Protein AF-0000000083133734 (afdb_homodimer)

Secondary structure (DSSP, 8-state):
--GGGHHHHHHHHHHHHHHHHHHHHHHHHHHHHHHTT--HHHHHHHHHHHHHHHHHHHHHHHHHHHHH-HHHHHHHHHHHHHHHHHHHHH---HHHHHHHHHHHHHHHHHHHHHHHHHHHHH--GGGHHHHHHHHHHHHHHHHHHHHHGGGSS-TTSSHHHHHHHHHHHHTHHHHHT--PPPP-PPPP-PPPHHHHHHH-HHHHHHHHHHHHHHHHHHHHHHHHHHHTT--HHHHHHHHHHHHHHHHHHHHHHHHHHHHS-HHHHHHHHHHHHHHHHHHIIIIITT-HHHHHHHHHHHHHHHTTHHHHHHHHHHTTS-GGGHHHHHHHHHHHHHHHHHHHHHHGGGGGGS-SS-HHHHHHHHHHHHHHHHHHHHHHHSPPPPGGGPPPP----SS-HHHHTT-THHHHT-/--GGGHHHHHHHHHHHHHHHHHHHHHHHHHHHHHHTT--HHHHHHHHHHHHHHHHHHHHHHHHHHHHH-HHHHHHHHHHHHHHHHHHHHH---HHHHHHHHHHHHHHHHHHHHHHHHHHHHH--GGGHHHHHHHHHHHHHHHHHHHHHGGGSS-TTSSHHHHHHHHHHHHTHHHHHT--PPPP-PPPP-PPPHHHHHHH-HHHHHHHHHHHHHHHHHHHHHHHHHHHTT--HHHHHHHHHHHHHHHHHHHHHHHHHHHHS-HHHHHHHHHHHHHHHHHHIIIIITT-HHHHHHHHHHHHHHHTTHHHHHHHHHHTTS-GGGHHHHHHHHHHHHHHHHHHHHHHGGGGGSSSSS-HHHHHHHHHHHHHHHHHHHHHHHSPPPPGGGPPPP----SS-HHHHTT-THHHHT-

Sequence (820 aa):
MLKNYKHLITPLLSLIILTLGSALLTTFLSLKLDSLNTSEFLIGGLTTAYYAGMVLGAFKLEGLILRVGHIRAYSAFASMLAVFSILHGFYVDVYFWLLLRFLGGIATAGLYIVIESWILSATDNKNRGGSLALYMIALYVAQAGGQWLLNIGDQDTLILYCIAAVFASLSVIPLALTRTTAPIFSEPETLSIGQMIKLSPSGVSTCFVSGMILGSIYGLYPIFIQNSGYPTAEISIIMGLTIFGGMIFQYPFGRLSDLISRRYVIAFLALMSSVLCVAIIEIGKDNVYIISILSFLLGGTTFCLYPIGISHTCDRVNNNQIVSASQTLLLSYGLGATFGPIIAPLFNIVMVDGEILVFIMVMSLPLCLFMLWRKQISASVPMEEKHSFVPATEITPVTNEMDPRADEGQMLKNYKHLITPLLSLIILTLGSALLTTFLSLKLDSLNTSEFLIGGLTTAYYAGMVLGAFKLEGLILRVGHIRAYSAFASMLAVFSILHGFYVDVYFWLLLRFLGGIATAGLYIVIESWILSATDNKNRGGSLALYMIALYVAQAGGQWLLNIGDQDTLILYCIAAVFASLSVIPLALTRTTAPIFSEPETLSIGQMIKLSPSGVSTCFVSGMILGSIYGLYPIFIQNSGYPTAEISIIMGLTIFGGMIFQYPFGRLSDLISRRYVIAFLALMSSVLCVAIIEIGKDNVYIISILSFLLGGTTFCLYPIGISHTCDRVNNNQIVSASQTLLLSYGLGATFGPIIAPLFNIVMVDGEILVFIMVMSLPLCLFMLWRKQISASVPMEEKHSFVPATEITPVTNEMDPRADEGQ

InterPro domains:
  IPR011701 Major facilitator superfamily [PF07690] (207-375)
  IPR036259 MFS transporter superfamily [G3DSA:1.20.1250.20] (3-187)
  IPR036259 MFS transporter superfamily [G3DSA:1.20.1250.20] (201-382)
  IPR036259 MFS transporter superfamily [SSF103473] (6-376)
  IPR047200 MSF-type transporter YcaD-like [cd17477] (11-371)

Solvent-accessible surface area (backbone atoms only — not comparable to full-atom values): 39124 Å² total; per-residue (Å²): 116,67,74,73,40,56,78,45,47,42,50,48,50,24,49,29,38,30,33,24,17,52,35,27,48,53,49,46,54,38,46,51,41,48,76,68,68,47,58,57,49,61,42,10,37,36,38,14,28,20,32,46,17,22,49,52,19,40,74,56,37,58,66,53,31,67,71,51,30,49,66,32,40,37,39,30,30,28,22,48,44,20,36,46,32,40,48,49,59,75,49,86,41,72,71,59,44,31,51,46,28,22,53,40,15,24,29,48,24,44,42,49,40,42,41,38,42,45,49,51,58,63,41,51,81,90,43,22,59,62,52,50,51,52,51,48,51,42,50,37,51,18,38,20,55,8,27,56,57,61,68,75,38,57,87,90,49,56,50,55,30,46,49,26,18,36,23,23,25,55,22,35,38,53,55,27,70,45,91,75,82,78,60,90,79,80,78,88,56,65,53,56,64,69,58,42,44,71,71,30,46,67,23,43,51,34,13,20,46,27,14,20,42,50,29,23,46,61,31,45,44,62,45,48,44,44,73,57,66,47,53,69,67,53,46,23,50,30,52,19,33,15,42,42,22,19,58,61,35,34,54,61,54,35,55,48,35,59,75,42,61,45,52,56,47,49,20,49,31,22,43,50,35,29,52,42,34,53,46,38,66,73,57,19,67,84,33,73,67,53,31,29,52,46,33,17,49,37,21,21,30,50,56,31,34,36,29,50,18,50,46,54,36,48,45,74,46,55,41,90,41,36,46,21,51,46,36,33,38,42,50,32,17,37,50,18,18,24,46,20,16,47,51,26,46,69,45,44,76,55,80,51,91,46,23,59,43,53,39,42,30,62,52,20,45,57,48,18,53,47,31,55,52,45,58,73,75,42,85,73,79,56,75,86,63,48,62,79,64,57,91,59,71,87,71,39,57,53,56,42,68,40,44,52,65,48,56,67,75,109,115,65,74,73,39,57,79,44,46,42,50,48,50,23,47,29,38,32,33,23,17,52,36,27,48,53,48,47,53,37,46,54,40,48,76,68,69,46,57,59,48,60,42,11,37,34,38,15,27,21,32,47,17,22,48,53,19,40,73,57,38,58,64,54,32,67,71,52,29,50,66,33,39,36,40,28,30,28,21,48,45,19,38,47,32,40,48,48,58,76,50,87,40,73,71,61,43,31,52,46,28,21,54,39,14,25,30,48,23,42,41,50,39,40,42,38,42,44,47,52,57,64,40,52,79,89,42,21,58,59,52,51,50,51,49,50,50,42,49,39,52,19,38,21,53,9,27,57,57,61,68,75,39,57,88,89,51,57,52,54,30,46,49,24,18,36,23,24,25,54,22,34,38,53,54,28,70,44,92,75,84,76,59,90,79,80,79,87,58,66,51,57,64,67,61,42,43,72,73,29,47,67,24,42,52,34,14,21,47,29,15,22,42,50,29,24,46,62,34,43,44,61,47,49,44,43,74,57,67,48,51,69,67,53,45,23,49,31,53,19,32,16,43,42,22,19,56,61,34,33,55,60,54,34,54,47,34,59,74,42,63,45,50,56,46,49,22,49,30,22,44,50,35,29,52,42,33,52,46,38,65,74,59,19,68,84,32,70,67,52,31,29,53,46,32,18,50,36,21,22,28,50,55,32,34,37,29,51,17,49,45,54,35,49,46,74,47,54,40,90,41,35,46,22,49,46,35,34,37,41,51,34,18,36,52,18,18,24,48,20,15,45,51,27,47,65,41,46,80,60,84,60,94,46,24,58,43,52,38,41,28,64,53,21,45,57,49,19,52,47,30,55,52,45,59,74,74,44,85,74,80,55,74,88,63,48,61,78,66,58,90,61,74,86,72,40,57,51,56,43,69,40,43,52,64,46,55,67,74,110

Foldseek 3Di:
DVVLCPLLPLLLVLLLLLLLLVLLLLLLLLVLCVVVVHALLLLLLLLLLLLLLLLCLQQPCLVVCVVQDLLVLLQVLLQLQLVLLLVCLVDVDSVSSSVSSNSNSNSVNSNVLSSLQSLLVSDDLVCLQVSLLSSLVSNLLSSLNSLQLLPVDDSNHSVSSNSSSVSSNVSSVSVVPDPDHGDDDDRQAADDLVVLCVQAVLLLLLLLLLLLLVLQCSRCVLVLLVVLPDDSNLSSLLSSLLSVLLSPLLVVLLQVCLVDPLLQSLLVLLVLLLVLLVVCLPPVSPDSVSSSVSSNVNSNSSSNSNLSSLQQSCLRDDLQCSLNSNQSSLSSSSNSSSVNSSCQSVQVVVPGSCSSSVSSNVSSNVSSVVSVVCPVVDPTRPSVSGDRGGDDDSRHSSSSVSPSSSPVVD/DVVLCPLLPLLLVLLLLLLLLVLLLLLLLLVLCVVVVHALLLLLLLLLLLLLLLLVLQQPCLVVCVVQDLLVLLQVLLQLQLVLLLVCLVDVDSVSSSVSSNSNSNSVNSNVLSSLQSLLVSDDLVCLQVSLLSSLVSNLLSSLNSLQLLPVDDSNHSVSSNSSSVSSNVSSVSVVPDPDHGDDDDRQAADDLVVLCVQAVLLLLLLLLLLLLVLQCSRCVLVLLVVLPDDSNLSSLLSSLLSVLLSPLLVVLLQVCLVDPLLQSLLVLLVLLLVLLVVCQPPVSPDSVSSSVSSNVNSNSSSNSNLSSLQQSCLRDDLQCSLNSNQSSLSSSSVSSSVNSSVQSVQVVPDGSRSSSVSSNVSSNVSSVVSVVCPVVDPTRPSVSGDRGGDDDSRHSSSSVSPSSSPVVD

Radius of gyration: 31.43 Å; Cα contacts (8 Å, |Δi|>4): 1513; chains: 2; bounding box: 58×102×60 Å

Structure (mmCIF, N/CA/C/O backbone):
data_AF-0000000083133734-model_v1
#
loop_
_entity.id
_entity.type
_entity.pdbx_description
1 polymer 'MFS-type transporter YcaD'
#
loop_
_atom_site.group_PDB
_atom_site.id
_atom_site.type_symbol
_atom_site.label_atom_id
_atom_site.label_alt_id
_atom_site.label_comp_id
_atom_site.label_asym_id
_atom_site.label_entity_id
_atom_site.label_seq_id
_atom_site.pdbx_PDB_ins_code
_atom_site.Cartn_x
_atom_site.Cartn_y
_atom_site.Cartn_z
_atom_site.occupancy
_atom_site.B_iso_or_equiv
_atom_site.auth_seq_id
_atom_site.auth_comp_id
_atom_site.auth_asym_id
_atom_site.auth_atom_id
_atom_site.pdbx_PDB_model_num
ATOM 1 N N . MET A 1 1 ? -16.922 5.07 29.953 1 39.06 1 MET A N 1
ATOM 2 C CA . MET A 1 1 ? -16.516 6.105 29 1 39.06 1 MET A CA 1
ATOM 3 C C . MET A 1 1 ? -15.758 5.496 27.812 1 39.06 1 MET A C 1
ATOM 5 O O . MET A 1 1 ? -15.969 5.891 26.672 1 39.06 1 MET A O 1
ATOM 9 N N . LEU A 1 2 ? -14.945 4.492 28.25 1 48.5 2 LEU A N 1
ATOM 10 C CA . LEU A 1 2 ? -14.117 3.844 27.25 1 48.5 2 LEU A CA 1
ATOM 11 C C . LEU A 1 2 ? -14.945 2.898 26.391 1 48.5 2 LEU A C 1
ATOM 13 O O . LEU A 1 2 ? -14.578 2.604 25.25 1 48.5 2 LEU A O 1
ATOM 17 N N . LYS A 1 3 ? -15.953 2.449 27.016 1 53.12 3 LYS A N 1
ATOM 18 C CA . LYS A 1 3 ? -16.797 1.505 26.281 1 53.12 3 LYS A CA 1
ATOM 19 C C . LYS A 1 3 ? -17.453 2.172 25.078 1 53.12 3 LYS A C 1
ATOM 21 O O . LYS A 1 3 ? -17.625 1.544 24.031 1 53.12 3 LYS A O 1
ATOM 26 N N . ASN A 1 4 ? -17.75 3.42 25.344 1 61.47 4 ASN A N 1
ATOM 27 C CA . ASN A 1 4 ? -18.438 4.199 24.312 1 61.47 4 ASN A CA 1
ATOM 28 C C . ASN A 1 4 ? -17.484 4.59 23.188 1 61.47 4 ASN A C 1
ATOM 30 O O . ASN A 1 4 ? -17.938 5.047 22.125 1 61.47 4 ASN A O 1
ATOM 34 N N . TYR A 1 5 ? -16.188 4.262 23.469 1 74.12 5 TYR A N 1
ATOM 35 C CA . TYR A 1 5 ? -15.242 4.711 22.453 1 74.12 5 TYR A CA 1
ATOM 36 C C . TYR A 1 5 ? -14.641 3.527 21.703 1 74.12 5 TYR A C 1
ATOM 38 O O . TYR A 1 5 ? -13.688 3.689 20.938 1 74.12 5 TYR A O 1
ATOM 46 N N . LYS A 1 6 ? -15.234 2.408 21.922 1 77.25 6 LYS A N 1
ATOM 47 C CA . LYS A 1 6 ? -14.695 1.222 21.25 1 77.25 6 LYS A CA 1
ATOM 48 C C . LYS A 1 6 ? -14.805 1.346 19.734 1 77.25 6 LYS A C 1
ATOM 50 O O . LYS A 1 6 ? -13.914 0.888 19.016 1 77.25 6 LYS A O 1
ATOM 55 N N . HIS A 1 7 ? -15.812 2.066 19.375 1 81.25 7 HIS A N 1
ATOM 56 C CA . HIS A 1 7 ? -16.062 2.215 17.953 1 81.25 7 HIS A CA 1
ATOM 57 C C . HIS A 1 7 ? -15.102 3.217 17.328 1 81.25 7 HIS A C 1
ATOM 59 O O . HIS A 1 7 ? -14.992 3.291 16.094 1 81.25 7 HIS A O 1
ATOM 65 N N . LEU A 1 8 ? -14.367 3.9 18.234 1 88.69 8 LEU A N 1
ATOM 66 C CA . LEU A 1 8 ? -13.453 4.926 17.734 1 88.69 8 LEU A CA 1
ATOM 67 C C . LEU A 1 8 ? -12.039 4.367 17.594 1 88.69 8 LEU A C 1
ATOM 69 O O . LEU A 1 8 ? -11.18 4.996 16.969 1 88.69 8 LEU A O 1
ATOM 73 N N . ILE A 1 9 ? -11.867 3.225 18.047 1 89.56 9 ILE A N 1
ATOM 74 C CA . ILE A 1 9 ? -10.523 2.68 18.125 1 89.56 9 ILE A CA 1
ATOM 75 C C . ILE A 1 9 ? -9.984 2.416 16.719 1 89.56 9 ILE A C 1
ATOM 77 O O . ILE A 1 9 ? -8.844 2.76 16.406 1 89.56 9 ILE A O 1
ATOM 81 N N . THR A 1 10 ? -10.758 1.887 15.859 1 90.75 10 THR A N 1
ATOM 82 C CA . THR A 1 10 ? -10.32 1.475 14.523 1 90.75 10 THR A CA 1
ATOM 83 C C . THR A 1 10 ? -9.93 2.688 13.688 1 90.75 10 THR A C 1
ATOM 85 O O . THR A 1 10 ? -8.812 2.752 13.164 1 90.75 10 THR A O 1
ATOM 88 N N . PRO A 1 11 ? -10.805 3.668 13.664 1 91.31 11 PRO A N 1
ATOM 89 C CA . PRO A 1 11 ? -10.414 4.836 12.875 1 91.31 11 PRO A CA 1
ATOM 90 C C . PRO A 1 11 ? -9.242 5.598 13.492 1 91.31 11 PRO A C 1
ATOM 92 O O . PRO A 1 11 ? -8.406 6.152 12.766 1 91.31 11 PRO A O 1
ATOM 95 N N . LEU A 1 12 ? -9.172 5.625 14.773 1 94.44 12 LEU A N 1
ATOM 96 C CA . LEU A 1 12 ? -8.078 6.336 15.43 1 94.44 12 LEU A CA 1
ATOM 97 C C . LEU A 1 12 ? -6.754 5.621 15.203 1 94.44 12 LEU A C 1
ATOM 99 O O . LEU A 1 12 ? -5.719 6.27 15.023 1 94.44 12 LEU A O 1
ATOM 103 N N . LEU A 1 13 ? -6.809 4.348 15.211 1 95.44 13 LEU A N 1
ATOM 104 C CA . LEU A 1 13 ? -5.598 3.58 14.945 1 95.44 13 LEU A CA 1
ATOM 105 C C . LEU A 1 13 ? -5.102 3.826 13.523 1 95.44 13 LEU A C 1
ATOM 107 O O . LEU A 1 13 ? -3.902 4 13.297 1 95.44 13 LEU A O 1
ATOM 111 N N . SER A 1 14 ? -5.98 3.812 12.578 1 96 14 SER A N 1
ATOM 112 C CA . SER A 1 14 ? -5.613 4.109 11.195 1 96 14 SER A CA 1
ATOM 113 C C . SER A 1 14 ? -5.059 5.52 11.062 1 96 14 SER A C 1
ATOM 115 O O . SER A 1 14 ? -4.102 5.75 10.32 1 96 14 SER A O 1
ATOM 117 N N . LEU A 1 15 ? -5.668 6.418 11.812 1 95.81 15 LEU A N 1
ATOM 118 C CA . LEU A 1 15 ? -5.199 7.801 11.805 1 95.81 15 LEU A CA 1
ATOM 119 C C . LEU A 1 15 ? -3.76 7.891 12.297 1 95.81 15 LEU A C 1
ATOM 121 O O . LEU A 1 15 ? -2.928 8.555 11.68 1 95.81 15 LEU A O 1
ATOM 125 N N . ILE A 1 16 ? -3.533 7.227 13.359 1 97.5 16 ILE A N 1
ATOM 126 C CA . ILE A 1 16 ? -2.209 7.277 13.969 1 97.5 16 ILE A CA 1
ATOM 127 C C . ILE A 1 16 ? -1.177 6.684 13.016 1 97.5 16 ILE A C 1
ATOM 129 O O . ILE A 1 16 ? -0.144 7.301 12.742 1 97.5 16 ILE A O 1
ATOM 133 N N . ILE A 1 17 ? -1.444 5.559 12.469 1 97.88 17 ILE A N 1
ATOM 134 C CA . ILE A 1 17 ? -0.515 4.863 11.586 1 97.88 17 ILE A CA 1
ATOM 135 C C . ILE A 1 17 ? -0.256 5.707 10.344 1 97.88 17 ILE A C 1
ATOM 137 O O . ILE A 1 17 ? 0.896 5.906 9.945 1 97.88 17 ILE A O 1
ATOM 141 N N . LEU A 1 18 ? -1.292 6.207 9.805 1 97.31 18 LEU A N 1
ATOM 142 C CA . LEU A 1 18 ? -1.19 7.02 8.594 1 97.31 18 LEU A CA 1
ATOM 143 C C . LEU A 1 18 ? -0.371 8.281 8.859 1 97.31 18 LEU A C 1
ATOM 145 O O . LEU A 1 18 ? 0.514 8.625 8.07 1 97.31 18 LEU A O 1
ATOM 149 N N . THR A 1 19 ? -0.656 8.945 9.945 1 97.12 19 THR A N 1
ATOM 150 C CA . THR A 1 19 ? -0.055 10.242 10.242 1 97.12 19 THR A CA 1
ATOM 151 C C . THR A 1 19 ? 1.422 10.078 10.594 1 97.12 19 THR A C 1
ATOM 153 O O . THR A 1 19 ? 2.238 10.945 10.266 1 97.12 19 THR A O 1
ATOM 156 N N . LEU A 1 20 ? 1.781 8.969 11.188 1 97.56 20 LEU A N 1
ATOM 157 C CA . LEU A 1 20 ? 3.188 8.695 11.469 1 97.56 20 LEU A CA 1
ATOM 158 C C . LEU A 1 20 ? 4.016 8.742 10.188 1 97.56 20 LEU A C 1
ATOM 160 O O . LEU A 1 20 ? 5.043 9.422 10.133 1 97.56 20 LEU A O 1
ATOM 164 N N . GLY A 1 21 ? 3.514 8.062 9.234 1 97.12 21 GLY A N 1
ATOM 165 C CA . GLY A 1 21 ? 4.227 8.016 7.965 1 97.12 21 GLY A CA 1
ATOM 166 C C . GLY A 1 21 ? 4.211 9.336 7.219 1 97.12 21 GLY A C 1
ATOM 167 O O . GLY A 1 21 ? 5.223 9.742 6.645 1 97.12 21 GLY A O 1
ATOM 168 N N . SER A 1 22 ? 3.096 10 7.258 1 96.06 22 SER A N 1
ATOM 169 C CA . SER A 1 22 ? 2.949 11.258 6.523 1 96.06 22 SER A CA 1
ATOM 170 C C . SER A 1 22 ? 3.799 12.359 7.145 1 96.06 22 SER A C 1
ATOM 172 O O . SER A 1 22 ? 4.367 13.188 6.426 1 96.06 22 SER A O 1
ATOM 174 N N . ALA A 1 23 ? 3.797 12.359 8.453 1 96 23 ALA A N 1
ATOM 175 C CA . ALA A 1 23 ? 4.613 13.352 9.141 1 96 23 ALA A CA 1
ATOM 176 C C . ALA A 1 23 ? 6.098 13.141 8.859 1 96 23 ALA A C 1
ATOM 178 O O . ALA A 1 23 ? 6.836 14.102 8.625 1 96 23 ALA A O 1
ATOM 179 N N . LEU A 1 24 ? 6.547 11.945 8.883 1 96.94 24 LEU A N 1
ATOM 180 C CA . LEU A 1 24 ? 7.922 11.617 8.523 1 96.94 24 LEU A CA 1
ATOM 181 C C . LEU A 1 24 ? 8.258 12.133 7.129 1 96.94 24 LEU A C 1
ATOM 183 O O . LEU A 1 24 ? 9.281 12.797 6.938 1 96.94 24 LEU A O 1
ATOM 187 N N . LEU A 1 25 ? 7.383 11.82 6.191 1 96.56 25 LEU A N 1
ATOM 188 C CA . LEU A 1 25 ? 7.66 12.117 4.793 1 96.56 25 LEU A CA 1
ATOM 189 C C . LEU A 1 25 ? 7.777 13.617 4.566 1 96.56 25 LEU A C 1
ATOM 191 O O . LEU A 1 25 ? 8.656 14.078 3.834 1 96.56 25 LEU A O 1
ATOM 195 N N . THR A 1 26 ? 6.922 14.367 5.191 1 95.12 26 THR A N 1
ATOM 196 C CA . THR A 1 26 ? 6.898 15.812 5.016 1 95.12 26 THR A CA 1
ATOM 197 C C . THR A 1 26 ? 8.211 16.438 5.488 1 95.12 26 THR A C 1
ATOM 199 O O . THR A 1 26 ? 8.836 17.203 4.754 1 95.12 26 THR A O 1
ATOM 202 N N . THR A 1 27 ? 8.633 16.109 6.625 1 96.19 27 THR A N 1
ATOM 203 C CA . THR A 1 27 ? 9.867 16.656 7.172 1 96.19 27 THR A CA 1
ATOM 204 C C . THR A 1 27 ? 11.078 16.125 6.41 1 96.19 27 THR A C 1
ATOM 206 O O . THR A 1 27 ? 11.992 16.891 6.078 1 96.19 27 THR A O 1
ATOM 209 N N . PHE A 1 28 ? 11.102 14.93 6.082 1 97.12 28 PHE A N 1
ATOM 210 C CA . PHE A 1 28 ? 12.227 14.281 5.406 1 97.12 28 PHE A CA 1
ATOM 211 C C . PHE A 1 28 ? 12.461 14.906 4.035 1 97.12 28 PHE A C 1
ATOM 213 O O . PHE A 1 28 ? 13.602 15.18 3.66 1 97.12 28 PHE A O 1
ATOM 220 N N . LEU A 1 29 ? 11.398 15.094 3.299 1 96.94 29 LEU A N 1
ATOM 221 C CA . LEU A 1 29 ? 11.531 15.609 1.941 1 96.94 29 LEU A CA 1
ATOM 222 C C . LEU A 1 29 ? 12.164 17 1.95 1 96.94 29 LEU A C 1
ATOM 224 O O . LEU A 1 29 ? 12.992 17.312 1.091 1 96.94 29 LEU A O 1
ATOM 228 N N . SER A 1 30 ? 11.75 17.781 2.924 1 95.31 30 SER A N 1
ATOM 229 C CA . SER A 1 30 ? 12.344 19.094 3.049 1 95.31 30 SER A CA 1
ATOM 230 C C . SER A 1 30 ? 13.836 19 3.365 1 95.31 30 SER A C 1
ATOM 232 O O . SER A 1 30 ? 14.648 19.703 2.752 1 95.31 30 SER A O 1
ATOM 234 N N . LEU A 1 31 ? 14.188 18.203 4.25 1 95.38 31 LEU A N 1
ATOM 235 C CA . LEU A 1 31 ? 15.578 18.031 4.656 1 95.38 31 LEU A CA 1
ATOM 236 C C . LEU A 1 31 ? 16.422 17.484 3.504 1 95.38 31 LEU A C 1
ATOM 238 O O . LEU A 1 31 ? 17.547 17.922 3.301 1 95.38 31 LEU A O 1
ATOM 242 N N . LYS A 1 32 ? 15.836 16.547 2.816 1 96.12 32 LYS A N 1
ATOM 243 C CA . LYS A 1 32 ? 16.547 15.938 1.706 1 96.12 32 LYS A CA 1
ATOM 244 C C . LYS A 1 32 ? 16.859 16.953 0.613 1 96.12 32 LYS A C 1
ATOM 246 O O . LYS A 1 32 ? 17.984 17.016 0.103 1 96.12 32 LYS A O 1
ATOM 251 N N . LEU A 1 33 ? 15.945 17.766 0.279 1 94.81 33 LEU A N 1
ATOM 252 C CA . LEU A 1 33 ? 16.156 18.781 -0.752 1 94.81 33 LEU A CA 1
ATOM 253 C C . LEU A 1 33 ? 17.188 19.812 -0.292 1 94.81 33 LEU A C 1
ATOM 255 O O . LEU A 1 33 ? 17.984 20.312 -1.097 1 94.81 33 LEU A O 1
ATOM 259 N N . ASP A 1 34 ? 17.141 20.109 0.954 1 93.69 34 ASP A N 1
ATOM 260 C CA . ASP A 1 34 ? 18.125 21.031 1.499 1 93.69 34 ASP A CA 1
ATOM 261 C C . ASP A 1 34 ? 19.531 20.469 1.406 1 93.69 34 ASP A C 1
ATOM 263 O O . ASP A 1 34 ? 20.484 21.188 1.102 1 93.69 34 ASP A O 1
ATOM 267 N N . SER A 1 35 ? 19.641 19.203 1.676 1 92.94 35 SER A N 1
ATOM 268 C CA . SER A 1 35 ? 20.938 18.531 1.604 1 92.94 35 SER A CA 1
ATOM 269 C C . SER A 1 35 ? 21.484 18.531 0.177 1 92.94 35 SER A C 1
ATOM 271 O O . SER A 1 35 ? 22.688 18.391 -0.036 1 92.94 35 SER A O 1
ATOM 273 N N . LEU A 1 36 ? 20.578 18.703 -0.722 1 93.75 36 LEU A N 1
ATOM 274 C CA . LEU A 1 36 ? 20.969 18.734 -2.127 1 93.75 36 LEU A CA 1
ATOM 275 C C . LEU A 1 36 ? 21.188 20.188 -2.584 1 93.75 36 LEU A C 1
ATOM 277 O O . LEU A 1 36 ? 21.297 20.438 -3.785 1 93.75 36 LEU A O 1
ATOM 281 N N . ASN A 1 37 ? 21.109 21.109 -1.694 1 93.06 37 ASN A N 1
ATOM 282 C CA . ASN A 1 37 ? 21.328 22.531 -1.934 1 93.06 37 ASN A CA 1
ATOM 283 C C . ASN A 1 37 ? 20.25 23.125 -2.838 1 93.06 37 ASN A C 1
ATOM 285 O O . ASN A 1 37 ? 20.547 23.953 -3.703 1 93.06 37 ASN A O 1
ATOM 289 N N . THR A 1 38 ? 19.156 22.562 -2.715 1 92.56 38 THR A N 1
ATOM 290 C CA . THR A 1 38 ? 18.016 23.125 -3.43 1 92.56 38 THR A CA 1
ATOM 291 C C . THR A 1 38 ? 17.594 24.469 -2.812 1 92.56 38 THR A C 1
ATOM 293 O O . THR A 1 38 ? 17.688 24.641 -1.596 1 92.56 38 THR A O 1
ATOM 296 N N . SER A 1 39 ? 17.109 25.344 -3.648 1 91.62 39 SER A N 1
ATOM 297 C CA . SER A 1 39 ? 16.688 26.656 -3.154 1 91.62 39 SER A CA 1
ATOM 298 C C . SER A 1 39 ? 15.531 26.531 -2.166 1 91.62 39 SER A C 1
ATOM 300 O O . SER A 1 39 ? 14.664 25.672 -2.324 1 91.62 39 SER A O 1
ATOM 302 N N . GLU A 1 40 ? 15.523 27.391 -1.188 1 90.88 40 GLU A N 1
ATOM 303 C CA . GLU A 1 40 ? 14.461 27.406 -0.184 1 90.88 40 GLU A CA 1
ATOM 304 C C . GLU A 1 40 ? 13.102 27.719 -0.815 1 90.88 40 GLU A C 1
ATOM 306 O O . GLU A 1 40 ? 12.07 27.281 -0.313 1 90.88 40 GLU A O 1
ATOM 311 N N . PHE A 1 41 ? 13.156 28.406 -1.887 1 91 41 PHE A N 1
ATOM 312 C CA . PHE A 1 41 ? 11.938 28.719 -2.617 1 91 41 PHE A CA 1
ATOM 313 C C . PHE A 1 41 ? 11.273 27.438 -3.129 1 91 41 PHE A C 1
ATOM 315 O O . PHE A 1 41 ? 10.062 27.25 -2.965 1 91 41 PHE A O 1
ATOM 322 N N . LEU A 1 42 ? 12.062 26.594 -3.676 1 93.19 42 LEU A N 1
ATOM 323 C CA . LEU A 1 42 ? 11.539 25.344 -4.211 1 93.19 42 LEU A CA 1
ATOM 324 C C . LEU A 1 42 ? 11.117 24.406 -3.084 1 93.19 42 LEU A C 1
ATOM 326 O O . LEU A 1 42 ? 10.141 23.672 -3.221 1 93.19 42 LEU A O 1
ATOM 330 N N . ILE A 1 43 ? 11.812 24.484 -2.002 1 93.88 43 ILE A N 1
ATOM 331 C CA . ILE A 1 43 ? 11.445 23.672 -0.854 1 93.88 43 ILE A CA 1
ATOM 332 C C . ILE A 1 43 ? 10.109 24.156 -0.29 1 93.88 43 ILE A C 1
ATOM 334 O O . ILE A 1 43 ? 9.234 23.344 0.028 1 93.88 43 ILE A O 1
ATOM 338 N N . GLY A 1 44 ? 10 25.469 -0.157 1 94.06 44 GLY A N 1
ATOM 339 C CA . GLY A 1 44 ? 8.711 26 0.24 1 94.06 44 GLY A CA 1
ATOM 340 C C . GLY A 1 44 ? 7.59 25.641 -0.719 1 94.06 44 GLY A C 1
ATOM 341 O O . GLY A 1 44 ? 6.453 25.422 -0.3 1 94.06 44 GLY A O 1
ATOM 342 N N . GLY A 1 45 ? 7.938 25.547 -1.987 1 95.62 45 GLY A N 1
ATOM 343 C CA . GLY A 1 45 ? 6.977 25.125 -2.996 1 95.62 45 GLY A CA 1
ATOM 344 C C . GLY A 1 45 ? 6.43 23.734 -2.766 1 95.62 45 GLY A C 1
ATOM 345 O O . GLY A 1 45 ? 5.27 23.453 -3.082 1 95.62 45 GLY A O 1
ATOM 346 N N . LEU A 1 46 ? 7.266 22.922 -2.232 1 96.12 46 LEU A N 1
ATOM 347 C CA . LEU A 1 46 ? 6.84 21.562 -1.936 1 96.12 46 LEU A CA 1
ATOM 348 C C . LEU A 1 46 ? 5.688 21.562 -0.938 1 96.12 46 LEU A C 1
ATOM 350 O O . LEU A 1 46 ? 4.691 20.859 -1.133 1 96.12 46 LEU A O 1
ATOM 354 N N . THR A 1 47 ? 5.844 22.328 0.11 1 94.81 47 THR A N 1
ATOM 355 C CA . THR A 1 47 ? 4.805 22.406 1.13 1 94.81 47 THR A CA 1
ATOM 356 C C . THR A 1 47 ? 3.572 23.125 0.586 1 94.81 47 THR A C 1
ATOM 358 O O . THR A 1 47 ? 2.439 22.766 0.906 1 94.81 47 THR A O 1
ATOM 361 N N . THR A 1 48 ? 3.836 24.062 -0.206 1 96.56 48 THR A N 1
ATOM 362 C CA . THR A 1 48 ? 2.746 24.766 -0.861 1 96.56 48 THR A CA 1
ATOM 363 C C . THR A 1 48 ? 1.924 23.828 -1.731 1 96.56 48 THR A C 1
ATOM 365 O O . THR A 1 48 ? 0.691 23.844 -1.686 1 96.56 48 THR A O 1
ATOM 368 N N . ALA A 1 49 ? 2.609 23.047 -2.504 1 97.69 49 ALA A N 1
ATOM 369 C CA . ALA A 1 49 ? 1.925 22.078 -3.367 1 97.69 49 ALA A CA 1
ATOM 370 C C . ALA A 1 49 ? 1.095 21.094 -2.545 1 97.69 49 ALA A C 1
ATOM 372 O O . ALA A 1 49 ? -0.043 20.781 -2.902 1 97.69 49 ALA A O 1
ATOM 373 N N . TYR A 1 50 ? 1.626 20.703 -1.509 1 97 50 TYR A N 1
ATOM 374 C CA . TYR A 1 50 ? 0.941 19.75 -0.636 1 97 50 TYR A CA 1
ATOM 375 C C . TYR A 1 50 ? -0.342 20.359 -0.077 1 97 50 TYR A C 1
ATOM 377 O O . TYR A 1 50 ? -1.405 19.734 -0.138 1 97 50 TYR A O 1
ATOM 385 N N . TYR A 1 51 ? -0.261 21.562 0.408 1 96.25 51 TYR A N 1
ATOM 386 C CA . TYR A 1 51 ? -1.428 22.188 1.016 1 96.25 51 TYR A CA 1
ATOM 387 C C . TYR A 1 51 ? -2.438 22.609 -0.047 1 96.25 51 TYR A C 1
ATOM 389 O O . TYR A 1 51 ? -3.648 22.578 0.19 1 96.25 51 TYR A O 1
ATOM 397 N N . ALA A 1 52 ? -1.942 22.984 -1.144 1 96.62 52 ALA A N 1
ATOM 398 C CA . ALA A 1 52 ? -2.863 23.25 -2.244 1 96.62 52 ALA A CA 1
ATOM 399 C C . ALA A 1 52 ? -3.689 22.016 -2.588 1 96.62 52 ALA A C 1
ATOM 401 O O . ALA A 1 52 ? -4.898 22.109 -2.814 1 96.62 52 ALA A O 1
ATOM 402 N N . GLY A 1 53 ? -3.027 20.922 -2.646 1 97.06 53 GLY A N 1
ATOM 403 C CA . GLY A 1 53 ? -3.734 19.672 -2.865 1 97.06 53 GLY A CA 1
ATOM 404 C C . GLY A 1 53 ? -4.711 19.344 -1.754 1 97.06 53 GLY A C 1
ATOM 405 O O . GLY A 1 53 ? -5.832 18.891 -2.016 1 97.06 53 GLY A O 1
ATOM 406 N N . MET A 1 54 ? -4.277 19.578 -0.592 1 95.25 54 MET A N 1
ATOM 407 C CA . MET A 1 54 ? -5.113 19.266 0.567 1 95.25 54 MET A CA 1
ATOM 408 C C . MET A 1 54 ? -6.395 20.109 0.548 1 95.25 54 MET A C 1
ATOM 410 O O . MET A 1 54 ? -7.477 19.594 0.834 1 95.25 54 MET A O 1
ATOM 414 N N . VAL A 1 55 ? -6.27 21.344 0.267 1 93.5 55 VAL A N 1
ATOM 415 C CA . VAL A 1 55 ? -7.426 22.234 0.221 1 93.5 55 VAL A CA 1
ATOM 416 C C . VAL A 1 55 ? -8.375 21.797 -0.892 1 93.5 55 VAL A C 1
ATOM 418 O O . VAL A 1 55 ? -9.578 21.688 -0.678 1 93.5 55 VAL A O 1
ATOM 421 N N . LEU A 1 56 ? -7.777 21.516 -2.008 1 94 56 LEU A N 1
ATOM 422 C CA . LEU A 1 56 ? -8.586 21.062 -3.129 1 94 56 LEU A CA 1
ATOM 423 C C . LEU A 1 56 ? -9.305 19.766 -2.781 1 94 56 LEU A C 1
ATOM 425 O O . LEU A 1 56 ? -10.5 19.609 -3.053 1 94 56 LEU A O 1
ATOM 429 N N . GLY A 1 57 ? -8.625 18.859 -2.215 1 93.31 57 GLY A N 1
ATOM 430 C CA . GLY A 1 57 ? -9.211 17.578 -1.838 1 93.31 57 GLY A CA 1
ATOM 431 C C . GLY A 1 57 ? -10.281 17.719 -0.768 1 93.31 57 GLY A C 1
ATOM 432 O O . GLY A 1 57 ? -11.328 17.078 -0.852 1 93.31 57 GLY A O 1
ATOM 433 N N . ALA A 1 58 ? -10.016 18.547 0.174 1 89.5 58 ALA A N 1
ATOM 434 C CA . ALA A 1 58 ? -10.922 18.703 1.308 1 89.5 58 ALA A CA 1
ATOM 435 C C . ALA A 1 58 ? -12.281 19.219 0.85 1 89.5 58 ALA A C 1
ATOM 437 O O . ALA A 1 58 ? -13.312 18.859 1.431 1 89.5 58 ALA A O 1
ATOM 438 N N . PHE A 1 59 ? -12.328 19.891 -0.254 1 87.5 59 PHE A N 1
ATOM 439 C CA . PHE A 1 59 ? -13.586 20.516 -0.65 1 87.5 59 PHE A CA 1
ATOM 440 C C . PHE A 1 59 ? -14.188 19.812 -1.86 1 87.5 59 PHE A C 1
ATOM 442 O O . PHE A 1 59 ? -15.375 19.969 -2.152 1 87.5 59 PHE A O 1
ATOM 449 N N . LYS A 1 60 ? -13.383 18.906 -2.441 1 89.5 60 LYS A N 1
ATOM 450 C CA . LYS A 1 60 ? -13.898 18.359 -3.688 1 89.5 60 LYS A CA 1
ATOM 451 C C . LYS A 1 60 ? -14.094 16.844 -3.58 1 89.5 60 LYS A C 1
ATOM 453 O O . LYS A 1 60 ? -14.805 16.25 -4.391 1 89.5 60 LYS A O 1
ATOM 458 N N . LEU A 1 61 ? -13.555 16.219 -2.617 1 90.81 61 LEU A N 1
ATOM 459 C CA . LEU A 1 61 ? -13.484 14.758 -2.635 1 90.81 61 LEU A CA 1
ATOM 460 C C . LEU A 1 61 ? -14.695 14.148 -1.934 1 90.81 61 LEU A C 1
ATOM 462 O O . LEU A 1 61 ? -14.906 12.938 -1.986 1 90.81 61 LEU A O 1
ATOM 466 N N . GLU A 1 62 ? -15.477 14.945 -1.363 1 86 62 GLU A N 1
ATOM 467 C CA . GLU A 1 62 ? -16.609 14.414 -0.609 1 86 62 GLU A CA 1
ATOM 468 C C . GLU A 1 62 ? -17.562 13.641 -1.517 1 86 62 GLU A C 1
ATOM 470 O O . GLU A 1 62 ? -17.984 12.531 -1.18 1 86 62 GLU A O 1
ATOM 475 N N . GLY A 1 63 ? -17.922 14.227 -2.635 1 84.5 63 GLY A N 1
ATOM 476 C CA . GLY A 1 63 ? -18.812 13.555 -3.58 1 84.5 63 GLY A CA 1
ATOM 477 C C . GLY A 1 63 ? -18.266 12.219 -4.062 1 84.5 63 GLY A C 1
ATOM 478 O O . GLY A 1 63 ? -19 11.242 -4.156 1 84.5 63 GLY A O 1
ATOM 479 N N . LEU A 1 64 ? -17.016 12.188 -4.266 1 87.62 64 LEU A N 1
ATOM 480 C CA . LEU A 1 64 ? -16.375 10.961 -4.723 1 87.62 64 LEU A CA 1
ATOM 481 C C . LEU A 1 64 ? -16.422 9.883 -3.643 1 87.62 64 LEU A C 1
ATOM 483 O O . LEU A 1 64 ? -16.703 8.719 -3.93 1 87.62 64 LEU A O 1
ATOM 487 N N . ILE A 1 65 ? -16.172 10.273 -2.471 1 90.62 65 ILE A N 1
ATOM 488 C CA . ILE A 1 65 ? -16.141 9.336 -1.35 1 90.62 65 ILE A CA 1
ATOM 489 C C . ILE A 1 65 ? -17.531 8.758 -1.122 1 90.62 65 ILE A C 1
ATOM 491 O O . ILE A 1 65 ? -17.672 7.559 -0.863 1 90.62 65 ILE A O 1
ATOM 495 N N . LEU A 1 66 ? -18.516 9.586 -1.346 1 86.06 66 LEU A N 1
ATOM 496 C CA . LEU A 1 66 ? -19.891 9.125 -1.173 1 86.06 66 LEU A CA 1
ATOM 497 C C . LEU A 1 66 ? -20.281 8.164 -2.289 1 86.06 66 LEU A C 1
ATOM 499 O O . LEU A 1 66 ? -21 7.195 -2.051 1 86.06 66 LEU A O 1
ATOM 503 N N . ARG A 1 67 ? -19.797 8.453 -3.381 1 85.19 67 ARG A N 1
ATOM 504 C CA . ARG A 1 67 ? -20.156 7.637 -4.539 1 85.19 67 ARG A CA 1
ATOM 505 C C . ARG A 1 67 ? -19.469 6.273 -4.477 1 85.19 67 ARG A C 1
ATOM 507 O O . ARG A 1 67 ? -20.078 5.254 -4.805 1 85.19 67 ARG A O 1
ATOM 514 N N . VAL A 1 68 ? -18.281 6.199 -4.055 1 86.69 68 VAL A N 1
ATOM 515 C CA . VAL A 1 68 ? -17.469 4.984 -4.09 1 86.69 68 VAL A CA 1
ATOM 516 C C . VAL A 1 68 ? -17.641 4.219 -2.779 1 86.69 68 VAL A C 1
ATOM 518 O O . VAL A 1 68 ? -17.641 2.984 -2.771 1 86.69 68 VAL A O 1
ATOM 521 N N . GLY A 1 69 ? -17.812 4.898 -1.718 1 87.69 69 GLY A N 1
ATOM 522 C CA . GLY A 1 69 ? -17.797 4.32 -0.384 1 87.69 69 GLY A CA 1
ATOM 523 C C . GLY A 1 69 ? -16.562 4.703 0.42 1 87.69 69 GLY A C 1
ATOM 524 O O . GLY A 1 69 ? -15.469 4.816 -0.129 1 87.69 69 GLY A O 1
ATOM 525 N N . HIS A 1 70 ? -16.688 4.828 1.644 1 88.5 70 HIS A N 1
ATOM 526 C CA . HIS A 1 70 ? -15.656 5.375 2.531 1 88.5 70 HIS A CA 1
ATOM 527 C C . HIS A 1 70 ? -14.438 4.473 2.586 1 88.5 70 HIS A C 1
ATOM 529 O O . HIS A 1 70 ? -13.312 4.926 2.357 1 88.5 70 HIS A O 1
ATOM 535 N N . ILE A 1 71 ? -14.672 3.207 2.74 1 89.25 71 ILE A N 1
ATOM 536 C CA . ILE A 1 71 ? -13.539 2.309 2.955 1 89.25 71 ILE A CA 1
ATOM 537 C C . ILE A 1 71 ? -12.805 2.084 1.638 1 89.25 71 ILE A C 1
ATOM 539 O O . ILE A 1 71 ? -11.57 2.012 1.613 1 89.25 71 ILE A O 1
ATOM 543 N N . ARG A 1 72 ? -13.539 2.004 0.565 1 91.12 72 ARG A N 1
ATOM 544 C CA . ARG A 1 72 ? -12.93 1.86 -0.753 1 91.12 72 ARG A CA 1
ATOM 545 C C . ARG A 1 72 ? -12.086 3.082 -1.103 1 91.12 72 ARG A C 1
ATOM 547 O O . ARG A 1 72 ? -10.961 2.947 -1.582 1 91.12 72 ARG A O 1
ATOM 554 N N . ALA A 1 73 ? -12.695 4.168 -0.814 1 93.38 73 ALA A N 1
ATOM 555 C CA . ALA A 1 73 ? -11.977 5.41 -1.081 1 93.38 73 ALA A CA 1
ATOM 556 C C . ALA A 1 73 ? -10.711 5.512 -0.229 1 93.38 73 ALA A C 1
ATOM 558 O O . ALA A 1 73 ? -9.648 5.887 -0.726 1 93.38 73 ALA A O 1
ATOM 559 N N . TYR A 1 74 ? -10.859 5.168 1.048 1 95.19 74 TYR A N 1
ATOM 560 C CA . TYR A 1 74 ? -9.711 5.199 1.945 1 95.19 74 TYR A CA 1
ATOM 561 C C . TYR A 1 74 ? -8.578 4.328 1.413 1 95.19 74 TYR A C 1
ATOM 563 O O . TYR A 1 74 ? -7.422 4.758 1.377 1 95.19 74 TYR A O 1
ATOM 571 N N . SER A 1 75 ? -8.914 3.154 1.014 1 95.31 75 SER A N 1
ATOM 572 C CA . SER A 1 75 ? -7.906 2.207 0.537 1 95.31 75 SER A CA 1
ATOM 573 C C . SER A 1 75 ? -7.223 2.717 -0.728 1 95.31 75 SER A C 1
ATOM 575 O O . SER A 1 75 ? -6.012 2.553 -0.895 1 95.31 75 SER A O 1
ATOM 577 N N . ALA A 1 76 ? -7.969 3.289 -1.599 1 95.62 76 ALA A N 1
ATOM 578 C CA . ALA A 1 76 ? -7.406 3.838 -2.83 1 95.62 76 ALA A CA 1
ATOM 579 C C . ALA A 1 76 ? -6.422 4.965 -2.531 1 95.62 76 ALA A C 1
ATOM 581 O O . ALA A 1 76 ? -5.305 4.977 -3.049 1 95.62 76 ALA A O 1
ATOM 582 N N . PHE A 1 77 ? -6.852 5.863 -1.688 1 97.5 77 PHE A N 1
ATOM 583 C CA . PHE A 1 77 ? -6.012 7.012 -1.372 1 97.5 77 PHE A CA 1
ATOM 584 C C . PHE A 1 77 ? -4.77 6.578 -0.603 1 97.5 77 PHE A C 1
ATOM 586 O O . PHE A 1 77 ? -3.682 7.113 -0.819 1 97.5 77 PHE A O 1
ATOM 593 N N . ALA A 1 78 ? -4.965 5.664 0.321 1 97.69 78 ALA A N 1
ATOM 594 C CA . ALA A 1 78 ? -3.824 5.168 1.085 1 97.69 78 ALA A CA 1
ATOM 595 C C . ALA A 1 78 ? -2.824 4.461 0.178 1 97.69 78 ALA A C 1
ATOM 597 O O . ALA A 1 78 ? -1.61 4.602 0.35 1 97.69 78 ALA A O 1
ATOM 598 N N . SER A 1 79 ? -3.32 3.711 -0.744 1 97.25 79 SER A N 1
ATOM 599 C CA . SER A 1 79 ? -2.459 3.033 -1.707 1 97.25 79 SER A CA 1
ATOM 600 C C . SER A 1 79 ? -1.721 4.035 -2.588 1 97.25 79 SER A C 1
ATOM 602 O O . SER A 1 79 ? -0.546 3.844 -2.908 1 97.25 79 SER A O 1
ATOM 604 N N . MET A 1 80 ? -2.389 5.055 -2.984 1 97.5 80 MET A N 1
ATOM 605 C CA . MET A 1 80 ? -1.743 6.113 -3.756 1 97.5 80 MET A CA 1
ATOM 606 C C . MET A 1 80 ? -0.603 6.746 -2.965 1 97.5 80 MET A C 1
ATOM 608 O O . MET A 1 80 ? 0.486 6.961 -3.502 1 97.5 80 MET A O 1
ATOM 612 N N . LEU A 1 81 ? -0.923 7.016 -1.747 1 98 81 LEU A N 1
ATOM 613 C CA . LEU A 1 81 ? 0.096 7.637 -0.907 1 98 81 LEU A CA 1
ATOM 614 C C . LEU A 1 81 ? 1.312 6.727 -0.766 1 98 81 LEU A C 1
ATOM 616 O O . LEU A 1 81 ? 2.449 7.199 -0.748 1 98 81 LEU A O 1
ATOM 620 N N . ALA A 1 82 ? 1.043 5.434 -0.62 1 98.12 82 ALA A N 1
ATOM 621 C CA . ALA A 1 82 ? 2.143 4.477 -0.55 1 98.12 82 ALA A CA 1
ATOM 622 C C . ALA A 1 82 ? 2.988 4.516 -1.819 1 98.12 82 ALA A C 1
ATOM 624 O O . ALA A 1 82 ? 4.219 4.57 -1.753 1 98.12 82 ALA A O 1
ATOM 625 N N . VAL A 1 83 ? 2.371 4.551 -2.945 1 98.12 83 VAL A N 1
ATOM 626 C CA . VAL A 1 83 ? 3.053 4.582 -4.234 1 98.12 83 VAL A CA 1
ATOM 627 C C . VAL A 1 83 ? 3.836 5.883 -4.375 1 98.12 83 VAL A C 1
ATOM 629 O O . VAL A 1 83 ? 5.004 5.875 -4.777 1 98.12 83 VAL A O 1
ATOM 632 N N . PHE A 1 84 ? 3.211 7.008 -4.016 1 98.44 84 PHE A N 1
ATOM 633 C CA . PHE A 1 84 ? 3.861 8.305 -4.137 1 98.44 84 PHE A CA 1
ATOM 634 C C . PHE A 1 84 ? 5.09 8.383 -3.238 1 98.44 84 PHE A C 1
ATOM 636 O 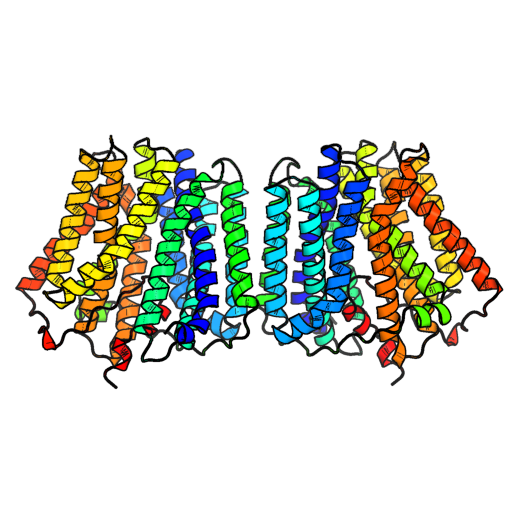O . PHE A 1 84 ? 6.098 8.984 -3.609 1 98.44 84 PHE A O 1
ATOM 643 N N . SER A 1 85 ? 4.965 7.809 -2.051 1 98.12 85 SER A N 1
ATOM 644 C CA . SER A 1 85 ? 6.102 7.809 -1.135 1 98.12 85 SER A CA 1
ATOM 645 C C . SER A 1 85 ? 7.316 7.125 -1.758 1 98.12 85 SER A C 1
ATOM 647 O O . SER A 1 85 ? 8.43 7.656 -1.704 1 98.12 85 SER A O 1
ATOM 649 N N . ILE A 1 86 ? 7.109 6.047 -2.434 1 97.75 86 ILE A N 1
ATOM 650 C CA . ILE A 1 86 ? 8.203 5.293 -3.039 1 97.75 86 ILE A CA 1
ATOM 651 C C . ILE A 1 86 ? 8.695 6.02 -4.289 1 97.75 86 ILE A C 1
ATOM 653 O O . ILE A 1 86 ? 9.906 6.07 -4.547 1 97.75 86 ILE A O 1
ATOM 657 N N . LEU A 1 87 ? 7.801 6.598 -5.043 1 97.62 87 LEU A N 1
ATOM 658 C CA . LEU A 1 87 ? 8.172 7.297 -6.27 1 97.62 87 LEU A CA 1
ATOM 659 C C . LEU A 1 87 ? 9.094 8.477 -5.965 1 97.62 87 LEU A C 1
ATOM 661 O O . LEU A 1 87 ? 9.961 8.812 -6.77 1 97.62 87 LEU A O 1
ATOM 665 N N . HIS A 1 88 ? 8.945 9.094 -4.805 1 97.44 88 HIS A N 1
ATOM 666 C CA . HIS A 1 88 ? 9.867 10.148 -4.398 1 97.44 88 HIS A CA 1
ATOM 667 C C . HIS A 1 88 ? 11.305 9.648 -4.363 1 97.44 88 HIS A C 1
ATOM 669 O O . HIS A 1 88 ? 12.234 10.383 -4.699 1 97.44 88 HIS A O 1
ATOM 675 N N . GLY A 1 89 ? 11.461 8.453 -3.904 1 95.5 89 GLY A N 1
ATOM 676 C CA . GLY A 1 89 ? 12.789 7.867 -3.791 1 95.5 89 GLY A CA 1
ATOM 677 C C . GLY A 1 89 ? 13.344 7.379 -5.117 1 95.5 89 GLY A C 1
ATOM 678 O O . GLY A 1 89 ? 14.562 7.379 -5.324 1 95.5 89 GLY A O 1
ATOM 679 N N . PHE A 1 90 ? 12.469 6.957 -6.012 1 94.44 90 PHE A N 1
ATOM 680 C CA . PHE A 1 90 ? 12.891 6.43 -7.305 1 94.44 90 PHE A CA 1
ATOM 681 C C . PHE A 1 90 ? 13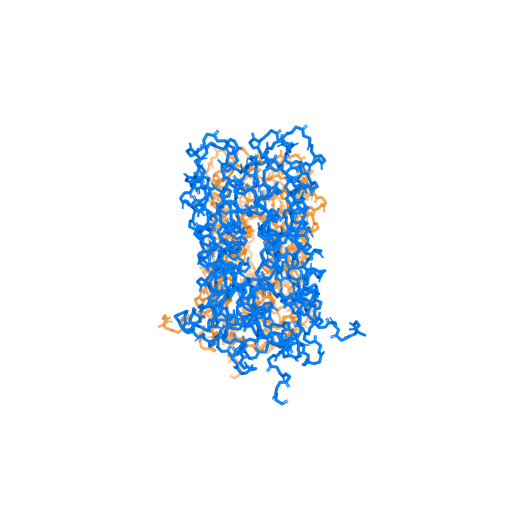.477 7.539 -8.172 1 94.44 90 PHE A C 1
ATOM 683 O O . PHE A 1 90 ? 14.43 7.309 -8.922 1 94.44 90 PHE A O 1
ATOM 690 N N . TYR A 1 91 ? 12.906 8.703 -8.102 1 94.56 91 TYR A N 1
ATOM 691 C CA . TYR A 1 91 ? 13.344 9.828 -8.922 1 94.56 91 TYR A CA 1
ATOM 692 C C . TYR A 1 91 ? 13.414 11.109 -8.094 1 94.56 91 TYR A C 1
ATOM 694 O O . TYR A 1 91 ? 12.406 11.789 -7.898 1 94.56 91 TYR A O 1
ATOM 702 N N . VAL A 1 92 ? 14.656 11.477 -7.828 1 94.31 92 VAL A N 1
ATOM 703 C CA . VAL A 1 92 ? 14.891 12.641 -6.98 1 94.31 92 VAL A CA 1
ATOM 704 C C . VAL A 1 92 ? 14.992 13.891 -7.844 1 94.31 92 VAL A C 1
ATOM 706 O O . VAL A 1 92 ? 16.078 14.25 -8.305 1 94.31 92 VAL A O 1
ATOM 709 N N . ASP A 1 93 ? 13.773 14.477 -8.039 1 95.06 93 ASP A N 1
ATOM 710 C CA . ASP A 1 93 ? 13.641 15.711 -8.82 1 95.06 93 ASP A CA 1
ATOM 711 C C . ASP A 1 93 ? 12.578 16.625 -8.219 1 95.06 93 ASP A C 1
ATOM 713 O O . ASP A 1 93 ? 11.445 16.203 -7.977 1 95.06 93 ASP A O 1
ATOM 717 N N . VAL A 1 94 ? 12.969 17.844 -8.023 1 95.19 94 VAL A N 1
ATOM 718 C CA . VAL A 1 94 ? 12.125 18.781 -7.285 1 95.19 94 VAL A CA 1
ATOM 719 C C . VAL A 1 94 ? 10.805 18.969 -8.031 1 95.19 94 VAL A C 1
ATOM 721 O O . VAL A 1 94 ? 9.742 19.062 -7.41 1 95.19 94 VAL A O 1
ATOM 724 N N . TYR A 1 95 ? 10.75 19.062 -9.297 1 95.88 95 TYR A N 1
ATOM 725 C CA . TYR A 1 95 ? 9.523 19.297 -10.055 1 95.88 95 TYR A CA 1
ATOM 726 C C . TYR A 1 95 ? 8.617 18.062 -10 1 95.88 95 TYR A C 1
ATOM 728 O O . TYR A 1 95 ? 7.391 18.203 -9.906 1 95.88 95 TYR A O 1
ATOM 736 N N . PHE A 1 96 ? 9.289 16.953 -10.109 1 97.5 96 PHE A N 1
ATOM 737 C CA . PHE A 1 96 ? 8.531 15.719 -9.953 1 97.5 96 PHE A CA 1
ATOM 738 C C . PHE A 1 96 ? 7.934 15.617 -8.555 1 97.5 96 PHE A C 1
ATOM 740 O O . PHE A 1 96 ? 6.785 15.203 -8.391 1 97.5 96 PHE A O 1
ATOM 747 N N . TRP A 1 97 ? 8.695 16.031 -7.602 1 97.94 97 TRP A N 1
ATOM 748 C CA . TRP A 1 97 ? 8.242 15.992 -6.215 1 97.94 97 TRP A CA 1
ATOM 749 C C . TRP A 1 97 ? 7.078 16.953 -5.992 1 97.94 97 TRP A C 1
ATOM 751 O O . TRP A 1 97 ? 6.176 16.672 -5.199 1 97.94 97 TRP A O 1
ATOM 761 N N . LEU A 1 98 ? 7.102 18.094 -6.688 1 97.81 98 LEU A N 1
ATOM 762 C CA . LEU A 1 98 ? 6 19.047 -6.578 1 97.81 98 LEU A CA 1
ATOM 763 C C . LEU A 1 98 ? 4.684 18.406 -7.004 1 97.81 98 LEU A C 1
ATOM 765 O O . LEU A 1 98 ? 3.664 18.562 -6.328 1 97.81 98 LEU A O 1
ATOM 769 N N . LEU A 1 99 ? 4.766 17.672 -8.016 1 98.06 99 LEU A N 1
ATOM 770 C CA . LEU A 1 99 ? 3.57 16.984 -8.508 1 98.06 99 LEU A CA 1
ATOM 771 C C . LEU A 1 99 ? 3.104 15.922 -7.527 1 98.06 99 LEU A C 1
ATOM 773 O O . LEU A 1 99 ? 1.912 15.836 -7.215 1 98.06 99 LEU A O 1
ATOM 777 N N . LEU A 1 100 ? 4.031 15.156 -7.078 1 98.44 100 LEU A N 1
ATOM 778 C CA . LEU A 1 100 ? 3.693 14.078 -6.148 1 98.44 100 LEU A CA 1
ATOM 779 C C . LEU A 1 100 ? 3.119 14.641 -4.852 1 98.44 100 LEU A C 1
ATOM 781 O O . LEU A 1 100 ? 2.189 14.07 -4.277 1 98.44 100 LEU A O 1
ATOM 785 N N . ARG A 1 101 ? 3.66 15.742 -4.418 1 98 101 ARG A N 1
ATOM 786 C CA . ARG A 1 101 ? 3.172 16.359 -3.191 1 98 101 ARG A CA 1
ATOM 787 C C . ARG A 1 101 ? 1.767 16.922 -3.385 1 98 101 ARG A C 1
ATOM 789 O O . ARG A 1 101 ? 0.929 16.844 -2.486 1 98 101 ARG A O 1
ATOM 796 N N . PHE A 1 102 ? 1.548 17.516 -4.527 1 98.06 102 PHE A N 1
ATOM 797 C CA . PHE A 1 102 ? 0.214 18.016 -4.828 1 98.06 102 PHE A CA 1
ATOM 798 C C . PHE A 1 102 ? -0.811 16.891 -4.816 1 98.06 102 PHE A C 1
ATOM 800 O O . PHE A 1 102 ? -1.841 16.984 -4.145 1 98.06 102 PHE A O 1
ATOM 807 N N . LEU A 1 103 ? -0.485 15.805 -5.445 1 98.19 103 LEU A N 1
ATOM 808 C CA . LEU A 1 103 ? -1.369 14.641 -5.484 1 98.19 103 LEU A CA 1
ATOM 809 C C . LEU A 1 103 ? -1.473 13.992 -4.109 1 98.19 103 LEU A C 1
ATOM 811 O O . LEU A 1 103 ? -2.537 13.508 -3.727 1 98.19 103 LEU A O 1
ATOM 815 N N . GLY A 1 104 ? -0.342 14.047 -3.445 1 97.75 104 GLY A N 1
ATOM 816 C CA . GLY A 1 104 ? -0.335 13.523 -2.088 1 97.75 104 GLY A CA 1
ATOM 817 C C . GLY A 1 104 ? -1.228 14.305 -1.143 1 97.75 104 GLY A C 1
ATOM 818 O O . GLY A 1 104 ? -1.864 13.727 -0.26 1 97.75 104 GLY A O 1
ATOM 819 N N . GLY A 1 105 ? -1.254 15.617 -1.347 1 97.06 105 GLY A N 1
ATOM 820 C CA . GLY A 1 105 ? -2.158 16.438 -0.559 1 97.06 105 GLY A CA 1
ATOM 821 C C . GLY A 1 105 ? -3.621 16.109 -0.801 1 97.06 105 GLY A C 1
ATOM 822 O O . GLY A 1 105 ? -4.406 16.016 0.144 1 97.06 105 GLY A O 1
ATOM 823 N N . ILE A 1 106 ? -3.943 15.875 -1.976 1 96.88 106 ILE A N 1
ATOM 824 C CA . ILE A 1 106 ? -5.312 15.508 -2.324 1 96.88 106 ILE A CA 1
ATOM 825 C C . ILE A 1 106 ? -5.676 14.188 -1.649 1 96.88 106 ILE A C 1
ATOM 827 O O . ILE A 1 106 ? -6.727 14.078 -1.012 1 96.88 106 ILE A O 1
ATOM 831 N N . ALA A 1 107 ? -4.785 13.25 -1.79 1 97.25 107 ALA A N 1
ATOM 832 C CA . ALA A 1 107 ? -5.031 11.93 -1.213 1 97.25 107 ALA A CA 1
ATOM 833 C C . ALA A 1 107 ? -5.152 12.008 0.307 1 97.25 107 ALA A C 1
ATOM 835 O O . ALA A 1 107 ? -6.016 11.359 0.901 1 97.25 107 ALA A O 1
ATOM 836 N N . THR A 1 108 ? -4.344 12.82 0.884 1 96.75 108 THR A N 1
ATOM 837 C CA . THR A 1 108 ? -4.363 12.945 2.336 1 96.75 108 THR A CA 1
ATOM 838 C C . THR A 1 108 ? -5.672 13.57 2.811 1 96.75 108 THR A C 1
ATOM 840 O O . THR A 1 108 ? -6.223 13.164 3.834 1 96.75 108 THR A O 1
ATOM 843 N N . ALA A 1 109 ? -6.121 14.531 2.078 1 95.31 109 ALA A N 1
ATOM 844 C CA . ALA A 1 109 ? -7.414 15.133 2.404 1 95.31 109 ALA A CA 1
ATOM 845 C C . ALA A 1 109 ? -8.523 14.086 2.4 1 95.31 109 ALA A C 1
ATOM 847 O O . ALA A 1 109 ? -9.359 14.055 3.305 1 95.31 109 ALA A O 1
ATOM 848 N N . GLY A 1 110 ? -8.484 13.281 1.421 1 94.31 110 GLY A N 1
ATOM 849 C CA . GLY A 1 110 ? -9.477 12.219 1.354 1 94.31 110 GLY A CA 1
ATOM 850 C C . GLY A 1 110 ? -9.398 11.258 2.525 1 94.31 110 GLY A C 1
ATOM 851 O O . GLY A 1 110 ? -10.43 10.828 3.053 1 94.31 110 GLY A O 1
ATOM 852 N N . LEU A 1 111 ? -8.242 10.945 2.912 1 96.19 111 LEU A N 1
ATOM 853 C CA . LEU A 1 111 ? -8.039 10.039 4.039 1 96.19 111 LEU A CA 1
ATOM 854 C C . LEU A 1 111 ? -8.594 10.641 5.324 1 96.19 111 LEU A C 1
ATOM 856 O O . LEU A 1 111 ? -9.273 9.961 6.094 1 96.19 111 LEU A O 1
ATOM 860 N N . TYR A 1 112 ? -8.359 11.883 5.496 1 93.62 112 TYR A N 1
ATOM 861 C CA . TYR A 1 112 ? -8.836 12.555 6.699 1 93.62 112 TYR A CA 1
ATOM 862 C C . TYR A 1 112 ? -10.359 12.68 6.68 1 93.62 112 TYR A C 1
ATOM 864 O O . TYR A 1 112 ? -11.016 12.5 7.707 1 93.62 112 TYR A O 1
ATOM 872 N N . ILE A 1 113 ? -10.883 12.969 5.547 1 91.69 113 ILE A N 1
ATOM 873 C CA . ILE A 1 113 ? -12.328 13.078 5.426 1 91.69 113 ILE A CA 1
ATOM 874 C C . ILE A 1 113 ? -12.984 11.758 5.852 1 91.69 113 ILE A C 1
ATOM 876 O O . ILE A 1 113 ? -13.945 11.758 6.617 1 91.69 113 ILE A O 1
ATOM 880 N N . VAL A 1 114 ? -12.438 10.68 5.383 1 91.81 114 VAL A N 1
ATOM 881 C CA . VAL A 1 114 ? -13.023 9.367 5.676 1 91.81 114 VAL A CA 1
ATOM 882 C C . VAL A 1 114 ? -12.922 9.078 7.172 1 91.81 114 VAL A C 1
ATOM 884 O O . VAL A 1 114 ? -13.891 8.664 7.797 1 91.81 114 VAL A O 1
ATOM 887 N N . ILE A 1 115 ? -11.805 9.352 7.727 1 92.31 115 ILE A N 1
ATOM 888 C CA . ILE A 1 115 ? -11.594 9.078 9.148 1 92.31 115 ILE A CA 1
ATOM 889 C C . ILE A 1 115 ? -12.531 9.945 9.984 1 92.31 115 ILE A C 1
ATOM 891 O O . ILE A 1 115 ? -13.18 9.461 10.906 1 92.31 115 ILE A O 1
ATOM 895 N N . GLU A 1 116 ? -12.586 11.18 9.68 1 89.25 116 GLU A N 1
ATOM 896 C CA . GLU A 1 116 ? -13.422 12.117 10.422 1 89.25 116 GLU A CA 1
ATOM 897 C C . GLU A 1 116 ? -14.906 11.773 10.281 1 89.25 116 GLU A C 1
ATOM 899 O O . GLU A 1 116 ? -15.672 11.891 11.242 1 89.25 116 GLU A O 1
ATOM 904 N N . SER A 1 117 ? -15.219 11.414 9.07 1 85.31 117 SER A N 1
ATOM 905 C CA . SER A 1 117 ? -16.609 11.016 8.844 1 85.31 117 SER A CA 1
ATOM 906 C C . SER A 1 117 ? -16.969 9.789 9.68 1 85.31 117 SER A C 1
ATOM 908 O O . SER A 1 117 ? -18.078 9.688 10.188 1 85.31 117 SER A O 1
ATOM 910 N N . TRP A 1 118 ? -16.094 8.93 9.75 1 84.56 118 TRP A N 1
ATOM 911 C CA . TRP A 1 118 ? -16.312 7.73 10.547 1 84.56 118 TRP A CA 1
ATOM 912 C C . TRP A 1 118 ? -16.453 8.078 12.031 1 84.56 118 TRP A C 1
ATOM 914 O O . TRP A 1 118 ? -17.328 7.543 12.719 1 84.56 118 TRP A O 1
ATOM 924 N N . ILE A 1 119 ? -15.656 8.898 12.508 1 85.69 119 ILE A N 1
ATOM 925 C CA . ILE A 1 119 ? -15.695 9.305 13.906 1 85.69 119 ILE A CA 1
ATOM 926 C C . ILE A 1 119 ? -17 10.055 14.188 1 85.69 119 ILE A C 1
ATOM 928 O O . ILE A 1 119 ? -17.625 9.844 15.219 1 85.69 119 ILE A O 1
ATOM 932 N N . LEU A 1 120 ? -17.391 10.852 13.305 1 83.31 120 LEU A N 1
ATOM 933 C CA . LEU A 1 120 ? -18.641 11.609 13.43 1 83.31 120 LEU A CA 1
ATOM 934 C C . LEU A 1 120 ? -19.844 10.68 13.508 1 83.31 120 LEU A C 1
ATOM 936 O O . LEU A 1 120 ? -20.75 10.898 14.312 1 83.31 120 LEU A O 1
AT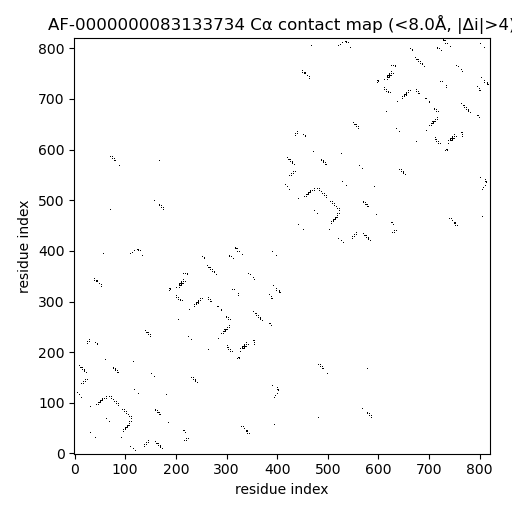OM 940 N N . SER A 1 121 ? -19.766 9.688 12.719 1 80.56 121 SER A N 1
ATOM 941 C CA . SER A 1 121 ? -20.875 8.75 12.664 1 80.56 121 SER A CA 1
ATOM 942 C C . SER A 1 121 ? -20.938 7.891 13.914 1 80.56 121 SER A C 1
ATOM 944 O O . SER A 1 121 ? -22.016 7.453 14.328 1 80.56 121 SER A O 1
ATOM 946 N N . ALA A 1 122 ? -19.859 7.723 14.453 1 80.56 122 ALA A N 1
ATOM 947 C CA . ALA A 1 122 ? -19.781 6.836 15.617 1 80.56 122 ALA A CA 1
ATOM 948 C C . ALA A 1 122 ? -20.047 7.598 16.906 1 80.56 122 ALA A C 1
ATOM 950 O O . ALA A 1 122 ? -20.094 7.004 17.984 1 80.56 122 ALA A O 1
ATOM 951 N N . THR A 1 123 ? -20.203 8.867 16.844 1 81.88 123 THR A N 1
ATOM 952 C CA . THR A 1 123 ? -20.297 9.688 18.047 1 81.88 123 THR A CA 1
ATOM 953 C C . THR A 1 123 ? -21.719 10.25 18.203 1 81.88 123 THR A C 1
ATOM 955 O O . THR A 1 123 ? -22.344 10.641 17.219 1 81.88 123 THR A O 1
ATOM 958 N N . ASP A 1 124 ? -22.219 10.172 19.422 1 78.19 124 ASP A N 1
ATOM 959 C CA . ASP A 1 124 ? -23.469 10.82 19.766 1 78.19 124 ASP A CA 1
ATOM 960 C C . ASP A 1 124 ? -23.266 12.297 20.094 1 78.19 124 ASP A C 1
ATOM 962 O O . ASP A 1 124 ? -22.141 12.711 20.422 1 78.19 124 ASP A O 1
ATOM 966 N N . ASN A 1 125 ? -24.312 13.062 20.016 1 76.12 125 ASN A N 1
ATOM 967 C CA . ASN A 1 125 ? -24.234 14.492 20.281 1 76.12 125 ASN A CA 1
ATOM 968 C C . ASN A 1 125 ? -23.641 14.781 21.656 1 76.12 125 ASN A C 1
ATOM 970 O O . ASN A 1 125 ? -22.891 15.75 21.828 1 76.12 125 ASN A O 1
ATOM 974 N N . LYS A 1 126 ? -23.859 13.938 22.531 1 75.06 126 LYS A N 1
ATOM 975 C CA . LYS A 1 126 ? -23.406 14.156 23.906 1 75.06 126 LYS A CA 1
ATOM 976 C C . LYS A 1 126 ? -21.906 13.906 24.016 1 75.06 126 LYS A C 1
ATOM 978 O O . LYS A 1 126 ? -21.234 14.469 24.891 1 75.06 126 LYS A O 1
ATOM 983 N N . ASN A 1 127 ? -21.344 13.133 23.094 1 80.75 127 ASN A N 1
ATOM 984 C CA . ASN A 1 127 ? -19.953 12.727 23.219 1 80.75 127 ASN A CA 1
ATOM 985 C C . ASN A 1 127 ? -19.094 13.32 22.094 1 80.75 127 ASN A C 1
ATOM 987 O O . ASN A 1 127 ? -17.969 12.898 21.875 1 80.75 127 ASN A O 1
ATOM 991 N N . ARG A 1 128 ? -19.594 14.273 21.391 1 80.69 128 ARG A N 1
ATOM 992 C CA . ARG A 1 128 ? -18.906 14.852 20.234 1 80.69 128 ARG A CA 1
ATOM 993 C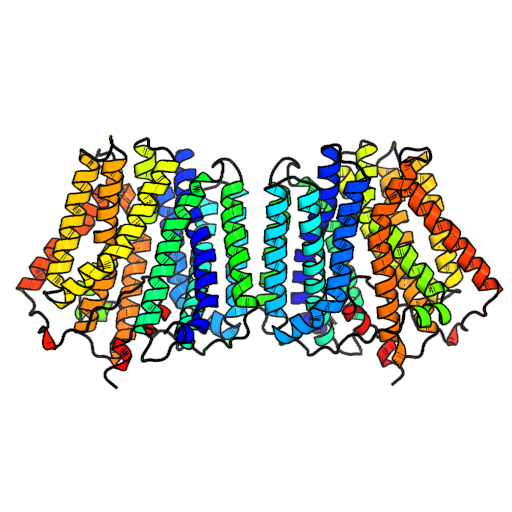 C . ARG A 1 128 ? -17.625 15.562 20.672 1 80.69 128 ARG A C 1
ATOM 995 O O . ARG A 1 128 ? -16.594 15.422 20.016 1 80.69 128 ARG A O 1
ATOM 1002 N N . GLY A 1 129 ? -17.75 16.312 21.797 1 77.69 129 GLY A N 1
ATOM 1003 C CA . GLY A 1 129 ? -16.578 17.016 22.297 1 77.69 129 GLY A CA 1
ATOM 1004 C C . GLY A 1 129 ? -15.453 16.078 22.688 1 77.69 129 GLY A C 1
ATOM 1005 O O . GLY A 1 129 ? -14.297 16.328 22.375 1 77.69 129 GLY A O 1
ATOM 1006 N N . GLY A 1 130 ? -15.789 15.016 23.297 1 82.69 130 GLY A N 1
ATOM 1007 C CA . GLY A 1 130 ? -14.797 14.031 23.703 1 82.69 130 GLY A CA 1
ATOM 1008 C C . GLY A 1 130 ? -14.148 13.328 22.516 1 82.69 130 GLY A C 1
ATOM 1009 O O . GLY A 1 130 ? -12.945 13.078 22.531 1 82.69 130 GLY A O 1
ATOM 1010 N N . SER A 1 131 ? -14.93 13.008 21.516 1 86.81 131 SER A N 1
ATOM 1011 C CA . SER A 1 131 ? -14.406 12.336 20.328 1 86.81 131 SER A CA 1
ATOM 1012 C C . SER A 1 131 ? -13.461 13.25 19.562 1 86.81 131 SER A C 1
ATOM 1014 O O . SER A 1 131 ? -12.438 12.797 19.047 1 86.81 131 SER A O 1
ATOM 1016 N N . LEU A 1 132 ? -13.836 14.492 19.531 1 85.06 132 LEU A N 1
ATOM 1017 C CA . LEU A 1 132 ? -12.977 15.461 18.859 1 85.06 132 LEU A CA 1
ATOM 1018 C C . LEU A 1 132 ? -11.641 15.609 19.578 1 85.06 132 LEU A C 1
ATOM 1020 O O . LEU A 1 132 ? -10.594 15.703 18.953 1 85.06 132 LEU A O 1
ATOM 1024 N N . ALA A 1 133 ? -11.711 15.656 20.844 1 84.94 133 ALA A N 1
ATOM 1025 C CA . ALA A 1 133 ? -10.492 15.758 21.641 1 84.94 133 ALA A CA 1
ATOM 1026 C C . ALA A 1 133 ? -9.57 14.562 21.391 1 84.94 133 ALA A C 1
ATOM 1028 O O . ALA A 1 133 ? -8.359 14.727 21.234 1 84.94 133 ALA A O 1
ATOM 1029 N N . LEU A 1 134 ? -10.109 13.422 21.359 1 88.56 134 LEU A N 1
ATOM 1030 C CA . LEU A 1 134 ? -9.336 12.211 21.125 1 88.56 134 LEU A CA 1
ATOM 1031 C C . LEU A 1 134 ? -8.711 12.219 19.734 1 88.56 134 LEU A C 1
ATOM 1033 O O . LEU A 1 134 ? -7.57 11.789 19.547 1 88.56 134 LEU A O 1
ATOM 1037 N N . TYR A 1 135 ? -9.508 12.648 18.844 1 91 135 TYR A N 1
ATOM 1038 C CA . TYR A 1 135 ? -9.008 12.781 17.469 1 91 135 TYR A CA 1
ATOM 1039 C C . TYR A 1 135 ? -7.789 13.695 17.438 1 91 135 TYR A C 1
ATOM 1041 O O . TYR A 1 135 ? -6.777 13.367 16.812 1 91 135 TYR A O 1
ATOM 1049 N N . MET A 1 136 ? -7.84 14.758 18.078 1 89.25 136 MET A N 1
ATOM 1050 C CA . MET A 1 136 ? -6.762 15.742 18.062 1 89.25 136 MET A CA 1
ATOM 1051 C C . MET A 1 136 ? -5.516 15.195 18.75 1 89.25 136 MET A C 1
ATOM 1053 O O . MET A 1 136 ? -4.402 15.367 18.266 1 89.25 136 MET A O 1
ATOM 1057 N N . ILE A 1 137 ? -5.738 14.617 19.812 1 91 137 ILE A N 1
ATOM 1058 C CA . ILE A 1 137 ? -4.621 14.031 20.531 1 91 137 ILE A CA 1
ATOM 1059 C C . ILE A 1 137 ? -3.926 12.984 19.672 1 91 137 ILE A C 1
ATOM 1061 O O . ILE A 1 137 ? -2.699 12.992 19.531 1 91 137 ILE A O 1
ATOM 1065 N N . ALA A 1 138 ? -4.738 12.133 19.078 1 94.31 138 ALA A N 1
ATOM 1066 C CA . ALA A 1 138 ? -4.188 11.094 18.219 1 94.31 138 ALA A CA 1
ATOM 1067 C C . ALA A 1 138 ? -3.408 11.703 17.047 1 94.31 138 ALA A C 1
ATOM 1069 O O . ALA A 1 138 ? -2.312 11.242 16.719 1 94.31 138 ALA A O 1
ATOM 1070 N N . LEU A 1 139 ? -3.957 12.711 16.531 1 94.38 139 LEU A N 1
ATOM 1071 C CA . LEU A 1 139 ? -3.359 13.367 15.383 1 94.38 139 LEU A CA 1
ATOM 1072 C C . LEU A 1 139 ? -2.021 14 15.742 1 94.38 139 LEU A C 1
ATOM 1074 O O . LEU A 1 139 ? -1.011 13.75 15.078 1 94.38 139 LEU A O 1
ATOM 1078 N N . TYR A 1 140 ? -1.937 14.711 16.797 1 94.12 140 TYR A N 1
ATOM 1079 C CA . TYR A 1 140 ? -0.74 15.469 17.141 1 94.12 140 TYR A CA 1
ATOM 1080 C C . TYR A 1 140 ? 0.335 14.555 17.719 1 94.12 140 TYR A C 1
ATOM 1082 O O . TYR A 1 140 ? 1.527 14.758 17.469 1 94.12 140 TYR A O 1
ATOM 1090 N N . VAL A 1 141 ? -0.103 13.602 18.438 1 94.88 141 VAL A N 1
ATOM 1091 C CA . VAL A 1 141 ? 0.863 12.633 18.953 1 94.88 141 VAL A CA 1
ATOM 1092 C C . VAL A 1 141 ? 1.511 11.883 17.797 1 94.88 141 VAL A C 1
ATOM 1094 O O . VAL A 1 141 ? 2.719 11.633 17.812 1 94.88 141 VAL A O 1
ATOM 1097 N N . ALA A 1 142 ? 0.692 11.531 16.891 1 97.06 142 ALA A N 1
ATOM 1098 C CA . ALA A 1 142 ? 1.215 10.828 15.719 1 97.06 142 ALA A CA 1
ATOM 1099 C C . ALA A 1 142 ? 2.146 11.734 14.914 1 97.06 142 ALA A C 1
ATOM 1101 O O . ALA A 1 142 ? 3.189 11.281 14.438 1 97.06 142 ALA A O 1
ATOM 1102 N N . GLN A 1 143 ? 1.791 12.961 14.781 1 95.94 143 GLN A N 1
ATOM 1103 C CA . GLN A 1 143 ? 2.629 13.898 14.047 1 95.94 143 GLN A CA 1
ATOM 1104 C C . GLN A 1 143 ? 3.969 14.109 14.75 1 95.94 143 GLN A C 1
ATOM 1106 O O . GLN A 1 143 ? 5.02 14.109 14.102 1 95.94 143 GLN A O 1
ATOM 1111 N N . ALA A 1 144 ? 3.887 14.266 16.016 1 96.44 144 ALA A N 1
ATOM 1112 C CA . ALA A 1 144 ? 5.109 14.43 16.797 1 96.44 144 ALA A CA 1
ATOM 1113 C C . ALA A 1 144 ? 5.949 13.148 16.766 1 96.44 144 ALA A C 1
ATOM 1115 O O . ALA A 1 144 ? 7.168 13.203 16.594 1 96.44 144 ALA A O 1
ATOM 1116 N N . GLY A 1 145 ? 5.324 12.055 16.922 1 96.06 145 GLY A N 1
ATOM 1117 C CA . GLY A 1 145 ? 6.012 10.766 16.922 1 96.06 145 GLY A CA 1
ATOM 1118 C C . GLY A 1 145 ? 6.633 10.438 15.578 1 96.06 145 GLY A C 1
ATOM 1119 O O . GLY A 1 145 ? 7.66 9.75 15.516 1 96.06 145 GLY A O 1
ATOM 1120 N N . GLY A 1 146 ? 5.996 10.883 14.547 1 96.44 146 GLY A N 1
ATOM 1121 C CA . GLY A 1 146 ? 6.508 10.641 13.203 1 96.44 146 GLY A CA 1
ATOM 1122 C C . GLY A 1 146 ? 7.871 11.258 12.961 1 96.44 146 GLY A C 1
ATOM 1123 O O . GLY A 1 146 ? 8.625 10.789 12.102 1 96.44 146 GLY A O 1
ATOM 1124 N N . GLN A 1 147 ? 8.203 12.258 13.758 1 96.38 147 GLN A N 1
ATOM 1125 C CA . GLN A 1 147 ? 9.492 12.906 13.609 1 96.38 147 GLN A CA 1
ATOM 1126 C C . GLN A 1 147 ? 10.633 11.977 14.023 1 96.38 147 GLN A C 1
ATOM 1128 O O . GLN A 1 147 ? 11.734 12.039 13.469 1 96.38 147 GLN A O 1
ATOM 1133 N N . TRP A 1 148 ? 10.328 11.141 14.938 1 95.19 148 TRP A N 1
ATOM 1134 C CA . TRP A 1 148 ? 11.352 10.219 15.43 1 95.19 148 TRP A CA 1
ATOM 1135 C C . TRP A 1 148 ? 11.766 9.242 14.336 1 95.19 148 TRP A C 1
ATOM 1137 O O . TRP A 1 148 ? 12.891 8.727 14.344 1 95.19 148 TRP A O 1
ATOM 1147 N N . LEU A 1 149 ? 10.961 8.984 13.43 1 96.12 149 LEU A N 1
ATOM 1148 C CA . LEU A 1 149 ? 11.219 8.023 12.359 1 96.12 149 LEU A CA 1
ATOM 1149 C C . LEU A 1 149 ? 12.32 8.523 11.43 1 96.12 149 LEU A C 1
ATOM 1151 O O . LEU A 1 149 ? 12.883 7.75 10.656 1 96.12 149 LEU A O 1
ATOM 1155 N N . LEU A 1 150 ? 12.68 9.781 11.578 1 95.19 150 LEU A N 1
ATOM 1156 C CA . LEU A 1 150 ? 13.75 10.367 10.773 1 95.19 150 LEU A CA 1
ATOM 1157 C C . LEU A 1 150 ? 15.086 9.703 11.086 1 95.19 150 LEU A C 1
ATOM 1159 O O . LEU A 1 150 ? 16.016 9.734 10.266 1 95.19 150 LEU A O 1
ATOM 1163 N N . ASN A 1 151 ? 15.125 9.078 12.242 1 94.69 151 ASN A N 1
ATOM 1164 C CA . ASN A 1 151 ? 16.406 8.555 12.727 1 94.69 151 ASN A CA 1
ATOM 1165 C C . ASN A 1 151 ? 16.578 7.09 12.336 1 94.69 151 ASN A C 1
ATOM 1167 O O . ASN A 1 151 ? 17.625 6.5 12.602 1 94.69 151 ASN A O 1
ATOM 1171 N N . ILE A 1 152 ? 15.664 6.457 11.719 1 90.56 152 ILE A N 1
ATOM 1172 C CA . ILE A 1 152 ? 15.688 5.023 11.453 1 90.56 152 ILE A CA 1
ATOM 1173 C C . ILE A 1 152 ? 16.469 4.742 10.172 1 90.56 152 ILE A C 1
ATOM 1175 O O . ILE A 1 152 ? 17.016 3.652 10 1 90.56 152 ILE A O 1
ATOM 1179 N N . GLY A 1 153 ? 16.719 5.625 9.406 1 83.5 153 GLY A N 1
ATOM 1180 C CA . GLY A 1 153 ? 17.359 5.305 8.141 1 83.5 153 GLY A CA 1
ATOM 1181 C C . GLY A 1 153 ? 18.25 6.426 7.625 1 83.5 153 GLY A C 1
ATOM 1182 O O . GLY A 1 153 ? 18.125 7.57 8.062 1 83.5 153 GLY A O 1
ATOM 1183 N N . ASP A 1 154 ? 19.094 5.891 6.695 1 87.56 154 ASP A N 1
ATOM 1184 C CA . ASP A 1 154 ? 19.969 6.828 6 1 87.56 154 ASP A CA 1
ATOM 1185 C C . ASP A 1 154 ? 19.188 7.652 4.977 1 87.56 154 ASP A C 1
ATOM 1187 O O . ASP A 1 154 ? 18.422 7.102 4.191 1 87.56 154 ASP A O 1
ATOM 1191 N N . GLN A 1 155 ? 19.422 8.938 4.961 1 86.81 155 GLN A N 1
ATOM 1192 C CA . GLN A 1 155 ? 18.688 9.875 4.113 1 86.81 155 GLN A CA 1
ATOM 1193 C C . GLN A 1 155 ? 19.031 9.664 2.641 1 86.81 155 GLN A C 1
ATOM 1195 O O . GLN A 1 155 ? 18.297 10.109 1.756 1 86.81 155 GLN A O 1
ATOM 1200 N N . ASP A 1 156 ? 20.094 8.953 2.385 1 88.44 156 ASP A N 1
ATOM 1201 C CA . ASP A 1 156 ? 20.531 8.773 1.004 1 88.44 156 ASP A CA 1
ATOM 1202 C C . ASP A 1 156 ? 20.031 7.441 0.443 1 88.44 156 ASP A C 1
ATOM 1204 O O . ASP A 1 156 ? 20.359 7.07 -0.684 1 88.44 156 ASP A O 1
ATOM 1208 N N . THR A 1 157 ? 19.25 6.773 1.221 1 91.56 157 THR A N 1
ATOM 1209 C CA . THR A 1 157 ? 18.703 5.488 0.782 1 91.56 157 THR A CA 1
ATOM 1210 C C . THR A 1 157 ? 17.188 5.551 0.656 1 91.56 157 THR A C 1
ATOM 1212 O O . THR A 1 157 ? 16.578 6.582 0.938 1 91.56 157 THR A O 1
ATOM 1215 N N . LEU A 1 158 ? 16.594 4.441 0.199 1 94.88 158 LEU A N 1
ATOM 1216 C CA . LEU A 1 158 ? 15.156 4.371 -0.009 1 94.88 158 LEU A CA 1
ATOM 1217 C C . LEU A 1 158 ? 14.438 4.051 1.294 1 94.88 158 LEU A C 1
ATOM 1219 O O . LEU A 1 158 ? 13.203 4 1.33 1 94.88 158 LEU A O 1
ATOM 1223 N N . ILE A 1 159 ? 15.094 3.941 2.354 1 95.38 159 ILE A N 1
ATOM 1224 C CA . ILE A 1 159 ? 14.57 3.379 3.594 1 95.38 159 ILE A CA 1
ATOM 1225 C C . ILE A 1 159 ? 13.445 4.262 4.125 1 95.38 159 ILE A C 1
ATOM 1227 O O . ILE A 1 159 ? 12.352 3.773 4.422 1 95.38 159 ILE A O 1
ATOM 1231 N N . LEU A 1 160 ? 13.719 5.543 4.203 1 96.44 160 LEU A N 1
ATOM 1232 C CA . LEU A 1 160 ? 12.734 6.434 4.812 1 96.44 160 LEU A CA 1
ATOM 1233 C C . LEU A 1 160 ? 11.492 6.551 3.938 1 96.44 160 LEU A C 1
ATOM 1235 O O . LEU A 1 160 ? 10.375 6.656 4.449 1 96.44 160 LEU A O 1
ATOM 1239 N N . TYR A 1 161 ? 11.664 6.535 2.572 1 97.56 161 TYR A N 1
ATOM 1240 C CA . TYR A 1 161 ? 10.523 6.512 1.66 1 97.56 161 TYR A CA 1
ATOM 1241 C C . TYR A 1 161 ? 9.68 5.258 1.867 1 97.56 161 TYR A C 1
ATOM 1243 O O . TYR A 1 161 ? 8.453 5.324 1.88 1 97.56 161 TYR A O 1
ATOM 1251 N N . CYS A 1 162 ? 10.352 4.152 2.102 1 97.25 162 CYS A N 1
ATOM 1252 C CA . CYS A 1 162 ? 9.695 2.863 2.301 1 97.25 162 CYS A CA 1
ATOM 1253 C C . CYS A 1 162 ? 8.93 2.84 3.615 1 97.25 162 CYS A C 1
ATOM 1255 O O . CYS A 1 162 ? 7.844 2.262 3.693 1 97.25 162 CYS A O 1
ATOM 1257 N N . ILE A 1 163 ? 9.469 3.43 4.621 1 97.38 163 ILE A N 1
ATOM 1258 C CA . ILE A 1 163 ? 8.797 3.475 5.918 1 97.38 163 ILE A CA 1
ATOM 1259 C C . ILE A 1 163 ? 7.469 4.219 5.785 1 97.38 163 ILE A C 1
ATOM 1261 O O . ILE A 1 163 ? 6.438 3.762 6.285 1 97.38 163 ILE A O 1
ATOM 1265 N N . ALA A 1 164 ? 7.547 5.332 5.102 1 97.81 164 ALA A N 1
ATOM 1266 C CA . ALA A 1 164 ? 6.316 6.082 4.863 1 97.81 164 ALA A CA 1
ATOM 1267 C C . ALA A 1 164 ? 5.297 5.242 4.102 1 97.81 164 ALA A C 1
ATOM 1269 O O . ALA A 1 164 ? 4.109 5.246 4.434 1 97.81 164 ALA A O 1
ATOM 1270 N N . ALA A 1 165 ? 5.773 4.527 3.121 1 98.25 165 ALA A N 1
ATOM 1271 C CA . ALA A 1 165 ? 4.898 3.678 2.32 1 98.25 165 ALA A CA 1
ATOM 1272 C C . ALA A 1 165 ? 4.297 2.557 3.162 1 98.25 165 ALA A C 1
ATOM 1274 O O . ALA A 1 165 ? 3.123 2.217 3.012 1 98.25 165 ALA A O 1
ATOM 1275 N N . VAL A 1 166 ? 5.062 1.982 4.031 1 98.06 166 VAL A N 1
ATOM 1276 C CA . VAL A 1 166 ? 4.617 0.897 4.902 1 98.06 166 VAL A CA 1
ATOM 1277 C C . VAL A 1 166 ? 3.506 1.394 5.82 1 98.06 166 VAL A C 1
ATOM 1279 O O . VAL A 1 166 ? 2.48 0.728 5.98 1 98.06 166 VAL A O 1
ATOM 1282 N N . PHE A 1 167 ? 3.672 2.564 6.348 1 98.38 167 PHE A N 1
ATOM 1283 C CA . PHE A 1 167 ? 2.66 3.107 7.246 1 98.38 167 PHE A CA 1
ATOM 1284 C C . PHE A 1 167 ? 1.374 3.42 6.488 1 98.38 167 PHE A C 1
ATOM 1286 O O . PHE A 1 167 ? 0.276 3.205 7.008 1 98.38 167 PHE A O 1
ATOM 1293 N N . ALA A 1 168 ? 1.54 3.928 5.293 1 98 168 ALA A N 1
ATOM 1294 C CA . ALA A 1 168 ? 0.357 4.188 4.477 1 98 168 ALA A CA 1
ATOM 1295 C C . ALA A 1 168 ? -0.41 2.896 4.199 1 98 168 ALA A C 1
ATOM 1297 O O . ALA A 1 168 ? -1.635 2.854 4.336 1 98 168 ALA A O 1
ATOM 1298 N N . SER A 1 169 ? 0.309 1.861 3.91 1 97.81 169 SER A N 1
ATOM 1299 C CA . SER A 1 169 ? -0.313 0.575 3.611 1 97.81 169 SER A CA 1
ATOM 1300 C C . SER A 1 169 ? -0.894 -0.064 4.867 1 97.81 169 SER A C 1
ATOM 1302 O O . SER A 1 169 ? -1.997 -0.613 4.84 1 97.81 169 SER A O 1
ATOM 1304 N N . LEU A 1 170 ? -0.199 0.026 5.957 1 97.38 170 LEU A N 1
ATOM 1305 C CA . LEU A 1 170 ? -0.647 -0.567 7.211 1 97.38 170 LEU A CA 1
ATOM 1306 C C . LEU A 1 170 ? -1.925 0.104 7.703 1 97.38 170 LEU A C 1
ATOM 1308 O O . LEU A 1 170 ? -2.742 -0.526 8.375 1 97.38 170 LEU A O 1
ATOM 1312 N N . SER A 1 171 ? -2.072 1.362 7.375 1 97.38 171 SER A N 1
ATOM 1313 C CA . SER A 1 171 ? -3.219 2.115 7.867 1 97.38 171 SER A CA 1
ATOM 1314 C C . SER A 1 171 ? -4.523 1.578 7.289 1 97.38 171 SER A C 1
ATOM 1316 O O . SER A 1 171 ? -5.598 1.815 7.844 1 97.38 171 SER A O 1
ATOM 1318 N N . VAL A 1 172 ? -4.418 0.836 6.188 1 96 172 VAL A N 1
ATOM 1319 C CA . VAL A 1 172 ? -5.598 0.316 5.508 1 96 172 VAL A CA 1
ATOM 1320 C C . VAL A 1 172 ? -6.16 -0.875 6.281 1 96 172 VAL A C 1
ATOM 1322 O O . VAL A 1 172 ? -7.375 -1.085 6.309 1 96 172 VAL A O 1
ATOM 1325 N N . ILE A 1 173 ? -5.355 -1.625 6.953 1 93.44 173 ILE A N 1
ATOM 1326 C CA . ILE A 1 173 ? -5.672 -2.949 7.473 1 93.44 173 ILE A CA 1
ATOM 1327 C C . ILE A 1 173 ? -6.727 -2.834 8.57 1 93.44 173 ILE A C 1
ATOM 1329 O O . ILE A 1 173 ? -7.758 -3.508 8.523 1 93.44 173 ILE A O 1
ATOM 1333 N N . PRO A 1 174 ? -6.543 -1.94 9.539 1 90.44 174 PRO A N 1
ATOM 1334 C CA . PRO A 1 174 ? -7.559 -1.873 10.594 1 90.44 174 PRO A CA 1
ATOM 1335 C C . PRO A 1 174 ? -8.922 -1.435 10.07 1 90.44 174 PRO A C 1
ATOM 1337 O O . PRO A 1 174 ? -9.953 -1.942 10.523 1 90.44 174 PRO A O 1
ATOM 1340 N N . LEU A 1 175 ? -8.961 -0.564 9.172 1 87.5 175 LEU A N 1
ATOM 1341 C CA . LEU A 1 175 ? -10.227 -0.029 8.672 1 87.5 175 LEU A CA 1
ATOM 1342 C C . LEU A 1 175 ? -10.898 -1.025 7.734 1 87.5 175 LEU A C 1
ATOM 1344 O O . LEU A 1 175 ? -12.125 -1.153 7.738 1 87.5 175 LEU A O 1
ATOM 1348 N N . ALA A 1 176 ? -10.109 -1.688 6.957 1 87.38 176 ALA A N 1
ATOM 1349 C CA . ALA A 1 176 ? -10.656 -2.602 5.961 1 87.38 176 ALA A CA 1
ATOM 1350 C C . ALA A 1 176 ? -11.227 -3.855 6.617 1 87.38 176 ALA A C 1
ATOM 1352 O O . ALA A 1 176 ? -12.164 -4.469 6.098 1 87.38 176 ALA A O 1
ATOM 1353 N N . LEU A 1 177 ? -10.758 -4.203 7.762 1 84.81 177 LEU A N 1
ATOM 1354 C CA . LEU A 1 177 ? -11.188 -5.453 8.383 1 84.81 177 LEU A CA 1
ATOM 1355 C C . LEU A 1 177 ? -12.25 -5.199 9.445 1 84.81 177 LEU A C 1
ATOM 1357 O O . LEU A 1 177 ? -12.711 -6.129 10.109 1 84.81 177 LEU A O 1
ATOM 1361 N N . THR A 1 178 ? -12.711 -3.945 9.562 1 76.56 178 THR A N 1
ATOM 1362 C CA . THR A 1 178 ? -13.719 -3.621 10.562 1 76.56 178 THR A CA 1
ATOM 1363 C C . THR A 1 178 ? -15.125 -3.822 9.992 1 76.56 178 THR A C 1
ATOM 1365 O O . THR A 1 178 ? -15.328 -3.74 8.781 1 76.56 178 THR A O 1
ATOM 1368 N N . ARG A 1 179 ? -16.172 -4.078 10.844 1 67.56 179 ARG A N 1
ATOM 1369 C CA . ARG A 1 179 ? -17.547 -4.41 10.5 1 67.56 179 ARG A CA 1
ATOM 1370 C C . ARG A 1 179 ? -18.438 -3.17 10.555 1 67.56 179 ARG A C 1
ATOM 1372 O O . ARG A 1 179 ? -19.656 -3.268 10.391 1 67.56 179 ARG A O 1
ATOM 1379 N N . THR A 1 180 ? -17.859 -2.039 10.664 1 60.72 180 THR A N 1
ATOM 1380 C CA . THR A 1 180 ? -18.766 -0.936 10.961 1 60.72 180 THR A CA 1
ATOM 1381 C C . THR A 1 180 ? -19.172 -0.21 9.68 1 60.72 180 THR A C 1
ATOM 1383 O O . THR A 1 180 ? -18.375 -0.108 8.742 1 60.72 180 THR A O 1
ATOM 1386 N N . THR A 1 181 ? -20.516 0.07 9.477 1 60.53 181 THR A N 1
ATOM 1387 C CA . THR A 1 181 ? -21.094 0.747 8.32 1 60.53 181 THR A CA 1
ATOM 1388 C C . THR A 1 181 ? -20.766 2.238 8.352 1 60.53 181 THR A C 1
ATOM 1390 O O . THR A 1 181 ? -20.75 2.854 9.414 1 60.53 181 THR A O 1
ATOM 1393 N N . ALA A 1 182 ? -20.359 2.783 7.219 1 58.59 182 ALA A N 1
ATOM 1394 C CA . ALA A 1 182 ? -20 4.191 7.047 1 58.59 182 ALA A CA 1
ATOM 1395 C C . ALA A 1 182 ? -21.25 5.07 7.066 1 58.59 182 ALA A C 1
ATOM 1397 O O . ALA A 1 182 ? -22.281 4.707 6.508 1 58.59 182 ALA A O 1
ATOM 1398 N N . PRO A 1 183 ? -21.203 6.281 7.785 1 58.75 183 PRO A N 1
ATOM 1399 C CA . PRO A 1 183 ? -22.359 7.18 7.82 1 58.75 183 PRO A CA 1
ATOM 1400 C C . PRO A 1 183 ? -22.516 7.988 6.535 1 58.75 183 PRO A C 1
ATOM 1402 O O . PRO A 1 183 ? -21.562 8.109 5.754 1 58.75 183 PRO A O 1
ATOM 1405 N N . ILE A 1 184 ? -23.734 8.477 6.23 1 56.31 184 ILE A N 1
ATOM 1406 C CA . ILE A 1 184 ? -24.047 9.406 5.152 1 56.31 184 ILE A CA 1
ATOM 1407 C C . ILE A 1 184 ? -23.766 10.836 5.605 1 56.31 184 ILE A C 1
ATOM 1409 O O . ILE A 1 184 ? -24.219 11.258 6.672 1 56.31 184 ILE A O 1
ATOM 1413 N N . PHE A 1 185 ? -22.766 11.477 5.066 1 58.41 185 PHE A N 1
ATOM 1414 C CA . PHE A 1 185 ? -22.516 12.859 5.449 1 58.41 185 PHE A CA 1
ATOM 1415 C C . PHE A 1 185 ? -23.031 13.82 4.383 1 58.41 185 PHE A C 1
ATOM 1417 O O . PHE A 1 185 ? -23.188 13.438 3.223 1 58.41 185 PHE A O 1
ATOM 1424 N N . SER A 1 186 ? -23.375 15.078 4.965 1 59.44 186 SER A N 1
ATOM 1425 C CA . SER A 1 186 ? -23.906 16.141 4.113 1 59.44 186 SER A CA 1
ATOM 1426 C C . SER A 1 186 ? -22.766 16.953 3.49 1 59.44 186 SER A C 1
ATOM 1428 O O . SER A 1 186 ? -21.672 17.047 4.055 1 59.44 186 SER A O 1
ATOM 1430 N N . GLU A 1 187 ? -23.016 17.5 2.391 1 63.47 187 GLU A N 1
ATOM 1431 C CA . GLU A 1 187 ? -22.078 18.359 1.665 1 63.47 187 GLU A CA 1
ATOM 1432 C C . GLU A 1 187 ? -21.781 19.625 2.457 1 63.47 187 GLU A C 1
ATOM 1434 O O . GLU A 1 187 ? -22.672 20.203 3.074 1 63.47 187 GLU A O 1
ATOM 1439 N N . PRO A 1 188 ? -20.531 19.922 2.48 1 61.22 188 PRO A N 1
ATOM 1440 C CA . PRO A 1 188 ? -20.156 21.156 3.188 1 61.22 188 PRO A CA 1
ATOM 1441 C C . PRO A 1 188 ? -20.828 22.391 2.613 1 61.22 188 PRO A C 1
ATOM 1443 O O . PRO A 1 188 ? -20.969 22.531 1.394 1 61.22 188 PRO A O 1
ATOM 1446 N N . GLU A 1 189 ? -21.516 23.125 3.371 1 68.88 189 GLU A N 1
ATOM 1447 C CA . GLU A 1 189 ? -22.078 24.422 3.002 1 68.88 189 GLU A CA 1
ATOM 1448 C C . GLU A 1 189 ? -21.188 25.562 3.49 1 68.88 189 GLU A C 1
ATOM 1450 O O . GLU A 1 189 ? -20.875 25.656 4.68 1 68.88 189 GLU A O 1
ATOM 1455 N N . THR A 1 190 ? -20.562 26.297 2.498 1 69.06 190 THR A N 1
ATOM 1456 C CA . THR A 1 190 ? -19.656 27.391 2.861 1 69.06 190 THR A CA 1
ATOM 1457 C C . THR A 1 190 ? -20.359 28.734 2.691 1 69.06 190 THR A C 1
ATOM 1459 O O . THR A 1 190 ? -21.188 28.906 1.806 1 69.06 190 THR A O 1
ATOM 1462 N N . LEU A 1 191 ? -20.094 29.547 3.691 1 72.38 191 LEU A N 1
ATOM 1463 C CA . LEU A 1 191 ? -20.375 30.953 3.457 1 72.38 191 LEU A CA 1
ATOM 1464 C C . LEU A 1 191 ? -19.312 31.594 2.57 1 72.38 191 LEU A C 1
ATOM 1466 O O . LEU A 1 191 ? -18.234 31.031 2.404 1 72.38 191 LEU A O 1
ATOM 1470 N N . SER A 1 192 ? -19.672 32.625 1.873 1 75.25 192 SER A N 1
ATOM 1471 C CA . SER A 1 192 ? -18.641 33.281 1.075 1 75.25 192 SER A CA 1
ATOM 1472 C C . SER A 1 192 ? -17.594 33.938 1.962 1 75.25 192 SER A C 1
ATOM 1474 O O . SER A 1 192 ? -17.906 34.406 3.064 1 75.25 192 SER A O 1
ATOM 1476 N N . ILE A 1 193 ? -16.406 33.875 1.587 1 78 193 ILE A N 1
ATOM 1477 C CA . ILE A 1 193 ? -15.297 34.5 2.309 1 78 193 ILE A CA 1
ATOM 1478 C C . ILE A 1 193 ? -15.578 36 2.521 1 78 193 ILE A C 1
ATOM 1480 O O . ILE A 1 193 ? -15.273 36.531 3.582 1 78 193 ILE A O 1
ATOM 1484 N N . GLY A 1 194 ? -16.188 36.562 1.521 1 79.38 194 GLY A N 1
ATOM 1485 C CA . GLY A 1 194 ? -16.547 37.969 1.633 1 79.38 194 GLY A CA 1
ATOM 1486 C C . GLY A 1 194 ? -17.531 38.25 2.756 1 79.38 194 GLY A C 1
ATOM 1487 O O . GLY A 1 194 ? -17.359 39.219 3.504 1 79.38 194 GLY A O 1
ATOM 1488 N N . GLN A 1 195 ? -18.438 37.438 2.875 1 78.94 195 GLN A N 1
ATOM 1489 C CA . GLN A 1 195 ? -19.422 37.562 3.949 1 78.94 195 GLN A CA 1
ATOM 1490 C C . GLN A 1 195 ? -18.766 37.375 5.312 1 78.94 195 GLN A C 1
ATOM 1492 O O . GLN A 1 195 ? -19.094 38.062 6.273 1 78.94 195 GLN A O 1
ATOM 1497 N N . MET A 1 196 ? -17.797 36.562 5.277 1 82 196 MET A N 1
ATOM 1498 C CA . MET A 1 196 ? -17.141 36.219 6.543 1 82 196 MET A CA 1
ATOM 1499 C C . MET A 1 196 ? -16.219 37.375 6.984 1 82 196 MET A C 1
ATOM 1501 O O . MET A 1 196 ? -16.078 37.625 8.18 1 82 196 MET A O 1
ATOM 1505 N N . ILE A 1 197 ? -15.641 37.969 6.012 1 85.75 197 ILE A N 1
ATOM 1506 C CA . ILE A 1 197 ? -14.75 39.094 6.328 1 85.75 197 ILE A CA 1
ATOM 1507 C C . ILE A 1 197 ? -15.555 40.25 6.949 1 85.75 197 ILE A C 1
ATOM 1509 O O . ILE A 1 197 ? -15.078 40.906 7.859 1 85.75 197 ILE A O 1
ATOM 1513 N N . LYS A 1 198 ? -16.719 40.344 6.512 1 81.5 198 LYS A N 1
ATOM 1514 C CA . LYS A 1 198 ? -17.594 41.375 7.059 1 81.5 198 LYS A CA 1
ATOM 1515 C C . LYS A 1 198 ? -18.094 41 8.453 1 81.5 198 LYS A C 1
ATOM 1517 O O . LYS A 1 198 ? -18.188 41.875 9.328 1 81.5 198 LYS A O 1
ATOM 1522 N N . LEU A 1 199 ? -18.281 39.812 8.625 1 80.31 199 LEU A N 1
ATOM 1523 C CA . LEU A 1 199 ? -18.875 39.344 9.875 1 80.31 199 LEU A CA 1
ATOM 1524 C C . LEU A 1 199 ? -17.812 39.219 10.969 1 80.31 199 LEU A C 1
ATOM 1526 O O . LEU A 1 199 ? -18.078 39.531 12.133 1 80.31 199 LEU A O 1
ATOM 1530 N N . SER A 1 200 ? -16.656 38.781 10.648 1 88.38 200 SER A N 1
ATOM 1531 C CA . SER A 1 200 ? -15.602 38.562 11.625 1 88.38 200 SER A CA 1
ATOM 1532 C C . SER A 1 200 ? -14.219 38.719 10.992 1 88.38 200 SER A C 1
ATOM 1534 O O . SER A 1 200 ? -13.461 37.75 10.875 1 88.38 200 SER A O 1
ATOM 1536 N N . PRO A 1 201 ? -13.875 39.906 10.688 1 90.19 201 PRO A N 1
ATOM 1537 C CA . PRO A 1 201 ? -12.562 40.156 10.102 1 90.19 201 PRO A CA 1
ATOM 1538 C C . PRO A 1 201 ? -11.422 39.625 10.969 1 90.19 201 PRO A C 1
ATOM 1540 O O . PRO A 1 201 ? -10.406 39.156 10.445 1 90.19 201 PRO A O 1
ATOM 1543 N N . SER A 1 202 ? -11.625 39.656 12.305 1 91.69 202 SER A N 1
ATOM 1544 C CA . SER A 1 202 ? -10.602 39.188 13.227 1 91.69 202 SER A CA 1
ATOM 1545 C C . SER A 1 202 ? -10.398 37.656 13.102 1 91.69 202 SER A C 1
ATOM 1547 O O . SER A 1 202 ? -9.266 37.188 13.125 1 91.69 202 SER A O 1
ATOM 1549 N N . GLY A 1 203 ? -11.523 36.969 12.93 1 92.81 203 GLY A N 1
ATOM 1550 C CA . GLY A 1 203 ? -11.445 35.531 12.766 1 92.81 203 GLY A CA 1
ATOM 1551 C C . GLY A 1 203 ? -10.781 35.125 11.469 1 92.81 203 GLY A C 1
ATOM 1552 O O . GLY A 1 203 ? -9.906 34.25 11.461 1 92.81 203 GLY A O 1
ATOM 1553 N N . VAL A 1 204 ? -11.141 35.719 10.414 1 93.88 204 VAL A N 1
ATOM 1554 C CA . VAL A 1 204 ? -10.617 35.406 9.094 1 93.88 204 VAL A CA 1
ATOM 1555 C C . VAL A 1 204 ? -9.125 35.688 9.039 1 93.88 204 VAL A C 1
ATOM 1557 O O . VAL A 1 204 ? -8.336 34.875 8.547 1 93.88 204 VAL A O 1
ATOM 1560 N N . SER A 1 205 ? -8.75 36.844 9.562 1 95.25 205 SER A N 1
ATOM 1561 C CA . SER A 1 205 ? -7.344 37.25 9.555 1 95.25 205 SER A CA 1
ATOM 1562 C C . SER A 1 205 ? -6.504 36.312 10.414 1 95.25 205 SER A C 1
ATOM 1564 O O . SER A 1 205 ? -5.391 35.938 10.039 1 95.25 205 SER A O 1
ATOM 1566 N N . THR A 1 206 ? -7.035 35.938 11.562 1 96.06 206 THR A N 1
ATOM 1567 C CA . THR A 1 206 ? -6.312 35.062 12.461 1 96.06 206 THR A CA 1
ATOM 1568 C C . THR A 1 206 ? -6.094 33.688 11.812 1 96.06 206 THR A C 1
ATOM 1570 O O . THR A 1 206 ? -4.988 33.156 11.859 1 96.06 206 THR A O 1
ATOM 1573 N N . CYS A 1 207 ? -7.117 33.156 11.18 1 95.5 207 CYS A N 1
ATOM 1574 C CA . CYS A 1 207 ? -7.02 31.844 10.547 1 95.5 207 CYS A CA 1
ATOM 1575 C C . CYS A 1 207 ? -6.082 31.891 9.352 1 95.5 207 CYS A C 1
ATOM 1577 O O . CYS A 1 207 ? -5.293 30.969 9.141 1 95.5 207 CYS A O 1
ATOM 1579 N N . PHE A 1 208 ? -6.152 32.906 8.625 1 96.25 208 PHE A N 1
ATOM 1580 C CA . PHE A 1 208 ? -5.277 33.062 7.469 1 96.25 208 PHE A CA 1
ATOM 1581 C C . PHE A 1 208 ? -3.818 33.156 7.902 1 96.25 208 PHE A C 1
ATOM 1583 O O . PHE A 1 208 ? -2.959 32.469 7.359 1 96.25 208 PHE A O 1
ATOM 1590 N N . VAL A 1 209 ? -3.518 33.969 8.859 1 97 209 VAL A N 1
ATOM 1591 C CA . VAL A 1 209 ? -2.16 34.156 9.367 1 97 209 VAL A CA 1
ATOM 1592 C C . VAL A 1 209 ? -1.667 32.875 10.023 1 97 209 VAL A C 1
ATOM 1594 O O . VAL A 1 209 ? -0.497 32.5 9.883 1 97 209 VAL A O 1
ATOM 1597 N N . SER A 1 210 ? -2.547 32.25 10.742 1 96.81 210 SER A N 1
ATOM 1598 C CA . SER A 1 210 ? -2.191 30.953 11.328 1 96.81 210 SER A CA 1
ATOM 1599 C C . SER A 1 210 ? -1.754 29.969 10.266 1 96.81 210 SER A C 1
ATOM 1601 O O . SER A 1 210 ? -0.766 29.25 10.445 1 96.81 210 SER A O 1
ATOM 1603 N N . GLY A 1 211 ? -2.469 29.938 9.18 1 96.31 211 GLY A N 1
ATOM 1604 C CA . GLY A 1 211 ? -2.096 29.078 8.07 1 96.31 211 GLY A CA 1
ATOM 1605 C C . GLY A 1 211 ? -0.744 29.422 7.477 1 96.31 211 GLY A C 1
ATOM 1606 O O . GLY A 1 211 ? 0.07 28.531 7.215 1 96.31 211 GLY A O 1
ATOM 1607 N N . MET A 1 212 ? -0.523 30.656 7.316 1 96.5 212 MET A N 1
ATOM 1608 C CA . MET A 1 212 ? 0.757 31.109 6.781 1 96.5 212 MET A CA 1
ATOM 1609 C C . MET A 1 212 ? 1.908 30.672 7.676 1 96.5 212 MET A C 1
ATOM 1611 O O . MET A 1 212 ? 2.932 30.188 7.188 1 96.5 212 MET A O 1
ATOM 1615 N N . ILE A 1 213 ? 1.684 30.828 8.891 1 96.62 213 ILE A N 1
ATOM 1616 C CA . ILE A 1 213 ? 2.725 30.531 9.867 1 96.62 213 ILE A CA 1
ATOM 1617 C C . ILE A 1 213 ? 2.93 29.016 9.961 1 96.62 213 ILE A C 1
ATOM 1619 O O . ILE A 1 213 ? 4.055 28.531 9.836 1 96.62 213 ILE A O 1
ATOM 1623 N N . LEU A 1 214 ? 1.859 28.281 10.125 1 95.69 214 LEU A N 1
ATOM 1624 C CA . LEU A 1 214 ? 1.969 26.844 10.336 1 95.69 214 LEU A CA 1
ATOM 1625 C C . LEU A 1 214 ? 2.463 26.156 9.07 1 95.69 214 LEU A C 1
ATOM 1627 O O . LEU A 1 214 ? 3.277 25.234 9.148 1 95.69 214 LEU A O 1
ATOM 1631 N N . GLY A 1 215 ? 1.951 26.578 7.957 1 94.62 215 GLY A N 1
ATOM 1632 C CA . GLY A 1 215 ? 2.484 26.031 6.719 1 94.62 215 GLY A CA 1
ATOM 1633 C C . GLY A 1 215 ? 3.984 26.219 6.586 1 94.62 215 GLY A C 1
ATOM 1634 O O . GLY A 1 215 ? 4.684 25.297 6.137 1 94.62 215 GLY A O 1
ATOM 1635 N N . SER A 1 216 ? 4.434 27.281 6.98 1 94.94 216 SER A N 1
ATOM 1636 C CA . SER A 1 216 ? 5.855 27.594 6.883 1 94.94 216 SER A CA 1
ATOM 1637 C C . SER A 1 216 ? 6.66 26.828 7.926 1 94.94 216 SER A C 1
ATOM 1639 O O . SER A 1 216 ? 7.805 26.438 7.676 1 94.94 216 SER A O 1
ATOM 1641 N N . ILE A 1 217 ? 6.059 26.688 9.094 1 95.19 217 ILE A N 1
ATOM 1642 C CA . ILE A 1 217 ? 6.742 25.922 10.141 1 95.19 217 ILE A CA 1
ATOM 1643 C C . ILE A 1 217 ? 6.949 24.484 9.68 1 95.19 217 ILE A C 1
ATOM 1645 O O . ILE A 1 217 ? 8.062 23.953 9.758 1 95.19 217 ILE A O 1
ATOM 1649 N N . TYR A 1 218 ? 5.988 23.922 9.109 1 93.25 218 TYR A N 1
ATOM 1650 C CA . TYR A 1 218 ? 6.078 22.531 8.68 1 93.25 218 TYR A CA 1
ATOM 1651 C C . TYR A 1 218 ? 7.039 22.375 7.508 1 93.25 218 TYR A C 1
ATOM 1653 O O . TYR A 1 218 ? 7.762 21.391 7.41 1 93.25 218 TYR A O 1
ATOM 1661 N N . GLY A 1 219 ? 7.145 23.312 6.746 1 92.31 219 GLY A N 1
ATOM 1662 C CA . GLY A 1 219 ? 7.91 23.172 5.52 1 92.31 219 GLY A CA 1
ATOM 1663 C C . GLY A 1 219 ? 9.352 23.641 5.656 1 92.31 219 GLY A C 1
ATOM 1664 O O . GLY A 1 219 ? 10.25 23.062 5.047 1 92.31 219 GLY A O 1
ATOM 1665 N N . LEU A 1 220 ? 9.57 24.672 6.469 1 94.12 220 LEU A N 1
ATOM 1666 C CA . LEU A 1 220 ? 10.859 25.359 6.375 1 94.12 220 LEU A CA 1
ATOM 1667 C C . LEU A 1 220 ? 11.57 25.359 7.727 1 94.12 220 LEU A C 1
ATOM 1669 O O . LEU A 1 220 ? 12.781 25.562 7.793 1 94.12 220 LEU A O 1
ATOM 1673 N N . TYR A 1 221 ? 10.828 25.141 8.781 1 94.44 221 TYR A N 1
ATOM 1674 C CA . TYR A 1 221 ? 11.445 25.203 10.094 1 94.44 221 TYR A CA 1
ATOM 1675 C C . TYR A 1 221 ? 12.5 24.109 10.25 1 94.44 221 TYR A C 1
ATOM 1677 O O . TYR A 1 221 ? 13.578 24.359 10.805 1 94.44 221 TYR A O 1
ATOM 1685 N N . PRO A 1 222 ? 12.289 22.906 9.742 1 94.62 222 PRO A N 1
ATOM 1686 C CA . PRO A 1 222 ? 13.328 21.875 9.828 1 94.62 222 PRO A CA 1
ATOM 1687 C C . PRO A 1 222 ? 14.602 22.266 9.086 1 94.62 222 PRO A C 1
ATOM 1689 O O . PRO A 1 222 ? 15.703 21.906 9.508 1 94.62 222 PRO A O 1
ATOM 1692 N N . ILE A 1 223 ? 14.492 22.969 8.078 1 92.88 223 ILE A N 1
ATOM 1693 C CA . ILE A 1 223 ? 15.641 23.406 7.289 1 92.88 223 ILE A CA 1
ATOM 1694 C C . ILE A 1 223 ? 16.453 24.438 8.07 1 92.88 223 ILE A C 1
ATOM 1696 O O . ILE A 1 223 ? 17.672 24.453 8.008 1 92.88 223 ILE A O 1
ATOM 1700 N N . PHE A 1 224 ? 15.758 25.312 8.711 1 91.75 224 PHE A N 1
ATOM 1701 C CA . PHE A 1 224 ? 16.438 26.281 9.555 1 91.75 224 PHE A CA 1
ATOM 1702 C C . PHE A 1 224 ? 17.281 25.578 10.609 1 91.75 224 PHE A C 1
ATOM 1704 O O . PHE A 1 224 ? 18.438 25.953 10.828 1 91.75 224 PHE A O 1
ATOM 1711 N N . ILE A 1 225 ? 16.656 24.594 11.242 1 92.75 225 ILE A N 1
ATOM 1712 C CA . ILE A 1 225 ? 17.375 23.859 12.273 1 92.75 225 ILE A CA 1
ATOM 1713 C C . ILE A 1 225 ? 18.562 23.125 11.648 1 92.75 225 ILE A C 1
ATOM 1715 O O . ILE A 1 225 ? 19.656 23.141 12.203 1 92.75 225 ILE A O 1
ATOM 1719 N N . GLN A 1 226 ? 18.344 22.547 10.516 1 92.5 226 GLN A N 1
ATOM 1720 C CA . GLN A 1 226 ? 19.406 21.844 9.812 1 92.5 226 GLN A CA 1
ATOM 1721 C C . GLN A 1 226 ? 20.547 22.797 9.453 1 92.5 226 GLN A C 1
ATOM 1723 O O . GLN A 1 226 ? 21.719 22.484 9.656 1 92.5 226 GLN A O 1
ATOM 1728 N N . ASN A 1 227 ? 20.219 23.922 8.961 1 89.81 227 ASN A N 1
ATOM 1729 C CA . ASN A 1 227 ? 21.203 24.906 8.531 1 89.81 227 ASN A CA 1
ATOM 1730 C C . ASN A 1 227 ? 21.938 25.531 9.719 1 89.81 227 ASN A C 1
ATOM 1732 O O . ASN A 1 227 ? 23 26.125 9.555 1 89.81 227 ASN A O 1
ATOM 1736 N N . SER A 1 228 ? 21.359 25.406 10.844 1 89.56 228 SER A N 1
ATOM 1737 C CA . SER A 1 228 ? 22 25.891 12.062 1 89.56 228 SER A CA 1
ATOM 1738 C C . SER A 1 228 ? 23.031 24.891 12.57 1 89.56 228 SER A C 1
ATOM 1740 O O . SER A 1 228 ? 23.672 25.109 13.594 1 89.56 228 SER A O 1
ATOM 1742 N N . GLY A 1 229 ? 23.094 23.703 11.906 1 89.81 229 GLY A N 1
ATOM 1743 C CA . GLY A 1 229 ? 24.172 22.766 12.195 1 89.81 229 GLY A CA 1
ATOM 1744 C C . GLY A 1 229 ? 23.734 21.594 13.047 1 89.81 229 GLY A C 1
ATOM 1745 O O . GLY A 1 229 ? 24.547 20.766 13.461 1 89.81 229 GLY A O 1
ATOM 1746 N N . TYR A 1 230 ? 22.5 21.516 13.352 1 92.88 230 TYR A N 1
ATOM 1747 C CA . TYR A 1 230 ? 22.016 20.438 14.195 1 92.88 230 TYR A CA 1
ATOM 1748 C C . TYR A 1 230 ? 21.844 19.156 13.398 1 92.88 230 TYR A C 1
ATOM 1750 O O . TYR A 1 230 ? 21.375 19.172 12.258 1 92.88 230 TYR A O 1
ATOM 1758 N N . PRO A 1 231 ? 22.25 18.062 14.031 1 94.06 231 PRO A N 1
ATOM 1759 C CA . PRO A 1 231 ? 22.078 16.781 13.344 1 94.06 231 PRO A CA 1
ATOM 1760 C C . PRO A 1 231 ? 20.609 16.328 13.305 1 94.06 231 PRO A C 1
ATOM 1762 O O . PRO A 1 231 ? 19.766 16.922 13.984 1 94.06 231 PRO A O 1
ATOM 1765 N N . THR A 1 232 ? 20.359 15.312 12.547 1 94.38 232 THR A N 1
ATOM 1766 C CA . THR A 1 232 ? 19 14.836 12.281 1 94.38 232 THR A CA 1
ATOM 1767 C C . THR A 1 232 ? 18.312 14.438 13.578 1 94.38 232 THR A C 1
ATOM 1769 O O . THR A 1 232 ? 17.125 14.688 13.758 1 94.38 232 THR A O 1
ATOM 1772 N N . ALA A 1 233 ? 19.016 13.859 14.469 1 95.31 233 ALA A N 1
ATOM 1773 C CA . ALA A 1 233 ? 18.453 13.43 15.742 1 95.31 233 ALA A CA 1
ATOM 1774 C C . ALA A 1 233 ? 17.891 14.617 16.516 1 95.31 233 ALA A C 1
ATOM 1776 O O . ALA A 1 233 ? 16.812 14.523 17.109 1 95.31 233 ALA A O 1
ATOM 1777 N N . GLU A 1 234 ? 18.594 15.688 16.484 1 95.88 234 GLU A N 1
ATOM 1778 C CA . GLU A 1 234 ? 18.156 16.891 17.188 1 95.88 234 GLU A CA 1
ATOM 1779 C C . GLU A 1 234 ? 17.031 17.578 16.453 1 95.88 234 GLU A C 1
ATOM 1781 O O . GLU A 1 234 ? 16.109 18.141 17.062 1 95.88 234 GLU A O 1
ATOM 1786 N N . ILE A 1 235 ? 17.094 17.562 15.156 1 95.94 235 ILE A N 1
ATOM 1787 C CA . ILE A 1 235 ? 16.016 18.125 14.352 1 95.94 235 ILE A CA 1
ATOM 1788 C C . ILE A 1 235 ? 14.695 17.422 14.703 1 95.94 235 ILE A C 1
ATOM 1790 O O . ILE A 1 235 ? 13.672 18.078 14.883 1 95.94 235 ILE A O 1
ATOM 1794 N N . SER A 1 236 ? 14.797 16.078 14.773 1 96.75 236 SER A N 1
ATOM 1795 C CA . SER A 1 236 ? 13.617 15.281 15.086 1 96.75 236 SER A CA 1
ATOM 1796 C C . SER A 1 236 ? 13.039 15.656 16.453 1 96.75 236 SER A C 1
ATOM 1798 O O . SER A 1 236 ? 11.82 15.773 16.594 1 96.75 236 SER A O 1
ATOM 1800 N N . ILE A 1 237 ? 13.844 15.93 17.391 1 96.62 237 ILE A N 1
ATOM 1801 C CA . ILE A 1 237 ? 13.414 16.281 18.734 1 96.62 237 ILE A CA 1
ATOM 1802 C C . ILE A 1 237 ? 12.781 17.672 18.719 1 96.62 237 ILE A C 1
ATOM 1804 O O . ILE A 1 237 ? 11.711 17.875 19.297 1 96.62 237 ILE A O 1
ATOM 1808 N N . ILE A 1 238 ? 13.43 18.578 18.094 1 97.12 238 ILE A N 1
ATOM 1809 C CA . ILE A 1 238 ? 12.977 19.953 18.062 1 97.12 238 ILE A CA 1
ATOM 1810 C C . ILE A 1 238 ? 11.625 20.047 17.359 1 97.12 238 ILE A C 1
ATOM 1812 O O . ILE A 1 238 ? 10.688 20.672 17.875 1 97.12 238 ILE A O 1
ATOM 1816 N N . MET A 1 239 ? 11.516 19.391 16.25 1 97.31 239 MET A N 1
ATOM 1817 C CA . MET A 1 239 ? 10.242 19.406 15.523 1 97.31 239 MET A CA 1
ATOM 1818 C C . MET A 1 239 ? 9.156 18.703 16.328 1 97.31 239 MET A C 1
ATOM 1820 O O . MET A 1 239 ? 8.016 19.172 16.375 1 97.31 239 MET A O 1
ATOM 1824 N N . GLY A 1 240 ? 9.539 17.562 16.906 1 97.5 240 GLY A N 1
ATOM 1825 C CA . GLY A 1 240 ? 8.586 16.844 17.75 1 97.5 240 GLY A CA 1
ATOM 1826 C C . GLY A 1 240 ? 8.07 17.688 18.906 1 97.5 240 GLY A C 1
ATOM 1827 O O . GLY A 1 240 ? 6.863 17.703 19.172 1 97.5 240 GLY A O 1
ATOM 1828 N N . LEU A 1 241 ? 8.906 18.375 19.469 1 97.19 241 LEU A N 1
ATOM 1829 C CA . LEU A 1 241 ? 8.547 19.219 20.609 1 97.19 241 LEU A CA 1
ATOM 1830 C C . LEU A 1 241 ? 7.711 20.406 20.156 1 97.19 241 LEU A C 1
ATOM 1832 O O . LEU A 1 241 ? 6.824 20.859 20.891 1 97.19 241 LEU A O 1
ATOM 1836 N N . THR A 1 242 ? 8.031 20.922 19.031 1 97.25 242 THR A N 1
ATOM 1837 C CA . THR A 1 242 ? 7.238 22.016 18.484 1 97.25 242 THR A CA 1
ATOM 1838 C C . THR A 1 242 ? 5.781 21.609 18.312 1 97.25 242 THR A C 1
ATOM 1840 O O . THR A 1 242 ? 4.871 22.328 18.734 1 97.25 242 THR A O 1
ATOM 1843 N N . ILE A 1 243 ? 5.582 20.438 17.75 1 96.12 243 ILE A N 1
ATOM 1844 C CA . ILE A 1 243 ? 4.238 19.938 17.5 1 96.12 243 ILE A CA 1
ATOM 1845 C C . ILE A 1 243 ? 3.572 19.562 18.828 1 96.12 243 ILE A C 1
ATOM 1847 O O . ILE A 1 243 ? 2.402 19.891 19.047 1 96.12 243 ILE A O 1
ATOM 1851 N N . PHE A 1 244 ? 4.328 19.016 19.656 1 95.88 244 PHE A N 1
ATOM 1852 C CA . PHE A 1 244 ? 3.818 18.609 20.953 1 95.88 244 PHE A CA 1
ATOM 1853 C C . PHE A 1 244 ? 3.4 19.812 21.781 1 95.88 244 PHE A C 1
ATOM 1855 O O . PHE A 1 244 ? 2.4 19.766 22.5 1 95.88 244 PHE A O 1
ATOM 1862 N N . GLY A 1 245 ? 4.184 20.797 21.734 1 95.62 245 GLY A N 1
ATOM 1863 C CA . GLY A 1 245 ? 3.805 22.047 22.391 1 95.62 245 GLY A CA 1
ATOM 1864 C C . GLY A 1 245 ? 2.484 22.609 21.891 1 95.62 245 GLY A C 1
ATOM 1865 O O . GLY A 1 245 ? 1.664 23.078 22.688 1 95.62 245 GLY A O 1
ATOM 1866 N N . GLY A 1 246 ? 2.309 22.578 20.562 1 93.25 246 GLY A N 1
ATOM 1867 C CA . GLY A 1 246 ? 1.037 23 19.984 1 93.25 246 GLY A CA 1
ATOM 1868 C C . GLY A 1 246 ? -0.146 22.219 20.531 1 93.25 246 GLY A C 1
ATOM 1869 O O . GLY A 1 246 ? -1.208 22.797 20.781 1 93.25 246 GLY A O 1
ATOM 1870 N N . MET A 1 247 ? 0.047 20.984 20.75 1 91.56 247 MET A N 1
ATOM 1871 C CA . MET A 1 247 ? -1.019 20.125 21.281 1 91.56 247 MET A CA 1
ATOM 1872 C C . MET A 1 247 ? -1.318 20.453 22.734 1 91.56 247 MET A C 1
ATOM 1874 O O . MET A 1 247 ? -2.479 20.641 23.109 1 91.56 247 MET A O 1
ATOM 1878 N N . ILE A 1 248 ? -0.328 20.625 23.531 1 93.56 248 ILE A N 1
ATOM 1879 C CA . ILE A 1 248 ? -0.463 20.766 24.984 1 93.56 248 ILE A CA 1
ATOM 1880 C C . ILE A 1 248 ? -1.055 22.141 25.312 1 93.56 248 ILE A C 1
ATOM 1882 O O . ILE A 1 248 ? -1.918 22.25 26.188 1 93.56 248 ILE A O 1
ATOM 1886 N N . PHE A 1 249 ? -0.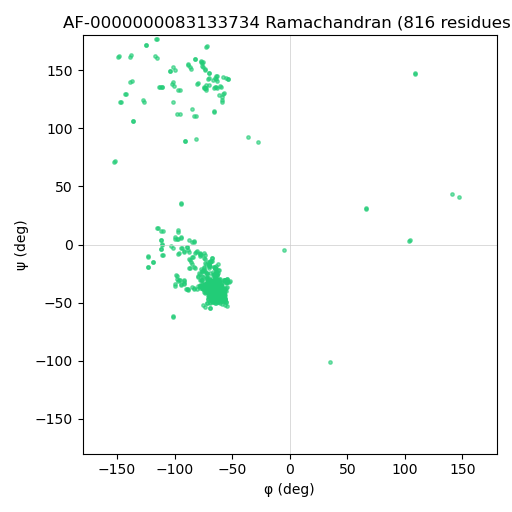657 23.141 24.672 1 94.31 249 PHE A N 1
ATOM 1887 C CA . PHE A 1 249 ? -1.012 24.5 25.047 1 94.31 249 PHE A CA 1
ATOM 1888 C C . PHE A 1 249 ? -2.363 24.891 24.469 1 94.31 249 PHE A C 1
ATOM 1890 O O . PHE A 1 249 ? -2.926 25.938 24.828 1 94.31 249 PHE A O 1
ATOM 1897 N N . GLN A 1 250 ? -2.807 24.109 23.641 1 88.31 250 GLN A N 1
ATOM 1898 C CA . GLN A 1 250 ? -4.109 24.406 23.062 1 88.31 250 GLN A CA 1
ATOM 1899 C C . GLN A 1 250 ? -5.195 24.453 24.125 1 88.31 250 GLN A C 1
ATOM 1901 O O . GLN A 1 250 ? -6.082 25.312 24.078 1 88.31 250 GLN A O 1
ATOM 1906 N N . TYR A 1 251 ? -5.113 23.609 25.094 1 87.06 251 TYR A N 1
ATOM 1907 C CA . TYR A 1 251 ? -6.148 23.547 26.109 1 87.06 251 TYR A CA 1
ATOM 1908 C C . TYR A 1 251 ? -6.051 24.719 27.078 1 87.06 251 TYR A C 1
ATOM 1910 O O . TYR A 1 251 ? -7.031 25.438 27.266 1 87.06 251 TYR A O 1
ATOM 1918 N N . PRO A 1 252 ? -4.949 24.938 27.625 1 91.69 252 PRO A N 1
ATOM 1919 C CA . PRO A 1 252 ? -4.84 26.062 28.547 1 91.69 252 PRO A CA 1
ATOM 1920 C C . PRO A 1 252 ? -5.164 27.406 27.891 1 91.69 252 PRO A C 1
ATOM 1922 O O . PRO A 1 252 ? -5.879 28.219 28.469 1 91.69 252 PRO A O 1
ATOM 1925 N N . PHE A 1 253 ? -4.668 27.656 26.734 1 91.75 253 PHE A N 1
ATOM 1926 C CA . PHE A 1 253 ? -4.938 28.922 26.078 1 91.75 253 PHE A CA 1
ATOM 1927 C C . PHE A 1 253 ? -6.383 28.984 25.594 1 91.75 253 PHE A C 1
ATOM 1929 O O . PHE A 1 253 ? -6.973 30.062 25.531 1 91.75 253 PHE A O 1
ATOM 1936 N N . GLY A 1 254 ? -6.934 27.875 25.266 1 88.38 254 GLY A N 1
ATOM 1937 C CA . GLY A 1 254 ? -8.352 27.828 24.953 1 88.38 254 GLY A CA 1
ATOM 1938 C C . GLY A 1 254 ? -9.242 28.219 26.125 1 88.38 254 GLY A C 1
ATOM 1939 O O . GLY A 1 254 ? -10.164 29.016 25.969 1 88.38 254 GLY A O 1
ATOM 1940 N N . ARG A 1 255 ? -8.914 27.688 27.219 1 89.19 255 ARG A N 1
ATOM 1941 C CA . ARG A 1 255 ? -9.664 28.016 28.422 1 89.19 255 ARG A CA 1
ATOM 1942 C C . ARG A 1 255 ? -9.477 29.484 28.797 1 89.19 255 ARG A C 1
ATOM 1944 O O . ARG A 1 255 ? -10.406 30.125 29.281 1 89.19 255 ARG A O 1
ATOM 1951 N N . LEU A 1 256 ? -8.305 29.906 28.609 1 90.94 256 LEU A N 1
ATOM 1952 C CA . LEU A 1 256 ? -8.016 31.312 28.891 1 90.94 256 LEU A CA 1
ATOM 1953 C C . LEU A 1 256 ? -8.859 32.219 28 1 90.94 256 LEU A C 1
ATOM 1955 O O . LEU A 1 256 ? -9.289 33.281 28.438 1 90.94 256 LEU A O 1
ATOM 1959 N N . SER A 1 257 ? -9.055 31.797 26.797 1 89.38 257 SER A N 1
ATOM 1960 C CA . SER A 1 257 ? -9.82 32.594 25.844 1 89.38 257 SER A CA 1
ATOM 1961 C C . SER A 1 257 ? -11.297 32.625 26.219 1 89.38 257 SER A C 1
ATOM 1963 O O . SER A 1 257 ? -12.039 33.5 25.75 1 89.38 257 SER A O 1
ATOM 1965 N N . ASP A 1 258 ? -11.711 31.688 27.078 1 88 258 ASP A N 1
ATOM 1966 C CA . ASP A 1 258 ? -13.078 31.688 27.578 1 88 258 ASP A CA 1
ATOM 1967 C C . ASP A 1 258 ? -13.242 32.719 28.688 1 88 258 ASP A C 1
ATOM 1969 O O . ASP A 1 258 ? -14.352 33.219 28.922 1 88 258 ASP A O 1
ATOM 1973 N N . LEU A 1 259 ? -12.133 33.031 29.328 1 88.62 259 LEU A N 1
ATOM 1974 C CA . LEU A 1 259 ? -12.203 33.875 30.516 1 88.62 259 LEU A CA 1
ATOM 1975 C C . LEU A 1 259 ? -11.938 35.344 30.156 1 88.62 259 LEU A C 1
ATOM 1977 O O . LEU A 1 259 ? -12.367 36.25 30.875 1 88.62 259 LEU A O 1
ATOM 1981 N N . ILE A 1 260 ? -11.188 35.562 29.203 1 89.31 260 ILE A N 1
ATOM 1982 C CA . ILE A 1 260 ? -10.891 36.906 28.797 1 89.31 260 ILE A CA 1
ATOM 1983 C C . ILE A 1 260 ? -11.234 37.094 27.312 1 89.31 260 ILE A C 1
ATOM 1985 O O . ILE A 1 260 ? -11.641 36.156 26.641 1 89.31 260 ILE A O 1
ATOM 1989 N N . SER A 1 261 ? -11.141 38.375 26.922 1 89.44 261 SER A N 1
ATOM 1990 C CA . SER A 1 261 ? -11.453 38.656 25.531 1 89.44 261 SER A CA 1
ATOM 1991 C C . SER A 1 261 ? -10.555 37.844 24.594 1 89.44 261 SER A C 1
ATOM 1993 O O . SER A 1 261 ? -9.336 37.812 24.766 1 89.44 261 SER A O 1
ATOM 1995 N N . ARG A 1 262 ? -11.164 37.156 23.641 1 92 262 ARG A N 1
ATOM 1996 C CA . ARG A 1 262 ? -10.438 36.312 22.703 1 92 262 ARG A CA 1
ATOM 1997 C C . ARG A 1 262 ? -9.453 37.125 21.859 1 92 262 ARG A C 1
ATOM 1999 O O . ARG A 1 262 ? -8.383 36.656 21.5 1 92 262 ARG A O 1
ATOM 2006 N N . ARG A 1 263 ? -9.805 38.375 21.594 1 93.38 263 ARG A N 1
ATOM 2007 C CA . ARG A 1 263 ? -8.922 39.219 20.812 1 93.38 263 ARG A CA 1
ATOM 2008 C C . ARG A 1 263 ? -7.621 39.5 21.578 1 93.38 263 ARG A C 1
ATOM 2010 O O . ARG A 1 263 ? -6.547 39.531 20.969 1 93.38 263 ARG A O 1
ATOM 2017 N N . TYR A 1 264 ? -7.746 39.562 22.844 1 93.88 264 TYR A N 1
ATOM 2018 C CA . 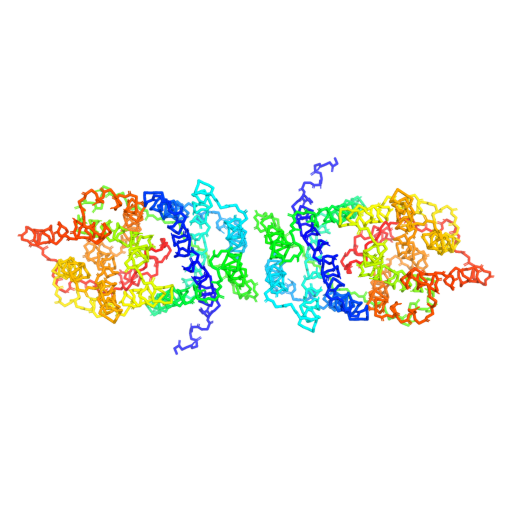TYR A 1 264 ? -6.555 39.781 23.672 1 93.88 264 TYR A CA 1
ATOM 2019 C C . TYR A 1 264 ? -5.68 38.531 23.688 1 93.88 264 TYR A C 1
ATOM 2021 O O . TYR A 1 264 ? -4.449 38.625 23.688 1 93.88 264 TYR A O 1
ATOM 2029 N N . VAL A 1 265 ? -6.312 37.438 23.766 1 95.19 265 VAL A N 1
ATOM 2030 C CA . VAL A 1 265 ? -5.566 36.188 23.781 1 95.19 265 VAL A CA 1
ATOM 2031 C C . VAL A 1 265 ? -4.828 36.031 22.453 1 95.19 265 VAL A C 1
ATOM 2033 O O . VAL A 1 265 ? -3.656 35.625 22.438 1 95.19 265 VAL A O 1
ATOM 2036 N N . ILE A 1 266 ? -5.516 36.312 21.359 1 96.44 266 ILE A N 1
ATOM 2037 C CA . ILE A 1 266 ? -4.902 36.219 20.047 1 96.44 266 ILE A CA 1
ATOM 2038 C C . ILE A 1 266 ? -3.729 37.188 19.938 1 96.44 266 ILE A C 1
ATOM 2040 O O . ILE A 1 266 ? -2.656 36.812 19.453 1 96.44 266 ILE A O 1
ATOM 2044 N N . ALA A 1 267 ? -3.959 38.375 20.406 1 96.69 267 ALA A N 1
ATOM 2045 C CA . ALA A 1 267 ? -2.898 39.375 20.375 1 96.69 267 ALA A CA 1
ATOM 2046 C C . ALA A 1 267 ? -1.697 38.938 21.203 1 96.69 267 ALA A C 1
ATOM 2048 O O . ALA A 1 267 ? -0.55 39.094 20.781 1 96.69 267 ALA A O 1
ATOM 2049 N N . PHE A 1 268 ? -1.979 38.406 22.328 1 96.81 268 PHE A N 1
ATOM 2050 C CA . PHE A 1 268 ? -0.924 37.906 23.203 1 96.81 268 PHE A CA 1
ATOM 2051 C C . PHE A 1 268 ? -0.132 36.812 22.531 1 96.81 268 PHE A C 1
ATOM 2053 O O . PHE A 1 268 ? 1.1 36.812 22.562 1 96.81 268 PHE A O 1
ATOM 2060 N N . LEU A 1 269 ? -0.819 35.812 21.984 1 97.56 269 LEU A N 1
ATOM 2061 C CA . LEU A 1 269 ? -0.178 34.688 21.328 1 97.56 269 LEU A CA 1
ATOM 2062 C C . LEU A 1 269 ? 0.671 35.156 20.156 1 97.56 269 LEU A C 1
ATOM 2064 O O . LEU A 1 269 ? 1.778 34.656 19.938 1 97.56 269 LEU A O 1
ATOM 2068 N N . ALA A 1 270 ? 0.142 36.062 19.375 1 97.69 270 ALA A N 1
ATOM 2069 C CA . ALA A 1 270 ? 0.877 36.625 18.234 1 97.69 270 ALA A CA 1
ATOM 2070 C C . ALA A 1 270 ? 2.143 37.344 18.703 1 97.69 270 ALA A C 1
ATOM 2072 O O . ALA A 1 270 ? 3.213 37.156 18.109 1 97.69 270 ALA A O 1
ATOM 2073 N N . LEU A 1 271 ? 2.002 38.125 19.734 1 97.44 271 LEU A N 1
ATOM 2074 C CA . LEU A 1 271 ? 3.15 38.844 20.281 1 97.44 271 LEU A CA 1
ATOM 2075 C C . LEU A 1 271 ? 4.195 37.875 20.828 1 97.44 271 LEU A C 1
ATOM 2077 O O . LEU A 1 271 ? 5.387 38.031 20.562 1 97.44 271 LEU A O 1
ATOM 2081 N N . MET A 1 272 ? 3.74 36.938 21.578 1 97.81 272 MET A N 1
ATOM 2082 C CA . MET A 1 272 ? 4.652 35.938 22.156 1 97.81 272 MET A CA 1
ATOM 2083 C C . MET A 1 272 ? 5.379 35.156 21.062 1 97.81 272 MET A C 1
ATOM 2085 O O . MET A 1 272 ? 6.555 34.844 21.219 1 97.81 272 MET A O 1
ATOM 2089 N N . SER A 1 273 ? 4.668 34.812 20.016 1 97.69 273 SER A N 1
ATOM 2090 C CA . SER A 1 273 ? 5.301 34.125 18.891 1 97.69 273 SER A CA 1
ATOM 2091 C C . SER A 1 273 ? 6.434 34.938 18.312 1 97.69 273 SER A C 1
ATOM 2093 O O . SER A 1 273 ? 7.492 34.406 17.969 1 97.69 273 SER A O 1
ATOM 2095 N N . SER A 1 274 ? 6.227 36.25 18.172 1 96.25 274 SER A N 1
ATOM 2096 C CA . SER A 1 274 ? 7.254 37.125 17.656 1 96.25 274 SER A CA 1
ATOM 2097 C C . SER A 1 274 ? 8.461 37.188 18.578 1 96.25 274 SER A C 1
ATOM 2099 O O . SER A 1 274 ? 9.602 37.125 18.125 1 96.25 274 SER A O 1
ATOM 2101 N N . VAL A 1 275 ? 8.203 37.312 19.844 1 96.5 275 VAL A N 1
ATOM 2102 C CA . VAL A 1 275 ? 9.266 37.406 20.844 1 96.5 275 VAL A CA 1
ATOM 2103 C C . VAL A 1 275 ? 10.078 36.094 20.844 1 96.5 275 VAL A C 1
ATOM 2105 O O . VAL A 1 275 ? 11.305 36.125 20.938 1 96.5 275 VAL A O 1
ATOM 2108 N N . LEU A 1 276 ? 9.422 35 20.766 1 96.81 276 LEU A N 1
ATOM 2109 C CA . LEU A 1 276 ? 10.086 33.719 20.766 1 96.81 276 LEU A CA 1
ATOM 2110 C C . LEU A 1 276 ? 10.961 33.562 19.531 1 96.81 276 LEU A C 1
ATOM 2112 O O . LEU A 1 276 ? 12.031 32.938 19.594 1 96.81 276 LEU A O 1
ATOM 2116 N N . CYS A 1 277 ? 10.492 34.062 18.391 1 95 277 CYS A N 1
ATOM 2117 C CA . CYS A 1 277 ? 11.305 34.031 17.188 1 95 277 CYS A CA 1
ATOM 2118 C C . CYS A 1 277 ? 12.602 34.812 17.359 1 95 277 CYS A C 1
ATOM 2120 O O . CYS A 1 277 ? 13.672 34.344 16.953 1 95 277 CYS A O 1
ATOM 2122 N N . VAL A 1 278 ? 12.523 35.938 17.984 1 92.88 278 VAL A N 1
ATOM 2123 C CA . VAL A 1 278 ? 13.719 36.719 18.266 1 92.88 278 VAL A CA 1
ATOM 2124 C C . VAL A 1 278 ? 14.648 35.969 19.203 1 92.88 278 VAL A C 1
ATOM 2126 O O . VAL A 1 278 ? 15.859 35.938 19 1 92.88 278 VAL A O 1
ATOM 2129 N N . ALA A 1 279 ? 14.023 35.344 20.172 1 94.44 279 ALA A N 1
ATOM 2130 C CA . ALA A 1 279 ? 14.812 34.594 21.141 1 94.44 279 ALA A CA 1
ATOM 2131 C C . ALA A 1 279 ? 15.523 33.406 20.453 1 94.44 279 ALA A C 1
ATOM 2133 O O . ALA A 1 279 ? 16.672 33.094 20.797 1 94.44 279 ALA A O 1
ATOM 2134 N N . ILE A 1 280 ? 14.891 32.75 19.562 1 94.12 280 ILE A N 1
ATOM 2135 C CA . ILE A 1 280 ? 15.484 31.609 18.875 1 94.12 280 ILE A CA 1
ATOM 2136 C C . ILE A 1 280 ? 16.656 32.094 18.016 1 94.12 280 ILE A C 1
ATOM 2138 O O . ILE A 1 280 ? 17.719 31.453 18 1 94.12 280 ILE A O 1
ATOM 2142 N N . ILE A 1 281 ? 16.484 33.219 17.344 1 89 281 ILE A N 1
ATOM 2143 C CA . ILE A 1 281 ? 17.531 33.75 16.484 1 89 281 ILE A CA 1
ATOM 2144 C C . ILE A 1 281 ? 18.75 34.125 17.312 1 89 281 ILE A C 1
ATOM 2146 O O . ILE A 1 281 ? 19.891 33.875 16.938 1 89 281 ILE A O 1
ATOM 2150 N N . GLU A 1 282 ? 18.547 34.656 18.484 1 88.12 282 GLU A N 1
ATOM 2151 C CA . GLU A 1 282 ? 19.609 35.25 19.281 1 88.12 282 GLU A CA 1
ATOM 2152 C C . GLU A 1 282 ? 20.281 34.188 20.172 1 88.12 282 GLU A C 1
ATOM 2154 O O . GLU A 1 282 ? 21.5 34.219 20.344 1 88.12 282 GLU A O 1
ATOM 2159 N N . ILE A 1 283 ? 19.453 33.281 20.719 1 87.31 283 ILE A N 1
ATOM 2160 C CA . ILE A 1 283 ? 20.031 32.438 21.75 1 87.31 283 ILE A CA 1
ATOM 2161 C C . ILE A 1 283 ? 19.875 30.969 21.359 1 87.31 283 ILE A C 1
ATOM 2163 O O . ILE A 1 283 ? 20.406 30.078 22.031 1 87.31 283 ILE A O 1
ATOM 2167 N N . GLY A 1 284 ? 19.172 30.688 20.406 1 80.5 284 GLY A N 1
ATOM 2168 C CA . GLY A 1 284 ? 18.797 29.312 20.078 1 80.5 284 GLY A CA 1
ATOM 2169 C C . GLY A 1 284 ? 19.859 28.578 19.266 1 80.5 284 GLY A C 1
ATOM 2170 O O . GLY A 1 284 ? 19.922 27.359 19.281 1 80.5 284 GLY A O 1
ATOM 2171 N N . LYS A 1 285 ? 20.75 29.172 18.625 1 75.12 285 LYS A N 1
ATOM 2172 C CA . LYS A 1 285 ? 21.625 28.562 17.625 1 75.12 285 LYS A CA 1
ATOM 2173 C C . LYS A 1 285 ? 22.703 27.719 18.297 1 75.12 285 LYS A C 1
ATOM 2175 O O . LYS A 1 285 ? 23.141 26.703 17.734 1 75.12 285 LYS A O 1
ATOM 2180 N N . ASP A 1 286 ? 23 28 19.531 1 80.69 286 ASP A N 1
ATOM 2181 C CA . ASP A 1 286 ? 24.219 27.375 20.031 1 80.69 286 ASP A CA 1
ATOM 2182 C C . ASP A 1 286 ? 23.891 26.328 21.109 1 80.69 286 ASP A C 1
ATOM 2184 O O . ASP A 1 286 ? 24.781 25.688 21.641 1 80.69 286 ASP A O 1
ATOM 2188 N N . ASN A 1 287 ? 22.641 26.125 21.328 1 92.19 287 ASN A N 1
ATOM 2189 C CA . ASN A 1 287 ? 22.266 25.203 22.391 1 92.19 287 ASN A CA 1
ATOM 2190 C C . ASN A 1 287 ? 20.984 24.438 22.062 1 92.19 287 ASN A C 1
ATOM 2192 O O . ASN A 1 287 ? 19.922 25.031 21.984 1 92.19 287 ASN A O 1
ATOM 2196 N N . VAL A 1 288 ? 21.094 23.125 22.062 1 93.88 288 VAL A N 1
ATOM 2197 C CA . VAL A 1 288 ? 20 22.266 21.625 1 93.88 288 VAL A CA 1
ATOM 2198 C C . VAL A 1 288 ? 18.859 22.328 22.641 1 93.88 288 VAL A C 1
ATOM 2200 O O . VAL A 1 288 ? 17.688 22.297 22.266 1 93.88 288 VAL A O 1
ATOM 2203 N N . TYR A 1 289 ? 19.156 22.422 23.906 1 95.69 289 TYR A N 1
ATOM 2204 C CA . TYR A 1 289 ? 18.125 22.469 24.922 1 95.69 289 TYR A CA 1
ATOM 2205 C C . TYR A 1 289 ? 17.328 23.766 24.844 1 95.69 289 TYR A C 1
ATOM 2207 O O . TYR A 1 289 ? 16.094 23.75 24.969 1 95.69 289 TYR A O 1
ATOM 2215 N N . ILE A 1 290 ? 18.047 24.812 24.609 1 96.12 290 ILE A N 1
ATOM 2216 C CA . ILE A 1 290 ? 17.406 26.125 24.562 1 96.12 290 ILE A CA 1
ATOM 2217 C C . ILE A 1 290 ? 16.5 26.203 23.344 1 96.12 290 ILE A C 1
ATOM 2219 O O . ILE A 1 290 ? 15.328 26.594 23.453 1 96.12 290 ILE A O 1
ATOM 2223 N N . ILE A 1 291 ? 17.016 25.797 22.219 1 95.75 291 ILE A N 1
ATOM 2224 C CA . ILE A 1 291 ? 16.203 25.891 21.016 1 95.75 291 ILE A CA 1
ATOM 2225 C C . ILE A 1 291 ? 15.023 24.938 21.109 1 95.75 291 ILE A C 1
ATOM 2227 O O . ILE A 1 291 ? 13.938 25.234 20.609 1 95.75 291 ILE A O 1
ATOM 2231 N N . SER A 1 292 ? 15.203 23.797 21.781 1 97.38 292 SER A N 1
ATOM 2232 C CA . SER A 1 292 ? 14.117 22.844 21.969 1 97.38 292 SER A CA 1
ATOM 2233 C C . SER A 1 292 ? 12.992 23.422 22.812 1 97.38 292 SER A C 1
ATOM 2235 O O . SER A 1 292 ? 11.82 23.312 22.469 1 97.38 292 SER A O 1
ATOM 2237 N N . ILE A 1 293 ? 13.375 24.078 23.828 1 97.25 293 ILE A N 1
ATOM 2238 C CA . ILE A 1 293 ? 12.383 24.656 24.719 1 97.25 293 ILE A CA 1
ATOM 2239 C C . ILE A 1 293 ? 11.672 25.812 24.031 1 97.25 293 ILE A C 1
ATOM 2241 O O . ILE A 1 293 ? 10.453 25.953 24.125 1 97.25 293 ILE A O 1
ATOM 2245 N N . LEU A 1 294 ? 12.461 26.609 23.391 1 97.38 294 LEU A N 1
ATOM 2246 C CA . LEU A 1 294 ? 11.883 27.75 22.688 1 97.38 294 LEU A CA 1
ATOM 2247 C C . LEU A 1 294 ? 10.961 27.297 21.562 1 97.38 294 LEU A C 1
ATOM 2249 O O . LEU A 1 294 ? 9.922 27.906 21.312 1 97.38 294 LEU A O 1
ATOM 2253 N N . SER A 1 295 ? 11.391 26.25 20.891 1 97.5 295 SER A N 1
ATOM 2254 C CA . SER A 1 295 ? 10.555 25.703 19.812 1 97.5 295 SER A CA 1
ATOM 2255 C C . SER A 1 295 ? 9.273 25.094 20.375 1 97.5 295 SER A C 1
ATOM 2257 O O . SER A 1 295 ? 8.211 25.188 19.734 1 97.5 295 SER A O 1
ATOM 2259 N N . PHE A 1 296 ? 9.391 24.469 21.484 1 98.06 296 PHE A N 1
ATOM 2260 C CA . PHE A 1 296 ? 8.227 23.938 22.188 1 98.06 296 PHE A CA 1
ATOM 2261 C C . PHE A 1 296 ? 7.223 25.047 22.5 1 98.06 296 PHE A C 1
ATOM 2263 O O . PHE A 1 296 ? 6.023 24.891 22.25 1 98.06 296 PHE A O 1
ATOM 2270 N N . LEU A 1 297 ? 7.719 26.141 22.906 1 97.75 297 LEU A N 1
ATOM 2271 C CA . LEU A 1 297 ? 6.879 27.281 23.219 1 97.75 297 LEU A CA 1
ATOM 2272 C C . LEU A 1 297 ? 6.34 27.938 21.953 1 97.75 297 LEU A C 1
ATOM 2274 O O . LEU A 1 297 ? 5.199 28.406 21.922 1 97.75 297 LEU A O 1
ATOM 2278 N N . LEU A 1 298 ? 7.18 28.016 20.984 1 97.31 298 LEU A N 1
ATOM 2279 C CA . LEU A 1 298 ? 6.75 28.562 19.719 1 97.31 298 LEU A CA 1
ATOM 2280 C C . LEU A 1 298 ? 5.574 27.781 19.141 1 97.31 298 LEU A C 1
ATOM 2282 O O . LEU A 1 298 ? 4.594 28.359 18.688 1 97.31 298 LEU A O 1
ATOM 2286 N N . GLY A 1 299 ? 5.699 26.469 19.188 1 96.81 299 GLY A N 1
ATOM 2287 C CA . GLY A 1 299 ? 4.578 25.641 18.781 1 96.81 299 GLY A CA 1
ATOM 2288 C C . GLY A 1 299 ? 3.324 25.891 19.594 1 96.81 299 GLY A C 1
ATOM 2289 O O . GLY A 1 299 ? 2.227 25.984 19.047 1 96.81 299 GLY A O 1
ATOM 2290 N N . GLY A 1 300 ? 3.514 26.016 20.844 1 95.88 300 GLY A N 1
ATOM 2291 C CA . GLY A 1 300 ? 2.398 26.25 21.734 1 95.88 300 GLY A CA 1
ATOM 2292 C C . GLY A 1 300 ? 1.648 27.547 21.438 1 95.88 300 GLY A C 1
ATOM 2293 O O . GLY A 1 300 ? 0.43 27.609 21.609 1 95.88 300 GLY A O 1
ATOM 2294 N N . THR A 1 301 ? 2.316 28.516 20.969 1 96.5 301 THR A N 1
ATOM 2295 C CA . THR A 1 301 ? 1.681 29.797 20.719 1 96.5 301 THR A CA 1
ATOM 2296 C C . THR A 1 301 ? 1.106 29.859 19.297 1 96.5 301 THR A C 1
ATOM 2298 O O . THR A 1 301 ? -0.016 30.328 19.094 1 96.5 301 THR A O 1
ATOM 2301 N N . THR A 1 302 ? 1.775 29.312 18.375 1 96.31 302 THR A N 1
ATOM 2302 C CA . THR A 1 302 ? 1.384 29.453 16.984 1 96.31 302 THR A CA 1
ATOM 2303 C C . THR A 1 302 ? 0.236 28.5 16.641 1 96.31 302 THR A C 1
ATOM 2305 O O . THR A 1 302 ? -0.671 28.859 15.891 1 96.31 302 THR A O 1
ATOM 2308 N N . PHE A 1 303 ? 0.22 27.297 17.219 1 94.56 303 PHE A N 1
ATOM 2309 C CA . PHE A 1 303 ? -0.801 26.297 16.906 1 94.56 303 PHE A CA 1
ATOM 2310 C C . PHE A 1 303 ? -2.143 26.688 17.516 1 94.56 303 PHE A C 1
ATOM 2312 O O . PHE A 1 303 ? -3.188 26.188 17.109 1 94.56 303 PHE A O 1
ATOM 2319 N N . CYS A 1 304 ? -2.129 27.578 18.438 1 94.56 304 CYS A N 1
ATOM 2320 C CA . CYS A 1 304 ? -3.346 27.953 19.156 1 94.56 304 CYS A CA 1
ATOM 2321 C C . CYS A 1 304 ? -4.102 29.047 18.422 1 94.56 304 CYS A C 1
ATOM 2323 O O . CYS A 1 304 ? -5.277 29.297 18.703 1 94.56 304 CYS A O 1
ATOM 2325 N N . LEU A 1 305 ? -3.48 29.641 17.484 1 94.88 305 LEU A N 1
ATOM 2326 C CA . LEU A 1 305 ? -4.09 30.781 16.797 1 94.88 305 LEU A CA 1
ATOM 2327 C C . LEU A 1 305 ? -5.332 30.328 16.016 1 94.88 305 LEU A C 1
ATOM 2329 O O . LEU A 1 305 ? -6.395 30.953 16.141 1 94.88 305 LEU A O 1
ATOM 2333 N N . TYR A 1 306 ? -5.285 29.266 15.406 1 92.69 306 TYR A N 1
ATOM 2334 C CA . TYR A 1 306 ? -6.375 28.812 14.547 1 92.69 306 TYR A CA 1
ATOM 2335 C C . TYR A 1 306 ? -7.598 28.438 15.375 1 92.69 306 TYR A C 1
ATOM 2337 O O . TYR A 1 306 ? -8.688 28.984 15.156 1 92.69 306 TYR A O 1
ATOM 2345 N N . PRO A 1 307 ? -7.445 27.562 16.344 1 91.12 307 PRO A N 1
ATOM 2346 C CA . PRO A 1 307 ? -8.633 27.188 17.109 1 91.12 307 PRO A CA 1
ATOM 2347 C C . PRO A 1 307 ? -9.281 28.375 17.812 1 91.12 307 PRO A C 1
ATOM 2349 O O . PRO A 1 307 ? -10.508 28.453 17.906 1 91.12 307 PRO A O 1
ATOM 2352 N N . ILE A 1 308 ? -8.523 29.297 18.266 1 92.31 308 ILE A N 1
ATOM 2353 C CA . ILE A 1 308 ? -9.07 30.453 18.969 1 92.31 308 ILE A CA 1
ATOM 2354 C C . ILE A 1 308 ? -9.727 31.391 17.969 1 92.31 308 ILE A C 1
ATOM 2356 O O . ILE A 1 308 ? -10.75 32 18.266 1 92.31 308 ILE A O 1
ATOM 2360 N N . GLY A 1 309 ? -9.125 31.484 16.812 1 91.81 309 GLY A N 1
ATOM 2361 C CA . GLY A 1 309 ? -9.766 32.25 15.758 1 91.81 309 GLY A CA 1
ATOM 2362 C C . GLY A 1 309 ? -11.141 31.734 15.383 1 91.81 309 GLY A C 1
ATOM 2363 O O . GLY A 1 309 ? -12.07 32.5 15.172 1 91.81 309 GLY A O 1
ATOM 2364 N N . ILE A 1 310 ? -11.211 30.469 15.32 1 89.44 310 ILE A N 1
ATOM 2365 C CA . ILE A 1 310 ? -12.5 29.844 15.023 1 89.44 310 ILE A CA 1
ATOM 2366 C C . ILE A 1 310 ? -13.492 30.156 16.141 1 89.44 310 ILE A C 1
ATOM 2368 O O . ILE A 1 310 ? -14.641 30.516 15.875 1 89.44 310 ILE A O 1
ATOM 2372 N N . SER A 1 311 ? -13.07 29.969 17.328 1 88.19 311 SER A N 1
ATOM 2373 C CA . SER A 1 311 ? -13.945 30.219 18.469 1 88.19 311 SER A CA 1
ATOM 2374 C C . SER A 1 311 ? -14.414 31.672 18.516 1 88.19 311 SER A C 1
ATOM 2376 O O . SER A 1 311 ? -15.562 31.953 18.859 1 88.19 311 SER A O 1
ATOM 2378 N N . HIS A 1 312 ? -13.562 32.531 18.219 1 89.94 312 HIS A N 1
ATOM 2379 C CA . HIS A 1 312 ? -13.914 33.969 18.172 1 89.94 312 HIS A CA 1
ATOM 2380 C C . HIS A 1 312 ? -15.055 34.219 17.203 1 89.94 312 HIS A C 1
ATOM 2382 O O . HIS A 1 312 ? -15.977 34.969 17.5 1 89.94 312 HIS A O 1
ATOM 2388 N N . THR A 1 313 ? -14.977 33.594 16.094 1 88.19 313 THR A N 1
ATOM 2389 C CA . THR A 1 313 ? -16 33.781 15.07 1 88.19 313 THR A CA 1
ATOM 2390 C C . THR A 1 313 ? -17.297 33.094 15.469 1 88.19 313 THR A C 1
ATOM 2392 O O . THR A 1 313 ? -18.391 33.594 15.227 1 88.19 313 THR A O 1
ATOM 2395 N N . CYS A 1 314 ? -17.141 31.953 16.078 1 85.56 314 CYS A N 1
ATOM 2396 C CA . CYS A 1 314 ? -18.312 31.188 16.484 1 85.56 314 CYS A CA 1
ATOM 2397 C C . CYS A 1 314 ? -19.125 31.938 17.531 1 85.56 314 CYS A C 1
ATOM 2399 O O . CYS A 1 314 ? -20.328 31.734 17.656 1 85.56 314 CYS A O 1
ATOM 2401 N N . ASP A 1 315 ? -18.516 32.812 18.25 1 86.75 315 ASP A N 1
ATOM 2402 C CA . ASP A 1 315 ? -19.203 33.625 19.234 1 86.75 315 ASP A CA 1
ATOM 2403 C C . ASP A 1 315 ? -20.109 34.688 18.562 1 86.75 315 ASP A C 1
ATOM 2405 O O . ASP A 1 315 ? -21.016 35.219 19.188 1 86.75 315 ASP A O 1
ATOM 2409 N N . ARG A 1 316 ? -19.859 34.844 17.328 1 85.38 316 ARG A N 1
ATOM 2410 C CA . ARG A 1 316 ? -20.516 35.969 16.656 1 85.38 316 ARG A CA 1
ATOM 2411 C C . ARG A 1 316 ? -21.547 35.469 15.648 1 85.38 316 ARG A C 1
ATOM 2413 O O . ARG A 1 316 ? -22.203 36.281 14.992 1 85.38 316 ARG A O 1
ATOM 2420 N N . VAL A 1 317 ? -21.609 34.25 15.508 1 84.44 317 VAL A N 1
ATOM 2421 C CA . VAL A 1 317 ? -22.547 33.688 14.539 1 84.44 317 VAL A CA 1
ATOM 2422 C C . VAL A 1 317 ? -23.609 32.875 15.273 1 84.44 317 VAL A C 1
ATOM 2424 O O . VAL A 1 317 ? -23.391 32.438 16.406 1 84.44 317 VAL A O 1
ATOM 2427 N N . ASN A 1 318 ? -24.75 32.656 14.539 1 82.19 318 ASN A N 1
ATOM 2428 C CA . ASN A 1 318 ? -25.812 31.797 15.102 1 82.19 318 ASN A CA 1
ATOM 2429 C C . ASN A 1 318 ? -25.438 30.312 15.031 1 82.19 318 ASN A C 1
ATOM 2431 O O . ASN A 1 318 ? -24.609 29.922 14.211 1 82.19 318 ASN A O 1
ATOM 2435 N N . ASN A 1 319 ? -26.016 29.547 15.836 1 81.12 319 ASN A N 1
ATOM 2436 C CA . ASN A 1 319 ? -25.734 28.125 15.93 1 81.12 319 ASN A CA 1
ATOM 2437 C C . ASN A 1 319 ? -25.875 27.422 14.578 1 81.12 319 ASN A C 1
ATOM 2439 O O . ASN A 1 319 ? -25.094 26.531 14.25 1 81.12 319 ASN A O 1
ATOM 2443 N N . ASN A 1 320 ? -26.797 27.922 13.766 1 79.19 320 ASN A N 1
ATOM 2444 C CA . ASN A 1 320 ? -27.062 27.281 12.477 1 79.19 320 ASN A CA 1
ATOM 2445 C C . ASN A 1 320 ? -26 27.641 11.445 1 79.19 320 ASN A C 1
ATOM 2447 O O . ASN A 1 320 ? -25.922 27.016 10.391 1 79.19 320 ASN A O 1
ATOM 2451 N N . GLN A 1 321 ? -25.141 28.594 11.844 1 83.38 321 GLN A N 1
ATOM 2452 C CA . GLN A 1 321 ? -24.141 29.062 10.898 1 83.38 321 GLN A CA 1
ATOM 2453 C C . GLN A 1 321 ? -22.75 28.625 11.312 1 83.38 321 GLN A C 1
ATOM 2455 O O . GLN A 1 321 ? -21.766 28.875 10.609 1 83.38 321 GLN A O 1
ATOM 2460 N N . ILE A 1 322 ? -22.641 27.922 12.422 1 83 322 ILE A N 1
ATOM 2461 C CA . ILE A 1 322 ? -21.359 27.562 13.008 1 83 322 ILE A CA 1
ATOM 2462 C C . ILE A 1 322 ? -20.594 26.672 12.047 1 83 322 ILE A C 1
ATOM 2464 O O . ILE A 1 322 ? -19.406 26.891 11.797 1 83 322 ILE A O 1
ATOM 2468 N N . VAL A 1 323 ? -21.297 25.766 11.438 1 81.31 323 VAL A N 1
ATOM 2469 C CA . VAL A 1 323 ? -20.641 24.797 10.555 1 81.31 323 VAL A CA 1
ATOM 2470 C C . VAL A 1 323 ? -20.156 25.5 9.297 1 81.31 323 VAL A C 1
ATOM 2472 O O . VAL A 1 323 ? -18.984 25.359 8.914 1 81.31 323 VAL A O 1
ATOM 2475 N N . SER A 1 324 ? -20.969 26.297 8.742 1 83.44 324 SER A N 1
ATOM 2476 C CA . SER A 1 324 ? -20.609 27.016 7.527 1 83.44 324 SER A CA 1
ATOM 2477 C C . SER A 1 324 ? -19.5 28.031 7.789 1 83.44 324 SER A C 1
ATOM 2479 O O . SER A 1 324 ? -18.609 28.219 6.961 1 83.44 324 SER A O 1
ATOM 2481 N N . ALA A 1 325 ? -19.562 28.688 8.906 1 85.69 325 ALA A N 1
ATOM 2482 C CA . ALA A 1 325 ? -18.516 29.641 9.289 1 85.69 325 ALA A CA 1
ATOM 2483 C C . ALA A 1 325 ? -17.172 28.938 9.492 1 85.69 325 ALA A C 1
ATOM 2485 O O . ALA A 1 325 ? -16.141 29.406 9.031 1 85.69 325 ALA A O 1
ATOM 2486 N N . SER A 1 326 ? -17.219 27.812 10.172 1 86.5 326 SER A N 1
ATOM 2487 C CA . SER A 1 326 ? -16 27.047 10.422 1 86.5 326 SER A CA 1
ATOM 2488 C C . SER A 1 326 ? -15.375 26.562 9.125 1 86.5 326 SER A C 1
ATOM 2490 O O . SER A 1 326 ? -14.148 26.5 9.008 1 86.5 326 SER A O 1
ATOM 2492 N N . GLN A 1 327 ? -16.172 26.234 8.18 1 85.94 327 GLN A N 1
ATOM 2493 C CA . GLN A 1 327 ? -15.664 25.766 6.895 1 85.94 327 GLN A CA 1
ATOM 2494 C C . GLN A 1 327 ? -14.961 26.906 6.145 1 85.94 327 GLN A C 1
ATOM 2496 O O . GLN A 1 327 ? -13.93 26.688 5.508 1 85.94 327 GLN A O 1
ATOM 2501 N N . THR A 1 328 ? -15.562 28.016 6.246 1 88.06 328 THR A N 1
ATOM 2502 C CA . THR A 1 328 ? -14.961 29.172 5.59 1 88.06 328 THR A CA 1
ATOM 2503 C C . THR A 1 328 ? -13.633 29.531 6.242 1 88.06 328 THR A C 1
ATOM 2505 O O . THR A 1 328 ? -12.68 29.906 5.551 1 88.06 328 THR A O 1
ATOM 2508 N N . LEU A 1 329 ? -13.586 29.453 7.52 1 90.38 329 LEU A N 1
ATOM 2509 C CA . LEU A 1 329 ? -12.352 29.75 8.234 1 90.38 329 LEU A CA 1
ATOM 2510 C C . LEU A 1 329 ? -11.281 28.703 7.941 1 90.38 329 LEU A C 1
ATOM 2512 O O . LEU A 1 329 ? -10.094 29.031 7.895 1 90.38 329 LEU A O 1
ATOM 2516 N N . LEU A 1 330 ? -11.711 27.516 7.734 1 89.19 330 LEU A N 1
ATOM 2517 C CA . LEU A 1 330 ? -10.789 26.469 7.32 1 89.19 330 LEU A CA 1
ATOM 2518 C C . LEU A 1 330 ? -10.188 26.781 5.953 1 89.19 330 LEU A C 1
ATOM 2520 O O . LEU A 1 330 ? -8.992 26.547 5.73 1 89.19 330 LEU A O 1
ATOM 2524 N N . LEU A 1 331 ? -11.062 27.219 5.121 1 90.31 331 LEU A N 1
ATOM 2525 C CA . LEU A 1 331 ? -10.578 27.625 3.807 1 90.31 331 LEU A CA 1
ATOM 2526 C C . LEU A 1 331 ? -9.562 28.766 3.918 1 90.31 331 LEU A C 1
ATOM 2528 O O . LEU A 1 331 ? -8.562 28.781 3.203 1 90.31 331 LEU A O 1
ATOM 2532 N N . SER A 1 332 ? -9.859 29.688 4.797 1 92.81 332 SER A N 1
ATOM 2533 C CA . SER A 1 332 ? -8.938 30.781 5.035 1 92.81 332 SER A CA 1
ATOM 2534 C C . SER A 1 332 ? -7.59 30.281 5.547 1 92.81 332 SER A C 1
ATOM 2536 O O . SER A 1 332 ? -6.539 30.719 5.078 1 92.81 332 SER A O 1
ATOM 2538 N N . TYR A 1 333 ? -7.648 29.391 6.441 1 93.94 333 TYR A N 1
ATOM 2539 C CA . TYR A 1 333 ? -6.438 28.75 6.945 1 93.94 333 TYR A CA 1
ATOM 2540 C C . TYR A 1 333 ? -5.684 28.047 5.82 1 93.94 333 TYR A C 1
ATOM 2542 O O . TYR A 1 333 ? -4.465 28.188 5.703 1 93.94 333 TYR A O 1
ATOM 2550 N N . GLY A 1 334 ? -6.406 27.281 5.047 1 94.06 334 GLY A N 1
ATOM 2551 C CA . GLY A 1 334 ? -5.809 26.531 3.951 1 94.06 334 GLY A CA 1
ATOM 2552 C C . GLY A 1 334 ? -5.094 27.406 2.943 1 94.06 334 GLY A C 1
ATOM 2553 O O . GLY A 1 334 ? -4.012 27.062 2.469 1 94.06 334 GLY A O 1
ATOM 2554 N N . LEU A 1 335 ? -5.688 28.453 2.66 1 94.12 335 LEU A N 1
ATOM 2555 C CA . LEU A 1 335 ? -5.066 29.406 1.746 1 94.12 335 LEU A CA 1
ATOM 2556 C C . LEU A 1 335 ? -3.791 29.984 2.35 1 94.12 335 LEU A C 1
ATOM 2558 O O . LEU A 1 335 ? -2.783 30.125 1.654 1 94.12 335 LEU A O 1
ATOM 2562 N N . GLY A 1 336 ? -3.895 30.328 3.545 1 95.94 336 GLY A N 1
ATOM 2563 C CA . GLY A 1 336 ? -2.689 30.766 4.223 1 95.94 336 GLY A CA 1
ATOM 2564 C C . GLY A 1 336 ? -1.572 29.75 4.195 1 95.94 336 GLY A C 1
ATOM 2565 O O . GLY A 1 336 ? -0.43 30.078 3.863 1 95.94 336 GLY A O 1
ATOM 2566 N N . ALA A 1 337 ? -1.947 28.547 4.508 1 95.19 337 ALA A N 1
ATOM 2567 C CA . ALA A 1 337 ? -0.97 27.469 4.559 1 95.19 337 ALA A CA 1
ATOM 2568 C C . ALA A 1 337 ? -0.369 27.203 3.18 1 95.19 337 ALA A C 1
ATOM 2570 O O . ALA A 1 337 ? 0.78 26.766 3.068 1 95.19 337 ALA A O 1
ATOM 2571 N N . THR A 1 338 ? -1.121 27.438 2.133 1 95.62 338 THR A N 1
ATOM 2572 C CA . THR A 1 338 ? -0.654 27.25 0.762 1 95.62 338 THR A CA 1
ATOM 2573 C C . THR A 1 338 ? 0.342 28.344 0.383 1 95.62 338 THR A C 1
ATOM 2575 O O . THR A 1 338 ? 1.39 28.062 -0.202 1 95.62 338 THR A O 1
ATOM 2578 N N . PHE A 1 339 ? 0.164 29.484 0.872 1 95.25 339 PHE A N 1
ATOM 2579 C CA . PHE A 1 339 ? 0.967 30.609 0.396 1 95.25 339 PHE A CA 1
ATOM 2580 C C . PHE A 1 339 ? 2.129 30.891 1.343 1 95.25 339 PHE A C 1
ATOM 2582 O O . PHE A 1 339 ? 3.18 31.375 0.921 1 95.25 339 PHE A O 1
ATOM 2589 N N . GLY A 1 340 ? 2.016 30.578 2.498 1 94.38 340 GLY A N 1
ATOM 2590 C CA . GLY A 1 340 ? 3.031 30.875 3.498 1 94.38 340 GLY A CA 1
ATOM 2591 C C . GLY A 1 340 ? 4.398 30.328 3.135 1 94.38 340 GLY A C 1
ATOM 2592 O O . GLY A 1 340 ? 5.363 31.078 3.014 1 94.38 340 GLY A O 1
ATOM 2593 N N . PRO A 1 341 ? 4.445 29.094 2.836 1 93.94 341 PRO A N 1
ATOM 2594 C CA . PRO A 1 341 ? 5.746 28.453 2.621 1 93.94 341 PRO A CA 1
ATOM 2595 C C . PRO A 1 341 ? 6.469 28.984 1.389 1 93.94 341 PRO A C 1
ATOM 2597 O O . PRO A 1 341 ? 7.703 28.953 1.33 1 93.94 341 PRO A O 1
ATOM 2600 N N . ILE A 1 342 ? 5.75 29.469 0.444 1 92.81 342 ILE A N 1
ATOM 2601 C CA . ILE A 1 342 ? 6.402 29.953 -0.763 1 92.81 342 ILE A CA 1
ATOM 2602 C C . ILE A 1 342 ? 6.809 31.422 -0.568 1 92.81 342 ILE A C 1
ATOM 2604 O O . ILE A 1 342 ? 7.75 31.891 -1.202 1 92.81 342 ILE A O 1
ATOM 2608 N N . ILE A 1 343 ? 6.23 32.125 0.354 1 93 343 ILE A N 1
ATOM 2609 C CA . ILE A 1 343 ? 6.504 33.531 0.597 1 93 343 ILE A CA 1
ATOM 2610 C C . ILE A 1 343 ? 7.605 33.688 1.646 1 93 343 ILE A C 1
ATOM 2612 O O . ILE A 1 343 ? 8.438 34.594 1.565 1 93 343 ILE A O 1
ATOM 2616 N N . ALA A 1 344 ? 7.672 32.781 2.516 1 91.88 344 ALA A N 1
ATOM 2617 C CA . ALA A 1 344 ? 8.578 32.875 3.66 1 91.88 344 ALA A CA 1
ATOM 2618 C C . ALA A 1 344 ? 10.031 33 3.203 1 91.88 344 ALA A C 1
ATOM 2620 O O . ALA A 1 344 ? 10.781 33.812 3.705 1 91.88 344 ALA A O 1
ATOM 2621 N N . PRO A 1 345 ? 10.422 32.25 2.184 1 88.44 345 PRO A N 1
ATOM 2622 C CA . PRO A 1 345 ? 11.828 32.312 1.78 1 88.44 345 PRO A CA 1
ATOM 2623 C C . PRO A 1 345 ? 12.195 33.656 1.129 1 88.44 345 PRO A C 1
ATOM 2625 O O . PRO A 1 345 ? 13.375 33.969 0.989 1 88.44 345 PRO A O 1
ATOM 2628 N N . LEU A 1 346 ? 11.211 34.344 0.716 1 83.81 346 LEU A N 1
ATOM 2629 C CA . LEU A 1 346 ? 11.469 35.625 0.073 1 83.81 346 LEU A CA 1
ATOM 2630 C C . LEU A 1 346 ? 12.023 36.625 1.072 1 83.81 346 LEU A C 1
ATOM 2632 O O . LEU A 1 346 ? 12.586 37.656 0.679 1 83.81 346 LEU A O 1
ATOM 2636 N N . PHE A 1 347 ? 11.93 36.344 2.283 1 79.56 347 PHE A N 1
ATOM 2637 C CA . PHE A 1 347 ? 12.43 37.25 3.316 1 79.56 347 PHE A CA 1
ATOM 2638 C C . PHE A 1 347 ? 13.906 36.969 3.588 1 79.56 347 PHE A C 1
ATOM 2640 O O . PHE A 1 347 ? 14.469 37.5 4.547 1 79.56 347 PHE A O 1
ATOM 2647 N N . ASN A 1 348 ? 14.562 36.062 2.869 1 66.06 348 ASN A N 1
ATOM 2648 C CA . ASN A 1 348 ? 15.992 35.812 2.973 1 66.06 348 ASN A CA 1
ATOM 2649 C C . ASN A 1 348 ? 16.797 37.094 2.727 1 66.06 348 ASN A C 1
ATOM 2651 O O . ASN A 1 348 ? 17.938 37.219 3.193 1 66.06 348 ASN A O 1
ATOM 2655 N N . ILE A 1 349 ? 16.25 37.906 1.941 1 53.28 349 ILE A N 1
ATOM 2656 C CA . ILE A 1 349 ? 17.031 39.094 1.627 1 53.28 349 ILE A CA 1
ATOM 2657 C C . ILE A 1 349 ? 17.438 39.812 2.918 1 53.28 349 ILE A C 1
ATOM 2659 O O . ILE A 1 349 ? 18.438 40.531 2.953 1 53.28 349 ILE A O 1
ATOM 2663 N N . VAL A 1 350 ? 16.594 39.688 3.828 1 47.78 350 VAL A N 1
ATOM 2664 C CA . VAL A 1 350 ? 17.031 40.406 5.023 1 47.78 350 VAL A CA 1
ATOM 2665 C C . VAL A 1 350 ? 18.031 39.531 5.805 1 47.78 350 VAL A C 1
ATOM 2667 O O . VAL A 1 350 ? 17.781 38.375 6.078 1 47.78 350 VAL A O 1
ATOM 2670 N N . MET A 1 351 ? 19.25 39.625 5.559 1 45.62 351 MET A N 1
ATOM 2671 C CA . MET A 1 351 ? 20.578 39.094 5.895 1 45.62 351 MET A CA 1
ATOM 2672 C C . MET A 1 351 ? 20.5 38.094 7.039 1 45.62 351 MET A C 1
ATOM 2674 O O . MET A 1 351 ? 21.516 37.75 7.629 1 45.62 351 MET A O 1
ATOM 2678 N N . VAL A 1 352 ? 19.406 37.781 7.75 1 49.41 352 VAL A N 1
ATOM 2679 C CA . VAL A 1 352 ? 19.656 37.062 9.008 1 49.41 352 VAL A CA 1
ATOM 2680 C C . VAL A 1 352 ? 19.375 35.594 8.828 1 49.41 352 VAL A C 1
ATOM 2682 O O . VAL A 1 352 ? 18.484 35.188 8.07 1 49.41 352 VAL A O 1
ATOM 2685 N N . ASP A 1 353 ? 20.297 34.75 9.07 1 60.44 353 ASP A N 1
ATOM 2686 C CA . ASP A 1 353 ? 20.125 33.312 9.266 1 60.44 353 ASP A CA 1
ATOM 2687 C C . ASP A 1 353 ? 18.828 33 10.016 1 60.44 353 ASP A C 1
ATOM 2689 O O . ASP A 1 353 ? 18.641 33.469 11.141 1 60.44 353 ASP A O 1
ATOM 2693 N N . GLY A 1 354 ? 17.609 32.719 9.234 1 74.56 354 GLY A N 1
ATOM 2694 C CA . GLY A 1 354 ? 16.344 32.406 9.891 1 74.56 354 GLY A CA 1
ATOM 2695 C C . GLY A 1 354 ? 15.156 33.031 9.188 1 74.56 354 GLY A C 1
ATOM 2696 O O . GLY A 1 354 ? 14.312 33.656 9.82 1 74.56 354 GLY A O 1
ATOM 2697 N N . GLU A 1 355 ? 15.133 32.969 7.973 1 79.56 355 GLU A N 1
ATOM 2698 C CA . GLU A 1 355 ? 14.117 33.594 7.129 1 79.56 355 GLU A CA 1
ATOM 2699 C C . GLU A 1 355 ? 12.711 33.188 7.574 1 79.56 355 GLU A C 1
ATOM 2701 O O . GLU A 1 355 ? 11.805 34.031 7.617 1 79.56 355 GLU A O 1
ATOM 2706 N N . ILE A 1 356 ? 12.641 32.062 8.047 1 90.06 356 ILE A N 1
ATOM 2707 C CA . ILE A 1 356 ? 11.32 31.594 8.445 1 90.06 356 ILE A CA 1
ATOM 2708 C C . ILE A 1 356 ? 10.883 32.281 9.734 1 90.06 356 ILE A C 1
ATOM 2710 O O . ILE A 1 356 ? 9.719 32.625 9.891 1 90.06 356 ILE A O 1
ATOM 2714 N N . LEU A 1 357 ? 11.836 32.531 10.641 1 92.56 357 LEU A N 1
ATOM 2715 C CA . LEU A 1 357 ? 11.516 33.188 11.906 1 92.56 357 LEU A CA 1
ATOM 2716 C C . LEU A 1 357 ? 11.148 34.656 11.695 1 92.56 357 LEU A C 1
ATOM 2718 O O . LEU A 1 357 ? 10.219 35.156 12.328 1 92.56 357 LEU A O 1
ATOM 2722 N N . VAL A 1 358 ? 11.812 35.219 10.797 1 91.19 358 VAL A N 1
ATOM 2723 C CA . VAL A 1 358 ? 11.492 36.625 10.453 1 91.19 358 VAL A CA 1
ATOM 2724 C C . VAL A 1 358 ? 10.102 36.688 9.828 1 91.19 358 VAL A C 1
ATOM 2726 O O . VAL A 1 358 ? 9.328 37.594 10.109 1 91.19 358 VAL A O 1
ATOM 2729 N N . PHE A 1 359 ? 9.852 35.781 9.023 1 93.75 359 PHE A N 1
ATOM 2730 C CA . PHE A 1 359 ? 8.539 35.719 8.391 1 93.75 359 PHE A CA 1
ATOM 2731 C C . PHE A 1 359 ? 7.438 35.562 9.438 1 93.75 359 PHE A C 1
ATOM 2733 O O . PHE A 1 359 ? 6.41 36.25 9.359 1 93.75 359 PHE A O 1
ATOM 2740 N N . ILE A 1 360 ? 7.664 34.719 10.391 1 94.75 360 ILE A N 1
ATOM 2741 C CA . ILE A 1 360 ? 6.684 34.5 11.445 1 94.75 360 ILE A CA 1
ATOM 2742 C C . ILE A 1 360 ? 6.477 35.812 12.211 1 94.75 360 ILE A C 1
ATOM 2744 O O . ILE A 1 360 ? 5.344 36.188 12.547 1 94.75 360 ILE A O 1
ATOM 2748 N N . MET A 1 361 ? 7.52 36.562 12.391 1 94.38 361 MET A N 1
ATOM 2749 C CA . MET A 1 361 ? 7.438 37.844 13.078 1 94.38 361 MET A CA 1
ATOM 2750 C C . MET A 1 361 ? 6.621 38.844 12.273 1 94.38 361 MET A C 1
ATOM 2752 O O . MET A 1 361 ? 5.766 39.531 12.82 1 94.38 361 MET A O 1
ATOM 2756 N N . VAL A 1 362 ? 6.859 38.844 11.023 1 93 362 VAL A N 1
ATOM 2757 C CA . VAL A 1 362 ? 6.223 39.781 10.133 1 93 362 VAL A CA 1
ATOM 2758 C C . VAL A 1 362 ? 4.73 39.5 10.023 1 93 362 VAL A C 1
ATOM 2760 O O . VAL A 1 362 ? 3.918 40.406 9.836 1 93 362 VAL A O 1
ATOM 2763 N N . MET A 1 363 ? 4.391 38.281 10.172 1 95.38 363 MET A N 1
ATOM 2764 C CA . MET A 1 363 ? 2.982 37.906 10.102 1 95.38 363 MET A CA 1
ATOM 2765 C C . MET A 1 363 ? 2.297 38.094 11.445 1 95.38 363 MET A C 1
ATOM 2767 O O . MET A 1 363 ? 1.14 38.5 11.508 1 95.38 363 MET A O 1
ATOM 2771 N N . SER A 1 364 ? 3.031 37.812 12.5 1 96.56 364 SER A N 1
ATOM 2772 C CA . SER A 1 364 ? 2.441 37.812 13.836 1 96.56 364 SER A CA 1
ATOM 2773 C C . SER A 1 364 ? 2.271 39.219 14.375 1 96.56 364 SER A C 1
ATOM 2775 O O . SER A 1 364 ? 1.276 39.531 15.039 1 96.56 364 SER A O 1
ATOM 2777 N N . LEU A 1 365 ? 3.146 40.094 14.102 1 95.69 365 LEU A N 1
ATOM 2778 C CA . LEU A 1 365 ? 3.115 41.438 14.695 1 95.69 365 LEU A CA 1
ATOM 2779 C C . LEU A 1 365 ? 1.935 42.25 14.156 1 95.69 365 LEU A C 1
ATOM 2781 O O . LEU A 1 365 ? 1.196 42.844 14.93 1 95.69 365 LEU A O 1
ATOM 2785 N N . PRO A 1 366 ? 1.763 42.281 12.844 1 95.81 366 PRO A N 1
ATOM 2786 C CA . PRO A 1 366 ? 0.579 42.969 12.344 1 95.81 366 PRO A CA 1
ATOM 2787 C C . PRO A 1 366 ? -0.726 42.375 12.875 1 95.81 366 PRO A C 1
ATOM 2789 O O . PRO A 1 366 ? -1.696 43.125 13.094 1 95.81 366 PRO A O 1
ATOM 2792 N N . LEU A 1 367 ? -0.737 41.094 13.023 1 96.62 367 LEU A N 1
ATOM 2793 C CA . LEU A 1 367 ? -1.93 40.469 13.594 1 96.62 367 LEU A CA 1
ATOM 2794 C C . LEU A 1 367 ? -2.17 40.969 15.016 1 96.62 367 LEU A C 1
ATOM 2796 O O . LEU A 1 367 ? -3.309 41.25 15.398 1 96.62 367 LEU A O 1
ATOM 2800 N N . CYS A 1 368 ? -1.11 41.031 15.789 1 96.19 368 CYS A N 1
ATOM 2801 C CA . CYS A 1 368 ? -1.198 41.531 17.156 1 96.19 368 CYS A CA 1
ATOM 2802 C C . CYS A 1 368 ? -1.761 42.938 17.156 1 96.19 368 CYS A C 1
ATOM 2804 O O . CYS A 1 368 ? -2.713 43.25 17.891 1 96.19 368 CYS A O 1
ATOM 2806 N N . LEU A 1 369 ? -1.259 43.812 16.344 1 95.5 369 LEU A N 1
ATOM 2807 C CA . LEU A 1 369 ? -1.685 45.188 16.266 1 95.5 369 LEU A CA 1
ATOM 2808 C C . LEU A 1 369 ? -3.123 45.312 15.781 1 95.5 369 LEU A C 1
ATOM 2810 O O . LEU A 1 369 ? -3.895 46.125 16.281 1 95.5 369 LEU A O 1
ATOM 2814 N N . PHE A 1 370 ? -3.391 44.5 14.844 1 94.12 370 PHE A N 1
ATOM 2815 C CA . PHE A 1 370 ? -4.742 44.5 14.297 1 94.12 370 PHE A CA 1
ATOM 2816 C C . PHE A 1 370 ? -5.758 44.094 15.359 1 94.12 370 PHE A C 1
ATOM 2818 O O . PHE A 1 370 ? -6.832 44.688 15.453 1 94.12 370 PHE A O 1
ATOM 2825 N N . MET A 1 371 ? -5.422 43.125 16.109 1 93.75 371 MET A N 1
ATOM 2826 C CA . MET A 1 371 ? -6.332 42.656 17.156 1 93.75 371 MET A CA 1
ATOM 2827 C C . MET A 1 371 ? -6.504 43.719 18.25 1 93.75 371 MET A C 1
ATOM 2829 O O . MET A 1 371 ? -7.605 43.906 18.766 1 93.75 371 MET A O 1
ATOM 2833 N N . LEU A 1 372 ? -5.449 44.406 18.578 1 92.38 372 LEU A N 1
ATOM 2834 C CA . LEU A 1 372 ? -5.523 45.438 19.578 1 92.38 372 LEU A CA 1
ATOM 2835 C C . LEU A 1 372 ? -6.328 46.625 19.062 1 92.38 372 LEU A C 1
ATOM 2837 O O . LEU A 1 372 ? -7.086 47.25 19.812 1 92.38 372 LEU A O 1
ATOM 2841 N N . TRP A 1 373 ? -6.125 46.906 17.844 1 91.38 373 TRP A N 1
ATOM 2842 C CA . TRP A 1 373 ? -6.875 47.969 17.219 1 91.38 373 TRP A CA 1
ATOM 2843 C C . TRP A 1 373 ? -8.359 47.656 17.156 1 91.38 373 TRP A C 1
ATOM 2845 O O . TRP A 1 373 ? -9.211 48.5 17.453 1 91.38 373 TRP A O 1
ATOM 2855 N N . ARG A 1 374 ? -8.688 46.469 16.781 1 88.62 374 ARG A N 1
ATOM 2856 C CA . ARG A 1 374 ? -10.07 46.031 16.656 1 88.62 374 ARG A CA 1
ATOM 2857 C C . ARG A 1 374 ? -10.766 46.031 18.016 1 88.62 374 ARG A C 1
ATOM 2859 O O . ARG A 1 374 ? -11.984 46.188 18.094 1 88.62 374 ARG A O 1
ATOM 2866 N N . LYS A 1 375 ? -10 45.656 19.016 1 86 375 LYS A N 1
ATOM 2867 C CA . LYS A 1 375 ? -10.562 45.625 20.359 1 86 375 LYS A CA 1
ATOM 2868 C C . LYS A 1 375 ? -11.039 47.031 20.781 1 86 375 LYS A C 1
ATOM 2870 O O . LYS A 1 375 ? -12.016 47.156 21.516 1 86 375 LYS A O 1
ATOM 2875 N N . GLN A 1 376 ? -10.414 48.031 20.281 1 83.81 376 GLN A N 1
ATOM 2876 C CA . GLN A 1 376 ? -10.758 49.375 20.625 1 83.81 376 GLN A CA 1
ATOM 2877 C C . GLN A 1 376 ? -11.984 49.875 19.859 1 83.81 376 GLN A C 1
ATOM 2879 O O . GLN A 1 376 ? -12.75 50.719 20.344 1 83.81 376 GLN A O 1
ATOM 2884 N N . ILE A 1 377 ? -12.188 49.344 18.719 1 82.12 377 ILE A N 1
ATOM 2885 C CA . ILE A 1 377 ? -13.219 49.906 17.859 1 82.12 377 ILE A CA 1
ATOM 2886 C C . ILE A 1 377 ? -14.5 49.062 17.969 1 82.12 377 ILE A C 1
ATOM 2888 O O . ILE A 1 377 ? -15.602 49.594 17.797 1 82.12 377 ILE A O 1
ATOM 2892 N N . SER A 1 378 ? -14.344 47.812 18.141 1 76.5 378 SER A N 1
ATOM 2893 C CA . SER A 1 378 ? -15.523 46.938 18.141 1 76.5 378 SER A CA 1
ATOM 2894 C C . SER A 1 378 ? -15.773 46.344 19.516 1 76.5 378 SER A C 1
ATOM 2896 O O . SER A 1 378 ? -14.828 45.938 20.203 1 76.5 378 SER A O 1
ATOM 2898 N N . ALA A 1 379 ? -17.078 46.375 19.891 1 75.31 379 ALA A N 1
ATOM 2899 C CA . ALA A 1 379 ? -17.484 45.875 21.188 1 75.31 379 ALA A CA 1
ATOM 2900 C C . ALA A 1 379 ? -17.25 44.375 21.281 1 75.31 379 ALA A C 1
ATOM 2902 O O . ALA A 1 379 ? -17.406 43.656 20.281 1 75.31 379 ALA A O 1
ATOM 2903 N N . SER A 1 380 ? -16.703 43.906 22.344 1 75.12 380 SER A N 1
ATOM 2904 C CA . SER A 1 380 ? -16.516 42.469 22.609 1 75.12 380 SER A CA 1
ATOM 2905 C C . SER A 1 380 ? -17.859 41.781 22.891 1 75.12 380 SER A C 1
ATOM 2907 O O . SER A 1 380 ? -18.797 42.406 23.375 1 75.12 380 SER A O 1
ATOM 2909 N N . VAL A 1 381 ? -17.969 40.562 22.422 1 76.69 381 VAL A N 1
ATOM 2910 C CA . VAL A 1 381 ? -19.125 39.781 22.797 1 76.69 381 VAL A CA 1
ATOM 2911 C C . VAL A 1 381 ? -19.141 39.594 24.312 1 76.69 381 VAL A C 1
ATOM 2913 O O . VAL A 1 381 ? -18.109 39.281 24.906 1 76.69 381 VAL A O 1
ATOM 2916 N N . PRO A 1 382 ? -20.281 39.906 24.906 1 73.81 382 PRO A N 1
ATOM 2917 C CA . PRO A 1 382 ? -20.375 39.688 26.359 1 73.81 382 PRO A CA 1
ATOM 2918 C C . PRO A 1 382 ? -20.016 38.281 26.781 1 73.81 382 PRO A C 1
ATOM 2920 O O . PRO A 1 382 ? -20.297 37.312 26.031 1 73.81 382 PRO A O 1
ATOM 2923 N N . MET A 1 383 ? -19.359 38.094 27.891 1 74.62 383 MET A N 1
ATOM 2924 C CA . MET A 1 383 ? -18.844 36.812 28.391 1 74.62 383 MET A CA 1
ATOM 2925 C C . MET A 1 383 ? -19.953 35.781 28.469 1 74.62 383 MET A C 1
ATOM 2927 O O . MET A 1 383 ? -19.719 34.594 28.234 1 74.62 383 MET A O 1
ATOM 2931 N N . GLU A 1 384 ? -21.156 36.219 28.688 1 72.19 384 GLU A N 1
ATOM 2932 C CA . GLU A 1 384 ? -22.297 35.312 28.859 1 72.19 384 GLU A CA 1
ATOM 2933 C C . GLU A 1 384 ? -22.734 34.719 27.531 1 72.19 384 GLU A C 1
ATOM 2935 O O . GLU A 1 384 ? -23.359 33.656 27.5 1 72.19 384 GLU A O 1
ATOM 2940 N N . GLU A 1 385 ? -22.344 35.375 26.531 1 72.31 385 GLU A N 1
ATOM 2941 C CA . GLU A 1 385 ? -22.812 34.938 25.219 1 72.31 385 GLU A CA 1
ATOM 2942 C C . GLU A 1 385 ? -21.734 34.156 24.484 1 72.31 385 GLU A C 1
ATOM 2944 O O . GLU A 1 385 ? -21.984 33.594 23.406 1 72.31 385 GLU A O 1
ATOM 2949 N N . LYS A 1 386 ? -20.609 34.062 25.094 1 78.88 386 LYS A N 1
ATOM 2950 C CA . LYS A 1 386 ? -19.5 33.344 24.469 1 78.88 386 LYS A CA 1
ATOM 2951 C C . LYS A 1 386 ? -19.734 31.828 24.516 1 78.88 386 LYS A C 1
ATOM 2953 O O . LYS A 1 386 ? -20.219 31.312 25.531 1 78.88 386 LYS A O 1
ATOM 2958 N N . HIS A 1 387 ? -19.5 31.203 23.453 1 77.56 387 HIS A N 1
ATOM 2959 C CA . HIS A 1 387 ? -19.469 29.75 23.453 1 77.56 387 HIS A CA 1
ATOM 2960 C C . HIS A 1 387 ? -18.203 29.234 24.125 1 77.56 387 HIS A C 1
ATOM 2962 O O . HIS A 1 387 ? -17.172 29.922 24.156 1 77.56 387 HIS A O 1
ATOM 2968 N N . SER A 1 388 ? -18.297 28.062 24.734 1 77.38 388 SER A N 1
ATOM 2969 C CA . SER A 1 388 ? -17.109 27.406 25.281 1 77.38 388 SER A CA 1
ATOM 2970 C C . SER A 1 388 ? -16.125 27.047 24.203 1 77.38 388 SER A C 1
ATOM 2972 O O . SER A 1 388 ? -16.516 26.641 23.094 1 77.38 388 SER A O 1
ATOM 2974 N N . PHE A 1 389 ? -14.906 27.172 24.453 1 81.25 389 PHE A N 1
ATOM 2975 C CA . PHE A 1 389 ? -13.836 26.828 23.531 1 81.25 389 PHE A CA 1
ATOM 2976 C C . PHE A 1 389 ? -13.891 25.344 23.156 1 81.25 389 PHE A C 1
ATOM 2978 O O . PHE A 1 389 ? -14.117 24.5 24.031 1 81.25 389 PHE A O 1
ATOM 2985 N N . VAL A 1 390 ? -13.727 25.062 21.891 1 72.25 390 VAL A N 1
ATOM 2986 C CA . VAL A 1 390 ? -13.609 23.719 21.359 1 72.25 390 VAL A CA 1
ATOM 2987 C C . VAL A 1 390 ? -12.344 23.609 20.5 1 72.25 390 VAL A C 1
ATOM 2989 O O . VAL A 1 390 ? -12.117 24.422 19.609 1 72.25 390 VAL A O 1
ATOM 2992 N N . PRO A 1 391 ? -11.523 22.641 20.891 1 73.69 391 PRO A N 1
ATOM 2993 C CA . PRO A 1 391 ? -10.352 22.453 20.031 1 73.69 391 PRO A CA 1
ATOM 2994 C C . PRO A 1 391 ? -10.727 22.156 18.578 1 73.69 391 PRO A C 1
ATOM 2996 O O . PRO A 1 391 ? -11.789 21.594 18.312 1 73.69 391 PRO A O 1
ATOM 2999 N N . ALA A 1 392 ? -9.938 22.672 17.625 1 72.88 392 ALA A N 1
ATOM 3000 C CA . ALA A 1 392 ? -10.242 22.5 16.203 1 72.88 392 ALA A CA 1
ATOM 3001 C C . ALA A 1 392 ? -8.977 22.172 15.414 1 72.88 392 ALA A C 1
ATOM 3003 O O . ALA A 1 392 ? -7.879 22.609 15.781 1 72.88 392 ALA A O 1
ATOM 3004 N N . THR A 1 393 ? -9.25 21.25 14.477 1 73.56 393 THR A N 1
ATOM 3005 C CA . THR A 1 393 ? -8.141 20.938 13.57 1 73.56 393 THR A CA 1
ATOM 3006 C C . THR A 1 393 ? -8.359 21.594 12.211 1 73.56 393 THR A C 1
ATOM 3008 O O . THR A 1 393 ? -9.5 21.797 11.789 1 73.56 393 THR A O 1
ATOM 3011 N N . GLU A 1 394 ? -7.301 21.891 11.648 1 76.12 394 GLU A N 1
ATOM 3012 C CA . GLU A 1 394 ? -7.301 22.625 10.383 1 76.12 394 GLU A CA 1
ATOM 3013 C C . GLU A 1 394 ? -7.227 21.672 9.195 1 76.12 394 GLU A C 1
ATOM 3015 O O . GLU A 1 394 ? -6.688 22.031 8.141 1 76.12 394 GLU A O 1
ATOM 3020 N N . ILE A 1 395 ? -7.859 20.5 9.336 1 74.25 395 ILE A N 1
ATOM 3021 C CA . ILE A 1 395 ? -7.551 19.484 8.328 1 74.25 395 ILE A CA 1
ATOM 3022 C C . ILE A 1 395 ? -8.68 19.422 7.301 1 74.25 395 ILE A C 1
ATOM 3024 O O . ILE A 1 395 ? -8.469 19.734 6.125 1 74.25 395 ILE A O 1
ATOM 3028 N N . THR A 1 396 ? -9.969 19.078 7.73 1 76.94 396 THR A N 1
ATOM 3029 C CA . THR A 1 396 ? -11.039 18.953 6.742 1 76.94 396 THR A CA 1
ATOM 3030 C C . THR A 1 396 ? -12.328 19.562 7.273 1 76.94 396 THR A C 1
ATOM 3032 O O . THR A 1 396 ? -12.484 19.75 8.484 1 76.94 396 THR A O 1
ATOM 3035 N N . PRO A 1 397 ? -13.258 19.859 6.371 1 72.06 397 PRO A N 1
ATOM 3036 C CA . PRO A 1 397 ? -14.555 20.422 6.785 1 72.06 397 PRO A CA 1
ATOM 3037 C C . PRO A 1 397 ? -15.359 19.453 7.652 1 72.06 397 PRO A C 1
ATOM 3039 O O . PRO A 1 397 ? -16.203 19.875 8.438 1 72.06 397 PRO A O 1
ATOM 3042 N N . VAL A 1 398 ? -15.086 18.25 7.531 1 73.38 398 VAL A N 1
ATOM 3043 C CA . VAL A 1 398 ? -15.859 17.234 8.258 1 73.38 398 VAL A CA 1
ATOM 3044 C C . VAL A 1 398 ? -15.602 17.375 9.758 1 73.38 398 VAL A C 1
ATOM 3046 O O . VAL A 1 398 ? -16.5 17.141 10.562 1 73.38 398 VAL A O 1
ATOM 3049 N N . THR A 1 399 ? -14.492 17.781 10.086 1 74.94 399 THR A N 1
ATOM 3050 C CA . THR A 1 399 ? -14.148 17.953 11.492 1 74.94 399 THR A CA 1
ATOM 3051 C C . THR A 1 399 ? -15.008 19.047 12.125 1 74.94 399 THR A C 1
ATOM 3053 O O . THR A 1 399 ? -15.344 18.969 13.312 1 74.94 399 THR A O 1
ATOM 3056 N N . ASN A 1 400 ? -15.406 19.938 11.336 1 74.88 400 ASN A N 1
ATOM 3057 C CA . ASN A 1 400 ? -16.203 21.062 11.828 1 74.88 400 ASN A CA 1
ATOM 3058 C C . ASN A 1 400 ? -17.641 20.625 12.148 1 74.88 400 ASN A C 1
ATOM 3060 O O . ASN A 1 400 ? -18.328 21.281 12.945 1 74.88 400 ASN A O 1
ATOM 3064 N N . GLU A 1 401 ? -17.984 19.578 11.539 1 75 401 GLU A N 1
ATOM 3065 C CA . GLU A 1 401 ? -19.312 19.047 11.828 1 75 401 GLU A CA 1
ATOM 3066 C C . GLU A 1 401 ? -19.359 18.359 13.195 1 75 401 GLU A C 1
ATOM 3068 O O . GLU A 1 401 ? -20.422 18.109 13.742 1 75 401 GLU A O 1
ATOM 3073 N N . MET A 1 402 ? -18.25 18.172 13.711 1 72.5 402 MET A N 1
ATOM 3074 C CA . MET A 1 402 ? -18.156 17.531 15.016 1 72.5 402 MET A CA 1
ATOM 3075 C C . MET A 1 402 ? -18.219 18.562 16.141 1 72.5 402 MET A C 1
ATOM 3077 O O . MET A 1 402 ? -18.188 18.203 17.312 1 72.5 402 MET A O 1
ATOM 3081 N N . ASP A 1 403 ? -18.297 19.781 15.727 1 73.94 403 ASP A N 1
ATOM 3082 C CA . ASP A 1 403 ? -18.344 20.859 16.719 1 73.94 403 ASP A CA 1
ATOM 3083 C C . ASP A 1 403 ? -19.625 20.797 17.547 1 73.94 403 ASP A C 1
ATOM 3085 O O . ASP A 1 403 ? -20.734 20.953 17 1 73.94 403 ASP A O 1
ATOM 3089 N N . PRO A 1 404 ? -19.594 20.547 18.828 1 74.88 404 PRO A N 1
ATOM 3090 C CA . PRO A 1 404 ? -20.797 20.391 19.672 1 74.88 404 PRO A CA 1
ATOM 3091 C C . PRO A 1 404 ? -21.625 21.672 19.75 1 74.88 404 PRO A C 1
ATOM 3093 O O . PRO A 1 404 ? -22.797 21.641 20.141 1 74.88 404 PRO A O 1
ATOM 3096 N N . ARG A 1 405 ? -21.078 22.766 19.438 1 74.12 405 ARG A N 1
ATOM 3097 C CA . ARG A 1 405 ? -21.797 24.047 19.547 1 74.12 405 ARG A CA 1
ATOM 3098 C C . ARG A 1 405 ? -22.906 24.141 18.516 1 74.12 405 ARG A C 1
ATOM 3100 O O . ARG A 1 405 ? -23.844 24.922 18.688 1 74.12 405 ARG A O 1
ATOM 3107 N N . ALA A 1 406 ? -22.781 23.422 17.453 1 70.69 406 ALA A N 1
ATOM 3108 C CA . ALA A 1 406 ? -23.75 23.453 16.375 1 70.69 406 ALA A CA 1
ATOM 3109 C C . ALA A 1 406 ? -25.094 22.875 16.812 1 70.69 406 ALA A C 1
ATOM 3111 O O . ALA A 1 406 ? -26.141 23.25 16.281 1 70.69 406 ALA A O 1
ATOM 3112 N N . ASP A 1 407 ? -25.156 22.031 17.812 1 65.81 407 ASP A N 1
ATOM 3113 C CA . ASP A 1 407 ? -26.359 21.344 18.25 1 65.81 407 ASP A CA 1
ATOM 3114 C C . ASP A 1 407 ? -27 22.062 19.438 1 65.81 407 ASP A C 1
ATOM 3116 O O . ASP A 1 407 ? -28.188 21.859 19.734 1 65.81 407 ASP A O 1
ATOM 3120 N N . GLU A 1 408 ? -26.328 22.703 20.25 1 58.91 408 GLU A N 1
ATOM 3121 C CA . GLU A 1 408 ? -26.859 23.297 21.469 1 58.91 408 GLU A CA 1
ATOM 3122 C C . GLU A 1 408 ? -28 24.266 21.172 1 58.91 408 GLU A C 1
ATOM 3124 O O . GLU A 1 408 ? -28.875 24.484 22 1 58.91 408 GLU A O 1
ATOM 3129 N N . GLY A 1 409 ? -28.141 24.969 20.141 1 43.97 409 GLY A N 1
ATOM 3130 C CA . GLY A 1 409 ? -29.281 25.859 19.984 1 43.97 409 GLY A CA 1
ATOM 3131 C C . GLY A 1 409 ? -30.531 25.156 19.484 1 43.97 409 GLY A C 1
ATOM 3132 O O . GLY A 1 409 ? -31.547 25.797 19.203 1 43.97 409 GLY A O 1
ATOM 3133 N N . GLN A 1 410 ? -30.531 23.891 19.094 1 38.91 410 GLN A N 1
ATOM 3134 C CA . GLN A 1 410 ? -31.844 23.328 18.766 1 38.91 410 GLN A CA 1
ATOM 3135 C C . GLN A 1 410 ? -32.531 22.781 20.016 1 38.91 410 GLN A C 1
ATOM 3137 O O . GLN A 1 410 ? -31.859 22.234 20.906 1 38.91 410 GLN A O 1
ATOM 3142 N N . MET B 1 1 ? -18.703 -8.508 -28.5 1 39.53 1 MET B N 1
ATOM 3143 C CA . MET B 1 1 ? -18.016 -9.438 -27.609 1 39.53 1 MET B CA 1
ATOM 3144 C C . MET B 1 1 ? -17.25 -8.688 -26.531 1 39.53 1 MET B C 1
ATOM 3146 O O . MET B 1 1 ? -17.266 -9.086 -25.359 1 39.53 1 MET B O 1
ATOM 3150 N N . LEU B 1 2 ? -16.688 -7.562 -27.031 1 49.03 2 LEU B N 1
ATOM 3151 C CA . LEU B 1 2 ? -15.883 -6.77 -26.109 1 49.03 2 LEU B CA 1
ATOM 3152 C C . LEU B 1 2 ? -16.766 -5.977 -25.156 1 49.03 2 LEU B C 1
ATOM 3154 O O . LEU B 1 2 ? -16.359 -5.688 -24.031 1 49.03 2 LEU B O 1
ATOM 3158 N N . LYS B 1 3 ? -17.891 -5.723 -25.672 1 53.47 3 LYS B N 1
ATOM 3159 C CA . LYS B 1 3 ? -18.812 -4.938 -24.844 1 53.47 3 LYS B CA 1
ATOM 3160 C C . LYS B 1 3 ? -19.219 -5.711 -23.594 1 53.47 3 LYS B C 1
ATOM 3162 O O . LYS B 1 3 ? -19.391 -5.121 -22.531 1 53.47 3 LYS B O 1
ATOM 3167 N N . ASN B 1 4 ? -19.312 -6.988 -23.844 1 61.62 4 ASN B N 1
ATOM 3168 C CA . ASN B 1 4 ? -19.734 -7.875 -22.766 1 61.62 4 ASN B CA 1
ATOM 3169 C C . ASN B 1 4 ? -18.641 -8.078 -21.734 1 61.62 4 ASN B C 1
ATOM 3171 O O . ASN B 1 4 ? -18.891 -8.602 -20.641 1 61.62 4 ASN B O 1
ATOM 3175 N N . TYR B 1 5 ? -17.453 -7.551 -22.156 1 74.44 5 TYR B N 1
ATOM 3176 C CA . TYR B 1 5 ? -16.344 -7.812 -21.25 1 74.44 5 TYR B CA 1
ATOM 3177 C C . TYR B 1 5 ? -15.883 -6.531 -20.547 1 74.44 5 TYR B C 1
ATOM 3179 O O . TYR B 1 5 ? -14.844 -6.512 -19.891 1 74.44 5 TYR B O 1
ATOM 3187 N N . LYS B 1 6 ? -16.688 -5.539 -20.688 1 77.25 6 LYS B N 1
ATOM 3188 C CA . LYS B 1 6 ? -16.312 -4.27 -20.062 1 77.25 6 LYS B CA 1
ATOM 3189 C C . LYS B 1 6 ? -16.25 -4.395 -18.547 1 77.25 6 LYS B C 1
ATOM 3191 O O . LYS B 1 6 ? -15.391 -3.777 -17.906 1 77.25 6 LYS B O 1
ATOM 3196 N N . HIS B 1 7 ? -17.062 -5.281 -18.094 1 81.19 7 HIS B N 1
ATOM 3197 C CA . HIS B 1 7 ? -17.156 -5.461 -16.656 1 81.19 7 HIS B CA 1
ATOM 3198 C C . HIS B 1 7 ? -15.969 -6.266 -16.125 1 81.19 7 HIS B C 1
ATOM 3200 O O . HIS B 1 7 ? -15.719 -6.305 -14.922 1 81.19 7 HIS B O 1
ATOM 3206 N N . LEU B 1 8 ? -15.203 -6.812 -17.125 1 88.75 8 LEU B N 1
ATOM 3207 C CA . LEU B 1 8 ? -14.086 -7.652 -16.719 1 88.75 8 LEU B CA 1
ATOM 3208 C C . LEU B 1 8 ? -12.781 -6.852 -16.703 1 88.75 8 LEU B C 1
ATOM 3210 O O . LEU B 1 8 ? -11.773 -7.316 -16.172 1 88.75 8 LEU B O 1
ATOM 3214 N N . ILE B 1 9 ? -12.867 -5.703 -17.172 1 89.62 9 ILE B N 1
ATOM 3215 C CA . ILE B 1 9 ? -11.648 -4.93 -17.375 1 89.62 9 ILE B CA 1
ATOM 3216 C C . ILE B 1 9 ? -11.023 -4.566 -16.031 1 89.62 9 ILE B C 1
ATOM 3218 O O . ILE B 1 9 ? -9.812 -4.699 -15.844 1 89.62 9 ILE B O 1
ATOM 3222 N N . THR B 1 10 ? -11.789 -4.176 -15.094 1 90.69 10 THR B N 1
ATOM 3223 C CA . THR B 1 10 ? -11.297 -3.682 -13.812 1 90.69 10 THR B CA 1
ATOM 3224 C C . THR B 1 10 ? -10.617 -4.797 -13.023 1 90.69 10 THR B C 1
ATOM 3226 O O . THR B 1 10 ? -9.453 -4.66 -12.625 1 90.69 10 THR B O 1
ATOM 3229 N N . PRO B 1 11 ? -11.297 -5.918 -12.922 1 91.31 11 PRO B N 1
ATOM 3230 C CA . PRO B 1 11 ? -10.625 -6.992 -12.188 1 91.31 11 PRO B CA 1
ATOM 3231 C C . PRO B 1 11 ? -9.406 -7.539 -12.922 1 91.31 11 PRO B C 1
ATOM 3233 O O . PRO B 1 11 ? -8.422 -7.93 -12.289 1 91.31 11 PRO B O 1
ATOM 3236 N N . LEU B 1 12 ? -9.469 -7.57 -14.203 1 94.44 12 LEU B N 1
ATOM 3237 C CA . LEU B 1 12 ? -8.336 -8.078 -14.977 1 94.44 12 LEU B CA 1
ATOM 3238 C C . LEU B 1 12 ? -7.141 -7.141 -14.875 1 94.44 12 LEU B C 1
ATOM 3240 O O . LEU B 1 12 ? -5.996 -7.59 -14.812 1 94.44 12 LEU B O 1
ATOM 3244 N N . LEU B 1 13 ? -7.426 -5.898 -14.867 1 95.38 13 LEU B N 1
ATOM 3245 C CA . LEU B 1 13 ? -6.352 -4.926 -14.719 1 95.38 13 LEU B CA 1
ATOM 3246 C C . LEU B 1 13 ? -5.676 -5.066 -13.359 1 95.38 13 LEU B C 1
ATOM 3248 O O . LEU B 1 13 ? -4.445 -5.023 -13.266 1 95.38 13 LEU B O 1
ATOM 3252 N N . SER B 1 14 ? -6.438 -5.199 -12.336 1 96 14 SER B N 1
ATOM 3253 C CA . SER B 1 14 ? -5.887 -5.41 -11 1 96 14 SER B CA 1
ATOM 3254 C C . SER B 1 14 ? -5.078 -6.703 -10.938 1 96 14 SER B C 1
ATOM 3256 O O . SER B 1 14 ? -4.027 -6.754 -10.297 1 96 14 SER B O 1
ATOM 3258 N N . LEU B 1 15 ? -5.586 -7.695 -11.625 1 95.81 15 LEU B N 1
ATOM 3259 C CA . LEU B 1 15 ? -4.883 -8.969 -11.68 1 95.81 15 LEU B CA 1
ATOM 3260 C C . LEU B 1 15 ? -3.508 -8.812 -12.312 1 95.81 15 LEU B C 1
ATOM 3262 O O . LEU B 1 15 ? -2.512 -9.312 -11.789 1 95.81 15 LEU B O 1
ATOM 3266 N N . ILE B 1 16 ? -3.516 -8.125 -13.383 1 97.44 16 ILE B N 1
ATOM 3267 C CA . ILE B 1 16 ? -2.273 -7.941 -14.133 1 97.44 16 ILE B CA 1
ATOM 3268 C C . ILE B 1 16 ? -1.271 -7.168 -13.281 1 97.44 16 ILE B C 1
ATOM 3270 O O . ILE B 1 16 ? -0.123 -7.586 -13.117 1 97.44 16 ILE B O 1
ATOM 3274 N N . ILE B 1 17 ? -1.68 -6.105 -12.703 1 97.81 17 ILE B N 1
ATOM 3275 C CA . ILE B 1 17 ? -0.805 -5.246 -11.914 1 97.81 17 ILE B CA 1
ATOM 3276 C C . ILE B 1 17 ? -0.273 -6.02 -10.711 1 97.81 17 ILE B C 1
ATOM 3278 O O . ILE B 1 17 ? 0.931 -6.008 -10.438 1 97.81 17 ILE B O 1
ATOM 3282 N N . LEU B 1 18 ? -1.146 -6.691 -10.07 1 97.31 18 LEU B N 1
ATOM 3283 C CA . LEU B 1 18 ? -0.775 -7.465 -8.891 1 97.31 18 LEU B CA 1
ATOM 3284 C C . LEU B 1 18 ? 0.224 -8.562 -9.242 1 97.31 18 LEU B C 1
ATOM 3286 O O . LEU B 1 18 ? 1.232 -8.734 -8.555 1 97.31 18 LEU B O 1
ATOM 3290 N N . THR B 1 19 ? -0.044 -9.266 -10.297 1 97.06 19 THR B N 1
ATOM 3291 C CA . THR B 1 19 ? 0.746 -10.438 -10.664 1 97.06 19 THR B CA 1
ATOM 3292 C C . THR B 1 19 ? 2.127 -10.023 -11.164 1 97.06 19 THR B C 1
ATOM 3294 O O . THR B 1 19 ? 3.115 -10.719 -10.922 1 97.06 19 THR B O 1
ATOM 3297 N N . LEU B 1 20 ? 2.221 -8.867 -11.789 1 97.56 20 LEU B N 1
ATOM 3298 C CA . LEU B 1 20 ? 3.52 -8.359 -12.211 1 97.56 20 LEU B CA 1
ATOM 3299 C C . LEU B 1 20 ? 4.469 -8.242 -11.023 1 97.56 20 LEU B C 1
ATOM 3301 O O . LEU B 1 20 ? 5.602 -8.727 -11.078 1 97.56 20 LEU B O 1
ATOM 3305 N N . GLY B 1 21 ? 3.959 -7.656 -10.008 1 97.06 21 GLY B N 1
ATOM 3306 C CA . GLY B 1 21 ? 4.773 -7.473 -8.82 1 97.06 21 GLY B CA 1
ATOM 3307 C C . GLY B 1 21 ? 5.07 -8.766 -8.086 1 97.06 21 GLY B C 1
ATOM 3308 O O . GLY B 1 21 ? 6.191 -8.984 -7.625 1 97.06 21 GLY B O 1
ATOM 3309 N N . SER B 1 22 ? 4.09 -9.625 -8.016 1 96.06 22 SER B N 1
ATOM 3310 C CA . SER B 1 22 ? 4.246 -10.883 -7.285 1 96.06 22 SER B CA 1
ATOM 3311 C C . SER B 1 22 ? 5.211 -11.82 -8 1 96.06 22 SER B C 1
ATOM 3313 O O . SER B 1 22 ? 5.988 -12.523 -7.355 1 96.06 22 SER B O 1
ATOM 3315 N N . ALA B 1 23 ? 5.074 -11.82 -9.297 1 95.94 23 ALA B N 1
ATOM 3316 C CA . ALA B 1 23 ? 5.98 -12.656 -10.078 1 95.94 23 ALA B CA 1
ATOM 3317 C C . ALA B 1 23 ? 7.426 -12.188 -9.945 1 95.94 23 ALA B C 1
ATOM 3319 O O . ALA B 1 23 ? 8.336 -13 -9.797 1 95.94 23 ALA B O 1
ATOM 3320 N N . LEU B 1 24 ? 7.652 -10.93 -10.008 1 96.88 24 LEU B N 1
ATOM 3321 C CA . LEU B 1 24 ? 8.977 -10.359 -9.789 1 96.88 24 LEU B CA 1
ATOM 3322 C C . LEU B 1 24 ? 9.539 -10.797 -8.438 1 96.88 24 LEU B C 1
ATOM 3324 O O . LEU B 1 24 ? 10.672 -11.273 -8.359 1 96.88 24 LEU B O 1
ATOM 3328 N N . LEU B 1 25 ? 8.719 -10.648 -7.414 1 96.44 25 LEU B N 1
ATOM 3329 C CA . LEU B 1 25 ? 9.188 -10.875 -6.055 1 96.44 25 LEU B CA 1
ATOM 3330 C C . LEU B 1 25 ? 9.586 -12.336 -5.855 1 96.44 25 LEU B C 1
ATOM 3332 O O . LEU B 1 25 ? 10.602 -12.625 -5.219 1 96.44 25 LEU B O 1
ATOM 3336 N N . THR B 1 26 ? 8.82 -13.227 -6.391 1 95.12 26 THR B N 1
ATOM 3337 C CA . THR B 1 26 ? 9.07 -14.656 -6.23 1 95.12 26 THR B CA 1
ATOM 3338 C C . THR B 1 26 ? 10.414 -15.039 -6.836 1 95.12 26 THR B C 1
ATOM 3340 O O . THR B 1 26 ? 11.242 -15.672 -6.176 1 95.12 26 THR B O 1
ATOM 3343 N N . THR B 1 27 ? 10.664 -14.641 -8.016 1 96.12 27 THR B N 1
ATOM 3344 C CA . THR B 1 27 ? 11.914 -14.969 -8.68 1 96.12 27 THR B CA 1
ATOM 3345 C C . THR B 1 27 ? 13.086 -14.234 -8.039 1 96.12 27 THR B C 1
ATOM 3347 O O . THR B 1 27 ? 14.141 -14.82 -7.805 1 96.12 27 THR B O 1
ATOM 3350 N N . PHE B 1 28 ? 12.93 -13.031 -7.707 1 97.12 28 PHE B N 1
ATOM 3351 C CA . PHE B 1 28 ? 13.977 -12.195 -7.145 1 97.12 28 PHE B CA 1
ATOM 3352 C C . PHE B 1 28 ? 14.461 -12.758 -5.809 1 97.12 28 PHE B C 1
ATOM 3354 O O . PHE B 1 28 ? 15.664 -12.82 -5.551 1 97.12 28 PHE B O 1
ATOM 3361 N N . LEU B 1 29 ? 13.523 -13.125 -4.969 1 96.94 29 LEU B N 1
ATOM 3362 C CA . LEU B 1 29 ? 13.891 -13.594 -3.637 1 96.94 29 LEU B CA 1
ATOM 3363 C C . LEU B 1 29 ? 14.75 -14.844 -3.723 1 96.94 29 LEU B C 1
ATOM 3365 O O . LEU B 1 29 ? 15.703 -15 -2.955 1 96.94 29 LEU B O 1
ATOM 3369 N N . SER B 1 30 ? 14.375 -15.703 -4.645 1 95.25 30 SER B N 1
ATOM 3370 C CA . SER B 1 30 ? 15.188 -16.891 -4.844 1 95.25 30 SER B CA 1
ATOM 3371 C C . SER B 1 30 ? 16.594 -16.547 -5.309 1 95.25 30 SER B C 1
ATOM 3373 O O . SER B 1 30 ? 17.578 -17.062 -4.789 1 95.25 30 SER B O 1
ATOM 3375 N N . LEU B 1 31 ? 16.703 -15.695 -6.227 1 95.31 31 LEU B N 1
ATOM 3376 C CA . LEU B 1 31 ? 17.984 -15.281 -6.77 1 95.31 31 LEU B CA 1
ATOM 3377 C C . LEU B 1 31 ? 18.828 -14.594 -5.707 1 95.31 31 LEU B C 1
ATOM 3379 O O . LEU B 1 31 ? 20.047 -14.812 -5.625 1 95.31 31 LEU B O 1
ATOM 3383 N N . LYS B 1 32 ? 18.172 -13.766 -4.953 1 96.06 32 LYS B N 1
ATOM 3384 C CA . LYS B 1 32 ? 18.875 -13.016 -3.916 1 96.06 32 LYS B CA 1
ATOM 3385 C C . LYS B 1 32 ? 19.469 -13.961 -2.869 1 96.06 32 LYS B C 1
ATOM 3387 O O . LYS B 1 32 ? 20.625 -13.812 -2.482 1 96.06 32 LYS B O 1
ATOM 3392 N N . LEU B 1 33 ? 18.766 -14.914 -2.447 1 94.75 33 LEU B N 1
ATOM 3393 C CA . LEU B 1 33 ? 19.25 -15.859 -1.454 1 94.75 33 LEU B CA 1
ATOM 3394 C C . LEU B 1 33 ? 20.391 -16.703 -2.025 1 94.75 33 LEU B C 1
ATOM 3396 O O . LEU B 1 33 ? 21.344 -17.031 -1.312 1 94.75 33 LEU B O 1
ATOM 3400 N N . ASP B 1 34 ? 20.266 -17.016 -3.266 1 93.62 34 ASP B N 1
ATOM 3401 C CA . ASP B 1 34 ? 21.344 -17.766 -3.916 1 93.62 34 ASP B CA 1
ATOM 3402 C C . ASP B 1 34 ? 22.641 -16.938 -3.965 1 93.62 34 ASP B C 1
ATOM 3404 O O . ASP B 1 34 ? 23.719 -17.484 -3.766 1 93.62 34 ASP B O 1
ATOM 3408 N N . SER B 1 35 ? 22.484 -15.688 -4.234 1 92.81 35 SER B N 1
ATOM 3409 C CA . SER B 1 35 ? 23.656 -14.805 -4.289 1 92.81 35 SER B CA 1
ATOM 3410 C C . SER B 1 35 ? 24.312 -14.688 -2.924 1 92.81 35 SER B C 1
ATOM 3412 O O . SER B 1 35 ? 25.5 -14.344 -2.834 1 92.81 35 SER B O 1
ATOM 3414 N N . LEU B 1 36 ? 23.562 -15 -1.941 1 93.69 36 LEU B N 1
ATOM 3415 C CA . LEU B 1 36 ? 24.094 -14.961 -0.584 1 93.69 36 LEU B CA 1
ATOM 3416 C C . LEU B 1 36 ? 24.594 -16.344 -0.161 1 93.69 36 LEU B C 1
ATOM 3418 O O . LEU B 1 36 ? 24.875 -16.562 1.019 1 93.69 36 LEU B O 1
ATOM 3422 N N . ASN B 1 37 ? 24.594 -17.266 -1.05 1 92.94 37 ASN B N 1
ATOM 3423 C CA . ASN B 1 37 ? 25.094 -18.625 -0.847 1 92.94 37 ASN B CA 1
ATOM 3424 C C . ASN B 1 37 ? 24.25 -19.391 0.158 1 92.94 37 ASN B C 1
ATOM 3426 O O . ASN B 1 37 ? 24.766 -20.156 0.978 1 92.94 37 ASN B O 1
ATOM 3430 N N . THR B 1 38 ? 23.062 -19.047 0.154 1 92.44 38 THR B N 1
ATOM 3431 C CA . THR B 1 38 ? 22.109 -19.797 0.976 1 92.44 38 THR B CA 1
ATOM 3432 C C . THR B 1 38 ? 21.875 -21.188 0.39 1 92.44 38 THR B C 1
ATOM 3434 O O . THR B 1 38 ? 21.859 -21.359 -0.831 1 92.44 38 THR B O 1
ATOM 3437 N N . SER B 1 39 ? 21.625 -22.125 1.269 1 91.5 39 SER B N 1
ATOM 3438 C CA . SER B 1 39 ? 21.406 -23.5 0.805 1 91.5 39 SER B CA 1
ATOM 3439 C C . SER B 1 39 ? 20.156 -23.594 -0.062 1 91.5 39 SER B C 1
ATOM 3441 O O . SER B 1 39 ? 19.172 -22.891 0.19 1 91.5 39 SER B O 1
ATOM 3443 N N . GLU B 1 40 ? 20.203 -24.453 -1.048 1 90.81 40 GLU B N 1
ATOM 3444 C CA . GLU B 1 40 ? 19.062 -24.656 -1.94 1 90.81 40 GLU B CA 1
ATOM 3445 C C . GLU B 1 40 ? 17.859 -25.203 -1.183 1 90.81 40 GLU B C 1
ATOM 3447 O O . GLU B 1 40 ? 16.719 -24.953 -1.575 1 90.81 40 GLU B O 1
ATOM 3452 N N . PHE B 1 41 ? 18.141 -25.859 -0.122 1 91.06 41 PHE B N 1
ATOM 3453 C CA . PHE B 1 41 ? 17.078 -26.391 0.724 1 91.06 41 PHE B CA 1
ATOM 3454 C C . PHE B 1 41 ? 16.25 -25.25 1.313 1 91.06 41 PHE B C 1
ATOM 3456 O O . PHE B 1 41 ? 15.016 -25.281 1.271 1 91.06 41 PHE B O 1
ATOM 3463 N N . LEU B 1 42 ? 16.938 -24.281 1.787 1 93.12 42 LEU B N 1
ATOM 3464 C CA . LEU B 1 42 ? 16.25 -23.141 2.387 1 93.12 42 LEU B CA 1
ATOM 3465 C C . LEU B 1 42 ? 15.562 -22.297 1.321 1 93.12 42 LEU B C 1
ATOM 3467 O O . LEU B 1 42 ? 14.484 -21.734 1.565 1 93.12 42 LEU B O 1
ATOM 3471 N N . ILE B 1 43 ? 16.141 -22.25 0.171 1 93.81 43 ILE B N 1
ATOM 3472 C CA . ILE B 1 43 ? 15.516 -21.516 -0.926 1 93.81 43 ILE B CA 1
ATOM 3473 C C . ILE B 1 43 ? 14.234 -22.234 -1.356 1 93.81 43 ILE B C 1
ATOM 3475 O O . ILE B 1 43 ? 13.203 -21.594 -1.574 1 93.81 43 ILE B O 1
ATOM 3479 N N . GLY B 1 44 ? 14.352 -23.547 -1.489 1 94 44 GLY B N 1
ATOM 3480 C CA . GLY B 1 44 ? 13.141 -24.297 -1.758 1 94 44 GLY B CA 1
ATOM 3481 C C . GLY B 1 44 ? 12.078 -24.141 -0.688 1 94 44 GLY B C 1
ATOM 3482 O O . GLY B 1 44 ? 10.883 -24.125 -0.988 1 94 44 GLY B O 1
ATOM 3483 N N . GLY B 1 45 ? 12.531 -23.969 0.53 1 95.62 45 GLY B N 1
ATOM 3484 C CA . GLY B 1 45 ? 11.617 -23.734 1.637 1 95.62 45 GLY B CA 1
ATOM 3485 C C . GLY B 1 45 ? 10.812 -22.453 1.473 1 95.62 45 GLY B C 1
ATOM 3486 O O . GLY B 1 45 ? 9.664 -22.391 1.909 1 95.62 45 GLY B O 1
ATOM 3487 N N . LEU B 1 46 ? 11.43 -21.516 0.865 1 96.12 46 LEU B N 1
ATOM 3488 C CA . LEU B 1 46 ? 10.734 -20.25 0.628 1 96.12 46 LEU B CA 1
ATOM 3489 C C . LEU B 1 46 ? 9.508 -20.469 -0.248 1 96.12 46 LEU B C 1
ATOM 3491 O O . LEU B 1 46 ? 8.43 -19.953 0.056 1 96.12 46 LEU B O 1
ATOM 3495 N N . THR B 1 47 ? 9.688 -21.188 -1.318 1 94.69 47 THR B N 1
ATOM 3496 C CA . THR B 1 47 ? 8.586 -21.469 -2.227 1 94.69 47 THR B CA 1
ATOM 3497 C C . THR B 1 47 ? 7.566 -22.391 -1.569 1 94.69 47 THR B C 1
ATOM 3499 O O . THR B 1 47 ? 6.359 -22.234 -1.77 1 94.69 47 THR B O 1
ATOM 3502 N N . THR B 1 48 ? 8.07 -23.25 -0.814 1 96.5 48 THR B N 1
ATOM 3503 C CA . THR B 1 48 ? 7.199 -24.141 -0.06 1 96.5 48 THR B CA 1
ATOM 3504 C C . THR B 1 48 ? 6.312 -23.359 0.897 1 96.5 48 THR B C 1
ATOM 3506 O O . THR B 1 48 ? 5.105 -23.594 0.975 1 96.5 48 THR B O 1
ATOM 3509 N N . ALA B 1 49 ? 6.918 -22.453 1.605 1 97.69 49 ALA B N 1
ATOM 3510 C CA . ALA B 1 49 ? 6.164 -21.625 2.543 1 97.69 49 ALA B CA 1
ATOM 3511 C C . ALA B 1 49 ? 5.094 -20.812 1.817 1 97.69 49 ALA B C 1
ATOM 3513 O O . ALA B 1 49 ? 3.959 -20.719 2.291 1 97.69 49 ALA B O 1
ATOM 3514 N N . TYR B 1 50 ? 5.434 -20.344 0.738 1 96.94 50 TYR B N 1
ATOM 3515 C CA . TYR B 1 50 ? 4.508 -19.531 -0.053 1 96.94 50 TYR B CA 1
ATOM 3516 C C . TYR B 1 50 ? 3.305 -20.359 -0.487 1 96.94 50 TYR B C 1
ATOM 3518 O O . TYR B 1 50 ? 2.158 -19.938 -0.315 1 96.94 50 TYR B O 1
ATOM 3526 N N . TYR B 1 51 ? 3.547 -21.531 -0.99 1 96.06 51 TYR B N 1
ATOM 3527 C CA . TYR B 1 51 ? 2.455 -22.359 -1.484 1 96.06 51 TYR B CA 1
ATOM 3528 C C . TYR B 1 51 ? 1.648 -22.938 -0.331 1 96.06 51 TYR B C 1
ATOM 3530 O O . TYR B 1 51 ? 0.434 -23.125 -0.445 1 96.06 51 TYR B O 1
ATOM 3538 N N . ALA B 1 52 ? 2.311 -23.219 0.708 1 96.56 52 ALA B N 1
ATOM 3539 C CA . ALA B 1 52 ? 1.569 -23.641 1.893 1 96.56 52 ALA B CA 1
ATOM 3540 C C . ALA B 1 52 ? 0.575 -22.578 2.332 1 96.56 52 ALA B C 1
ATOM 3542 O O . ALA B 1 52 ? -0.568 -22.875 2.674 1 96.56 52 ALA B O 1
ATOM 3543 N N . GLY B 1 53 ? 1.031 -21.375 2.336 1 97 53 GLY B N 1
ATOM 3544 C CA . GLY B 1 53 ? 0.138 -20.281 2.641 1 97 53 GLY B CA 1
ATOM 3545 C C . GLY B 1 53 ? -0.989 -20.125 1.637 1 97 53 GLY B C 1
ATOM 3546 O O . GLY B 1 53 ? -2.137 -19.891 2.016 1 97 53 GLY B O 1
ATOM 3547 N N . MET B 1 54 ? -0.638 -20.297 0.439 1 95.12 54 MET B N 1
ATOM 3548 C CA . MET B 1 54 ? -1.627 -20.156 -0.625 1 95.12 54 MET B CA 1
ATOM 3549 C C . MET B 1 54 ? -2.73 -21.203 -0.484 1 95.12 54 MET B C 1
ATOM 3551 O O . MET B 1 54 ? -3.91 -20.891 -0.649 1 95.12 54 MET B O 1
ATOM 3555 N N . VAL B 1 55 ? -2.352 -22.391 -0.233 1 93.44 55 VAL B N 1
ATOM 3556 C CA . VAL B 1 55 ? -3.318 -23.469 -0.078 1 93.44 55 VAL B CA 1
ATOM 3557 C C . VAL B 1 55 ? -4.211 -23.203 1.129 1 93.44 55 VAL B C 1
ATOM 3559 O O . VAL B 1 55 ? -5.438 -23.312 1.04 1 93.44 55 VAL B O 1
ATOM 3562 N N . LEU B 1 56 ? -3.566 -22.828 2.178 1 94.06 56 LEU B N 1
ATOM 3563 C CA . LEU B 1 56 ? -4.328 -22.5 3.381 1 94.06 56 LEU B CA 1
ATOM 3564 C C . LEU B 1 56 ? -5.297 -21.359 3.121 1 94.06 56 LEU B C 1
ATOM 3566 O O . LEU B 1 56 ? -6.465 -21.422 3.508 1 94.06 56 LEU B O 1
ATOM 3570 N N . GLY B 1 57 ? -4.848 -20.344 2.498 1 93.31 57 GLY B N 1
ATOM 3571 C CA . GLY B 1 57 ? -5.691 -19.203 2.195 1 93.31 57 GLY B CA 1
ATOM 3572 C C . GLY B 1 57 ? -6.82 -19.531 1.239 1 93.31 57 GLY B C 1
ATOM 3573 O O . GLY B 1 57 ? -7.953 -19.078 1.434 1 93.31 57 GLY B O 1
ATOM 3574 N N . ALA B 1 58 ? -6.512 -20.312 0.269 1 89.38 58 ALA B N 1
ATOM 3575 C CA . ALA B 1 58 ? -7.484 -20.641 -0.767 1 89.38 58 ALA B CA 1
ATOM 3576 C C . ALA B 1 58 ? -8.68 -21.391 -0.176 1 89.38 58 ALA B C 1
ATOM 3578 O O . ALA B 1 58 ? -9.812 -21.219 -0.646 1 89.38 58 ALA B O 1
ATOM 3579 N N . PHE B 1 59 ? -8.492 -22.031 0.917 1 87.44 59 PHE B N 1
ATOM 3580 C CA . PHE B 1 59 ? -9.57 -22.875 1.434 1 87.44 59 PHE B CA 1
ATOM 3581 C C . PHE B 1 59 ? -10.156 -22.281 2.707 1 87.44 59 PHE B C 1
ATOM 3583 O O . PHE B 1 59 ? -11.258 -22.641 3.117 1 87.44 59 PHE B O 1
ATOM 3590 N N . LYS B 1 60 ? -9.484 -21.25 3.207 1 89.5 60 LYS B N 1
ATOM 3591 C CA . LYS B 1 60 ? -9.961 -20.781 4.504 1 89.5 60 LYS B CA 1
ATOM 3592 C C . LYS B 1 60 ? -10.43 -19.328 4.43 1 89.5 60 LYS B C 1
ATOM 3594 O O . LYS B 1 60 ? -11.148 -18.859 5.312 1 89.5 60 LYS B O 1
ATOM 3599 N N . LEU B 1 61 ? -10.109 -18.625 3.424 1 90.75 61 LEU B N 1
ATOM 3600 C CA . LEU B 1 61 ? -10.305 -17.172 3.449 1 90.75 61 LEU B CA 1
ATOM 3601 C C . LEU B 1 61 ? -11.664 -16.797 2.879 1 90.75 61 LEU B C 1
ATOM 3603 O O . LEU B 1 61 ? -12.078 -15.641 2.953 1 90.75 61 LEU B O 1
ATOM 3607 N N . GLU B 1 62 ? -12.352 -17.719 2.393 1 85.81 62 GLU B N 1
ATOM 3608 C CA . GLU B 1 62 ? -13.633 -17.406 1.759 1 85.81 62 GLU B CA 1
ATOM 3609 C C . GLU B 1 62 ? -14.609 -16.812 2.762 1 85.81 62 GLU B C 1
ATOM 3611 O O . GLU B 1 62 ? -15.25 -15.789 2.479 1 85.81 62 GLU B O 1
ATOM 3616 N N . GLY B 1 63 ? -14.758 -17.438 3.904 1 84.44 63 GLY B N 1
ATOM 3617 C CA . GLY B 1 63 ? -15.648 -16.922 4.938 1 84.44 63 GLY B CA 1
ATOM 3618 C C . GLY B 1 63 ? -15.305 -15.516 5.375 1 84.44 63 GLY B C 1
ATOM 3619 O O . GLY B 1 63 ? -16.188 -14.68 5.551 1 84.44 63 GLY B O 1
ATOM 3620 N N . LEU B 1 64 ? -14.055 -15.266 5.449 1 87.62 64 LEU B N 1
ATOM 3621 C CA . LEU B 1 64 ? -13.602 -13.938 5.855 1 87.62 64 LEU B CA 1
ATOM 3622 C C . LEU B 1 64 ? -13.945 -12.898 4.793 1 87.62 64 LEU B C 1
ATOM 3624 O O . LEU B 1 64 ? -14.406 -11.805 5.121 1 87.62 64 LEU B O 1
ATOM 3628 N N . ILE B 1 65 ? -13.742 -13.25 3.602 1 90.62 65 ILE B N 1
ATOM 3629 C CA . ILE B 1 65 ? -13.984 -12.336 2.49 1 90.62 65 ILE B CA 1
ATOM 3630 C C . ILE B 1 65 ? -15.477 -12.008 2.406 1 90.62 65 ILE B C 1
ATOM 3632 O O . ILE B 1 65 ? -15.852 -10.859 2.176 1 90.62 65 ILE B O 1
ATOM 3636 N N . LEU B 1 66 ? -16.266 -12.992 2.715 1 86.06 66 LEU B N 1
ATOM 3637 C CA . LEU B 1 66 ? -17.719 -12.781 2.682 1 86.06 66 LEU B CA 1
ATOM 3638 C C . LEU B 1 66 ? -18.156 -11.898 3.84 1 86.06 66 LEU B C 1
ATOM 3640 O O . LEU B 1 66 ? -19.062 -11.062 3.682 1 86.06 66 LEU B O 1
ATOM 3644 N N . ARG B 1 67 ? -17.531 -12.078 4.879 1 85.25 67 ARG B N 1
ATOM 3645 C CA . ARG B 1 67 ? -17.906 -11.32 6.07 1 85.25 67 ARG B CA 1
ATOM 3646 C C . ARG B 1 67 ? -17.484 -9.859 5.953 1 85.25 67 ARG B C 1
ATOM 3648 O O . ARG B 1 67 ? -18.219 -8.961 6.348 1 85.25 67 ARG B O 1
ATOM 3655 N N . VAL B 1 68 ? -16.375 -9.594 5.422 1 86.81 68 VAL B N 1
ATOM 3656 C CA . VAL B 1 68 ? -15.797 -8.258 5.387 1 86.81 68 VAL B CA 1
ATOM 3657 C C . VAL B 1 68 ? -16.219 -7.543 4.105 1 86.81 68 VAL B C 1
ATOM 3659 O O . VAL B 1 68 ? -16.453 -6.332 4.113 1 86.81 68 VAL B O 1
ATOM 3662 N N . GLY B 1 69 ? -16.375 -8.258 3.062 1 87.69 69 GLY B N 1
ATOM 3663 C CA . GLY B 1 69 ? -16.609 -7.695 1.74 1 87.69 69 GLY B CA 1
ATOM 3664 C C . GLY B 1 69 ? -15.414 -7.855 0.814 1 87.69 69 GLY B C 1
ATOM 3665 O O . GLY B 1 69 ? -14.266 -7.766 1.25 1 87.69 69 GLY B O 1
ATOM 3666 N N . HIS B 1 70 ? -15.625 -8.016 -0.392 1 88.44 70 HIS B N 1
ATOM 3667 C CA . HIS B 1 70 ? -14.617 -8.375 -1.382 1 88.44 70 HIS B CA 1
ATOM 3668 C C . HIS B 1 70 ? -13.586 -7.266 -1.551 1 88.44 70 HIS B C 1
ATOM 3670 O O . HIS B 1 70 ? -12.383 -7.512 -1.438 1 88.44 70 HIS B O 1
ATOM 3676 N N . ILE B 1 71 ? -14.062 -6.066 -1.667 1 89.31 71 ILE B N 1
ATOM 3677 C CA . ILE B 1 71 ? -13.141 -4.984 -1.986 1 89.31 71 ILE B CA 1
ATOM 3678 C C . ILE B 1 71 ? -12.32 -4.617 -0.748 1 89.31 71 ILE B C 1
ATOM 3680 O O . ILE B 1 71 ? -11.125 -4.328 -0.846 1 89.31 71 ILE B O 1
ATOM 3684 N N . ARG B 1 72 ? -12.953 -4.66 0.39 1 91.12 72 ARG B N 1
ATOM 3685 C CA . ARG B 1 72 ? -12.25 -4.398 1.642 1 91.12 72 ARG B CA 1
ATOM 3686 C C . ARG B 1 72 ? -11.172 -5.445 1.896 1 91.12 72 ARG B C 1
ATOM 3688 O O . ARG B 1 72 ? -10.047 -5.109 2.262 1 91.12 72 ARG B O 1
ATOM 3695 N N . ALA B 1 73 ? -11.602 -6.625 1.658 1 93.44 73 ALA B N 1
ATOM 3696 C CA . ALA B 1 73 ? -10.656 -7.719 1.842 1 93.44 73 ALA B CA 1
ATOM 3697 C C . ALA B 1 73 ? -9.484 -7.598 0.868 1 93.44 73 ALA B C 1
ATOM 3699 O O . ALA B 1 73 ? -8.328 -7.773 1.254 1 93.44 73 ALA B O 1
ATOM 3700 N N . TYR B 1 74 ? -9.812 -7.305 -0.381 1 95.12 74 TYR B N 1
ATOM 3701 C CA . TYR B 1 74 ? -8.773 -7.145 -1.389 1 95.12 74 TYR B CA 1
ATOM 3702 C C . TYR B 1 74 ? -7.766 -6.082 -0.965 1 95.12 74 TYR B C 1
ATOM 3704 O O . TYR B 1 74 ? -6.551 -6.297 -1.047 1 95.12 74 TYR B O 1
ATOM 3712 N N . SER B 1 75 ? -8.258 -4.973 -0.531 1 95.31 75 SER B N 1
ATOM 3713 C CA . SER B 1 75 ? -7.398 -3.859 -0.149 1 95.31 75 SER B CA 1
ATOM 3714 C C . SER B 1 75 ? -6.512 -4.227 1.037 1 95.31 75 SER B C 1
ATOM 3716 O O . SER B 1 75 ? -5.34 -3.846 1.085 1 95.31 75 SER B O 1
ATOM 3718 N N . ALA B 1 76 ? -7.051 -4.918 1.97 1 95.69 76 ALA B N 1
ATOM 3719 C CA . ALA B 1 76 ? -6.277 -5.348 3.135 1 95.69 76 ALA B CA 1
ATOM 3720 C C . ALA B 1 76 ? -5.148 -6.285 2.729 1 95.69 76 ALA B C 1
ATOM 3722 O O . ALA B 1 76 ? -3.996 -6.09 3.131 1 95.69 76 ALA B O 1
ATOM 3723 N N . PHE B 1 77 ? -5.492 -7.246 1.933 1 97.5 77 PHE B N 1
ATOM 3724 C CA . PHE B 1 77 ? -4.496 -8.234 1.524 1 97.5 77 PHE B CA 1
ATOM 3725 C C . PHE B 1 77 ? -3.434 -7.59 0.638 1 97.5 77 PHE B C 1
ATOM 3727 O O . PHE B 1 77 ? -2.252 -7.922 0.742 1 97.5 77 PHE B O 1
ATOM 3734 N N . ALA B 1 78 ? -3.881 -6.742 -0.258 1 97.69 78 ALA B N 1
ATOM 3735 C CA . ALA B 1 78 ? -2.928 -6.055 -1.128 1 97.69 78 ALA B CA 1
ATOM 3736 C C . ALA B 1 78 ? -1.984 -5.172 -0.32 1 97.69 78 ALA B C 1
ATOM 3738 O O . ALA B 1 78 ? -0.789 -5.098 -0.613 1 97.69 78 ALA B O 1
ATOM 3739 N N . SER B 1 79 ? -2.512 -4.512 0.658 1 97.25 79 SER B N 1
ATOM 3740 C CA . SER B 1 79 ? -1.692 -3.682 1.536 1 97.25 79 SER B CA 1
ATOM 3741 C C . SER B 1 79 ? -0.702 -4.527 2.328 1 97.25 79 SER B C 1
ATOM 3743 O O . SER B 1 79 ? 0.445 -4.125 2.531 1 97.25 79 SER B O 1
ATOM 3745 N N . MET B 1 80 ? -1.131 -5.652 2.771 1 97.5 80 MET B N 1
ATOM 3746 C CA . MET B 1 80 ? -0.23 -6.566 3.465 1 97.5 80 MET B CA 1
ATOM 3747 C C . MET B 1 80 ? 0.919 -6.992 2.559 1 97.5 80 MET B C 1
ATOM 3749 O O . MET B 1 80 ? 2.076 -7.008 2.98 1 97.5 80 MET B O 1
ATOM 3753 N N . LEU B 1 81 ? 0.528 -7.328 1.381 1 98 81 LEU B N 1
ATOM 3754 C CA . LEU B 1 81 ? 1.552 -7.766 0.437 1 98 81 LEU B CA 1
ATOM 3755 C C . LEU B 1 81 ? 2.564 -6.652 0.182 1 98 81 LEU B C 1
ATOM 3757 O O . LEU B 1 81 ? 3.76 -6.918 0.04 1 98 81 LEU B O 1
ATOM 3761 N N . ALA B 1 82 ? 2.057 -5.43 0.073 1 98.19 82 ALA B N 1
ATOM 3762 C CA . ALA B 1 82 ? 2.955 -4.293 -0.099 1 98.19 82 ALA B CA 1
ATOM 3763 C C . ALA B 1 82 ? 3.918 -4.172 1.078 1 98.19 82 ALA B C 1
ATOM 3765 O O . ALA B 1 82 ? 5.125 -4.004 0.885 1 98.19 82 ALA B O 1
ATOM 3766 N N . VAL B 1 83 ? 3.436 -4.305 2.262 1 98.12 83 VAL B N 1
ATOM 3767 C CA . VAL B 1 83 ? 4.238 -4.199 3.477 1 98.12 83 VAL B CA 1
ATOM 3768 C C . VAL B 1 83 ? 5.254 -5.34 3.525 1 98.12 83 VAL B C 1
ATOM 3770 O O . VAL B 1 83 ? 6.434 -5.117 3.805 1 98.12 83 VAL B O 1
ATOM 3773 N N . PHE B 1 84 ? 4.805 -6.555 3.217 1 98.44 84 PHE B N 1
ATOM 3774 C CA . PHE B 1 84 ? 5.684 -7.715 3.26 1 98.44 84 PHE B CA 1
ATOM 3775 C C . PHE B 1 84 ? 6.812 -7.578 2.244 1 98.44 84 PHE B C 1
ATOM 3777 O O . PHE B 1 84 ? 7.945 -7.988 2.506 1 98.44 84 PHE B O 1
ATOM 3784 N N . SER B 1 85 ? 6.465 -7.055 1.076 1 98.12 85 SER B N 1
ATOM 3785 C CA . SER B 1 85 ? 7.484 -6.863 0.051 1 98.12 85 SER B CA 1
ATOM 3786 C C . SER B 1 85 ? 8.609 -5.965 0.556 1 98.12 85 SER B C 1
ATOM 3788 O O . SER B 1 85 ? 9.789 -6.285 0.383 1 98.12 85 SER B O 1
ATOM 3790 N N . ILE B 1 86 ? 8.289 -4.93 1.26 1 97.75 86 ILE B N 1
ATOM 3791 C CA . ILE B 1 86 ? 9.281 -3.986 1.761 1 97.75 86 ILE B CA 1
ATOM 3792 C C . ILE B 1 86 ? 10.031 -4.602 2.943 1 97.75 86 ILE B C 1
ATOM 3794 O O . ILE B 1 86 ? 11.242 -4.434 3.074 1 97.75 86 ILE B O 1
ATOM 3798 N N . LEU B 1 87 ? 9.328 -5.324 3.775 1 97.62 87 LEU B N 1
ATOM 3799 C CA . LEU B 1 87 ? 9.945 -5.934 4.949 1 97.62 87 LEU B CA 1
ATOM 3800 C C . LEU B 1 87 ? 11.016 -6.938 4.543 1 97.62 87 LEU B C 1
ATOM 3802 O O . LEU B 1 87 ? 12.016 -7.105 5.25 1 97.62 87 LEU B O 1
ATOM 3806 N N . HIS B 1 88 ? 10.867 -7.582 3.398 1 97.5 88 HIS B N 1
ATOM 3807 C CA . HIS B 1 88 ? 11.914 -8.469 2.891 1 97.5 88 HIS B CA 1
ATOM 3808 C C . HIS B 1 88 ? 13.227 -7.715 2.715 1 97.5 88 HIS B C 1
ATOM 3810 O O . HIS B 1 88 ? 14.305 -8.273 2.955 1 97.5 88 HIS B O 1
ATOM 3816 N N . GLY B 1 89 ? 13.133 -6.508 2.256 1 95.5 89 GLY B N 1
ATOM 3817 C CA . GLY B 1 89 ? 14.312 -5.699 2.012 1 95.5 89 GLY B CA 1
ATOM 3818 C C . GLY B 1 89 ? 14.906 -5.109 3.279 1 95.5 89 GLY B C 1
ATOM 3819 O O . GLY B 1 89 ? 16.109 -4.895 3.361 1 95.5 89 GLY B O 1
ATOM 3820 N N . PHE B 1 90 ? 14.062 -4.844 4.254 1 94.44 90 PHE B N 1
ATOM 3821 C CA . PHE B 1 90 ? 14.516 -4.242 5.504 1 94.44 90 PHE B CA 1
ATOM 3822 C C . PHE B 1 90 ? 15.375 -5.223 6.301 1 94.44 90 PHE B C 1
ATOM 3824 O O . PHE B 1 90 ? 16.344 -4.824 6.949 1 94.44 90 PHE B O 1
ATOM 3831 N N . TYR B 1 91 ? 15.008 -6.473 6.273 1 94.56 91 TYR B N 1
ATOM 3832 C CA . TYR B 1 91 ? 15.719 -7.492 7.039 1 94.56 91 TYR B CA 1
ATOM 3833 C C . TYR B 1 91 ? 15.938 -8.75 6.199 1 94.56 91 TYR B C 1
ATOM 3835 O O . TYR B 1 91 ? 15.055 -9.602 6.102 1 94.56 91 TYR B O 1
ATOM 3843 N N . VAL B 1 92 ? 17.188 -8.891 5.809 1 94.19 92 VAL B N 1
ATOM 3844 C CA . VAL B 1 92 ? 17.547 -10 4.93 1 94.19 92 VAL B CA 1
ATOM 3845 C C . VAL B 1 92 ? 17.953 -11.211 5.766 1 94.19 92 VAL B C 1
ATOM 3847 O O . VAL B 1 92 ? 19.125 -11.375 6.105 1 94.19 92 VAL B O 1
ATOM 3850 N N . ASP B 1 93 ? 16.891 -12 6.082 1 95 93 ASP B N 1
ATOM 3851 C CA . ASP B 1 93 ? 17.047 -13.227 6.855 1 95 93 ASP B CA 1
ATOM 3852 C C . ASP B 1 93 ? 16.109 -14.32 6.352 1 95 93 ASP B C 1
ATOM 3854 O O . ASP B 1 93 ? 14.906 -14.102 6.227 1 95 93 ASP B O 1
ATOM 3858 N N . VAL B 1 94 ? 16.688 -15.461 6.109 1 95.25 94 VAL B N 1
ATOM 3859 C CA . VAL B 1 94 ? 15.953 -16.531 5.453 1 95.25 94 VAL B CA 1
ATOM 3860 C C . VAL B 1 94 ? 14.773 -16.953 6.324 1 95.25 94 VAL B C 1
ATOM 3862 O O . VAL B 1 94 ? 13.688 -17.234 5.812 1 95.25 94 VAL B O 1
ATOM 3865 N N . TYR B 1 95 ? 14.867 -17.047 7.582 1 95.88 95 TYR B N 1
ATOM 3866 C CA . TYR B 1 95 ? 13.789 -17.484 8.461 1 95.88 95 TYR B CA 1
ATOM 3867 C C . TYR B 1 95 ? 12.672 -16.438 8.516 1 95.88 95 TYR B C 1
ATOM 3869 O O . TYR B 1 95 ? 11.492 -16.781 8.531 1 95.88 95 TYR B O 1
ATOM 3877 N N . PHE B 1 96 ? 13.141 -15.219 8.555 1 97.44 96 PHE B N 1
ATOM 3878 C CA . PHE B 1 96 ? 12.164 -14.141 8.492 1 97.44 96 PHE B CA 1
ATOM 3879 C C . PHE B 1 96 ? 11.422 -14.156 7.16 1 97.44 96 PHE B C 1
ATOM 3881 O O . PHE B 1 96 ? 10.211 -13.953 7.117 1 97.44 96 PHE B O 1
ATOM 3888 N N . TRP B 1 97 ? 12.141 -14.438 6.137 1 97.88 97 TRP B N 1
ATOM 3889 C CA . TRP B 1 97 ? 11.555 -14.492 4.801 1 97.88 97 TRP B CA 1
ATOM 3890 C C . TRP B 1 97 ? 10.555 -15.641 4.688 1 97.88 97 TRP B C 1
ATOM 3892 O O . TRP B 1 97 ? 9.539 -15.531 3.996 1 97.88 97 TRP B O 1
ATOM 3902 N N . LEU B 1 98 ? 10.852 -16.75 5.367 1 97.81 98 LEU B N 1
ATOM 3903 C CA . LEU B 1 98 ? 9.93 -17.891 5.359 1 97.81 98 LEU B CA 1
ATOM 3904 C C . LEU B 1 98 ? 8.57 -17.484 5.918 1 97.81 98 LEU B C 1
ATOM 3906 O O . LEU B 1 98 ? 7.535 -17.828 5.348 1 97.81 98 LEU B O 1
ATOM 3910 N N . LEU B 1 99 ? 8.625 -16.75 6.934 1 98 99 LEU B N 1
ATOM 3911 C CA . LEU B 1 99 ? 7.387 -16.281 7.551 1 98 99 LEU B CA 1
ATOM 3912 C C . LEU B 1 99 ? 6.641 -15.328 6.633 1 98 99 LEU B C 1
ATOM 3914 O O . LEU B 1 99 ? 5.426 -15.453 6.445 1 98 99 LEU B O 1
ATOM 3918 N N . LEU B 1 100 ? 7.367 -14.406 6.09 1 98.38 100 LEU B N 1
ATOM 3919 C CA . LEU B 1 100 ? 6.75 -13.422 5.215 1 98.38 100 LEU B CA 1
ATOM 3920 C C . LEU B 1 100 ? 6.156 -14.086 3.975 1 98.38 100 LEU B C 1
ATOM 3922 O O . LEU B 1 100 ? 5.086 -13.688 3.504 1 98.38 100 LEU B O 1
ATOM 3926 N N . ARG B 1 101 ? 6.84 -15.07 3.479 1 97.94 101 ARG B N 1
ATOM 3927 C CA . ARG B 1 101 ? 6.348 -15.781 2.301 1 97.94 101 ARG B CA 1
ATOM 3928 C C . ARG B 1 101 ? 5.094 -16.578 2.629 1 97.94 101 ARG B C 1
ATOM 3930 O O . ARG B 1 101 ? 4.168 -16.656 1.819 1 97.94 101 ARG B O 1
ATOM 3937 N N . PHE B 1 102 ? 5.102 -17.188 3.779 1 98.06 102 PHE B N 1
ATOM 3938 C CA . PHE B 1 102 ? 3.916 -17.922 4.207 1 98.06 102 PHE B CA 1
ATOM 3939 C C . PHE B 1 102 ? 2.711 -17 4.312 1 98.06 102 PHE B C 1
ATOM 3941 O O . PHE B 1 102 ? 1.651 -17.281 3.748 1 98.06 102 PHE B O 1
ATOM 3948 N N . LEU B 1 103 ? 2.895 -15.867 4.926 1 98.19 103 LEU B N 1
ATOM 3949 C CA . LEU B 1 103 ? 1.825 -14.883 5.066 1 98.19 103 LEU B CA 1
ATOM 3950 C C . LEU B 1 103 ? 1.468 -14.273 3.715 1 98.19 103 LEU B C 1
ATOM 3952 O O . LEU B 1 103 ? 0.3 -13.984 3.451 1 98.19 103 LEU B O 1
ATOM 3956 N N . GLY B 1 104 ? 2.518 -14.133 2.939 1 97.69 104 GLY B N 1
ATOM 3957 C CA . GLY B 1 104 ? 2.295 -13.625 1.594 1 97.69 104 GLY B CA 1
ATOM 3958 C C . GLY B 1 104 ? 1.464 -14.562 0.734 1 97.69 104 GLY B C 1
ATOM 3959 O O . GLY B 1 104 ? 0.65 -14.109 -0.074 1 97.69 104 GLY B O 1
ATOM 3960 N N . GLY B 1 105 ? 1.69 -15.844 0.925 1 97.06 105 GLY B N 1
ATOM 3961 C CA . GLY B 1 105 ? 0.872 -16.828 0.222 1 97.06 105 GLY B CA 1
ATOM 3962 C C . GLY B 1 105 ? -0.592 -16.766 0.616 1 97.06 105 GLY B C 1
ATOM 3963 O O . GLY B 1 105 ? -1.474 -16.812 -0.244 1 97.06 105 GLY B O 1
ATOM 3964 N N . ILE B 1 106 ? -0.829 -16.578 1.814 1 96.88 106 ILE B N 1
ATOM 3965 C CA . ILE B 1 106 ? -2.197 -16.453 2.305 1 96.88 106 ILE B CA 1
ATOM 3966 C C . ILE B 1 106 ? -2.859 -15.227 1.687 1 96.88 106 ILE B C 1
ATOM 3968 O O . ILE B 1 106 ? -3.971 -15.312 1.16 1 96.88 106 ILE B O 1
ATOM 3972 N N . ALA B 1 107 ? -2.141 -14.148 1.754 1 97.19 107 ALA B N 1
ATOM 3973 C CA . ALA B 1 107 ? -2.672 -12.898 1.219 1 97.19 107 ALA B CA 1
ATOM 3974 C C . ALA B 1 107 ? -2.93 -13.008 -0.281 1 97.19 107 ALA B C 1
ATOM 3976 O O . ALA B 1 107 ? -3.949 -12.523 -0.779 1 97.19 107 ALA B O 1
ATOM 3977 N N . THR B 1 108 ? -2.059 -13.664 -0.949 1 96.69 108 THR B N 1
ATOM 3978 C CA . THR B 1 108 ? -2.197 -13.797 -2.395 1 96.69 108 THR B CA 1
ATOM 3979 C C . THR B 1 108 ? -3.418 -14.648 -2.74 1 96.69 108 THR B C 1
ATOM 3981 O O . THR B 1 108 ? -4.133 -14.359 -3.701 1 96.69 108 THR B O 1
ATOM 3984 N N . ALA B 1 109 ? -3.613 -15.672 -1.979 1 95.25 109 ALA B N 1
ATOM 3985 C CA . ALA B 1 109 ? -4.805 -16.5 -2.18 1 95.25 109 ALA B CA 1
ATOM 3986 C C . ALA B 1 109 ? -6.074 -15.664 -2.053 1 95.25 109 ALA B C 1
ATOM 3988 O O . ALA B 1 109 ? -6.992 -15.789 -2.865 1 95.25 109 ALA B O 1
ATOM 3989 N N . GLY B 1 110 ? -6.078 -14.867 -1.074 1 94.25 110 GLY B N 1
ATOM 3990 C CA . GLY B 1 110 ? -7.227 -13.992 -0.896 1 94.25 110 GLY B CA 1
ATOM 3991 C C . GLY B 1 110 ? -7.445 -13.047 -2.059 1 94.25 110 GLY B C 1
ATOM 3992 O O . GLY B 1 110 ? -8.578 -12.812 -2.473 1 94.25 110 GLY B O 1
ATOM 3993 N N . LEU B 1 111 ? -6.41 -12.531 -2.557 1 96.19 111 LEU B N 1
ATOM 3994 C CA . LEU B 1 111 ? -6.492 -11.609 -3.688 1 96.19 111 LEU B CA 1
ATOM 3995 C C . LEU B 1 111 ? -7.051 -12.312 -4.922 1 96.19 111 LEU B C 1
ATOM 3997 O O . LEU B 1 111 ? -7.922 -11.773 -5.605 1 96.19 111 LEU B O 1
ATOM 4001 N N . TYR B 1 112 ? -6.621 -13.5 -5.121 1 93.56 112 TYR B N 1
ATOM 4002 C CA . TYR B 1 112 ? -7.094 -14.25 -6.273 1 93.56 112 TYR B CA 1
ATOM 4003 C C . TYR B 1 112 ? -8.555 -14.648 -6.105 1 93.56 112 TYR B C 1
ATOM 4005 O O . TYR B 1 112 ? -9.336 -14.586 -7.059 1 93.56 112 TYR B O 1
ATOM 4013 N N . ILE B 1 113 ? -8.891 -15.016 -4.93 1 91.62 113 ILE B N 1
ATOM 4014 C CA . ILE B 1 113 ? -10.281 -15.383 -4.668 1 91.62 113 ILE B CA 1
ATOM 4015 C C . ILE B 1 113 ? -11.195 -14.203 -5.012 1 91.62 113 ILE B C 1
ATOM 4017 O O . ILE B 1 113 ? -12.219 -14.383 -5.672 1 91.62 113 ILE B O 1
ATOM 4021 N N . VAL B 1 114 ? -10.812 -13.039 -4.586 1 91.75 114 VAL B N 1
ATOM 4022 C CA . VAL B 1 114 ? -11.648 -11.867 -4.805 1 91.75 114 VAL B CA 1
ATOM 4023 C C . VAL B 1 114 ? -11.75 -11.57 -6.297 1 91.75 114 VAL B C 1
ATOM 4025 O O . VAL B 1 114 ? -12.844 -11.336 -6.816 1 91.75 114 VAL B O 1
ATOM 4028 N N . ILE B 1 115 ? -10.672 -11.641 -6.973 1 92.25 115 ILE B N 1
ATOM 4029 C CA . ILE B 1 115 ? -10.656 -11.344 -8.398 1 92.25 115 ILE B CA 1
ATOM 4030 C C . ILE B 1 115 ? -11.5 -12.375 -9.148 1 92.25 115 ILE B C 1
ATOM 4032 O O . ILE B 1 115 ? -12.32 -12.016 -10 1 92.25 115 ILE B O 1
ATOM 4036 N N . GLU B 1 116 ? -11.305 -13.594 -8.852 1 89.12 116 GLU B N 1
ATOM 4037 C CA . GLU B 1 116 ? -12.031 -14.672 -9.516 1 89.12 116 GLU B CA 1
ATOM 4038 C C . GLU B 1 116 ? -13.523 -14.594 -9.219 1 89.12 116 GLU B C 1
ATOM 4040 O O . GLU B 1 116 ? -14.352 -14.844 -10.102 1 89.12 116 GLU B O 1
ATOM 4045 N N . SER B 1 117 ? -13.773 -14.297 -7.977 1 85.19 117 SER B N 1
ATOM 4046 C CA . SER B 1 117 ? -15.18 -14.141 -7.609 1 85.19 117 SER B CA 1
ATOM 4047 C C . SER B 1 117 ? -15.836 -13.008 -8.391 1 85.19 117 SER B C 1
ATOM 4049 O O . SER B 1 117 ? -17 -13.109 -8.781 1 85.19 117 SER B O 1
ATOM 4051 N N . TRP B 1 118 ? -15.148 -12.008 -8.539 1 84.56 118 TRP B N 1
ATOM 4052 C CA . TRP B 1 118 ? -15.656 -10.867 -9.297 1 84.56 118 TRP B CA 1
ATOM 4053 C C . TRP B 1 118 ? -15.883 -11.242 -10.758 1 84.56 118 TRP B C 1
ATOM 4055 O O . TRP B 1 118 ? -16.906 -10.891 -11.352 1 84.56 118 TRP B O 1
ATOM 4065 N N . ILE B 1 119 ? -15.008 -11.914 -11.328 1 85.56 119 ILE B N 1
ATOM 4066 C CA . ILE B 1 119 ? -15.117 -12.336 -12.719 1 85.56 119 ILE B CA 1
ATOM 4067 C C . ILE B 1 119 ? -16.281 -13.312 -12.867 1 85.56 119 ILE B C 1
ATOM 4069 O O . ILE B 1 119 ? -17.047 -13.219 -13.836 1 85.56 119 ILE B O 1
ATOM 4073 N N . LEU B 1 120 ? -16.438 -14.156 -11.961 1 83.44 120 LEU B N 1
ATOM 4074 C CA . LEU B 1 120 ? -17.531 -15.125 -11.969 1 83.44 120 LEU B CA 1
ATOM 4075 C C . LEU B 1 120 ? -18.875 -14.422 -11.914 1 83.44 120 LEU B C 1
ATOM 4077 O O . LEU B 1 120 ? -19.812 -14.797 -12.633 1 83.44 120 LEU B O 1
ATOM 4081 N N . SER B 1 121 ? -18.906 -13.438 -11.125 1 80.62 121 SER B N 1
ATOM 4082 C CA . SER B 1 121 ? -20.156 -12.711 -10.945 1 80.62 121 SER B CA 1
ATOM 4083 C C . SER B 1 121 ? -20.5 -11.883 -12.18 1 80.62 121 SER B C 1
ATOM 4085 O O . SER B 1 121 ? -21.672 -11.648 -12.477 1 80.62 121 SER B O 1
ATOM 4087 N N . ALA B 1 122 ? -19.531 -11.516 -12.82 1 80.62 122 ALA B N 1
ATOM 4088 C CA . ALA B 1 122 ? -19.719 -10.633 -13.969 1 80.62 122 ALA B CA 1
ATOM 4089 C C . ALA B 1 122 ? -19.984 -11.438 -15.242 1 80.62 122 ALA B C 1
ATOM 4091 O O . ALA B 1 122 ? -20.25 -10.867 -16.297 1 80.62 122 ALA B O 1
ATOM 4092 N N . THR B 1 123 ? -19.891 -12.719 -15.188 1 82 123 THR B N 1
ATOM 4093 C CA . THR B 1 123 ? -19.969 -13.547 -16.391 1 82 123 THR B CA 1
ATOM 4094 C C . THR B 1 123 ? -21.266 -14.359 -16.391 1 82 123 THR B C 1
ATOM 4096 O O . THR B 1 123 ? -21.703 -14.852 -15.352 1 82 123 THR B O 1
ATOM 4099 N N . ASP B 1 124 ? -21.891 -14.367 -17.547 1 78.5 124 ASP B N 1
ATOM 4100 C CA . ASP B 1 124 ? -23.047 -15.234 -17.766 1 78.5 124 ASP B CA 1
ATOM 4101 C C . ASP B 1 124 ? -22.609 -16.656 -18.125 1 78.5 124 ASP B C 1
ATOM 4103 O O . ASP B 1 124 ? -21.469 -16.875 -18.562 1 78.5 124 ASP B O 1
ATOM 4107 N N . ASN B 1 125 ? -23.484 -17.594 -17.953 1 76.31 125 ASN B N 1
ATOM 4108 C CA . ASN B 1 125 ? -23.188 -19 -18.219 1 76.31 125 ASN B CA 1
ATOM 4109 C C . ASN B 1 125 ? -22.703 -19.203 -19.641 1 76.31 125 ASN B C 1
ATOM 4111 O O . ASN B 1 125 ? -21.797 -20.031 -19.891 1 76.31 125 ASN B O 1
ATOM 4115 N N . LYS B 1 126 ? -23.156 -18.422 -20.484 1 75.38 126 LYS B N 1
ATOM 4116 C CA . LYS B 1 126 ? -22.797 -18.578 -21.891 1 75.38 126 LYS B CA 1
ATOM 4117 C C . LYS B 1 126 ? -21.391 -18.062 -22.172 1 75.38 126 LYS B C 1
ATOM 4119 O O . LYS B 1 126 ? -20.734 -18.516 -23.109 1 75.38 126 LYS B O 1
ATOM 4124 N N . ASN B 1 127 ? -20.891 -17.203 -21.312 1 80.88 127 ASN B N 1
ATOM 4125 C CA . ASN B 1 127 ? -19.594 -16.547 -21.578 1 80.88 127 ASN B CA 1
ATOM 4126 C C . ASN B 1 127 ? -18.547 -16.969 -20.547 1 80.88 127 ASN B C 1
ATOM 4128 O O . ASN B 1 127 ? -17.5 -16.344 -20.453 1 80.88 127 ASN B O 1
ATOM 4132 N N . ARG B 1 128 ? -18.797 -17.984 -19.797 1 80.75 128 ARG B N 1
ATOM 4133 C CA . ARG B 1 128 ? -17.906 -18.422 -18.734 1 80.75 128 ARG B CA 1
ATOM 4134 C C . ARG B 1 128 ? -16.578 -18.891 -19.297 1 80.75 128 ARG B C 1
ATOM 4136 O O . ARG B 1 128 ? -15.508 -18.562 -18.766 1 80.75 128 ARG B O 1
ATOM 4143 N N . GLY B 1 129 ? -16.672 -19.672 -20.422 1 77.75 129 GLY B N 1
ATOM 4144 C CA . GLY B 1 129 ? -15.453 -20.156 -21.047 1 77.75 129 GLY B CA 1
ATOM 4145 C C . GLY B 1 129 ? -14.555 -19.031 -21.547 1 77.75 129 GLY B C 1
ATOM 4146 O O . GLY B 1 129 ? -13.336 -19.062 -21.344 1 77.75 129 GLY B O 1
ATOM 4147 N N . GLY B 1 130 ? -15.125 -18.062 -22.109 1 82.62 130 GLY B N 1
ATOM 4148 C CA . GLY B 1 130 ? -14.375 -16.906 -22.594 1 82.62 130 GLY B CA 1
ATOM 4149 C C . GLY B 1 130 ? -13.742 -16.094 -21.484 1 82.62 130 GLY B C 1
ATOM 4150 O O . GLY B 1 130 ? -12.602 -15.641 -21.609 1 82.62 130 GLY B O 1
ATOM 4151 N N . SER B 1 131 ? -14.469 -15.906 -20.406 1 86.75 131 SER B N 1
ATOM 4152 C CA . SER B 1 131 ? -13.953 -15.148 -19.266 1 86.75 131 SER B CA 1
ATOM 4153 C C . SER B 1 131 ? -12.781 -15.867 -18.609 1 86.75 131 SER B C 1
ATOM 4155 O O . SER B 1 131 ? -11.812 -15.234 -18.188 1 86.75 131 SER B O 1
ATOM 4157 N N . LEU B 1 132 ? -12.93 -17.156 -18.547 1 85 132 LEU B N 1
ATOM 4158 C CA . LEU B 1 132 ? -11.852 -17.969 -17.984 1 85 132 LEU B CA 1
ATOM 4159 C C . LEU B 1 132 ? -10.594 -17.875 -18.844 1 85 132 LEU B C 1
ATOM 4161 O O . LEU B 1 132 ? -9.484 -17.766 -18.312 1 85 132 LEU B O 1
ATOM 4165 N N . ALA B 1 133 ? -10.773 -17.938 -20.094 1 84.94 133 ALA B N 1
ATOM 4166 C CA . ALA B 1 133 ? -9.648 -17.828 -21.016 1 84.94 133 ALA B CA 1
ATOM 4167 C C . ALA B 1 133 ? -8.93 -16.484 -20.844 1 84.94 133 ALA B C 1
ATOM 4169 O O . ALA B 1 133 ? -7.699 -16.438 -20.812 1 84.94 133 ALA B O 1
ATOM 4170 N N . LEU B 1 134 ? -9.664 -15.461 -20.75 1 88.44 134 LEU B N 1
ATOM 4171 C CA . LEU B 1 134 ? -9.094 -14.125 -20.578 1 88.44 134 LEU B CA 1
ATOM 4172 C C . LEU B 1 134 ? -8.336 -14.016 -19.266 1 88.44 134 LEU B C 1
ATOM 4174 O O . LEU B 1 134 ? -7.277 -13.391 -19.188 1 88.44 134 LEU B O 1
ATOM 4178 N N . TYR B 1 135 ? -8.953 -14.578 -18.281 1 90.88 135 TYR B N 1
ATOM 4179 C CA . TYR B 1 135 ? -8.297 -14.609 -16.984 1 90.88 135 TYR B CA 1
ATOM 4180 C C . TYR B 1 135 ? -6.938 -15.289 -17.078 1 90.88 135 TYR B C 1
ATOM 4182 O O . TYR B 1 135 ? -5.941 -14.773 -16.547 1 90.88 135 TYR B O 1
ATOM 4190 N N . MET B 1 136 ? -6.863 -16.344 -17.719 1 89.19 136 MET B N 1
ATOM 4191 C CA . MET B 1 136 ? -5.633 -17.125 -17.828 1 89.19 136 MET B CA 1
ATOM 4192 C C . MET B 1 136 ? -4.582 -16.359 -18.641 1 89.19 136 MET B C 1
ATOM 4194 O O . MET B 1 136 ? -3.41 -16.328 -18.25 1 89.19 136 MET B O 1
ATOM 4198 N N . ILE B 1 137 ? -5.008 -15.844 -19.656 1 90.94 137 ILE B N 1
ATOM 4199 C CA . ILE B 1 137 ? -4.09 -15.078 -20.484 1 90.94 137 ILE B CA 1
ATOM 4200 C C . ILE B 1 137 ? -3.506 -13.922 -19.672 1 90.94 137 ILE B C 1
ATOM 4202 O O . ILE B 1 137 ? -2.291 -13.703 -19.672 1 90.94 137 ILE B O 1
ATOM 4206 N N . ALA B 1 138 ? -4.398 -13.219 -19 1 94.19 138 ALA B N 1
ATOM 4207 C CA . ALA B 1 138 ? -3.959 -12.086 -18.188 1 94.19 138 ALA B CA 1
ATOM 4208 C C . ALA B 1 138 ? -2.967 -12.531 -17.109 1 94.19 138 ALA B C 1
ATOM 4210 O O . ALA B 1 138 ? -1.94 -11.883 -16.906 1 94.19 138 ALA B O 1
ATOM 4211 N N . LEU B 1 139 ? -3.27 -13.625 -16.562 1 94.25 139 LEU B N 1
ATOM 4212 C CA . LEU B 1 139 ? -2.449 -14.148 -15.477 1 94.25 139 LEU B CA 1
ATOM 4213 C C . LEU B 1 139 ? -1.063 -14.531 -15.977 1 94.25 139 LEU B C 1
ATOM 4215 O O . LEU B 1 139 ? -0.052 -14.102 -15.422 1 94.25 139 LEU B O 1
ATOM 4219 N N . TYR B 1 140 ? -0.962 -15.234 -17.031 1 94.06 140 TYR B N 1
ATOM 4220 C CA . TYR B 1 140 ? 0.309 -15.766 -17.516 1 94.06 140 TYR B CA 1
ATOM 4221 C C . TYR B 1 140 ? 1.14 -14.68 -18.188 1 94.06 140 TYR B C 1
ATOM 4223 O O . TYR B 1 140 ? 2.365 -14.664 -18.062 1 94.06 140 TYR B O 1
ATOM 4231 N N . VAL B 1 141 ? 0.472 -13.828 -18.859 1 94.81 141 VAL B N 1
ATOM 4232 C CA . VAL B 1 141 ? 1.192 -12.711 -19.453 1 94.81 141 VAL B CA 1
ATOM 4233 C C . VAL B 1 141 ? 1.811 -11.844 -18.359 1 94.81 141 VAL B C 1
ATOM 4235 O O . VAL B 1 141 ? 2.949 -11.391 -18.5 1 94.81 141 VAL B O 1
ATOM 4238 N N . ALA B 1 142 ? 1.034 -11.641 -17.375 1 97 142 ALA B N 1
ATOM 4239 C CA . ALA B 1 142 ? 1.541 -10.844 -16.266 1 97 142 ALA B CA 1
ATOM 4240 C C . ALA B 1 142 ? 2.695 -11.562 -15.562 1 97 142 ALA B C 1
ATOM 4242 O O . ALA B 1 142 ? 3.688 -10.93 -15.188 1 97 142 ALA B O 1
ATOM 4243 N N . GLN B 1 143 ? 2.584 -12.828 -15.398 1 95.88 143 GLN B N 1
ATOM 4244 C CA . GLN B 1 143 ? 3.646 -13.594 -14.758 1 95.88 143 GLN B CA 1
ATOM 4245 C C . GLN B 1 143 ? 4.922 -13.57 -15.594 1 95.88 143 GLN B C 1
ATOM 4247 O O . GLN B 1 143 ? 6.02 -13.383 -15.062 1 95.88 143 GLN B O 1
ATOM 4252 N N . ALA B 1 144 ? 4.742 -13.75 -16.844 1 96.38 144 ALA B N 1
ATOM 4253 C CA . ALA B 1 144 ? 5.891 -13.695 -17.75 1 96.38 144 ALA B CA 1
ATOM 4254 C C . ALA B 1 144 ? 6.484 -12.297 -17.797 1 96.38 144 ALA B C 1
ATOM 4256 O O . ALA B 1 144 ? 7.707 -12.133 -17.75 1 96.38 144 ALA B O 1
ATOM 4257 N N . GLY B 1 145 ? 5.66 -11.32 -17.875 1 95.94 145 GLY B N 1
ATOM 4258 C CA . GLY B 1 145 ? 6.105 -9.938 -17.922 1 95.94 145 GLY B CA 1
ATOM 4259 C C . GLY B 1 145 ? 6.793 -9.492 -16.641 1 95.94 145 GLY B C 1
ATOM 4260 O O . GLY B 1 145 ? 7.68 -8.633 -16.688 1 95.94 145 GLY B O 1
ATOM 4261 N N . GLY B 1 146 ? 6.352 -10.047 -15.57 1 96.31 146 GLY B N 1
ATOM 4262 C CA . GLY B 1 146 ? 6.945 -9.703 -14.281 1 96.31 146 GLY B CA 1
ATOM 4263 C C . GLY B 1 146 ? 8.414 -10.062 -14.188 1 96.31 146 GLY B C 1
ATOM 4264 O O . GLY B 1 146 ? 9.156 -9.469 -13.414 1 96.31 146 GLY B O 1
ATOM 4265 N N . GLN B 1 147 ? 8.828 -10.992 -15.023 1 96.38 147 GLN B N 1
ATOM 4266 C CA . GLN B 1 147 ? 10.234 -11.398 -15.008 1 96.38 147 GLN B CA 1
ATOM 4267 C C . GLN B 1 147 ? 11.133 -10.281 -15.531 1 96.38 147 GLN B C 1
ATOM 4269 O O . GLN B 1 147 ? 12.281 -10.148 -15.094 1 96.38 147 GLN B O 1
ATOM 4274 N N . TRP B 1 148 ? 10.602 -9.523 -16.406 1 95.06 148 TRP B N 1
ATOM 4275 C CA . TRP B 1 148 ? 11.383 -8.43 -16.984 1 95.06 148 TRP B CA 1
ATOM 4276 C C . TRP B 1 148 ? 11.727 -7.387 -15.93 1 95.06 148 TRP B C 1
ATOM 4278 O O . TRP B 1 148 ? 12.734 -6.684 -16.047 1 95.06 148 TRP B O 1
ATOM 4288 N N . LEU B 1 149 ? 10.977 -7.277 -14.945 1 96 149 LEU B N 1
ATOM 4289 C CA . LEU B 1 149 ? 11.164 -6.281 -13.891 1 96 149 LEU B CA 1
ATOM 4290 C C . LEU B 1 149 ? 12.43 -6.57 -13.086 1 96 149 LEU B C 1
ATOM 4292 O O . LEU B 1 149 ? 12.922 -5.699 -12.367 1 96 149 LEU B O 1
ATOM 4296 N N . LEU B 1 150 ? 12.992 -7.738 -13.281 1 95.12 150 LEU B N 1
ATOM 4297 C CA . LEU B 1 150 ? 14.227 -8.117 -12.602 1 95.12 150 LEU B CA 1
ATOM 4298 C C . LEU B 1 150 ? 15.383 -7.227 -13.039 1 95.12 150 LEU B C 1
ATOM 4300 O O . LEU B 1 150 ? 16.375 -7.09 -12.32 1 95.12 150 LEU B O 1
ATOM 4304 N N . ASN B 1 151 ? 15.195 -6.613 -14.188 1 94.62 151 ASN B N 1
ATOM 4305 C CA . ASN B 1 151 ? 16.297 -5.875 -14.789 1 94.62 151 ASN B CA 1
ATOM 4306 C C . ASN B 1 151 ? 16.25 -4.398 -14.398 1 94.62 151 ASN B C 1
ATOM 4308 O O . ASN B 1 151 ? 17.156 -3.633 -14.766 1 94.62 151 ASN B O 1
ATOM 4312 N N . ILE B 1 152 ? 15.312 -3.934 -13.688 1 90.5 152 ILE B N 1
ATOM 4313 C CA . ILE B 1 152 ? 15.109 -2.514 -13.414 1 90.5 152 ILE B CA 1
ATOM 4314 C C . ILE B 1 152 ? 15.961 -2.09 -12.219 1 90.5 152 ILE B C 1
ATOM 4316 O O . ILE B 1 152 ? 16.312 -0.915 -12.094 1 90.5 152 ILE B O 1
ATOM 4320 N N . GLY B 1 153 ? 16.422 -2.914 -11.484 1 83.56 153 GLY B N 1
ATOM 4321 C CA . GLY B 1 153 ? 17.125 -2.469 -10.297 1 83.56 153 GLY B CA 1
ATOM 4322 C C . GLY B 1 153 ? 18.25 -3.408 -9.891 1 83.56 153 GLY B C 1
ATOM 4323 O O . GLY B 1 153 ? 18.297 -4.559 -10.32 1 83.56 153 GLY B O 1
ATOM 4324 N N . ASP B 1 154 ? 19.078 -2.727 -9.039 1 87.56 154 ASP B N 1
ATOM 4325 C CA . ASP B 1 154 ? 20.172 -3.488 -8.445 1 87.56 154 ASP B CA 1
ATOM 4326 C C . ASP B 1 154 ? 19.656 -4.43 -7.355 1 87.56 154 ASP B C 1
ATOM 4328 O O . ASP B 1 154 ? 18.891 -4.023 -6.488 1 87.56 154 ASP B O 1
ATOM 4332 N N . GLN B 1 155 ? 20.125 -5.668 -7.371 1 86.81 155 GLN B N 1
ATOM 4333 C CA . GLN B 1 155 ? 19.656 -6.707 -6.465 1 86.81 155 GLN B CA 1
ATOM 4334 C C . GLN B 1 155 ? 20.094 -6.426 -5.031 1 86.81 155 GLN B C 1
ATOM 4336 O O . GLN B 1 155 ? 19.547 -6.992 -4.082 1 86.81 155 GLN B O 1
ATOM 4341 N N . ASP B 1 156 ? 21.031 -5.523 -4.883 1 88.44 156 ASP B N 1
ATOM 4342 C CA . ASP B 1 156 ? 21.562 -5.254 -3.551 1 88.44 156 ASP B CA 1
ATOM 4343 C C . ASP B 1 156 ? 20.891 -4.031 -2.93 1 88.44 156 ASP B C 1
ATOM 4345 O O . ASP B 1 156 ? 21.266 -3.604 -1.834 1 88.44 156 ASP B O 1
ATOM 4349 N N . THR B 1 157 ? 19.938 -3.52 -3.625 1 91.56 157 THR B N 1
ATOM 4350 C CA . THR B 1 157 ? 19.219 -2.348 -3.123 1 91.56 157 THR B CA 1
ATOM 4351 C C . THR B 1 157 ? 17.766 -2.678 -2.846 1 91.56 157 THR B C 1
ATOM 4353 O O . THR B 1 157 ? 17.312 -3.803 -3.078 1 91.56 157 THR B O 1
ATOM 4356 N N . LEU B 1 158 ? 17.031 -1.69 -2.316 1 94.81 158 LEU B N 1
ATOM 4357 C CA . LEU B 1 158 ? 15.633 -1.878 -1.961 1 94.81 158 LEU B CA 1
ATOM 4358 C C . LEU B 1 158 ? 14.734 -1.699 -3.18 1 94.81 158 LEU B C 1
ATOM 4360 O O . LEU B 1 158 ? 13.516 -1.875 -3.09 1 94.81 158 LEU B O 1
ATOM 4364 N N . ILE B 1 159 ? 15.258 -1.475 -4.297 1 95.31 159 ILE B N 1
ATOM 4365 C CA . ILE B 1 159 ? 14.516 -1.026 -5.473 1 95.31 159 ILE B CA 1
ATOM 4366 C C . ILE B 1 159 ? 13.516 -2.102 -5.895 1 95.31 159 ILE B C 1
ATOM 4368 O O . ILE B 1 159 ? 12.328 -1.821 -6.074 1 95.31 159 ILE B O 1
ATOM 4372 N N . LEU B 1 160 ? 14.008 -3.312 -6.012 1 96.38 160 LEU B N 1
ATOM 4373 C CA . LEU B 1 160 ? 13.141 -4.371 -6.523 1 96.38 160 LEU B CA 1
ATOM 4374 C C . LEU B 1 160 ? 12.039 -4.703 -5.531 1 96.38 160 LEU B C 1
ATOM 4376 O O . LEU B 1 160 ? 10.914 -5.012 -5.926 1 96.38 160 LEU B O 1
ATOM 4380 N N . TYR B 1 161 ? 12.328 -4.652 -4.184 1 97.56 161 TYR B N 1
ATOM 4381 C CA . TYR B 1 161 ? 11.305 -4.824 -3.162 1 97.56 161 TYR B CA 1
ATOM 4382 C C . TYR B 1 161 ? 10.234 -3.744 -3.27 1 97.56 161 TYR B C 1
ATOM 4384 O O . TYR B 1 161 ? 9.039 -4.027 -3.156 1 97.56 161 TYR B O 1
ATOM 4392 N N . CYS B 1 162 ? 10.672 -2.535 -3.564 1 97.19 162 CYS B N 1
ATOM 4393 C CA . CYS B 1 162 ? 9.789 -1.384 -3.682 1 97.19 162 CYS B CA 1
ATOM 4394 C C . CYS B 1 162 ? 8.891 -1.508 -4.91 1 97.19 162 CYS B C 1
ATOM 4396 O O . CYS B 1 162 ? 7.723 -1.133 -4.871 1 97.19 162 CYS B O 1
ATOM 4398 N N . ILE B 1 163 ? 9.422 -2.006 -5.977 1 97.38 163 ILE B N 1
ATOM 4399 C CA . ILE B 1 163 ? 8.641 -2.18 -7.195 1 97.38 163 ILE B CA 1
ATOM 4400 C C . ILE B 1 163 ? 7.484 -3.146 -6.934 1 97.38 163 ILE B C 1
ATOM 4402 O O . ILE B 1 163 ? 6.344 -2.881 -7.324 1 97.38 163 ILE B O 1
ATOM 4406 N N . ALA B 1 164 ? 7.828 -4.223 -6.27 1 97.81 164 ALA B N 1
ATOM 4407 C CA . ALA B 1 164 ? 6.785 -5.18 -5.918 1 97.81 164 ALA B CA 1
ATOM 4408 C C . ALA B 1 164 ? 5.715 -4.527 -5.047 1 97.81 164 ALA B C 1
ATOM 4410 O O . ALA B 1 164 ? 4.52 -4.746 -5.254 1 97.81 164 ALA B O 1
ATOM 4411 N N . ALA B 1 165 ? 6.152 -3.727 -4.117 1 98.19 165 ALA B N 1
ATOM 4412 C CA . ALA B 1 165 ? 5.223 -3.041 -3.221 1 98.19 165 ALA B CA 1
ATOM 4413 C C . ALA B 1 165 ? 4.352 -2.053 -3.988 1 98.19 165 ALA B C 1
ATOM 4415 O O . ALA B 1 165 ? 3.154 -1.929 -3.717 1 98.19 165 ALA B O 1
ATOM 4416 N N . VAL B 1 166 ? 4.906 -1.356 -4.93 1 98 166 VAL B N 1
ATOM 4417 C CA . VAL B 1 166 ? 4.191 -0.375 -5.738 1 98 166 VAL B CA 1
ATOM 4418 C C . VAL B 1 166 ? 3.098 -1.071 -6.547 1 98 166 VAL B C 1
ATOM 4420 O O . VAL B 1 166 ? 1.959 -0.602 -6.594 1 98 166 VAL B O 1
ATOM 4423 N N . PHE B 1 167 ? 3.41 -2.203 -7.09 1 98.38 167 PHE B N 1
ATOM 4424 C CA . PHE B 1 167 ? 2.428 -2.926 -7.887 1 98.38 167 PHE B CA 1
ATOM 4425 C C . PHE B 1 167 ? 1.303 -3.459 -7.008 1 98.38 167 PHE B C 1
ATOM 4427 O O . PHE B 1 167 ? 0.138 -3.451 -7.41 1 98.38 167 PHE B O 1
ATOM 4434 N N . ALA B 1 168 ? 1.683 -3.914 -5.84 1 98 168 ALA B N 1
ATOM 4435 C CA . ALA B 1 168 ? 0.653 -4.371 -4.91 1 98 168 ALA B CA 1
ATOM 4436 C C . ALA B 1 168 ? -0.301 -3.238 -4.547 1 98 168 ALA B C 1
ATOM 4438 O O . ALA B 1 168 ? -1.521 -3.416 -4.562 1 98 168 ALA B O 1
ATOM 4439 N N . SER B 1 169 ? 0.243 -2.09 -4.32 1 97.81 169 SER B N 1
ATOM 4440 C CA . SER B 1 169 ? -0.563 -0.932 -3.949 1 97.81 169 SER B CA 1
ATOM 4441 C C . SER B 1 169 ? -1.372 -0.418 -5.137 1 97.81 169 SER B C 1
ATOM 4443 O O . SER B 1 169 ? -2.547 -0.075 -4.988 1 97.81 169 SER B O 1
ATOM 4445 N N . LEU B 1 170 ? -0.787 -0.396 -6.293 1 97.38 170 LEU B N 1
ATOM 4446 C CA . LEU B 1 170 ? -1.458 0.097 -7.492 1 97.38 170 LEU B CA 1
ATOM 4447 C C . LEU B 1 170 ? -2.639 -0.796 -7.859 1 97.38 170 LEU B C 1
ATOM 4449 O O . LEU B 1 170 ? -3.619 -0.328 -8.438 1 97.38 170 LEU B O 1
ATOM 4453 N N . SER B 1 171 ? -2.521 -2.055 -7.527 1 97.38 171 SER B N 1
ATOM 4454 C CA . SER B 1 171 ? -3.561 -3.006 -7.91 1 97.38 171 SER B CA 1
ATOM 4455 C C . SER B 1 171 ? -4.875 -2.701 -7.199 1 97.38 171 SER B C 1
ATOM 4457 O O . SER B 1 171 ? -5.941 -3.129 -7.645 1 97.38 171 SER B O 1
ATOM 4459 N N . VAL B 1 172 ? -4.785 -1.944 -6.105 1 96 172 VAL B N 1
ATOM 4460 C CA . VAL B 1 172 ? -5.965 -1.635 -5.301 1 96 172 VAL B CA 1
ATOM 4461 C C . VAL B 1 172 ? -6.801 -0.568 -6.004 1 96 172 VAL B C 1
ATOM 4463 O O . VAL B 1 172 ? -8.031 -0.575 -5.906 1 96 172 VAL B O 1
ATOM 4466 N N . ILE B 1 173 ? -6.219 0.313 -6.746 1 93.38 173 ILE B N 1
ATOM 4467 C CA . ILE B 1 173 ? -6.816 1.557 -7.219 1 93.38 173 ILE B CA 1
ATOM 4468 C C . ILE B 1 173 ? -7.934 1.246 -8.211 1 93.38 173 ILE B C 1
ATOM 4470 O O . ILE B 1 173 ? -9.062 1.725 -8.055 1 93.38 173 ILE B O 1
ATOM 4474 N N . PRO B 1 174 ? -7.699 0.391 -9.203 1 90.5 174 PRO B N 1
ATOM 4475 C CA . PRO B 1 174 ? -8.789 0.137 -10.148 1 90.5 174 PRO B CA 1
ATOM 4476 C C . PRO B 1 174 ? -9.992 -0.53 -9.492 1 90.5 174 PRO B C 1
ATOM 4478 O O . PRO B 1 174 ? -11.141 -0.211 -9.828 1 90.5 174 PRO B O 1
ATOM 4481 N N . LEU B 1 175 ? -9.781 -1.396 -8.609 1 87.56 175 LEU B N 1
ATOM 4482 C CA . LEU B 1 175 ? -10.875 -2.141 -7.988 1 87.56 175 LEU B CA 1
ATOM 4483 C C . LEU B 1 175 ? -11.617 -1.271 -6.977 1 87.56 175 LEU B C 1
ATOM 4485 O O . LEU B 1 175 ? -12.844 -1.361 -6.859 1 87.56 175 LEU B O 1
ATOM 4489 N N . ALA B 1 176 ? -10.875 -0.473 -6.285 1 87.5 176 ALA B N 1
ATOM 4490 C CA . ALA B 1 176 ? -11.477 0.338 -5.227 1 87.5 176 ALA B CA 1
ATOM 4491 C C . ALA B 1 176 ? -12.32 1.465 -5.812 1 87.5 176 ALA B C 1
ATOM 4493 O O . ALA B 1 176 ? -13.289 1.908 -5.191 1 87.5 176 ALA B O 1
ATOM 4494 N N . LEU B 1 177 ? -12.047 1.882 -6.984 1 84.88 177 LEU B N 1
ATOM 4495 C CA . LEU B 1 177 ? -12.742 3.029 -7.551 1 84.88 177 LEU B CA 1
ATOM 4496 C C . LEU B 1 177 ? -13.852 2.578 -8.5 1 84.88 177 LEU B C 1
ATOM 4498 O O . LEU B 1 177 ? -14.531 3.406 -9.102 1 84.88 177 LEU B O 1
ATOM 4502 N N . THR B 1 178 ? -14.086 1.258 -8.594 1 77 178 THR B N 1
ATOM 4503 C CA . THR B 1 178 ? -15.125 0.749 -9.484 1 77 178 THR B CA 1
ATOM 4504 C C . THR B 1 178 ? -16.469 0.698 -8.773 1 77 178 THR B C 1
ATOM 4506 O O . THR B 1 178 ? -16.531 0.575 -7.547 1 77 178 THR B O 1
ATOM 4509 N N . ARG B 1 179 ? -17.625 0.773 -9.508 1 67.69 179 ARG B N 1
ATOM 4510 C CA . ARG B 1 179 ? -19 0.852 -9.016 1 67.69 179 ARG B CA 1
ATOM 4511 C C . ARG B 1 179 ? -19.656 -0.526 -9 1 67.69 179 ARG B C 1
ATOM 4513 O O . ARG B 1 179 ? -20.859 -0.647 -8.727 1 67.69 179 ARG B O 1
ATOM 4520 N N . THR B 1 180 ? -18.906 -1.537 -9.164 1 60.62 180 THR B N 1
ATOM 4521 C CA . THR B 1 180 ? -19.641 -2.781 -9.383 1 60.62 180 THR B CA 1
ATOM 4522 C C . THR B 1 180 ? -19.781 -3.559 -8.07 1 60.62 180 THR B C 1
ATOM 4524 O O . THR B 1 180 ? -18.891 -3.51 -7.219 1 60.62 180 THR B O 1
ATOM 4527 N N . THR B 1 181 ? -21.031 -4.074 -7.738 1 60.47 181 THR B N 1
ATOM 4528 C CA . THR B 1 181 ? -21.375 -4.836 -6.543 1 60.47 181 THR B CA 1
ATOM 4529 C C . THR B 1 181 ? -20.797 -6.246 -6.617 1 60.47 181 THR B C 1
ATOM 4531 O O . THR B 1 181 ? -20.75 -6.852 -7.691 1 60.47 181 THR B O 1
ATOM 4534 N N . ALA B 1 182 ? -20.156 -6.695 -5.535 1 58.5 182 ALA B N 1
ATOM 4535 C CA . ALA B 1 182 ? -19.547 -8.016 -5.41 1 58.5 182 ALA B CA 1
ATOM 4536 C C . ALA B 1 182 ? -20.609 -9.109 -5.332 1 58.5 182 ALA B C 1
ATOM 4538 O O . ALA B 1 182 ? -21.641 -8.945 -4.66 1 58.5 182 ALA B O 1
ATOM 4539 N N . PRO B 1 183 ? -20.422 -10.297 -6.074 1 58.72 183 PRO B N 1
ATOM 4540 C CA . PRO B 1 183 ? -21.406 -11.383 -6.02 1 58.72 183 PRO B CA 1
ATOM 4541 C C . PRO B 1 183 ? -21.297 -12.211 -4.738 1 58.72 183 PRO B C 1
ATOM 4543 O O . PRO B 1 183 ? -20.266 -12.156 -4.047 1 58.72 183 PRO B O 1
ATOM 4546 N N . ILE B 1 184 ? -22.359 -12.914 -4.324 1 55.75 184 ILE B N 1
ATOM 4547 C CA . ILE B 1 184 ? -22.406 -13.883 -3.234 1 55.75 184 ILE B CA 1
ATOM 4548 C C . ILE B 1 184 ? -21.891 -15.234 -3.721 1 55.75 184 ILE B C 1
ATOM 4550 O O . ILE B 1 184 ? -22.344 -15.742 -4.75 1 55.75 184 ILE B O 1
ATOM 4554 N N . PHE B 1 185 ? -20.734 -15.672 -3.271 1 57.78 185 PHE B N 1
ATOM 4555 C CA . PHE B 1 185 ? -20.25 -16.984 -3.674 1 57.78 185 PHE B CA 1
ATOM 4556 C C . PHE B 1 185 ? -20.516 -18.016 -2.588 1 57.78 185 PHE B C 1
ATOM 4558 O O . PHE B 1 185 ? -20.656 -17.672 -1.413 1 57.78 185 PHE B O 1
ATOM 4565 N N . SER B 1 186 ? -20.703 -19.312 -3.146 1 59.34 186 SER B N 1
ATOM 4566 C CA . SER B 1 186 ? -20.953 -20.453 -2.264 1 59.34 186 SER B CA 1
ATOM 4567 C C . SER B 1 186 ? -19.656 -21.062 -1.768 1 59.34 186 SER B C 1
ATOM 4569 O O . SER B 1 186 ? -18.625 -20.984 -2.445 1 59.34 186 SER B O 1
ATOM 4571 N N . GLU B 1 187 ? -19.672 -21.625 -0.652 1 62.88 187 GLU B N 1
ATOM 4572 C CA . GLU B 1 187 ? -18.547 -22.297 -0.025 1 62.88 187 GLU B CA 1
ATOM 4573 C C . GLU B 1 187 ? -18.094 -23.5 -0.851 1 62.88 187 GLU B C 1
ATOM 4575 O O . GLU B 1 187 ? -18.922 -24.25 -1.376 1 62.88 187 GLU B O 1
ATOM 4580 N N . PRO B 1 188 ? -16.828 -23.578 -1.01 1 61.09 188 PRO B N 1
ATOM 4581 C CA . PRO B 1 188 ? -16.312 -24.734 -1.759 1 61.09 188 PRO B CA 1
ATOM 4582 C C . PRO B 1 188 ? -16.688 -26.062 -1.125 1 61.09 188 PRO B C 1
ATOM 4584 O O . PRO B 1 188 ? -16.656 -26.203 0.1 1 61.09 188 PRO B O 1
ATOM 4587 N N . GLU B 1 189 ? -17.344 -26.922 -1.801 1 68.56 189 GLU B N 1
ATOM 4588 C CA . GLU B 1 189 ? -17.594 -28.297 -1.383 1 68.56 189 GLU B CA 1
ATOM 4589 C C . GLU B 1 189 ? -16.578 -29.25 -1.969 1 68.56 189 GLU B C 1
ATOM 4591 O O . GLU B 1 189 ? -16.375 -29.297 -3.186 1 68.56 189 GLU B O 1
ATOM 4596 N N . THR B 1 190 ? -15.711 -29.844 -1.06 1 69 190 THR B N 1
ATOM 4597 C CA . THR B 1 190 ? -14.672 -30.75 -1.522 1 69 190 THR B CA 1
ATOM 4598 C C . THR B 1 190 ? -15.094 -32.219 -1.306 1 69 190 THR B C 1
ATOM 4600 O O . THR B 1 190 ? -15.797 -32.531 -0.343 1 69 190 THR B O 1
ATOM 4603 N N . LEU B 1 191 ? -14.812 -32.969 -2.346 1 72.38 191 LEU B N 1
ATOM 4604 C CA . LEU B 1 191 ? -14.82 -34.406 -2.1 1 72.38 191 LEU B CA 1
ATOM 4605 C C . LEU B 1 191 ? -13.57 -34.812 -1.332 1 72.38 191 LEU B C 1
ATOM 4607 O O . LEU B 1 191 ? -12.586 -34.094 -1.281 1 72.38 191 LEU B O 1
ATOM 4611 N N . SER B 1 192 ? -13.672 -35.875 -0.588 1 75.19 192 SER B N 1
ATOM 4612 C CA . SER B 1 192 ? -12.477 -36.375 0.102 1 75.19 192 SER B CA 1
ATOM 4613 C C . SER B 1 192 ? -11.414 -36.812 -0.888 1 75.19 192 SER B C 1
ATOM 4615 O O . SER B 1 192 ? -11.742 -37.344 -1.96 1 75.19 192 SER B O 1
ATOM 4617 N N . ILE B 1 193 ? -10.227 -36.562 -0.638 1 77.62 193 ILE B N 1
ATOM 4618 C CA . ILE B 1 193 ? -9.094 -36.969 -1.468 1 77.62 193 ILE B CA 1
ATOM 4619 C C . ILE B 1 193 ? -9.133 -38.469 -1.668 1 77.62 193 ILE B C 1
ATOM 4621 O O . ILE B 1 193 ? -8.836 -38.969 -2.76 1 77.62 193 ILE B O 1
ATOM 4625 N N . GLY B 1 194 ? -9.531 -39.125 -0.618 1 79.12 194 GLY B N 1
ATOM 4626 C CA . GLY B 1 194 ? -9.641 -40.594 -0.71 1 79.12 194 GLY B CA 1
ATOM 4627 C C . GLY B 1 194 ? -10.656 -41.031 -1.733 1 79.12 194 GLY B C 1
ATOM 4628 O O . GLY B 1 194 ? -10.398 -41.969 -2.508 1 79.12 194 GLY B O 1
ATOM 4629 N N . GLN B 1 195 ? -11.711 -40.406 -1.755 1 78.94 195 GLN B N 1
ATOM 4630 C CA . GLN B 1 195 ? -12.75 -40.75 -2.729 1 78.94 195 GLN B CA 1
ATOM 4631 C C . GLN B 1 195 ? -12.289 -40.438 -4.148 1 78.94 195 GLN B C 1
ATOM 4633 O O . GLN B 1 195 ? -12.578 -41.188 -5.082 1 78.94 195 GLN B O 1
ATOM 4638 N N . MET B 1 196 ? -11.484 -39.438 -4.211 1 82.25 196 MET B N 1
ATOM 4639 C CA . MET B 1 196 ? -11.023 -39.031 -5.527 1 82.25 196 MET B CA 1
ATOM 4640 C C . MET B 1 196 ? -9.961 -39.969 -6.07 1 82.25 196 MET B C 1
ATOM 4642 O O . MET B 1 196 ? -9.898 -40.219 -7.277 1 82.25 196 MET B O 1
ATOM 4646 N N . ILE B 1 197 ? -9.18 -40.469 -5.168 1 85.62 197 ILE B N 1
ATOM 4647 C CA . ILE B 1 197 ? -8.141 -41.406 -5.582 1 85.62 197 ILE B CA 1
ATOM 4648 C C . ILE B 1 197 ? -8.781 -42.688 -6.133 1 85.62 197 ILE B C 1
ATOM 4650 O O . ILE B 1 197 ? -8.281 -43.281 -7.094 1 85.62 197 ILE B O 1
ATOM 4654 N N . LYS B 1 198 ? -9.859 -43 -5.582 1 81.69 198 LYS B N 1
ATOM 4655 C CA . LYS B 1 198 ? -10.578 -44.188 -6.047 1 81.69 198 LYS B CA 1
ATOM 4656 C C . LYS B 1 198 ? -11.266 -43.906 -7.387 1 81.69 198 LYS B C 1
ATOM 4658 O O . LYS B 1 198 ? -11.289 -44.781 -8.258 1 81.69 198 LYS B O 1
ATOM 4663 N N . LEU B 1 199 ? -11.703 -42.75 -7.527 1 80.44 199 LEU B N 1
ATOM 4664 C CA . LEU B 1 199 ? -12.484 -42.406 -8.711 1 80.44 199 LEU B CA 1
ATOM 4665 C C . LEU B 1 199 ? -11.578 -42.125 -9.898 1 80.44 199 LEU B C 1
ATOM 4667 O O . LEU B 1 199 ? -11.891 -42.5 -11.031 1 80.44 199 LEU B O 1
ATOM 4671 N N . SER B 1 200 ? -10.492 -41.5 -9.688 1 88.5 200 SER B N 1
ATOM 4672 C CA . SER B 1 200 ? -9.594 -41.094 -10.758 1 88.5 200 SER B CA 1
ATOM 4673 C C . SER B 1 200 ? -8.148 -41 -10.273 1 88.5 200 SER B C 1
ATOM 4675 O O . SER B 1 200 ? -7.562 -39.938 -10.234 1 88.5 200 SER B O 1
ATOM 4677 N N . PRO B 1 201 ? -7.562 -42.094 -10.008 1 90.19 201 PRO B N 1
ATOM 4678 C CA . PRO B 1 201 ? -6.168 -42.094 -9.555 1 90.19 201 PRO B CA 1
ATOM 4679 C C . PRO B 1 201 ? -5.23 -41.406 -10.531 1 90.19 201 PRO B C 1
ATOM 4681 O O . PRO B 1 201 ? -4.27 -40.75 -10.102 1 90.19 201 PRO B O 1
ATOM 4684 N N . SER B 1 202 ? -5.559 -41.469 -11.844 1 91.69 202 SER B N 1
ATOM 4685 C CA . SER B 1 202 ? -4.73 -40.812 -12.859 1 91.69 202 SER B CA 1
ATOM 4686 C C . SER B 1 202 ? -4.793 -39.312 -12.742 1 91.69 202 SER B C 1
ATOM 4688 O O . SER B 1 202 ? -3.773 -38.625 -12.875 1 91.69 202 SER B O 1
ATOM 4690 N N . GLY B 1 203 ? -6.008 -38.812 -12.453 1 92.75 203 GLY B N 1
ATOM 4691 C CA . GLY B 1 203 ? -6.168 -37.375 -12.281 1 92.75 203 GLY B CA 1
ATOM 4692 C C . GLY B 1 203 ? -5.461 -36.844 -11.055 1 92.75 203 GLY B C 1
ATOM 4693 O O . GLY B 1 203 ? -4.758 -35.844 -11.133 1 92.75 203 GLY B O 1
ATOM 4694 N N . VAL B 1 204 ? -5.594 -37.5 -9.977 1 93.88 204 VAL B N 1
ATOM 4695 C CA . VAL B 1 204 ? -5.008 -37.062 -8.711 1 93.88 204 VAL B CA 1
ATOM 4696 C C . VAL B 1 204 ? -3.482 -37.094 -8.812 1 93.88 204 VAL B C 1
ATOM 4698 O O . VAL B 1 204 ? -2.809 -36.156 -8.398 1 93.88 204 VAL B O 1
ATOM 4701 N N . SER B 1 205 ? -2.967 -38.156 -9.375 1 95.19 205 SER B N 1
ATOM 4702 C CA . SER B 1 205 ? -1.521 -38.312 -9.516 1 95.19 205 SER B CA 1
ATOM 4703 C C . SER B 1 205 ? -0.954 -37.25 -10.453 1 95.19 205 SER B C 1
ATOM 4705 O O . SER B 1 205 ? 0.109 -36.656 -10.188 1 95.19 205 SER B O 1
ATOM 4707 N N . THR B 1 206 ? -1.653 -37 -11.539 1 96 206 THR B N 1
ATOM 4708 C CA . THR B 1 206 ? -1.194 -36 -12.5 1 96 206 THR B CA 1
ATOM 4709 C C . THR B 1 206 ? -1.155 -34.594 -11.859 1 96 206 THR B C 1
ATOM 4711 O O . THR B 1 206 ? -0.173 -33.875 -12.008 1 96 206 THR B O 1
ATOM 4714 N N . CYS B 1 207 ? -2.193 -34.25 -11.125 1 95.44 207 CYS B N 1
ATOM 4715 C CA . CYS B 1 207 ? -2.266 -32.938 -10.492 1 95.44 207 CYS B CA 1
ATOM 4716 C C . CYS B 1 207 ? -1.216 -32.812 -9.391 1 95.44 207 CYS B C 1
ATOM 4718 O O . CYS B 1 207 ? -0.586 -31.766 -9.258 1 95.44 207 CYS B O 1
ATOM 4720 N N . PHE B 1 208 ? -1.032 -33.812 -8.672 1 96.19 208 PHE B N 1
ATOM 4721 C CA . PHE B 1 208 ? -0.03 -33.812 -7.609 1 96.19 208 PHE B CA 1
ATOM 4722 C C . PHE B 1 208 ? 1.369 -33.656 -8.188 1 96.19 208 PHE B C 1
ATOM 4724 O O . PHE B 1 208 ? 2.141 -32.812 -7.73 1 96.19 208 PHE B O 1
ATOM 4731 N N . VAL B 1 209 ? 1.721 -34.406 -9.188 1 96.94 209 VAL B N 1
ATOM 4732 C CA . VAL B 1 209 ? 3.029 -34.344 -9.828 1 96.94 209 VAL B CA 1
ATOM 4733 C C . VAL B 1 209 ? 3.217 -33 -10.516 1 96.94 209 VAL B C 1
ATOM 4735 O O . VAL B 1 209 ? 4.312 -32.406 -10.492 1 96.94 209 VAL B O 1
ATOM 4738 N N . SER B 1 210 ? 2.166 -32.531 -11.141 1 96.69 210 SER B N 1
ATOM 4739 C CA . SER B 1 210 ? 2.223 -31.219 -11.75 1 96.69 210 SER B CA 1
ATOM 4740 C C . SER B 1 210 ? 2.58 -30.156 -10.719 1 96.69 210 SER B C 1
ATOM 4742 O O . SER B 1 210 ? 3.4 -29.266 -10.992 1 96.69 210 SER B O 1
ATOM 4744 N N . GLY B 1 211 ? 1.985 -30.25 -9.562 1 96.19 211 GLY B N 1
ATOM 4745 C CA . GLY B 1 211 ? 2.307 -29.312 -8.492 1 96.19 211 GLY B CA 1
ATOM 4746 C C . GLY B 1 211 ? 3.752 -29.406 -8.039 1 96.19 211 GLY B C 1
ATOM 4747 O O . GLY B 1 211 ? 4.414 -28.391 -7.852 1 96.19 211 GLY B O 1
ATOM 4748 N N . MET B 1 212 ? 4.207 -30.594 -7.91 1 96.44 212 MET B N 1
ATOM 4749 C CA . MET B 1 212 ? 5.594 -30.797 -7.508 1 96.44 212 MET B CA 1
ATOM 4750 C C . MET B 1 212 ? 6.555 -30.172 -8.516 1 96.44 212 MET B C 1
ATOM 4752 O O . MET B 1 212 ? 7.516 -29.5 -8.125 1 96.44 212 MET B O 1
ATOM 4756 N N . ILE B 1 213 ? 6.246 -30.375 -9.703 1 96.62 213 ILE B N 1
ATOM 4757 C CA . ILE B 1 213 ? 7.113 -29.906 -10.773 1 96.62 213 ILE B CA 1
ATOM 4758 C C . ILE B 1 213 ? 7.035 -28.375 -10.875 1 96.62 213 ILE B C 1
ATOM 4760 O O . ILE B 1 213 ? 8.062 -27.703 -10.859 1 96.62 213 ILE B O 1
ATOM 4764 N N . LEU B 1 214 ? 5.84 -27.859 -10.93 1 95.62 214 LEU B N 1
ATOM 4765 C CA . LEU B 1 214 ? 5.668 -26.422 -11.141 1 95.62 214 LEU B CA 1
ATOM 4766 C C . LEU B 1 214 ? 6.148 -25.641 -9.922 1 95.62 214 LEU B C 1
ATOM 4768 O O . LEU B 1 214 ? 6.773 -24.578 -10.07 1 95.62 214 LEU B O 1
ATOM 4772 N N . GLY B 1 215 ? 5.836 -26.141 -8.766 1 94.5 215 GLY B N 1
ATOM 4773 C CA . GLY B 1 215 ? 6.383 -25.5 -7.582 1 94.5 215 GLY B CA 1
ATOM 4774 C C . GLY B 1 215 ? 7.895 -25.406 -7.602 1 94.5 215 GLY B C 1
ATOM 4775 O O . GLY B 1 215 ? 8.461 -24.375 -7.219 1 94.5 215 GLY B O 1
ATOM 4776 N N . SER B 1 216 ? 8.484 -26.375 -8.039 1 94.94 216 SER B N 1
ATOM 4777 C CA . SER B 1 216 ? 9.945 -26.422 -8.086 1 94.94 216 SER B CA 1
ATOM 4778 C C . SER B 1 216 ? 10.492 -25.531 -9.203 1 94.94 216 SER B C 1
ATOM 4780 O O . SER B 1 216 ? 11.562 -24.938 -9.062 1 94.94 216 SER B O 1
ATOM 4782 N N . ILE B 1 217 ? 9.766 -25.516 -10.312 1 95.12 217 ILE B N 1
ATOM 4783 C CA . ILE B 1 217 ? 10.195 -24.672 -11.414 1 95.12 217 ILE B CA 1
ATOM 4784 C C . ILE B 1 217 ? 10.18 -23.203 -10.969 1 95.12 217 ILE B C 1
ATOM 4786 O O . ILE B 1 217 ? 11.172 -22.484 -11.148 1 95.12 217 ILE B O 1
ATOM 4790 N N . TYR B 1 218 ? 9.195 -22.812 -10.305 1 93.12 218 TYR B N 1
ATOM 4791 C CA . TYR B 1 218 ? 9.07 -21.422 -9.875 1 93.12 218 TYR B CA 1
ATOM 4792 C C . TYR B 1 218 ? 10.109 -21.094 -8.805 1 93.12 218 TYR B C 1
ATOM 4794 O O . TYR B 1 218 ? 10.648 -19.984 -8.773 1 93.12 218 TYR B O 1
ATOM 4802 N N . GLY B 1 219 ? 10.453 -21.984 -8.062 1 92.19 219 GLY B N 1
ATOM 4803 C CA . GLY B 1 219 ? 11.305 -21.703 -6.918 1 92.19 219 GLY B CA 1
ATOM 4804 C C . GLY B 1 219 ? 12.781 -21.906 -7.207 1 92.19 219 GLY B C 1
ATOM 4805 O O . GLY B 1 219 ? 13.625 -21.172 -6.691 1 92.19 219 GLY B O 1
ATOM 4806 N N . LEU B 1 220 ? 13.102 -22.891 -8.039 1 94.12 220 LEU B N 1
ATOM 4807 C CA . LEU B 1 220 ? 14.5 -23.328 -8.086 1 94.12 220 LEU B CA 1
ATOM 4808 C C . LEU B 1 220 ? 15.055 -23.219 -9.5 1 94.12 220 LEU B C 1
ATOM 4810 O O . LEU B 1 220 ? 16.281 -23.219 -9.688 1 94.12 220 LEU B O 1
ATOM 4814 N N . TYR B 1 221 ? 14.188 -23.156 -10.469 1 94.44 221 TYR B N 1
ATOM 4815 C CA . TYR B 1 221 ? 14.672 -23.109 -11.844 1 94.44 221 TYR B CA 1
ATOM 4816 C C . TYR B 1 221 ? 15.5 -21.859 -12.094 1 94.44 221 TYR B C 1
ATOM 4818 O O . TYR B 1 221 ? 16.547 -21.906 -12.75 1 94.44 221 TYR B O 1
ATOM 4826 N N . PRO B 1 222 ? 15.117 -20.703 -11.555 1 94.56 222 PRO B N 1
ATOM 4827 C CA . PRO B 1 222 ? 15.953 -19.516 -11.734 1 94.56 222 PRO B CA 1
ATOM 4828 C C . PRO B 1 222 ? 17.344 -19.656 -11.125 1 94.56 222 PRO B C 1
ATOM 4830 O O . PRO B 1 222 ? 18.312 -19.109 -11.648 1 94.56 222 PRO B O 1
ATOM 4833 N N . ILE B 1 223 ? 17.453 -20.359 -10.109 1 92.75 223 ILE B N 1
ATOM 4834 C CA . ILE B 1 223 ? 18.734 -20.578 -9.445 1 92.75 223 ILE B CA 1
ATOM 4835 C C . ILE B 1 223 ? 19.625 -21.453 -10.32 1 92.75 223 ILE B C 1
ATOM 4837 O O . ILE B 1 223 ? 20.844 -21.25 -10.383 1 92.75 223 ILE B O 1
ATOM 4841 N N . PHE B 1 224 ? 19.047 -22.453 -10.883 1 91.75 224 PHE B N 1
ATOM 4842 C CA . PHE B 1 224 ? 19.797 -23.297 -11.805 1 91.75 224 PHE B CA 1
ATOM 4843 C C . PHE B 1 224 ? 20.391 -22.469 -12.938 1 91.75 224 PHE B C 1
ATOM 4845 O O . PHE B 1 224 ? 21.562 -22.625 -13.273 1 91.75 224 PHE B O 1
ATOM 4852 N N . ILE B 1 225 ? 19.547 -21.609 -13.492 1 92.75 225 ILE B N 1
ATOM 4853 C CA . ILE B 1 225 ? 20 -20.766 -14.586 1 92.75 225 ILE B CA 1
ATOM 4854 C C . ILE B 1 225 ? 21.109 -19.828 -14.078 1 92.75 225 ILE B C 1
ATOM 4856 O O . ILE B 1 225 ? 22.125 -19.656 -14.742 1 92.75 225 ILE B O 1
ATOM 4860 N N . GLN B 1 226 ? 20.906 -19.281 -12.922 1 92.44 226 GLN B N 1
ATOM 4861 C CA . GLN B 1 226 ? 21.906 -18.406 -12.328 1 92.44 226 GLN B CA 1
ATOM 4862 C C . GLN B 1 226 ? 23.219 -19.125 -12.094 1 92.44 226 GLN B C 1
ATOM 4864 O O . GLN B 1 226 ? 24.297 -18.609 -12.414 1 92.44 226 GLN B O 1
ATOM 4869 N N . ASN B 1 227 ? 23.141 -20.281 -11.586 1 89.81 227 ASN B N 1
ATOM 4870 C CA . ASN B 1 227 ? 24.328 -21.078 -11.266 1 89.81 227 ASN B CA 1
ATOM 4871 C C . ASN B 1 227 ? 25.031 -21.562 -12.523 1 89.81 227 ASN B C 1
ATOM 4873 O O . ASN B 1 227 ? 26.203 -21.969 -12.477 1 89.81 227 ASN B O 1
ATOM 4877 N N . SER B 1 228 ? 24.344 -21.578 -13.578 1 89.62 228 SER B N 1
ATOM 4878 C CA . SER B 1 228 ? 24.922 -21.938 -14.867 1 89.62 228 SER B CA 1
ATOM 4879 C C . SER B 1 228 ? 25.719 -20.781 -15.461 1 89.62 228 SER B C 1
ATOM 4881 O O . SER B 1 228 ? 26.281 -20.906 -16.547 1 89.62 228 SER B O 1
ATOM 4883 N N . GLY B 1 229 ? 25.625 -19.594 -14.797 1 89.81 229 GLY B N 1
ATOM 4884 C CA . GLY B 1 229 ? 26.484 -18.484 -15.18 1 89.81 229 GLY B CA 1
ATOM 4885 C C . GLY B 1 229 ? 25.766 -17.406 -15.977 1 89.81 229 GLY B C 1
ATOM 4886 O O . GLY B 1 229 ? 26.391 -16.469 -16.469 1 89.81 229 GLY B O 1
ATOM 4887 N N . TYR B 1 230 ? 24.516 -17.547 -16.156 1 92.94 230 TYR B N 1
ATOM 4888 C CA . TYR B 1 230 ? 23.766 -16.578 -16.938 1 92.94 230 TYR B CA 1
ATOM 4889 C C . TYR B 1 230 ? 23.438 -15.344 -16.109 1 92.94 230 TYR B C 1
ATOM 4891 O O . TYR B 1 230 ? 23.109 -15.445 -14.93 1 92.94 230 TYR B O 1
ATOM 4899 N N . PRO B 1 231 ? 23.594 -14.203 -16.781 1 94.06 231 PRO B N 1
ATOM 4900 C CA . PRO B 1 231 ? 23.25 -12.977 -16.062 1 94.06 231 PRO B CA 1
ATOM 4901 C C . PRO B 1 231 ? 21.75 -12.797 -15.867 1 94.06 231 PRO B C 1
ATOM 4903 O O . PRO B 1 231 ? 20.953 -13.523 -16.469 1 94.06 231 PRO B O 1
ATOM 4906 N N . THR B 1 232 ? 21.391 -11.828 -15.07 1 94.31 232 THR B N 1
ATOM 4907 C CA . THR B 1 232 ? 20.016 -11.594 -14.672 1 94.31 232 THR B CA 1
ATOM 4908 C C . THR B 1 232 ? 19.125 -11.336 -15.891 1 94.31 232 THR B C 1
ATOM 4910 O O . THR B 1 232 ? 17.984 -11.797 -15.945 1 94.31 232 THR B O 1
ATOM 4913 N N . ALA B 1 233 ? 19.625 -10.648 -16.828 1 95.25 233 ALA B N 1
ATOM 4914 C CA . ALA B 1 233 ? 18.859 -10.336 -18.031 1 95.25 233 ALA B CA 1
ATOM 4915 C C . ALA B 1 233 ? 18.453 -11.609 -18.766 1 95.25 233 ALA B C 1
ATOM 4917 O O . ALA B 1 233 ? 17.328 -11.719 -19.25 1 95.25 233 ALA B O 1
ATOM 4918 N N . GLU B 1 234 ? 19.328 -12.539 -18.828 1 95.81 234 GLU B N 1
ATOM 4919 C CA . GLU B 1 234 ? 19.047 -13.805 -19.5 1 95.81 234 GLU B CA 1
ATOM 4920 C C . GLU B 1 234 ? 18.141 -14.688 -18.641 1 95.81 234 GLU B C 1
ATOM 4922 O O . GLU B 1 234 ? 17.281 -15.391 -19.172 1 95.81 234 GLU B O 1
ATOM 4927 N N . ILE B 1 235 ? 18.344 -14.641 -17.359 1 95.88 235 ILE B N 1
ATOM 4928 C CA . ILE B 1 235 ? 17.453 -15.375 -16.469 1 95.88 235 ILE B CA 1
ATOM 4929 C C . ILE B 1 235 ? 16.016 -14.922 -16.672 1 95.88 235 ILE B C 1
ATOM 4931 O O . ILE B 1 235 ? 15.109 -15.75 -16.75 1 95.88 235 ILE B O 1
ATOM 4935 N N . SER B 1 236 ? 15.859 -13.578 -16.734 1 96.69 236 SER B N 1
ATOM 4936 C CA . SER B 1 236 ? 14.523 -13.016 -16.922 1 96.69 236 SER B CA 1
ATOM 4937 C C . SER B 1 236 ? 13.891 -13.5 -18.219 1 96.69 236 SER B C 1
ATOM 4939 O O . SER B 1 236 ? 12.711 -13.836 -18.25 1 96.69 236 SER B O 1
ATOM 4941 N N . ILE B 1 237 ? 14.633 -13.625 -19.234 1 96.56 237 ILE B N 1
ATOM 4942 C CA . ILE B 1 237 ? 14.141 -14.062 -20.547 1 96.56 237 ILE B CA 1
ATOM 4943 C C . ILE B 1 237 ? 13.773 -15.547 -20.484 1 96.56 237 ILE B C 1
ATOM 4945 O O . ILE B 1 237 ? 12.703 -15.945 -20.953 1 96.56 237 ILE B O 1
ATOM 4949 N N . ILE B 1 238 ? 14.633 -16.312 -19.938 1 97.12 238 ILE B N 1
ATOM 4950 C CA . ILE B 1 238 ? 14.438 -17.75 -19.875 1 97.12 238 ILE B CA 1
ATOM 4951 C C . ILE B 1 238 ? 13.203 -18.078 -19.047 1 97.12 238 ILE B C 1
ATOM 4953 O O . ILE B 1 238 ? 12.352 -18.859 -19.469 1 97.12 238 ILE B O 1
ATOM 4957 N N . MET B 1 239 ? 13.094 -17.453 -17.906 1 97.31 239 MET B N 1
ATOM 4958 C CA . MET B 1 239 ? 11.922 -17.672 -17.062 1 97.31 239 MET B CA 1
ATOM 4959 C C . MET B 1 239 ? 10.648 -17.188 -17.75 1 97.31 239 MET B C 1
ATOM 4961 O O . MET B 1 239 ? 9.617 -17.859 -17.688 1 97.31 239 MET B O 1
ATOM 4965 N N . GLY B 1 240 ? 10.766 -15.992 -18.344 1 97.44 240 GLY B N 1
ATOM 4966 C CA . GLY B 1 240 ? 9.625 -15.469 -19.078 1 97.44 240 GLY B CA 1
ATOM 4967 C C . GLY B 1 240 ? 9.148 -16.391 -20.188 1 97.44 240 GLY B C 1
ATOM 4968 O O . GLY B 1 240 ? 7.945 -16.625 -20.328 1 97.44 240 GLY B O 1
ATOM 4969 N N . LEU B 1 241 ? 10.031 -16.938 -20.844 1 97.12 241 LEU B N 1
ATOM 4970 C CA . LEU B 1 241 ? 9.711 -17.828 -21.953 1 97.12 241 LEU B CA 1
ATOM 4971 C C . LEU B 1 241 ? 9.148 -19.156 -21.438 1 97.12 241 LEU B C 1
ATOM 4973 O O . LEU B 1 241 ? 8.289 -19.766 -22.078 1 97.12 241 LEU B O 1
ATOM 4977 N N . THR B 1 242 ? 9.672 -19.594 -20.344 1 97.25 242 THR B N 1
ATOM 4978 C CA . THR B 1 242 ? 9.148 -20.812 -19.719 1 97.25 242 THR B CA 1
ATOM 4979 C C . THR B 1 242 ? 7.66 -20.656 -19.406 1 97.25 242 THR B C 1
ATOM 4981 O O . THR B 1 242 ? 6.855 -21.531 -19.734 1 97.25 242 THR B O 1
ATOM 4984 N N . ILE B 1 243 ? 7.32 -19.547 -18.812 1 96.06 243 ILE B N 1
ATOM 4985 C CA . ILE B 1 243 ? 5.938 -19.281 -18.422 1 96.06 243 ILE B CA 1
ATOM 4986 C C . ILE B 1 243 ? 5.086 -19.047 -19.672 1 96.06 243 ILE B C 1
ATOM 4988 O O . ILE B 1 243 ? 3.977 -19.578 -19.766 1 96.06 243 ILE B O 1
ATOM 4992 N N . PHE B 1 244 ? 5.645 -18.375 -20.562 1 95.81 244 PHE B N 1
ATOM 4993 C CA . PHE B 1 244 ? 4.941 -18.078 -21.797 1 95.81 244 PHE B CA 1
ATOM 4994 C C . PHE B 1 244 ? 4.664 -19.359 -22.594 1 95.81 244 PHE B C 1
ATOM 4996 O O . PHE B 1 244 ? 3.605 -19.5 -23.203 1 95.81 244 PHE B O 1
ATOM 5003 N N . GLY B 1 245 ? 5.609 -20.188 -22.641 1 95.56 245 GLY B N 1
ATOM 5004 C CA . GLY B 1 245 ? 5.398 -21.484 -23.266 1 95.56 245 GLY B CA 1
ATOM 5005 C C . GLY B 1 245 ? 4.258 -22.266 -22.641 1 95.56 245 GLY B C 1
ATOM 5006 O O . GLY B 1 245 ? 3.455 -22.875 -23.344 1 95.56 245 GLY B O 1
ATOM 5007 N N . GLY B 1 246 ? 4.223 -22.25 -21.281 1 93.25 246 GLY B N 1
ATOM 5008 C CA . GLY B 1 246 ? 3.109 -22.891 -20.594 1 93.25 246 GLY B CA 1
ATOM 5009 C C . GLY B 1 246 ? 1.758 -22.344 -21.016 1 93.25 246 GLY B C 1
ATOM 5010 O O . GLY B 1 246 ? 0.798 -23.109 -21.156 1 93.25 246 GLY B O 1
ATOM 5011 N N . MET B 1 247 ? 1.692 -21.094 -21.234 1 91.5 247 MET B N 1
ATOM 5012 C CA . MET B 1 247 ? 0.444 -20.453 -21.641 1 91.5 247 MET B CA 1
ATOM 5013 C C . MET B 1 247 ? 0.061 -20.844 -23.062 1 91.5 247 MET B C 1
ATOM 5015 O O . MET B 1 247 ? -1.078 -21.234 -23.312 1 91.5 247 MET B O 1
ATOM 5019 N N . ILE B 1 248 ? 0.983 -20.844 -23.969 1 93.5 248 ILE B N 1
ATOM 5020 C CA . ILE B 1 248 ? 0.726 -21 -25.391 1 93.5 248 ILE B CA 1
ATOM 5021 C C . ILE B 1 248 ? 0.357 -22.453 -25.672 1 93.5 248 ILE B C 1
ATOM 5023 O O . ILE B 1 248 ? -0.559 -22.734 -26.453 1 93.5 248 ILE B O 1
ATOM 5027 N N . PHE B 1 249 ? 0.995 -23.359 -25.094 1 94.31 249 PHE B N 1
ATOM 5028 C CA . PHE B 1 249 ? 0.852 -24.766 -25.453 1 94.31 249 PHE B CA 1
ATOM 5029 C C . PHE B 1 249 ? -0.342 -25.391 -24.734 1 94.31 249 PHE B C 1
ATOM 5031 O O . PHE B 1 249 ? -0.746 -26.516 -25.047 1 94.31 249 PHE B O 1
ATOM 5038 N N . GLN B 1 250 ? -0.832 -24.703 -23.859 1 88.12 250 GLN B N 1
ATOM 5039 C CA . GLN B 1 250 ? -1.995 -25.219 -23.156 1 88.12 250 GLN B CA 1
ATOM 5040 C C . GLN B 1 250 ? -3.16 -25.469 -24.109 1 88.12 250 GLN B C 1
ATOM 5042 O O . GLN B 1 250 ? -3.869 -26.469 -23.984 1 88.12 250 GLN B O 1
ATOM 5047 N N . TYR B 1 251 ? -3.324 -24.625 -25.047 1 87.12 251 TYR B N 1
ATOM 5048 C CA . TYR B 1 251 ? -4.453 -24.75 -25.969 1 87.12 251 TYR B CA 1
ATOM 5049 C C . TYR B 1 251 ? -4.25 -25.891 -26.938 1 87.12 251 TYR B C 1
ATOM 5051 O O . TYR B 1 251 ? -5.098 -26.781 -27.047 1 87.12 251 TYR B O 1
ATOM 5059 N N . PRO B 1 252 ? -3.182 -25.922 -27.625 1 91.62 252 PRO B N 1
ATOM 5060 C CA . PRO B 1 252 ? -2.969 -27.016 -28.562 1 91.62 252 PRO B CA 1
ATOM 5061 C C . PRO B 1 252 ? -2.982 -28.391 -27.891 1 91.62 252 PRO B C 1
ATOM 5063 O O . PRO B 1 252 ? -3.596 -29.328 -28.406 1 91.62 252 PRO B O 1
ATOM 5066 N N . PHE B 1 253 ? -2.332 -28.547 -26.781 1 91.75 253 PHE B N 1
ATOM 5067 C CA . PHE B 1 253 ? -2.303 -29.844 -26.125 1 91.75 253 PHE B CA 1
ATOM 5068 C C . PHE B 1 253 ? -3.654 -30.156 -25.484 1 91.75 253 PHE B C 1
ATOM 5070 O O . PHE B 1 253 ? -4.035 -31.328 -25.391 1 91.75 253 PHE B O 1
ATOM 5077 N N . GLY B 1 254 ? -4.367 -29.156 -25.094 1 88.38 254 GLY B N 1
ATOM 5078 C CA . GLY B 1 254 ? -5.73 -29.359 -24.641 1 88.38 254 GLY B CA 1
ATOM 5079 C C . GLY B 1 254 ? -6.648 -29.906 -25.719 1 88.38 254 GLY B C 1
ATOM 5080 O O . GLY B 1 254 ? -7.398 -30.859 -25.484 1 88.38 254 GLY B O 1
ATOM 5081 N N . ARG B 1 255 ? -6.535 -29.328 -26.844 1 89.12 255 ARG B N 1
ATOM 5082 C CA . ARG B 1 255 ? -7.336 -29.797 -27.969 1 89.12 255 ARG B CA 1
ATOM 5083 C C . ARG B 1 255 ? -6.93 -31.203 -28.375 1 89.12 255 ARG B C 1
ATOM 5085 O O . ARG B 1 255 ? -7.777 -32 -28.766 1 89.12 255 ARG B O 1
ATOM 5092 N N . LEU B 1 256 ? -5.684 -31.422 -28.312 1 90.81 256 LEU B N 1
ATOM 5093 C CA . LEU B 1 256 ? -5.184 -32.75 -28.641 1 90.81 256 LEU B CA 1
ATOM 5094 C C . LEU B 1 256 ? -5.754 -33.812 -27.672 1 90.81 256 LEU B C 1
ATOM 5096 O O . LEU B 1 256 ? -6.035 -34.938 -28.078 1 90.81 256 LEU B O 1
ATOM 5100 N N . SER B 1 257 ? -5.891 -33.406 -26.453 1 89.31 257 SER B N 1
ATOM 5101 C CA . SER B 1 257 ? -6.406 -34.312 -25.438 1 89.31 257 SER B CA 1
ATOM 5102 C C . SER B 1 257 ? -7.883 -34.625 -25.672 1 89.31 257 SER B C 1
ATOM 5104 O O . SER B 1 257 ? -8.414 -35.594 -25.125 1 89.31 257 SER B O 1
ATOM 5106 N N . ASP B 1 258 ? -8.547 -33.781 -26.469 1 87.81 258 ASP B N 1
ATOM 5107 C CA . ASP B 1 258 ? -9.938 -34.031 -26.828 1 87.81 258 ASP B CA 1
ATOM 5108 C C . ASP B 1 258 ? -10.031 -35.094 -27.922 1 87.81 258 ASP B C 1
ATOM 5110 O O . ASP B 1 258 ? -11.047 -35.75 -28.047 1 87.81 258 ASP B O 1
ATOM 5114 N N . LEU B 1 259 ? -8.953 -35.188 -28.672 1 88.5 259 LEU B N 1
ATOM 5115 C CA . LEU B 1 259 ? -8.984 -36.031 -29.844 1 88.5 259 LEU B CA 1
ATOM 5116 C C . LEU B 1 259 ? -8.43 -37.438 -29.547 1 88.5 259 LEU B C 1
ATOM 5118 O O . LEU B 1 259 ? -8.766 -38.406 -30.219 1 88.5 259 LEU B O 1
ATOM 5122 N N . ILE B 1 260 ? -7.562 -37.5 -28.672 1 89.25 260 ILE B N 1
ATOM 5123 C CA . ILE B 1 260 ? -6.984 -38.781 -28.297 1 89.25 260 ILE B CA 1
ATOM 5124 C C . ILE B 1 260 ? -7.141 -39 -26.797 1 89.25 260 ILE B C 1
ATOM 5126 O O . ILE B 1 260 ? -7.633 -38.125 -26.094 1 89.25 260 ILE B O 1
ATOM 5130 N N . SER B 1 261 ? -6.789 -40.25 -26.422 1 89.44 261 SER B N 1
ATOM 5131 C CA . SER B 1 261 ? -6.902 -40.562 -25 1 89.44 261 SER B CA 1
ATOM 5132 C C . SER B 1 261 ? -6.074 -39.594 -24.156 1 89.44 261 SER B C 1
ATOM 5134 O O . SER B 1 261 ? -4.902 -39.375 -24.453 1 89.44 261 SER B O 1
ATOM 5136 N N . ARG B 1 262 ? -6.688 -39.031 -23.141 1 91.88 262 ARG B N 1
ATOM 5137 C CA . ARG B 1 262 ? -6.035 -38.062 -22.266 1 91.88 262 ARG B CA 1
ATOM 5138 C C . ARG B 1 262 ? -4.844 -38.688 -21.547 1 91.88 262 ARG B C 1
ATOM 5140 O O . ARG B 1 262 ? -3.846 -38 -21.297 1 91.88 262 ARG B O 1
ATOM 5147 N N . ARG B 1 263 ? -4.949 -39.969 -21.25 1 93.31 263 ARG B N 1
ATOM 5148 C CA . ARG B 1 263 ? -3.848 -40.625 -20.578 1 93.31 263 ARG B CA 1
ATOM 5149 C C . ARG B 1 263 ? -2.605 -40.688 -21.469 1 93.31 263 ARG B C 1
ATOM 5151 O O . ARG B 1 263 ? -1.483 -40.531 -20.969 1 93.31 263 ARG B O 1
ATOM 5158 N N . TYR B 1 264 ? -2.83 -40.781 -22.734 1 93.88 264 TYR B N 1
ATOM 5159 C CA . TYR B 1 264 ? -1.711 -40.781 -23.672 1 93.88 264 TYR B CA 1
ATOM 5160 C C . TYR B 1 264 ? -1.078 -39.406 -23.766 1 93.88 264 TYR B C 1
ATOM 5162 O O . TYR B 1 264 ? 0.143 -39.281 -23.891 1 93.88 264 TYR B O 1
ATOM 5170 N N . VAL B 1 265 ? -1.907 -38.438 -23.766 1 95.12 265 VAL B N 1
ATOM 5171 C CA . VAL B 1 265 ? -1.398 -37.094 -23.844 1 95.12 265 VAL B CA 1
ATOM 5172 C C . VAL B 1 265 ? -0.574 -36.781 -22.594 1 95.12 265 VAL B C 1
ATOM 5174 O O . VAL B 1 265 ? 0.514 -36.188 -22.688 1 95.12 265 VAL B O 1
ATOM 5177 N N . ILE B 1 266 ? -1.086 -37.156 -21.438 1 96.31 266 ILE B N 1
ATOM 5178 C CA . ILE B 1 266 ? -0.371 -36.938 -20.188 1 96.31 266 ILE B CA 1
ATOM 5179 C C . ILE B 1 266 ? 0.961 -37.688 -20.219 1 96.31 266 ILE B C 1
ATOM 5181 O O . ILE B 1 266 ? 1.996 -37.125 -19.828 1 96.31 266 ILE B O 1
ATOM 5185 N N . ALA B 1 267 ? 0.896 -38.906 -20.656 1 96.62 267 ALA B N 1
ATOM 5186 C CA . ALA B 1 267 ? 2.115 -39.719 -20.75 1 96.62 267 ALA B CA 1
ATOM 5187 C C . ALA B 1 267 ? 3.127 -39.062 -21.688 1 96.62 267 ALA B C 1
ATOM 5189 O O . ALA B 1 267 ? 4.32 -39 -21.375 1 96.62 267 ALA B O 1
ATOM 5190 N N . PHE B 1 268 ? 2.652 -38.625 -22.766 1 96.81 268 PHE B N 1
ATOM 5191 C CA . PHE B 1 268 ? 3.512 -37.938 -23.75 1 96.81 268 PHE B CA 1
ATOM 5192 C C . PHE B 1 268 ? 4.156 -36.719 -23.141 1 96.81 268 PHE B C 1
ATOM 5194 O O . PHE B 1 268 ? 5.359 -36.5 -23.297 1 96.81 268 PHE B O 1
ATOM 5201 N N . LEU B 1 269 ? 3.363 -35.875 -22.531 1 97.56 269 LEU B N 1
ATOM 5202 C CA . LEU B 1 269 ? 3.855 -34.625 -21.922 1 97.56 269 LEU B CA 1
ATOM 5203 C C . LEU B 1 269 ? 4.887 -34.938 -20.844 1 97.56 269 LEU B C 1
ATOM 5205 O O . LEU B 1 269 ? 5.902 -34.25 -20.734 1 97.56 269 LEU B O 1
ATOM 5209 N N . ALA B 1 270 ? 4.605 -35.906 -20.031 1 97.69 270 ALA B N 1
ATOM 5210 C CA . ALA B 1 270 ? 5.539 -36.312 -18.984 1 97.69 270 ALA B CA 1
ATOM 5211 C C . ALA B 1 270 ? 6.859 -36.781 -19.578 1 97.69 270 ALA B C 1
ATOM 5213 O O . ALA B 1 270 ? 7.934 -36.406 -19.094 1 97.69 270 ALA B O 1
ATOM 5214 N N . LEU B 1 271 ? 6.762 -37.594 -20.594 1 97.44 271 LEU B N 1
ATOM 5215 C CA . LEU B 1 271 ? 7.961 -38.094 -21.25 1 97.44 271 LEU B CA 1
ATOM 5216 C C . LEU B 1 271 ? 8.758 -36.969 -21.875 1 97.44 271 LEU B C 1
ATOM 5218 O O . LEU B 1 271 ? 9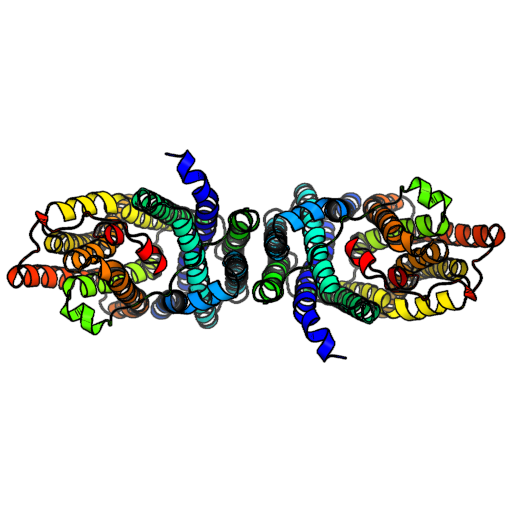.977 -36.906 -21.734 1 97.44 271 LEU B O 1
ATOM 5222 N N . MET B 1 272 ? 8.062 -36.125 -22.594 1 97.81 272 MET B N 1
ATOM 5223 C CA . MET B 1 272 ? 8.727 -35 -23.25 1 97.81 272 MET B CA 1
ATOM 5224 C C . MET B 1 272 ? 9.406 -34.094 -22.234 1 97.81 272 MET B C 1
ATOM 5226 O O . MET B 1 272 ? 10.477 -33.562 -22.484 1 97.81 272 MET B O 1
ATOM 5230 N N . SER B 1 273 ? 8.75 -33.844 -21.109 1 97.69 273 SER B N 1
ATOM 5231 C CA . SER B 1 273 ? 9.359 -33.062 -20.047 1 97.69 273 SER B CA 1
ATOM 5232 C C . SER B 1 273 ? 10.672 -33.656 -19.578 1 97.69 273 SER B C 1
ATOM 5234 O O . SER B 1 273 ? 11.648 -32.938 -19.344 1 97.69 273 SER B O 1
ATOM 5236 N N . SER B 1 274 ? 10.719 -34.969 -19.438 1 96.31 274 SER B N 1
ATOM 5237 C CA . SER B 1 274 ? 11.938 -35.656 -19.031 1 96.31 274 SER B CA 1
ATOM 5238 C C . SER B 1 274 ? 13.031 -35.531 -20.078 1 96.31 274 SER B C 1
ATOM 5240 O O . SER B 1 274 ? 14.188 -35.25 -19.734 1 96.31 274 SER B O 1
ATOM 5242 N N . VAL B 1 275 ? 12.68 -35.688 -21.312 1 96.56 275 VAL B N 1
ATOM 5243 C CA . VAL B 1 275 ? 13.633 -35.594 -22.406 1 96.56 275 VAL B CA 1
ATOM 5244 C C . VAL B 1 275 ? 14.203 -34.188 -22.469 1 96.56 275 VAL B C 1
ATOM 5246 O O . VAL B 1 275 ? 15.398 -34 -22.703 1 96.56 275 VAL B O 1
ATOM 5249 N N . LEU B 1 276 ? 13.359 -33.219 -22.344 1 96.88 276 LEU B N 1
ATOM 5250 C CA . LEU B 1 276 ? 13.781 -31.828 -22.391 1 96.88 276 LEU B CA 1
ATOM 5251 C C . LEU B 1 276 ? 14.734 -31.5 -21.25 1 96.88 276 LEU B C 1
ATOM 5253 O O . LEU B 1 276 ? 15.672 -30.719 -21.406 1 96.88 276 LEU B O 1
ATOM 5257 N N . CYS B 1 277 ? 14.492 -32.094 -20.078 1 95.06 277 CYS B N 1
ATOM 5258 C CA . CYS B 1 277 ? 15.398 -31.875 -18.953 1 95.06 277 CYS B CA 1
ATOM 5259 C C . CYS B 1 277 ? 16.781 -32.406 -19.266 1 95.06 277 CYS B C 1
ATOM 5261 O O . CYS B 1 277 ? 17.797 -31.766 -18.969 1 95.06 277 CYS B O 1
ATOM 5263 N N . VAL B 1 278 ? 16.844 -33.562 -19.891 1 92.88 278 VAL B N 1
ATOM 5264 C CA . VAL B 1 278 ? 18.125 -34.125 -20.297 1 92.88 278 VAL B CA 1
ATOM 5265 C C . VAL B 1 278 ? 18.797 -33.188 -21.312 1 92.88 278 VAL B C 1
ATOM 5267 O O . VAL B 1 278 ? 20 -32.938 -21.234 1 92.88 278 VAL B O 1
ATOM 5270 N N . ALA B 1 279 ? 18 -32.719 -22.219 1 94.5 279 ALA B N 1
ATOM 5271 C CA . ALA B 1 279 ? 18.531 -31.844 -23.25 1 94.5 279 ALA B CA 1
ATOM 5272 C C . ALA B 1 279 ? 19.094 -30.562 -22.641 1 94.5 279 ALA B C 1
ATOM 5274 O O . ALA B 1 279 ? 20.125 -30.047 -23.078 1 94.5 279 ALA B O 1
ATOM 5275 N N . ILE B 1 280 ? 18.438 -30.016 -21.672 1 94.19 280 ILE B N 1
ATOM 5276 C CA . ILE B 1 280 ? 18.891 -28.781 -21.031 1 94.19 280 ILE B CA 1
ATOM 5277 C C . ILE B 1 280 ? 20.203 -29.031 -20.297 1 94.19 280 ILE B C 1
ATOM 5279 O O . ILE B 1 280 ? 21.125 -28.219 -20.375 1 94.19 280 ILE B O 1
ATOM 5283 N N . ILE B 1 281 ? 20.312 -30.156 -19.625 1 89.06 281 ILE B N 1
ATOM 5284 C CA . ILE B 1 281 ? 21.516 -30.5 -18.875 1 89.06 281 ILE B CA 1
ATOM 5285 C C . ILE B 1 281 ? 22.688 -30.672 -19.828 1 89.06 281 ILE B C 1
ATOM 5287 O O . ILE B 1 281 ? 23.797 -30.188 -19.562 1 89.06 281 ILE B O 1
ATOM 5291 N N . GLU B 1 282 ? 22.469 -31.234 -21 1 88.19 282 GLU B N 1
ATOM 5292 C CA . GLU B 1 282 ? 23.547 -31.625 -21.906 1 88.19 282 GLU B CA 1
ATOM 5293 C C . GLU B 1 282 ? 23.922 -30.469 -22.828 1 88.19 282 GLU B C 1
ATOM 5295 O O . GLU B 1 282 ? 25.094 -30.266 -23.125 1 88.19 282 GLU B O 1
ATOM 5300 N N . ILE B 1 283 ? 22.906 -29.719 -23.266 1 87.56 283 ILE B N 1
ATOM 5301 C CA . ILE B 1 283 ? 23.203 -28.781 -24.344 1 87.56 283 ILE B CA 1
ATOM 5302 C C . ILE B 1 283 ? 22.828 -27.359 -23.922 1 87.56 283 ILE B C 1
ATOM 5304 O O . ILE B 1 283 ? 23.125 -26.391 -24.641 1 87.56 283 ILE B O 1
ATOM 5308 N N . GLY B 1 284 ? 22.188 -27.203 -22.906 1 80.75 284 GLY B N 1
ATOM 5309 C CA . GLY B 1 284 ? 21.609 -25.922 -22.516 1 80.75 284 GLY B CA 1
ATOM 5310 C C . GLY B 1 284 ? 22.594 -25.016 -21.828 1 80.75 284 GLY B C 1
ATOM 5311 O O . GLY B 1 284 ? 22.438 -23.797 -21.844 1 80.75 284 GLY B O 1
ATOM 5312 N N . LYS B 1 285 ? 23.641 -25.406 -21.281 1 75.44 285 LYS B N 1
ATOM 5313 C CA . LYS B 1 285 ? 24.484 -24.641 -20.375 1 75.44 285 LYS B CA 1
ATOM 5314 C C . LYS B 1 285 ? 25.328 -23.625 -21.141 1 75.44 285 LYS B C 1
ATOM 5316 O O . LYS B 1 285 ? 25.625 -22.547 -20.625 1 75.44 285 LYS B O 1
ATOM 5321 N N . ASP B 1 286 ? 25.547 -23.859 -22.406 1 80.75 286 ASP B N 1
ATOM 5322 C CA . ASP B 1 286 ? 26.578 -23.031 -23.031 1 80.75 286 ASP B CA 1
ATOM 5323 C C . ASP B 1 286 ? 25.953 -22.078 -24.047 1 80.75 286 ASP B C 1
ATOM 5325 O O . ASP B 1 286 ? 26.672 -21.297 -24.672 1 80.75 286 ASP B O 1
ATOM 5329 N N . ASN B 1 287 ? 24.672 -22.094 -24.141 1 92.25 287 ASN B N 1
ATOM 5330 C CA . ASN B 1 287 ? 24.047 -21.266 -25.172 1 92.25 287 ASN B CA 1
ATOM 5331 C C . ASN B 1 287 ? 22.688 -20.75 -24.703 1 92.25 287 ASN B C 1
ATOM 5333 O O . ASN B 1 287 ? 21.75 -21.531 -24.531 1 92.25 287 ASN B O 1
ATOM 5337 N N . VAL B 1 288 ? 22.562 -19.438 -24.703 1 93.88 288 VAL B N 1
ATOM 5338 C CA . VAL B 1 288 ? 21.375 -18.797 -24.156 1 93.88 288 VAL B CA 1
ATOM 5339 C C . VAL B 1 288 ? 20.156 -19.078 -25.047 1 93.88 288 VAL B C 1
ATOM 5341 O O . VAL B 1 288 ? 19.047 -19.234 -24.547 1 93.88 288 VAL B O 1
ATOM 5344 N N . TYR B 1 289 ? 20.344 -19.125 -26.328 1 95.56 289 TYR B N 1
ATOM 5345 C CA . TYR B 1 289 ? 19.234 -19.359 -27.25 1 95.56 289 TYR B CA 1
ATOM 5346 C C . TYR B 1 289 ? 18.688 -20.781 -27.094 1 95.56 289 TYR B C 1
ATOM 5348 O O . TYR B 1 289 ? 17.484 -21 -27.094 1 95.56 289 TYR B O 1
ATOM 5356 N N . ILE B 1 290 ? 19.625 -21.688 -26.938 1 96.12 290 ILE B N 1
ATOM 5357 C CA . ILE B 1 290 ? 19.234 -23.078 -26.844 1 96.12 290 ILE B CA 1
ATOM 5358 C C . ILE B 1 290 ? 18.469 -23.312 -25.531 1 96.12 290 ILE B C 1
ATOM 5360 O O . ILE B 1 290 ? 17.391 -23.906 -25.531 1 96.12 290 ILE B O 1
ATOM 5364 N N . ILE B 1 291 ? 19.016 -22.812 -24.469 1 95.75 291 ILE B N 1
ATOM 5365 C CA . ILE B 1 291 ? 18.375 -23.047 -23.188 1 95.75 291 ILE B CA 1
ATOM 5366 C C . ILE B 1 291 ? 17.031 -22.312 -23.141 1 95.75 291 ILE B C 1
ATOM 5368 O O . ILE B 1 291 ? 16.062 -22.797 -22.547 1 95.75 291 ILE B O 1
ATOM 5372 N N . SER B 1 292 ? 16.938 -21.172 -23.828 1 97.38 292 SER B N 1
ATOM 5373 C CA . SER B 1 292 ? 15.68 -20.422 -23.891 1 97.38 292 SER B CA 1
ATOM 5374 C C . SER B 1 292 ? 14.602 -21.203 -24.625 1 97.38 292 SER B C 1
ATOM 5376 O O . SER B 1 292 ? 13.469 -21.297 -24.156 1 97.38 292 SER B O 1
ATOM 5378 N N . ILE B 1 293 ? 14.984 -21.781 -25.688 1 97.25 293 ILE B N 1
ATOM 5379 C CA . ILE B 1 293 ? 14.031 -22.547 -26.484 1 97.25 293 ILE B CA 1
ATOM 5380 C C . ILE B 1 293 ? 13.609 -23.797 -25.734 1 97.25 293 ILE B C 1
ATOM 5382 O O . ILE B 1 293 ? 12.43 -24.156 -25.703 1 97.25 293 ILE B O 1
ATOM 5386 N N . LEU B 1 294 ? 14.578 -24.438 -25.172 1 97.38 294 LEU B N 1
ATOM 5387 C CA . LEU B 1 294 ? 14.297 -25.656 -24.422 1 97.38 294 LEU B CA 1
ATOM 5388 C C . LEU B 1 294 ? 13.422 -25.359 -23.219 1 97.38 294 LEU B C 1
ATOM 5390 O O . LEU B 1 294 ? 12.539 -26.156 -22.875 1 97.38 294 LEU B O 1
ATOM 5394 N N . SER B 1 295 ? 13.727 -24.25 -22.578 1 97.5 295 SER B N 1
ATOM 5395 C CA . SER B 1 295 ? 12.922 -23.859 -21.422 1 97.5 295 SER B CA 1
ATOM 5396 C C . SER B 1 295 ? 11.5 -23.484 -21.844 1 97.5 295 SER B C 1
ATOM 5398 O O . SER B 1 295 ? 10.547 -23.766 -21.109 1 97.5 295 SER B O 1
ATOM 5400 N N . PHE B 1 296 ? 11.383 -22.859 -22.953 1 98 296 PHE B N 1
ATOM 5401 C CA . PHE B 1 296 ? 10.078 -22.547 -23.531 1 98 296 PHE B CA 1
ATOM 5402 C C . PHE B 1 296 ? 9.266 -23.828 -23.75 1 98 296 PHE B C 1
ATOM 5404 O O . PHE B 1 296 ? 8.094 -23.875 -23.375 1 98 296 PHE B O 1
ATOM 5411 N N . LEU B 1 297 ? 9.906 -24.812 -24.203 1 97.69 297 LEU B N 1
ATOM 5412 C CA . LEU B 1 297 ? 9.258 -26.094 -24.453 1 97.69 297 LEU B CA 1
ATOM 5413 C C . LEU B 1 297 ? 8.977 -26.812 -23.141 1 97.69 297 LEU B C 1
ATOM 5415 O O . LEU B 1 297 ? 7.941 -27.484 -23 1 97.69 297 LEU B O 1
ATOM 5419 N N . LEU B 1 298 ? 9.906 -26.734 -22.266 1 97.31 298 LEU B N 1
ATOM 5420 C CA . LEU B 1 298 ? 9.711 -27.344 -20.969 1 97.31 298 LEU B CA 1
ATOM 5421 C C . LEU B 1 298 ? 8.484 -26.781 -20.266 1 97.31 298 LEU B C 1
ATOM 5423 O O . LEU B 1 298 ? 7.672 -27.531 -19.719 1 97.31 298 LEU B O 1
ATOM 5427 N N . GLY B 1 299 ? 8.367 -25.453 -20.312 1 96.81 299 GLY B N 1
ATOM 5428 C CA . GLY B 1 299 ? 7.164 -24.844 -19.781 1 96.81 299 GLY B CA 1
ATOM 5429 C C . GLY B 1 299 ? 5.898 -25.312 -20.484 1 96.81 299 GLY B C 1
ATOM 5430 O O . GLY B 1 299 ? 4.898 -25.609 -19.828 1 96.81 299 GLY B O 1
ATOM 5431 N N . GLY B 1 300 ? 5.984 -25.438 -21.734 1 95.88 300 GLY B N 1
ATOM 5432 C CA . GLY B 1 300 ? 4.844 -25.875 -22.516 1 95.88 300 GLY B CA 1
ATOM 5433 C C . GLY B 1 300 ? 4.367 -27.266 -22.156 1 95.88 300 GLY B C 1
ATOM 5434 O O . GLY B 1 300 ? 3.17 -27.562 -22.203 1 95.88 300 GLY B O 1
ATOM 5435 N N . THR B 1 301 ? 5.238 -28.094 -21.75 1 96.5 301 THR B N 1
ATOM 5436 C CA . THR B 1 301 ? 4.871 -29.469 -21.453 1 96.5 301 THR B CA 1
ATOM 5437 C C . THR B 1 301 ? 4.461 -29.609 -19.984 1 96.5 301 THR B C 1
ATOM 5439 O O . THR B 1 301 ? 3.461 -30.266 -19.672 1 96.5 301 THR B O 1
ATOM 5442 N N . THR B 1 302 ? 5.113 -28.953 -19.141 1 96.31 302 THR B N 1
ATOM 5443 C CA . THR B 1 302 ? 4.898 -29.141 -17.703 1 96.31 302 THR B CA 1
ATOM 5444 C C . THR B 1 302 ? 3.639 -28.422 -17.25 1 96.31 302 THR B C 1
ATOM 5446 O O . THR B 1 302 ? 2.889 -28.922 -16.406 1 96.31 302 THR B O 1
ATOM 5449 N N . PHE B 1 303 ? 3.35 -27.234 -17.812 1 94.5 303 PHE B N 1
ATOM 5450 C CA . PHE B 1 303 ? 2.205 -26.438 -17.375 1 94.5 303 PHE B CA 1
ATOM 5451 C C . PHE B 1 303 ? 0.901 -27.062 -17.859 1 94.5 303 PHE B C 1
ATOM 5453 O O . PHE B 1 303 ? -0.172 -26.75 -17.344 1 94.5 303 PHE B O 1
ATOM 5460 N N . CYS B 1 304 ? 0.982 -27.953 -18.797 1 94.56 304 CYS B N 1
ATOM 5461 C CA . CYS B 1 304 ? -0.215 -28.531 -19.391 1 94.56 304 CYS B CA 1
ATOM 5462 C C . CYS B 1 304 ? -0.686 -29.734 -18.594 1 94.56 304 CYS B C 1
ATOM 5464 O O . CYS B 1 304 ? -1.818 -30.188 -18.766 1 94.56 304 CYS B O 1
ATOM 5466 N N . LEU B 1 305 ? 0.119 -30.203 -17.734 1 94.81 305 LEU B N 1
ATOM 5467 C CA . LEU B 1 305 ? -0.209 -31.422 -16.984 1 94.81 305 LEU B CA 1
ATOM 5468 C C . LEU B 1 305 ? -1.426 -31.203 -16.094 1 94.81 305 LEU B C 1
ATOM 5470 O O . LEU B 1 305 ? -2.367 -32 -16.109 1 94.81 305 LEU B O 1
ATOM 5474 N N . TYR B 1 306 ? -1.507 -30.141 -15.477 1 92.56 306 TYR B N 1
ATOM 5475 C CA . TYR B 1 306 ? -2.566 -29.875 -14.508 1 92.56 306 TYR B CA 1
ATOM 5476 C C . TYR B 1 306 ? -3.916 -29.734 -15.203 1 92.56 306 TYR B C 1
ATOM 5478 O O . TYR B 1 306 ? -4.863 -30.453 -14.875 1 92.56 306 TYR B O 1
ATOM 5486 N N . PRO B 1 307 ? -4.023 -28.859 -16.172 1 91 307 PRO B N 1
ATOM 5487 C CA . PRO B 1 307 ? -5.332 -28.703 -16.812 1 91 307 PRO B CA 1
ATOM 5488 C C . PRO B 1 307 ? -5.82 -30 -17.453 1 91 307 PRO B C 1
ATOM 5490 O O . PRO B 1 307 ? -7.02 -30.297 -17.422 1 91 307 PRO B O 1
ATOM 5493 N N . ILE B 1 308 ? -4.969 -30.766 -18 1 92.25 308 ILE B N 1
ATOM 5494 C CA . ILE B 1 308 ? -5.371 -32 -18.656 1 92.25 308 ILE B CA 1
ATOM 5495 C C . ILE B 1 308 ? -5.742 -33.031 -17.594 1 92.25 308 ILE B C 1
ATOM 5497 O O . ILE B 1 308 ? -6.668 -33.844 -17.797 1 92.25 308 ILE B O 1
ATOM 5501 N N . GLY B 1 309 ? -5.012 -33 -16.5 1 91.69 309 GLY B N 1
ATOM 5502 C CA . GLY B 1 309 ? -5.391 -33.875 -15.398 1 91.69 309 GLY B CA 1
ATOM 5503 C C . GLY B 1 309 ? -6.793 -33.594 -14.883 1 91.69 309 GLY B C 1
ATOM 5504 O O . GLY B 1 309 ? -7.543 -34.531 -14.586 1 91.69 309 GLY B O 1
ATOM 5505 N N . ILE B 1 310 ? -7.09 -32.375 -14.797 1 89.38 310 ILE B N 1
ATOM 5506 C CA . ILE B 1 310 ? -8.43 -31.984 -14.359 1 89.38 310 ILE B CA 1
ATOM 5507 C C . ILE B 1 310 ? -9.461 -32.469 -15.375 1 89.38 310 ILE B C 1
ATOM 5509 O O . ILE B 1 310 ? -10.492 -33.031 -14.992 1 89.38 310 ILE B O 1
ATOM 5513 N N . SER B 1 311 ? -9.203 -32.25 -16.609 1 88.06 311 SER B N 1
ATOM 5514 C CA . SER B 1 311 ? -10.133 -32.656 -17.656 1 88.06 311 SER B CA 1
ATOM 5515 C C . SER B 1 311 ? -10.336 -34.156 -17.656 1 88.06 311 SER B C 1
ATOM 5517 O O . SER B 1 311 ? -11.445 -34.625 -17.891 1 88.06 311 SER B O 1
ATOM 5519 N N . HIS B 1 312 ? -9.32 -34.875 -17.453 1 89.75 312 HIS B N 1
ATOM 5520 C CA . HIS B 1 312 ? -9.406 -36.312 -17.391 1 89.75 312 HIS B CA 1
ATOM 5521 C C . HIS B 1 312 ? -10.383 -36.781 -16.312 1 89.75 312 HIS B C 1
ATOM 5523 O O . HIS B 1 312 ? -11.18 -37.688 -16.531 1 89.75 312 HIS B O 1
ATOM 5529 N N . THR B 1 313 ? -10.305 -36.156 -15.219 1 88.12 313 THR B N 1
ATOM 5530 C CA . THR B 1 313 ? -11.172 -36.5 -14.094 1 88.12 313 THR B CA 1
ATOM 5531 C C . THR B 1 313 ? -12.602 -36.031 -14.359 1 88.12 313 THR B C 1
ATOM 5533 O O . THR B 1 313 ? -13.562 -36.719 -14.008 1 88.12 313 THR B O 1
ATOM 5536 N N . CYS B 1 314 ? -12.711 -34.906 -14.969 1 85.5 314 CYS B N 1
ATOM 5537 C CA . CYS B 1 314 ? -14.039 -34.344 -15.242 1 85.5 314 CYS B CA 1
ATOM 5538 C C . CYS B 1 314 ? -14.805 -35.25 -16.203 1 85.5 314 CYS B C 1
ATOM 5540 O O . CYS B 1 314 ? -16.031 -35.25 -16.219 1 85.5 314 CYS B O 1
ATOM 5542 N N . ASP B 1 315 ? -14.133 -36 -17.016 1 86.69 315 ASP B N 1
ATOM 5543 C CA . ASP B 1 315 ? -14.766 -36.938 -17.922 1 86.69 315 ASP B CA 1
ATOM 5544 C C . ASP B 1 315 ? -15.391 -38.125 -17.172 1 86.69 315 ASP B C 1
ATOM 5546 O O . ASP B 1 315 ? -16.234 -38.812 -17.719 1 86.69 315 ASP B O 1
ATOM 5550 N N . ARG B 1 316 ? -14.992 -38.219 -15.969 1 85.25 316 ARG B N 1
ATOM 5551 C CA . ARG B 1 316 ? -15.367 -39.438 -15.242 1 85.25 316 ARG B CA 1
ATOM 5552 C C . ARG B 1 316 ? -16.359 -39.125 -14.133 1 85.25 316 ARG B C 1
ATOM 5554 O O . ARG B 1 316 ? -16.797 -40.031 -13.414 1 85.25 316 ARG B O 1
ATOM 5561 N N . VAL B 1 317 ? -16.625 -37.938 -13.984 1 84.44 317 VAL B N 1
ATOM 5562 C CA . VAL B 1 317 ? -17.562 -37.562 -12.93 1 84.44 317 VAL B CA 1
ATOM 5563 C C . VAL B 1 317 ? -18.812 -36.906 -13.539 1 84.44 317 VAL B C 1
ATOM 5565 O O . VAL B 1 317 ? -18.781 -36.469 -14.695 1 84.44 317 VAL B O 1
ATOM 5568 N N . ASN B 1 318 ? -19.906 -36.875 -12.695 1 82.06 318 ASN B N 1
ATOM 5569 C CA . ASN B 1 318 ? -21.141 -36.25 -13.133 1 82.06 318 ASN B CA 1
ATOM 5570 C C . ASN B 1 318 ? -21.031 -34.719 -13.086 1 82.06 318 ASN B C 1
ATOM 5572 O O . ASN B 1 318 ? -20.203 -34.188 -12.352 1 82.06 318 ASN B O 1
ATOM 5576 N N . ASN B 1 319 ? -21.812 -34.062 -13.844 1 81.12 319 ASN B N 1
ATOM 5577 C CA . ASN B 1 319 ? -21.781 -32.625 -13.953 1 81.12 319 ASN B CA 1
ATOM 5578 C C . ASN B 1 319 ? -21.922 -31.953 -12.586 1 81.12 319 ASN B C 1
ATOM 5580 O O . ASN B 1 319 ? -21.281 -30.922 -12.328 1 81.12 319 ASN B O 1
ATOM 5584 N N . ASN B 1 320 ? -22.656 -32.594 -11.688 1 79.19 320 ASN B N 1
ATOM 5585 C CA . ASN B 1 320 ? -22.906 -32 -10.375 1 79.19 320 ASN B CA 1
ATOM 5586 C C . ASN B 1 320 ? -21.688 -32.156 -9.453 1 79.19 320 ASN B C 1
ATOM 5588 O O . ASN B 1 320 ? -21.609 -31.516 -8.406 1 79.19 320 ASN B O 1
ATOM 5592 N N . GLN B 1 321 ? -20.734 -32.938 -9.945 1 83.38 321 GLN B N 1
ATOM 5593 C CA . GLN B 1 321 ? -19.562 -33.219 -9.102 1 83.38 321 GLN B CA 1
ATOM 5594 C C . GLN B 1 321 ? -18.312 -32.562 -9.648 1 83.38 321 GLN B C 1
ATOM 5596 O O . GLN B 1 321 ? -17.25 -32.625 -9.039 1 83.38 321 GLN B O 1
ATOM 5601 N N . ILE B 1 322 ? -18.453 -31.859 -10.75 1 82.94 322 ILE B N 1
ATOM 5602 C CA . ILE B 1 322 ? -17.312 -31.297 -11.453 1 82.94 322 ILE B CA 1
ATOM 5603 C C . ILE B 1 322 ? -16.625 -30.266 -10.562 1 82.94 322 ILE B C 1
ATOM 5605 O O . ILE B 1 322 ? -15.398 -30.281 -10.43 1 82.94 322 ILE B O 1
ATOM 5609 N N . VAL B 1 323 ? -17.422 -29.484 -9.883 1 81.25 323 VAL B N 1
ATOM 5610 C CA . VAL B 1 323 ? -16.859 -28.422 -9.055 1 81.25 323 VAL B CA 1
ATOM 5611 C C . VAL B 1 323 ? -16.125 -29.016 -7.863 1 81.25 323 VAL B C 1
ATOM 5613 O O . VAL B 1 323 ? -14.969 -28.656 -7.59 1 81.25 323 VAL B O 1
ATOM 5616 N N . SER B 1 324 ? -16.719 -29.938 -7.238 1 83.38 324 SER B N 1
ATOM 5617 C CA . SER B 1 324 ? -16.125 -30.578 -6.07 1 83.38 324 SER B CA 1
ATOM 5618 C C . SER B 1 324 ? -14.883 -31.375 -6.457 1 83.38 324 SER B C 1
ATOM 5620 O O . SER B 1 324 ? -13.898 -31.391 -5.723 1 83.38 324 SER B O 1
ATOM 5622 N N . ALA B 1 325 ? -14.938 -32.031 -7.566 1 85.62 325 ALA B N 1
ATOM 5623 C CA . ALA B 1 325 ? -13.789 -32.781 -8.062 1 85.62 325 ALA B CA 1
ATOM 5624 C C . ALA B 1 325 ? -12.625 -31.859 -8.391 1 85.62 325 ALA B C 1
ATOM 5626 O O . ALA B 1 325 ? -11.477 -32.156 -8.031 1 85.62 325 ALA B O 1
ATOM 5627 N N . SER B 1 326 ? -12.93 -30.766 -9.039 1 86.44 326 SER B N 1
ATOM 5628 C CA . SER B 1 326 ? -11.891 -29.812 -9.406 1 86.44 326 SER B CA 1
ATOM 5629 C C . SER B 1 326 ? -11.234 -29.203 -8.164 1 86.44 326 SER B C 1
ATOM 5631 O O . SER B 1 326 ? -10.039 -28.922 -8.172 1 86.44 326 SER B O 1
ATOM 5633 N N . GLN B 1 327 ? -11.992 -29.031 -7.141 1 85.81 327 GLN B N 1
ATOM 5634 C CA . GLN B 1 327 ? -11.438 -28.484 -5.906 1 85.81 327 GLN B CA 1
ATOM 5635 C C . GLN B 1 327 ? -10.477 -29.469 -5.25 1 85.81 327 GLN B C 1
ATOM 5637 O O . GLN B 1 327 ? -9.43 -29.062 -4.727 1 85.81 327 GLN B O 1
ATOM 5642 N N . THR B 1 328 ? -10.867 -30.656 -5.301 1 88.06 328 THR B N 1
ATOM 5643 C CA . THR B 1 328 ? -10.016 -31.688 -4.727 1 88.06 328 THR B CA 1
ATOM 5644 C C . THR B 1 328 ? -8.711 -31.812 -5.512 1 88.06 328 THR B C 1
ATOM 5646 O O . THR B 1 328 ? -7.641 -32 -4.926 1 88.06 328 THR B O 1
ATOM 5649 N N . LEU B 1 329 ? -8.805 -31.734 -6.789 1 90.31 329 LEU B N 1
ATOM 5650 C CA . LEU B 1 329 ? -7.617 -31.812 -7.633 1 90.31 329 LEU B CA 1
ATOM 5651 C C . LEU B 1 329 ? -6.727 -30.594 -7.434 1 90.31 329 LEU B C 1
ATOM 5653 O O . LEU B 1 329 ? -5.5 -30.688 -7.508 1 90.31 329 LEU B O 1
ATOM 5657 N N . LEU B 1 330 ? -7.348 -29.484 -7.172 1 89.06 330 LEU B N 1
ATOM 5658 C CA . LEU B 1 330 ? -6.59 -28.281 -6.84 1 89.06 330 LEU B CA 1
ATOM 5659 C C . LEU B 1 330 ? -5.805 -28.484 -5.547 1 89.06 330 LEU B C 1
ATOM 5661 O O . LEU B 1 330 ? -4.656 -28.047 -5.441 1 89.06 330 LEU B O 1
ATOM 5665 N N . LEU B 1 331 ? -6.496 -29.062 -4.629 1 90.31 331 LEU B N 1
ATOM 5666 C CA . LEU B 1 331 ? -5.816 -29.359 -3.373 1 90.31 331 LEU B CA 1
ATOM 5667 C C . LEU B 1 331 ? -4.637 -30.297 -3.602 1 90.31 331 LEU B C 1
ATOM 5669 O O . LEU B 1 331 ? -3.578 -30.141 -2.992 1 90.31 331 LEU B O 1
ATOM 5673 N N . SER B 1 332 ? -4.852 -31.281 -4.453 1 92.75 332 SER B N 1
ATOM 5674 C CA . SER B 1 332 ? -3.773 -32.188 -4.797 1 92.75 332 SER B CA 1
ATOM 5675 C C . SER B 1 332 ? -2.6 -31.453 -5.434 1 92.75 332 SER B C 1
ATOM 5677 O O . SER B 1 332 ? -1.443 -31.703 -5.078 1 92.75 332 SER B O 1
ATOM 5679 N N . TYR B 1 333 ? -2.902 -30.609 -6.309 1 93.81 333 TYR B N 1
ATOM 5680 C CA . TYR B 1 333 ? -1.879 -29.766 -6.922 1 93.81 333 TYR B CA 1
ATOM 5681 C C . TYR B 1 333 ? -1.155 -28.938 -5.875 1 93.81 333 TYR B C 1
ATOM 5683 O O . TYR B 1 333 ? 0.075 -28.844 -5.883 1 93.81 333 TYR B O 1
ATOM 5691 N N . GLY B 1 334 ? -1.919 -28.297 -5.023 1 94 334 GLY B N 1
ATOM 5692 C CA . GLY B 1 334 ? -1.358 -27.438 -3.984 1 94 334 GLY B CA 1
ATOM 5693 C C . GLY B 1 334 ? -0.401 -28.172 -3.064 1 94 334 GLY B C 1
ATOM 5694 O O . GLY B 1 334 ? 0.647 -27.641 -2.697 1 94 334 GLY B O 1
ATOM 5695 N N . LEU B 1 335 ? -0.771 -29.297 -2.734 1 94.06 335 LEU B N 1
ATOM 5696 C CA . LEU B 1 335 ? 0.099 -30.109 -1.896 1 94.06 335 LEU B CA 1
ATOM 5697 C C . LEU B 1 335 ? 1.391 -30.469 -2.629 1 94.06 335 LEU B C 1
ATOM 5699 O O . LEU B 1 335 ? 2.473 -30.422 -2.041 1 94.06 335 LEU B O 1
ATOM 5703 N N . GLY B 1 336 ? 1.23 -30.828 -3.812 1 95.88 336 GLY B N 1
ATOM 5704 C CA . GLY B 1 336 ? 2.422 -31.062 -4.613 1 95.88 336 GLY B CA 1
ATOM 5705 C C . GLY B 1 336 ? 3.336 -29.859 -4.688 1 95.88 336 GLY B C 1
ATOM 5706 O O . GLY B 1 336 ? 4.543 -29.969 -4.473 1 95.88 336 GLY B O 1
ATOM 5707 N N . ALA B 1 337 ? 2.725 -28.75 -4.953 1 95.12 337 ALA B N 1
ATOM 5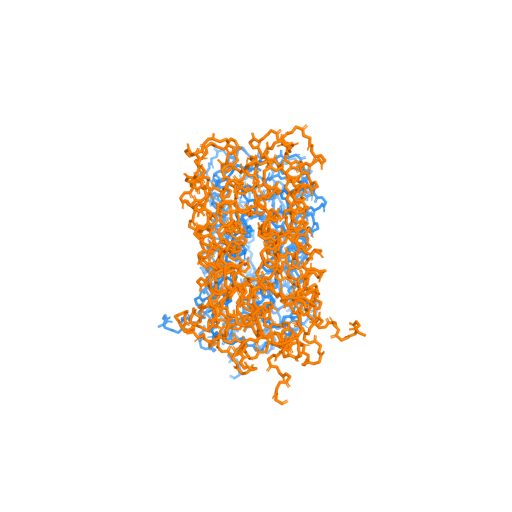708 C CA . ALA B 1 337 ? 3.48 -27.516 -5.094 1 95.12 337 ALA B CA 1
ATOM 5709 C C . ALA B 1 337 ? 4.16 -27.125 -3.779 1 95.12 337 ALA B C 1
ATOM 5711 O O . ALA B 1 337 ? 5.215 -26.5 -3.781 1 95.12 337 ALA B O 1
ATOM 5712 N N . THR B 1 338 ? 3.568 -27.484 -2.666 1 95.56 338 THR B N 1
ATOM 5713 C CA . THR B 1 338 ? 4.133 -27.203 -1.349 1 95.56 338 THR B CA 1
ATOM 5714 C C . THR B 1 338 ? 5.34 -28.094 -1.079 1 95.56 338 THR B C 1
ATOM 5716 O O . THR B 1 338 ? 6.371 -27.625 -0.601 1 95.56 338 THR B O 1
ATOM 5719 N N . PHE B 1 339 ? 5.32 -29.266 -1.555 1 95.19 339 PHE B N 1
ATOM 5720 C CA . PHE B 1 339 ? 6.355 -30.219 -1.172 1 95.19 339 PHE B CA 1
ATOM 5721 C C . PHE B 1 339 ? 7.445 -30.281 -2.234 1 95.19 339 PHE B C 1
ATOM 5723 O O . PHE B 1 339 ? 8.602 -30.562 -1.925 1 95.19 339 PHE B O 1
ATOM 5730 N N . GLY B 1 340 ? 7.16 -30.016 -3.369 1 94.31 340 GLY B N 1
ATOM 5731 C CA . GLY B 1 340 ? 8.102 -30.125 -4.469 1 94.31 340 GLY B CA 1
ATOM 5732 C C . GLY B 1 340 ? 9.383 -29.344 -4.242 1 94.31 340 GLY B C 1
ATOM 5733 O O . GLY B 1 340 ? 10.477 -29.922 -4.227 1 94.31 340 GLY B O 1
ATOM 5734 N N . PRO B 1 341 ? 9.242 -28.109 -3.936 1 93.88 341 PRO B N 1
ATOM 5735 C CA . PRO B 1 341 ? 10.422 -27.25 -3.848 1 93.88 341 PRO B CA 1
ATOM 5736 C C . PRO B 1 341 ? 11.352 -27.641 -2.703 1 93.88 341 PRO B C 1
ATOM 5738 O O . PRO B 1 341 ? 12.562 -27.391 -2.773 1 93.88 341 PRO B O 1
ATOM 5741 N N . ILE B 1 342 ? 10.836 -28.234 -1.696 1 92.75 342 ILE B N 1
ATOM 5742 C CA . ILE B 1 342 ? 11.695 -28.594 -0.569 1 92.75 342 ILE B CA 1
ATOM 5743 C C . ILE B 1 342 ? 12.328 -29.953 -0.819 1 92.75 342 ILE B C 1
ATOM 5745 O O . ILE B 1 342 ? 13.398 -30.266 -0.289 1 92.75 342 ILE B O 1
ATOM 5749 N N . ILE B 1 343 ? 11.789 -30.766 -1.678 1 92.94 343 ILE B N 1
ATOM 5750 C CA . ILE B 1 343 ? 12.289 -32.125 -1.962 1 92.94 343 ILE B CA 1
ATOM 5751 C C . ILE B 1 343 ? 13.281 -32.062 -3.119 1 92.94 343 ILE B C 1
ATOM 5753 O O . ILE B 1 343 ? 14.266 -32.812 -3.133 1 92.94 343 ILE B O 1
ATOM 5757 N N . ALA B 1 344 ? 13.094 -31.188 -3.979 1 91.94 344 ALA B N 1
ATOM 5758 C CA . ALA B 1 344 ? 13.875 -31.109 -5.211 1 91.94 344 ALA B CA 1
ATOM 5759 C C . ALA B 1 344 ? 15.359 -30.969 -4.906 1 91.94 344 ALA B C 1
ATOM 5761 O O . ALA B 1 344 ? 16.188 -31.672 -5.488 1 91.94 344 ALA B O 1
ATOM 5762 N N . PRO B 1 345 ? 15.727 -30.156 -3.932 1 88.38 345 PRO B N 1
ATOM 5763 C CA . PRO B 1 345 ? 17.156 -29.953 -3.678 1 88.38 345 PRO B CA 1
ATOM 5764 C C . PRO B 1 345 ? 17.812 -31.203 -3.078 1 88.38 345 PRO B C 1
ATOM 5766 O O . PRO B 1 345 ? 19.047 -31.297 -3.064 1 88.38 345 PRO B O 1
ATOM 5769 N N . LEU B 1 346 ? 17.031 -32.062 -2.561 1 83.81 346 LEU B N 1
ATOM 5770 C CA . LEU B 1 346 ? 17.578 -33.25 -1.958 1 83.81 346 LEU B CA 1
ATOM 5771 C C . LEU B 1 346 ? 18.188 -34.156 -3.02 1 83.81 346 LEU B C 1
ATOM 5773 O O . LEU B 1 346 ? 18.969 -35.062 -2.697 1 83.81 346 LEU B O 1
ATOM 5777 N N . PHE B 1 347 ? 17.922 -33.938 -4.199 1 79.19 347 PHE B N 1
ATOM 5778 C CA . PHE B 1 347 ? 18.453 -34.719 -5.285 1 79.19 347 PHE B CA 1
ATOM 5779 C C . PHE B 1 347 ? 19.828 -34.219 -5.711 1 79.19 347 PHE B C 1
ATOM 5781 O O . PHE B 1 347 ? 20.375 -34.656 -6.719 1 79.19 347 PHE B O 1
ATOM 5788 N N . ASN B 1 348 ? 20.375 -33.219 -5.043 1 65.62 348 ASN B N 1
ATOM 5789 C CA . ASN B 1 348 ? 21.719 -32.719 -5.289 1 65.62 348 ASN B CA 1
ATOM 5790 C C . ASN B 1 348 ? 22.766 -33.812 -5.078 1 65.62 348 ASN B C 1
ATOM 5792 O O . ASN B 1 348 ? 23.828 -33.781 -5.703 1 65.62 348 ASN B O 1
ATOM 5796 N N . ILE B 1 349 ? 22.438 -34.656 -4.023 1 53.56 349 ILE B N 1
ATOM 5797 C CA . ILE B 1 349 ? 23.453 -35.625 -3.713 1 53.56 349 ILE B CA 1
ATOM 5798 C C . ILE B 1 349 ? 23.766 -36.469 -4.961 1 53.56 349 ILE B C 1
ATOM 5800 O O . ILE B 1 349 ? 24.875 -36.969 -5.109 1 53.56 349 ILE B O 1
ATOM 5804 N N . VAL B 1 350 ? 22.656 -36.688 -5.562 1 43.31 350 VAL B N 1
ATOM 5805 C CA . VAL B 1 350 ? 22.828 -37.469 -6.789 1 43.31 350 VAL B CA 1
ATOM 5806 C C . VAL B 1 350 ? 23.188 -36.531 -7.945 1 43.31 350 VAL B C 1
ATOM 5808 O O . VAL B 1 350 ? 22.453 -35.562 -8.211 1 43.31 350 VAL B O 1
ATOM 5811 N N . MET B 1 351 ? 24.484 -36.688 -8.57 1 47.69 351 MET B N 1
ATOM 5812 C CA . MET B 1 351 ? 25.484 -36.281 -9.562 1 47.69 351 MET B CA 1
ATOM 5813 C C . MET B 1 351 ? 25.469 -34.781 -9.781 1 47.69 351 MET B C 1
ATOM 5815 O O . MET B 1 351 ? 26.516 -34.125 -9.703 1 47.69 351 MET B O 1
ATOM 5819 N N . VAL B 1 352 ? 24.797 -34.156 -10.961 1 48.12 352 VAL B N 1
ATOM 5820 C CA . VAL B 1 352 ? 25.172 -33.188 -11.977 1 48.12 352 VAL B CA 1
ATOM 5821 C C . VAL B 1 352 ? 24.562 -31.828 -11.625 1 48.12 352 VAL B C 1
ATOM 5823 O O . VAL B 1 352 ? 23.562 -31.75 -10.914 1 48.12 352 VAL B O 1
ATOM 5826 N N . ASP B 1 353 ? 25.219 -30.734 -11.789 1 59.91 353 ASP B N 1
ATOM 5827 C CA . ASP B 1 353 ? 24.781 -29.344 -11.953 1 59.91 353 ASP B CA 1
ATOM 5828 C C . ASP B 1 353 ? 23.391 -29.297 -12.586 1 59.91 353 ASP B C 1
ATOM 5830 O O . ASP B 1 353 ? 23.188 -29.781 -13.703 1 59.91 353 ASP B O 1
ATOM 5834 N N . GLY B 1 354 ? 22.188 -29.344 -11.625 1 74.31 354 GLY B N 1
ATOM 5835 C CA . GLY B 1 354 ? 20.828 -29.297 -12.164 1 74.31 354 GLY B CA 1
ATOM 5836 C C . GLY B 1 354 ? 19.828 -30.094 -11.367 1 74.31 354 GLY B C 1
ATOM 5837 O O . GLY B 1 354 ? 19.062 -30.875 -11.93 1 74.31 354 GLY B O 1
ATOM 5838 N N . GLU B 1 355 ? 19.891 -30.062 -10.133 1 79.5 355 GLU B N 1
ATOM 5839 C CA . GLU B 1 355 ? 19.078 -30.844 -9.195 1 79.5 355 GLU B CA 1
ATOM 5840 C C . GLU B 1 355 ? 17.594 -30.703 -9.508 1 79.5 355 GLU B C 1
ATOM 5842 O O . GLU B 1 355 ? 16.859 -31.688 -9.469 1 79.5 355 GLU B O 1
ATOM 5847 N N . ILE B 1 356 ? 17.266 -29.625 -9.977 1 90.06 356 ILE B N 1
ATOM 5848 C CA . ILE B 1 356 ? 15.844 -29.391 -10.234 1 90.06 356 ILE B CA 1
ATOM 5849 C C . ILE B 1 356 ? 15.414 -30.172 -11.484 1 90.06 356 ILE B C 1
ATOM 5851 O O . ILE B 1 356 ? 14.32 -30.734 -11.523 1 90.06 356 ILE B O 1
ATOM 5855 N N . LEU B 1 357 ? 16.297 -30.266 -12.484 1 92.5 357 LEU B N 1
ATOM 5856 C CA . LEU B 1 357 ? 15.977 -30.969 -13.719 1 92.5 357 LEU B CA 1
ATOM 5857 C C . LEU B 1 357 ? 15.898 -32.469 -13.484 1 92.5 357 LEU B C 1
ATOM 5859 O O . LEU B 1 357 ? 15.023 -33.156 -14.023 1 92.5 357 LEU B O 1
ATOM 5863 N N . VAL B 1 358 ? 16.75 -32.906 -12.656 1 91.19 358 VAL B N 1
ATOM 5864 C CA . VAL B 1 358 ? 16.719 -34.312 -12.297 1 91.19 358 VAL B CA 1
ATOM 5865 C C . VAL B 1 358 ? 15.422 -34.625 -11.531 1 91.19 358 VAL B C 1
ATOM 5867 O O . VAL B 1 358 ? 14.805 -35.688 -11.75 1 91.19 358 VAL B O 1
ATOM 5870 N N . PHE B 1 359 ? 15.102 -33.781 -10.703 1 93.81 359 PHE B N 1
ATOM 5871 C CA . PHE B 1 359 ? 13.867 -33.938 -9.945 1 93.81 359 PHE B CA 1
ATOM 5872 C C . PHE B 1 359 ? 12.656 -34 -10.867 1 93.81 359 PHE B C 1
ATOM 5874 O O . PHE B 1 359 ? 11.789 -34.875 -10.695 1 93.81 359 PHE B O 1
ATOM 5881 N N . ILE B 1 360 ? 12.641 -33.156 -11.828 1 94.81 360 ILE B N 1
ATOM 5882 C CA . ILE B 1 360 ? 11.539 -33.125 -12.789 1 94.81 360 ILE B CA 1
ATOM 5883 C C . ILE B 1 360 ? 11.492 -34.469 -13.539 1 94.81 360 ILE B C 1
ATOM 5885 O O . ILE B 1 360 ? 10.414 -35.031 -13.758 1 94.81 360 ILE B O 1
ATOM 5889 N N . MET B 1 361 ? 12.625 -35 -13.828 1 94.44 361 MET B N 1
ATOM 5890 C CA . MET B 1 361 ? 12.711 -36.281 -14.523 1 94.44 361 MET B CA 1
ATOM 5891 C C . MET B 1 361 ? 12.164 -37.406 -13.648 1 94.44 361 MET B C 1
ATOM 5893 O O . MET B 1 361 ? 11.398 -38.25 -14.117 1 94.44 361 MET B O 1
ATOM 5897 N N . VAL B 1 362 ? 12.523 -37.344 -12.43 1 93.06 362 VAL B N 1
ATOM 5898 C CA . VAL B 1 362 ? 12.164 -38.406 -11.492 1 93.06 362 VAL B CA 1
ATOM 5899 C C . VAL B 1 362 ? 10.656 -38.375 -11.219 1 93.06 362 VAL B C 1
ATOM 5901 O O . VAL B 1 362 ? 10.039 -39.406 -10.969 1 93.06 362 VAL B O 1
ATOM 5904 N N . MET B 1 363 ? 10.094 -37.219 -11.312 1 95.44 363 MET B N 1
ATOM 5905 C CA . MET B 1 363 ? 8.656 -37.094 -11.094 1 95.44 363 MET B CA 1
ATOM 5906 C C . MET B 1 363 ? 7.883 -37.438 -12.375 1 95.44 363 MET B C 1
ATOM 5908 O O . MET B 1 363 ? 6.816 -38.031 -12.32 1 95.44 363 MET B O 1
ATOM 5912 N N . SER B 1 364 ? 8.453 -37.031 -13.492 1 96.62 364 SER B N 1
ATOM 5913 C CA . SER B 1 364 ? 7.738 -37.156 -14.766 1 96.62 364 SER B CA 1
ATOM 5914 C C . SER B 1 364 ? 7.77 -38.562 -15.297 1 96.62 364 SER B C 1
ATOM 5916 O O . SER B 1 364 ? 6.781 -39.062 -15.859 1 96.62 364 SER B O 1
ATOM 5918 N N . LEU B 1 365 ? 8.805 -39.281 -15.117 1 95.69 365 LEU B N 1
ATOM 5919 C CA . LEU B 1 365 ? 8.953 -40.625 -15.711 1 95.69 365 LEU B CA 1
ATOM 5920 C C . LEU B 1 365 ? 7.996 -41.594 -15.07 1 95.69 365 LEU B C 1
ATOM 5922 O O . LEU B 1 365 ? 7.305 -42.344 -15.766 1 95.69 365 LEU B O 1
ATOM 5926 N N . PRO B 1 366 ? 7.953 -41.656 -13.742 1 95.75 366 PRO B N 1
ATOM 5927 C CA . PRO B 1 366 ? 6.969 -42.562 -13.141 1 95.75 366 PRO B CA 1
ATOM 5928 C C . PRO B 1 366 ? 5.535 -42.219 -13.531 1 95.75 366 PRO B C 1
ATOM 5930 O O . PRO B 1 366 ? 4.691 -43.094 -13.656 1 95.75 366 PRO B O 1
ATOM 5933 N N . LEU B 1 367 ? 5.273 -40.938 -13.664 1 96.56 367 LEU B N 1
ATOM 5934 C CA . LEU B 1 367 ? 3.939 -40.562 -14.109 1 96.56 367 LEU B CA 1
ATOM 5935 C C . LEU B 1 367 ? 3.652 -41.094 -15.508 1 96.56 367 LEU B C 1
ATOM 5937 O O . LEU B 1 367 ? 2.551 -41.594 -15.773 1 96.56 367 LEU B O 1
ATOM 5941 N N . CYS B 1 368 ? 4.621 -40.969 -16.375 1 96.12 368 CYS B N 1
ATOM 5942 C CA . CYS B 1 368 ? 4.492 -41.5 -17.734 1 96.12 368 CYS B CA 1
ATOM 5943 C C . CYS B 1 368 ? 4.195 -43 -17.703 1 96.12 368 CYS B C 1
ATOM 5945 O O . CYS B 1 368 ? 3.24 -43.469 -18.328 1 96.12 368 CYS B O 1
ATOM 5947 N N . LEU B 1 369 ? 4.926 -43.719 -16.938 1 95.44 369 LEU B N 1
ATOM 5948 C CA . LEU B 1 369 ? 4.766 -45.188 -16.844 1 95.44 369 LEU B CA 1
ATOM 5949 C C . LEU B 1 369 ? 3.426 -45.531 -16.219 1 95.44 369 LEU B C 1
ATOM 5951 O O . LEU B 1 369 ? 2.768 -46.5 -16.641 1 95.44 369 LEU B O 1
ATOM 5955 N N . PHE B 1 370 ? 3.111 -44.781 -15.25 1 94 370 PHE B N 1
ATOM 5956 C CA . PHE B 1 370 ? 1.844 -45.031 -14.562 1 94 370 PHE B CA 1
ATOM 5957 C C . PHE B 1 370 ? 0.671 -44.812 -15.516 1 94 370 PHE B C 1
ATOM 5959 O O . PHE B 1 370 ? -0.283 -45.594 -15.508 1 94 370 PHE B O 1
ATOM 5966 N N . MET B 1 371 ? 0.738 -43.812 -16.297 1 93.69 371 MET B N 1
ATOM 5967 C CA . MET B 1 371 ? -0.339 -43.531 -17.234 1 93.69 371 MET B CA 1
ATOM 5968 C C . MET B 1 371 ? -0.429 -44.594 -18.312 1 93.69 371 MET B C 1
ATOM 5970 O O . MET B 1 371 ? -1.526 -45 -18.719 1 93.69 371 MET B O 1
ATOM 5974 N N . LEU B 1 372 ? 0.689 -45.094 -18.766 1 92.38 372 LEU B N 1
ATOM 5975 C CA . LEU B 1 372 ? 0.703 -46.156 -19.766 1 92.38 372 LEU B CA 1
ATOM 5976 C C . LEU B 1 372 ? 0.179 -47.438 -19.172 1 92.38 372 LEU B C 1
ATOM 5978 O O . LEU B 1 372 ? -0.522 -48.188 -19.859 1 92.38 372 LEU B O 1
ATOM 5982 N N . TRP B 1 373 ? 0.559 -47.656 -17.984 1 91.38 373 TRP B N 1
ATOM 5983 C CA . TRP B 1 373 ? 0.078 -48.875 -17.297 1 91.38 373 TRP B CA 1
ATOM 5984 C C . TRP B 1 373 ? -1.431 -48.781 -17.094 1 91.38 373 TRP B C 1
ATOM 5986 O O . TRP B 1 373 ? -2.139 -49.781 -17.312 1 91.38 373 TRP B O 1
ATOM 5996 N N . ARG B 1 374 ? -1.922 -47.688 -16.656 1 88.56 374 ARG B N 1
ATOM 5997 C CA . ARG B 1 374 ? -3.346 -47.5 -16.391 1 88.56 374 ARG B CA 1
ATOM 5998 C C . ARG B 1 374 ? -4.164 -47.625 -17.672 1 88.56 374 ARG B C 1
ATOM 6000 O O . ARG B 1 374 ? -5.332 -48 -17.641 1 88.56 374 ARG B O 1
ATOM 6007 N N . LYS B 1 375 ? -3.578 -47.156 -18.766 1 86.12 375 LYS B N 1
ATOM 6008 C CA . LYS B 1 375 ? -4.266 -47.25 -20.047 1 86.12 375 LYS B CA 1
ATOM 6009 C C . LYS B 1 375 ? -4.523 -48.688 -20.422 1 86.12 375 LYS B C 1
ATOM 6011 O O . LYS B 1 375 ? -5.527 -49 -21.078 1 86.12 375 LYS B O 1
ATOM 6016 N N . GLN B 1 376 ? -3.684 -49.562 -20 1 83.81 376 GLN B N 1
ATOM 6017 C CA . GLN B 1 376 ? -3.812 -50.969 -20.328 1 83.81 376 GLN B CA 1
ATOM 6018 C C . GLN B 1 376 ? -4.848 -51.656 -19.438 1 83.81 376 GLN B C 1
ATOM 6020 O O . GLN B 1 376 ? -5.492 -52.625 -19.844 1 83.81 376 GLN B O 1
ATOM 6025 N N . ILE B 1 377 ? -5.035 -51.156 -18.281 1 82.06 377 ILE B N 1
ATOM 6026 C CA . ILE B 1 377 ? -5.852 -51.875 -17.312 1 82.06 377 ILE B CA 1
ATOM 6027 C C . ILE B 1 377 ? -7.262 -51.281 -17.281 1 82.06 377 ILE B C 1
ATOM 6029 O O . ILE B 1 377 ? -8.234 -52 -17 1 82.06 377 ILE B O 1
ATOM 6033 N N . SER B 1 378 ? -7.355 -50 -17.453 1 76.38 378 SER B N 1
ATOM 6034 C CA . SER B 1 378 ? -8.664 -49.375 -17.328 1 76.38 378 SER B CA 1
ATOM 6035 C C . SER B 1 378 ? -9.156 -48.812 -18.656 1 76.38 378 SER B C 1
ATOM 6037 O O . SER B 1 378 ? -8.367 -48.281 -19.438 1 76.38 378 SER B O 1
ATOM 6039 N N . ALA B 1 379 ? -10.469 -49.094 -18.906 1 75.12 379 ALA B N 1
ATOM 6040 C CA . ALA B 1 379 ? -11.086 -48.656 -20.156 1 75.12 379 ALA B CA 1
ATOM 6041 C C . ALA B 1 379 ? -11.125 -47.156 -20.25 1 75.12 379 ALA B C 1
ATOM 6043 O O . ALA B 1 379 ? -11.312 -46.469 -19.234 1 75.12 379 ALA B O 1
ATOM 6044 N N . SER B 1 380 ? -10.789 -46.594 -21.359 1 75 380 SER B N 1
ATOM 6045 C CA . SER B 1 380 ? -10.891 -45.156 -21.625 1 75 380 SER B CA 1
ATOM 6046 C C . SER B 1 380 ? -12.344 -44.719 -21.766 1 75 380 SER B C 1
ATOM 6048 O O . SER B 1 380 ? -13.195 -45.531 -22.156 1 75 380 SER B O 1
ATOM 6050 N N . VAL B 1 381 ? -12.617 -43.562 -21.266 1 76.69 381 VAL B N 1
ATOM 6051 C CA . VAL B 1 381 ? -13.93 -42.969 -21.516 1 76.69 381 VAL B CA 1
ATOM 6052 C C . VAL B 1 381 ? -14.133 -42.812 -23.031 1 76.69 381 VAL B C 1
ATOM 6054 O O . VAL B 1 381 ? -13.242 -42.312 -23.719 1 76.69 381 VAL B O 1
ATOM 6057 N N . PRO B 1 382 ? -15.258 -43.344 -23.531 1 73.69 382 PRO B N 1
ATOM 6058 C CA . PRO B 1 382 ? -15.523 -43.156 -24.953 1 73.69 382 PRO B CA 1
ATOM 6059 C C . PRO B 1 382 ? -15.477 -41.688 -25.391 1 73.69 382 PRO B C 1
ATOM 6061 O O . PRO B 1 382 ? -15.836 -40.812 -24.625 1 73.69 382 PRO B O 1
ATOM 6064 N N . MET B 1 383 ? -14.969 -41.406 -26.562 1 74.5 383 MET B N 1
ATOM 6065 C CA . MET B 1 383 ? -14.75 -40.062 -27.094 1 74.5 383 MET B CA 1
ATOM 6066 C C . MET B 1 383 ? -16.031 -39.25 -27.062 1 74.5 383 MET B C 1
ATOM 6068 O O . MET B 1 383 ? -15.992 -38.031 -26.844 1 74.5 383 MET B O 1
ATOM 6072 N N . GLU B 1 384 ? -17.156 -39.906 -27.172 1 72.19 384 GLU B N 1
ATOM 6073 C CA . GLU B 1 384 ? -18.438 -39.25 -27.219 1 72.19 384 GLU B CA 1
ATOM 6074 C C . GLU B 1 384 ? -18.859 -38.719 -25.844 1 72.19 384 GLU B C 1
ATOM 6076 O O . GLU B 1 384 ? -19.656 -37.781 -25.734 1 72.19 384 GLU B O 1
ATOM 6081 N N . GLU B 1 385 ? -18.219 -39.281 -24.875 1 72 385 GLU B N 1
ATOM 6082 C CA . GLU B 1 385 ? -18.625 -38.906 -23.531 1 72 385 GLU B CA 1
ATOM 6083 C C . GLU B 1 385 ? -17.641 -37.938 -22.891 1 72 385 GLU B C 1
ATOM 6085 O O . GLU B 1 385 ? -17.891 -37.438 -21.797 1 72 385 GLU B O 1
ATOM 6090 N N . LYS B 1 386 ? -16.641 -37.656 -23.609 1 78.19 386 LYS B N 1
ATOM 6091 C CA . LYS B 1 386 ? -15.625 -36.75 -23.094 1 78.19 386 LYS B CA 1
ATOM 6092 C C . LYS B 1 386 ? -16.125 -35.312 -23.109 1 78.19 386 LYS B C 1
ATOM 6094 O O . LYS B 1 386 ? -16.781 -34.906 -24.062 1 78.19 386 LYS B O 1
ATOM 6099 N N . HIS B 1 387 ? -15.883 -34.656 -22.062 1 77.38 387 HIS B N 1
ATOM 6100 C CA . HIS B 1 387 ? -16.109 -33.188 -22.047 1 77.38 387 HIS B CA 1
ATOM 6101 C C . HIS B 1 387 ? -15.039 -32.469 -22.844 1 77.38 387 HIS B C 1
ATOM 6103 O O . HIS B 1 387 ? -13.914 -32.969 -22.984 1 77.38 387 HIS B O 1
ATOM 6109 N N . SER B 1 388 ? -15.391 -31.344 -23.406 1 77.06 388 SER B N 1
ATOM 6110 C CA . SER B 1 388 ? -14.406 -30.5 -24.078 1 77.06 388 SER B CA 1
ATOM 6111 C C . SER B 1 388 ? -13.383 -29.953 -23.078 1 77.06 388 SER B C 1
ATOM 6113 O O . SER B 1 388 ? -13.719 -29.625 -21.953 1 77.06 388 SER B O 1
ATOM 6115 N N . PHE B 1 389 ? -12.203 -29.859 -23.484 1 80.94 389 PHE B N 1
ATOM 6116 C CA . PHE B 1 389 ? -11.117 -29.312 -22.656 1 80.94 389 PHE B CA 1
ATOM 6117 C C . PHE B 1 389 ? -11.398 -27.875 -22.266 1 80.94 389 PHE B C 1
ATOM 6119 O O . PHE B 1 389 ? -11.859 -27.078 -23.094 1 80.94 389 PHE B O 1
ATOM 6126 N N . VAL B 1 390 ? -11.156 -27.547 -21.031 1 71.75 390 VAL B N 1
ATOM 6127 C CA . VAL B 1 390 ? -11.219 -26.203 -20.484 1 71.75 390 VAL B CA 1
ATOM 6128 C C . VAL B 1 390 ? -9.914 -25.859 -19.766 1 71.75 390 VAL B C 1
ATOM 6130 O O . VAL B 1 390 ? -9.461 -26.609 -18.906 1 71.75 390 VAL B O 1
ATOM 6133 N N . PRO B 1 391 ? -9.32 -24.781 -20.234 1 73.31 391 PRO B N 1
ATOM 6134 C CA . PRO B 1 391 ? -8.117 -24.359 -19.5 1 73.31 391 PRO B CA 1
ATOM 6135 C C . PRO B 1 391 ? -8.383 -24.141 -18.016 1 73.31 391 PRO B C 1
ATOM 6137 O O . PRO B 1 391 ? -9.5 -23.781 -17.625 1 73.31 391 PRO B O 1
ATOM 6140 N N . ALA B 1 392 ? -7.426 -24.484 -17.141 1 73.44 392 ALA B N 1
ATOM 6141 C CA . ALA B 1 392 ? -7.613 -24.359 -15.695 1 73.44 392 ALA B CA 1
ATOM 6142 C C . ALA B 1 392 ? -6.352 -23.812 -15.031 1 73.44 392 ALA B C 1
ATOM 6144 O O . ALA B 1 392 ? -5.238 -24.047 -15.508 1 73.44 392 ALA B O 1
ATOM 6145 N N . THR B 1 393 ? -6.676 -22.922 -14.062 1 73.62 393 THR B N 1
ATOM 6146 C CA . THR B 1 393 ? -5.559 -22.422 -13.273 1 73.62 393 THR B CA 1
ATOM 6147 C C . THR B 1 393 ? -5.531 -23.094 -11.898 1 73.62 393 THR B C 1
ATOM 6149 O O . THR B 1 393 ? -6.578 -23.484 -11.375 1 73.62 393 THR B O 1
ATOM 6152 N N . GLU B 1 394 ? -4.395 -23.203 -11.445 1 75.44 394 GLU B N 1
ATOM 6153 C CA . GLU B 1 394 ? -4.152 -23.906 -10.188 1 75.44 394 GLU B CA 1
ATOM 6154 C C . GLU B 1 394 ? -4.121 -22.938 -9.008 1 75.44 394 GLU B C 1
ATOM 6156 O O . GLU B 1 394 ? -3.42 -23.172 -8.023 1 75.44 394 GLU B O 1
ATOM 6161 N N . ILE B 1 395 ? -4.965 -21.906 -9.078 1 73.44 395 ILE B N 1
ATOM 6162 C CA . ILE B 1 395 ? -4.746 -20.844 -8.102 1 73.44 395 ILE B CA 1
ATOM 6163 C C . ILE B 1 395 ? -5.754 -20.969 -6.961 1 73.44 395 ILE B C 1
ATOM 6165 O O . ILE B 1 395 ? -5.375 -21.219 -5.816 1 73.44 395 ILE B O 1
ATOM 6169 N N . THR B 1 396 ? -7.133 -20.844 -7.27 1 76.62 396 THR B N 1
ATOM 6170 C CA . THR B 1 396 ? -8.094 -20.922 -6.176 1 76.62 396 THR B CA 1
ATOM 6171 C C . THR B 1 396 ? -9.305 -21.766 -6.57 1 76.62 396 THR B C 1
ATOM 6173 O O . THR B 1 396 ? -9.555 -21.969 -7.758 1 76.62 396 THR B O 1
ATOM 6176 N N . PRO B 1 397 ? -10.07 -22.203 -5.582 1 72 397 PRO B N 1
ATOM 6177 C CA . PRO B 1 397 ? -11.281 -22.984 -5.863 1 72 397 PRO B CA 1
ATOM 6178 C C . PRO B 1 397 ? -12.328 -22.188 -6.637 1 72 397 PRO B C 1
ATOM 6180 O O . PRO B 1 397 ? -13.164 -22.766 -7.324 1 72 397 PRO B O 1
ATOM 6183 N N . VAL B 1 398 ? -12.266 -20.953 -6.543 1 73.12 398 VAL B N 1
ATOM 6184 C CA . VAL B 1 398 ? -13.266 -20.109 -7.18 1 73.12 398 VAL B CA 1
ATOM 6185 C C . VAL B 1 398 ? -13.148 -20.219 -8.703 1 73.12 398 VAL B C 1
ATOM 6187 O O . VAL B 1 398 ? -14.148 -20.156 -9.414 1 73.12 398 VAL B O 1
ATOM 6190 N N . THR B 1 399 ? -12.016 -20.422 -9.141 1 74.94 399 THR B N 1
ATOM 6191 C CA . THR B 1 399 ? -11.789 -20.547 -10.57 1 74.94 399 THR B CA 1
ATOM 6192 C C . THR B 1 399 ? -12.5 -21.781 -11.125 1 74.94 399 THR B C 1
ATOM 6194 O O . THR B 1 399 ? -12.969 -21.781 -12.266 1 74.94 399 THR B O 1
ATOM 6197 N N . ASN B 1 400 ? -12.664 -22.719 -10.312 1 74.56 400 ASN B N 1
ATOM 6198 C CA . ASN B 1 400 ? -13.297 -23.969 -10.719 1 74.56 400 ASN B CA 1
ATOM 6199 C C . ASN B 1 400 ? -14.805 -23.797 -10.898 1 74.56 400 ASN B C 1
ATOM 6201 O O . ASN B 1 400 ? -15.43 -24.562 -11.641 1 74.56 400 ASN B O 1
ATOM 6205 N N . GLU B 1 401 ? -15.273 -22.828 -10.25 1 74.75 401 GLU B N 1
ATOM 6206 C CA . GLU B 1 401 ? -16.703 -22.531 -10.406 1 74.75 401 GLU B CA 1
ATOM 6207 C C . GLU B 1 401 ? -16.984 -21.891 -11.758 1 74.75 401 GLU B C 1
ATOM 6209 O O . GLU B 1 401 ? -18.141 -21.828 -12.195 1 74.75 401 GLU B O 1
ATOM 6214 N N . MET B 1 402 ? -16 -21.516 -12.375 1 72.12 402 MET B N 1
ATOM 6215 C CA . MET B 1 402 ? -16.156 -20.875 -13.68 1 72.12 402 MET B CA 1
ATOM 6216 C C . MET B 1 402 ? -16.141 -21.906 -14.797 1 72.12 402 MET B C 1
ATOM 6218 O O . MET B 1 402 ? -16.297 -21.562 -15.969 1 72.12 402 MET B O 1
ATOM 6222 N N . ASP B 1 403 ? -15.953 -23.141 -14.391 1 73.75 403 ASP B N 1
ATOM 6223 C CA . ASP B 1 403 ? -15.906 -24.203 -15.375 1 73.75 403 ASP B CA 1
ATOM 6224 C C . ASP B 1 403 ? -17.266 -24.375 -16.062 1 73.75 403 ASP B C 1
ATOM 6226 O O . ASP B 1 403 ? -18.25 -24.719 -15.422 1 73.75 403 ASP B O 1
ATOM 6230 N N . PRO B 1 404 ? -17.422 -24.109 -17.359 1 74.62 404 PRO B N 1
ATOM 6231 C CA . PRO B 1 404 ? -18.703 -24.188 -18.078 1 74.62 404 PRO B CA 1
ATOM 6232 C C . PRO B 1 404 ? -19.297 -25.594 -18.094 1 74.62 404 PRO B C 1
ATOM 6234 O O . PRO B 1 404 ? -20.484 -25.766 -18.359 1 74.62 404 PRO B O 1
ATOM 6237 N N . ARG B 1 405 ? -18.547 -26.578 -17.812 1 74.31 405 ARG B N 1
ATOM 6238 C CA . ARG B 1 405 ? -19.016 -27.953 -17.875 1 74.31 405 ARG B CA 1
ATOM 6239 C C . ARG B 1 405 ? -19.984 -28.25 -16.734 1 74.31 405 ARG B C 1
ATOM 6241 O O . ARG B 1 405 ? -20.781 -29.188 -16.797 1 74.31 405 ARG B O 1
ATOM 6248 N N . ALA B 1 406 ? -19.844 -27.5 -15.688 1 70.38 406 ALA B N 1
ATOM 6249 C CA . ALA B 1 406 ? -20.672 -27.703 -14.508 1 70.38 406 ALA B CA 1
ATOM 6250 C C . ALA B 1 406 ? -22.141 -27.391 -14.805 1 70.38 406 ALA B C 1
ATOM 6252 O O . ALA B 1 406 ? -23.047 -27.938 -14.172 1 70.38 406 ALA B O 1
ATOM 6253 N N . ASP B 1 407 ? -22.469 -26.562 -15.773 1 65.56 407 ASP B N 1
ATOM 6254 C CA . ASP B 1 407 ? -23.828 -26.125 -16.078 1 65.56 407 ASP B CA 1
ATOM 6255 C C . ASP B 1 407 ? -24.453 -26.953 -17.203 1 65.56 407 ASP B C 1
ATOM 6257 O O . ASP B 1 407 ? -25.672 -26.953 -17.375 1 65.56 407 ASP B O 1
ATOM 6261 N N . GLU B 1 408 ? -23.766 -27.438 -18.109 1 58.5 408 GLU B N 1
ATOM 6262 C CA . GLU B 1 408 ? -24.312 -28.125 -19.281 1 58.5 408 GLU B CA 1
ATOM 6263 C C . GLU B 1 408 ? -25.219 -29.281 -18.875 1 58.5 408 GLU B C 1
ATOM 6265 O O . GLU B 1 408 ? -26.125 -29.656 -19.609 1 58.5 408 GLU B O 1
ATOM 6270 N N . GLY B 1 409 ? -25.094 -30 -17.859 1 44.09 409 GLY B N 1
ATOM 6271 C CA . GLY B 1 409 ? -26.031 -31.094 -17.609 1 44.09 409 GLY B CA 1
ATOM 6272 C C . GLY B 1 409 ? -27.312 -30.625 -16.969 1 44.09 409 GLY B C 1
ATOM 6273 O O . GLY B 1 409 ? -28.141 -31.453 -16.578 1 44.09 409 GLY B O 1
ATOM 6274 N N . GLN B 1 410 ? -27.531 -29.391 -16.547 1 38.94 410 GLN B N 1
ATOM 6275 C CA . GLN B 1 410 ? -28.891 -29.094 -16.094 1 38.94 410 GLN B CA 1
ATOM 6276 C C . GLN B 1 410 ? -29.781 -28.672 -17.25 1 38.94 410 GLN B C 1
ATOM 6278 O O . GLN B 1 410 ? -29.328 -28.031 -18.203 1 38.94 410 GLN B O 1
#

pLDDT: mean 88.59, std 11.03, range [38.91, 98.44]

Organism: Piscirickettsia salmonis (NCBI:txid1238)

Nearest PDB structures (foldseek):
  8tte-assembly1_A  TM=8.052E-01  e=1.134E-09  Staphylococcus aureus
  8ttf-assembly1_A  TM=7.974E-01  e=1.233E-09  Staphylococcus aureus
  8ttg-assembly1_A  TM=8.249E-01  e=3.089E-09  Staphylococcus aureus
  8hpk-assembly1_A  TM=6.713E-01  e=3.599E-07  Oxalobacter formigenes
  7ckr-assembly1_A  TM=6.161E-01  e=7.267E-06  Homo sapiens